Protein 2Q78 (pdb70)

Nearest PDB structures (foldseek):
  2q78-assembly5_D  TM=9.882E-01  e=4.427E-19  Thermotoga maritima MSB8
  2q78-assembly3_F  TM=9.683E-01  e=3.188E-19  Thermotoga maritima MSB8
  3p3i-assembly2_D  TM=8.834E-01  e=1.127E-08  Streptantibioticus cattleyicolor
  3p3f-assembly1_A  TM=8.672E-01  e=1.067E-08  Streptantibioticus cattleyicolor
  2cwz-assembly2_D  TM=8.798E-01  e=1.947E-08  Thermus thermophilus HB8

Radius of gyration: 40.04 Å; Cα contacts (8 Å, |Δi|>4): 2317; chains: 8; bounding box: 66×60×145 Å

Structure (mmCIF, N/CA/C/O backbone):
data_2Q78
#
_entry.id   2Q78
#
_cell.length_a   60.347
_cell.length_b   90.706
_cell.length_c   230.420
_cell.angle_alpha   90.000
_cell.angle_beta   90.000
_cell.angle_gamma   90.000
#
_symmetry.space_group_name_H-M   'P 21 21 21'
#
loop_
_entity.id
_entity.type
_entity.pdbx_description
1 polymer 'Uncharacterized protein'
2 non-polymer 'MALONYL-COENZYME A'
3 non-polymer 'CHLORIDE ION'
4 water water
#
loop_
_atom_site.group_PDB
_atom_site.id
_atom_site.type_symbol
_atom_site.label_atom_id
_atom_site.label_alt_id
_atom_site.label_comp_id
_atom_site.label_asym_id
_atom_site.label_entity_id
_atom_site.label_seq_id
_atom_site.pdbx_PDB_ins_code
_atom_site.Cartn_x
_atom_site.Cartn_y
_atom_site.Cartn_z
_atom_site.occupancy
_atom_site.B_iso_or_equiv
_atom_site.auth_seq_id
_atom_site.auth_comp_id
_atom_site.auth_asym_id
_atom_site.auth_atom_id
_atom_site.pdbx_PDB_model_num
ATOM 1 N N . HIS A 1 8 ? 7.130 -19.784 0.674 1.00 96.88 -4 HIS A N 1
ATOM 2 C CA . HIS A 1 8 ? 7.740 -19.068 1.833 1.00 96.61 -4 HIS A CA 1
ATOM 3 C C . HIS A 1 8 ? 9.102 -18.492 1.461 1.00 96.58 -4 HIS A C 1
ATOM 4 O O . HIS A 1 8 ? 9.608 -17.624 2.174 1.00 95.74 -4 HIS A O 1
ATOM 6 N N . HIS A 1 9 ? 9.700 -18.984 0.364 1.00 95.62 -3 HIS A N 1
ATOM 7 C CA . HIS A 1 9 ? 10.815 -18.277 -0.289 1.00 93.09 -3 HIS A CA 1
ATOM 8 C C . HIS A 1 9 ? 10.239 -17.395 -1.409 1.00 88.91 -3 HIS A C 1
ATOM 9 O O . HIS A 1 9 ? 10.573 -17.445 -2.615 1.00 85.19 -3 HIS A O 1
ATOM 16 N N . HIS A 1 10 ? 9.331 -16.581 -0.893 1.00 83.66 -2 HIS A N 1
ATOM 17 C CA . HIS A 1 10 ? 8.455 -15.700 -1.604 1.00 79.03 -2 HIS A CA 1
ATOM 18 C C . HIS A 1 10 ? 8.455 -14.555 -0.619 1.00 76.05 -2 HIS A C 1
ATOM 19 O O . HIS A 1 10 ? 7.531 -14.344 0.198 1.00 78.80 -2 HIS A O 1
ATOM 26 N N . HIS A 1 11 ? 9.597 -13.896 -0.652 1.00 68.50 -1 HIS A N 1
ATOM 27 C CA . HIS A 1 11 ? 9.865 -12.785 0.169 1.00 64.41 -1 HIS A CA 1
ATOM 28 C C . HIS A 1 11 ? 10.818 -11.927 -0.621 1.00 57.34 -1 HIS A C 1
ATOM 29 O O . HIS A 1 11 ? 11.907 -11.643 -0.149 1.00 57.76 -1 HIS A O 1
ATOM 36 N N . HIS A 1 12 ? 10.430 -11.541 -1.833 1.00 48.42 0 HIS A N 1
ATOM 37 C CA . HIS A 1 12 ? 11.198 -10.576 -2.595 1.00 46.82 0 HIS A CA 1
ATOM 38 C C . HIS A 1 12 ? 10.288 -9.474 -3.104 1.00 44.96 0 HIS A C 1
ATOM 39 O O . HIS A 1 12 ? 9.568 -9.681 -4.052 1.00 43.44 0 HIS A O 1
ATOM 62 N N . ASP A 1 15 ? 11.898 -1.910 -3.768 1.00 50.53 3 ASP A N 1
ATOM 63 C CA . ASP A 1 15 ? 11.859 -0.815 -4.715 1.00 49.69 3 ASP A CA 1
ATOM 64 C C . ASP A 1 15 ? 13.327 -0.551 -5.042 1.00 48.41 3 ASP A C 1
ATOM 65 O O . ASP A 1 15 ? 14.108 -0.088 -4.198 1.00 48.19 3 ASP A O 1
ATOM 70 N N . PHE A 1 16 ? 13.714 -0.851 -6.267 1.00 47.53 4 PHE A N 1
ATOM 71 C CA . PHE A 1 16 ? 15.113 -0.674 -6.678 1.00 47.00 4 PHE A CA 1
ATOM 72 C C . PHE A 1 16 ? 15.425 0.740 -7.169 1.00 45.88 4 PHE A C 1
ATOM 73 O O . PHE A 1 16 ? 16.514 0.981 -7.704 1.00 44.43 4 PHE A O 1
ATOM 81 N N . ASP A 1 17 ? 14.492 1.682 -6.998 1.00 45.99 5 ASP A N 1
ATOM 82 C CA . ASP A 1 17 ? 14.705 3.030 -7.493 1.00 48.49 5 ASP A CA 1
ATOM 83 C C . ASP A 1 17 ? 15.926 3.705 -6.867 1.00 48.46 5 ASP A C 1
ATOM 84 O O . ASP A 1 17 ? 16.418 4.659 -7.420 1.00 49.29 5 ASP A O 1
ATOM 89 N N . PHE A 1 18 ? 16.417 3.207 -5.732 1.00 47.33 6 PHE A N 1
ATOM 90 C CA . PHE A 1 18 ? 17.673 3.703 -5.165 1.00 49.96 6 PHE A CA 1
ATOM 91 C C . PHE A 1 18 ? 18.850 3.648 -6.151 1.00 48.82 6 PHE A C 1
ATOM 92 O O . PHE A 1 18 ? 19.834 4.331 -5.965 1.00 49.28 6 PHE A O 1
ATOM 100 N N . LEU A 1 19 ? 18.710 2.877 -7.233 1.00 48.30 7 LEU A N 1
ATOM 101 C CA . LEU A 1 19 ? 19.741 2.787 -8.267 1.00 47.73 7 LEU A CA 1
ATOM 102 C C . LEU A 1 19 ? 19.743 3.943 -9.286 1.00 48.13 7 LEU A C 1
ATOM 103 O O . LEU A 1 19 ? 20.725 4.158 -10.010 1.00 44.88 7 LEU A O 1
ATOM 108 N N . GLU A 1 20 ? 18.667 4.702 -9.329 1.00 49.79 8 GLU A N 1
ATOM 109 C CA . GLU A 1 20 ? 18.538 5.723 -10.362 1.00 53.00 8 GLU A CA 1
ATOM 110 C C . GLU A 1 20 ? 19.629 6.757 -10.210 1.00 51.05 8 GLU A C 1
ATOM 111 O O . GLU A 1 20 ? 19.901 7.204 -9.107 1.00 51.01 8 GLU A O 1
ATOM 117 N N . GLY A 1 21 ? 20.309 7.082 -11.310 1.00 49.87 9 GLY A N 1
ATOM 118 C CA . GLY A 1 21 ? 21.312 8.137 -11.288 1.00 50.14 9 GLY A CA 1
ATOM 119 C C . GLY A 1 21 ? 22.723 7.652 -11.024 1.00 50.24 9 GLY A C 1
ATOM 120 O O . GLY A 1 21 ? 23.672 8.401 -11.221 1.00 48.66 9 GLY A O 1
ATOM 121 N N . LYS A 1 22 ? 22.880 6.398 -10.612 1.00 48.71 10 LYS A N 1
ATOM 122 C CA . LYS A 1 22 ? 24.219 5.857 -10.405 1.00 49.47 10 LYS A CA 1
ATOM 123 C C . LYS A 1 22 ? 24.954 5.784 -11.744 1.00 49.92 10 LYS A C 1
ATOM 124 O O . LYS A 1 22 ? 24.338 5.534 -12.794 1.00 49.47 10 LYS A O 1
ATOM 130 N N . ARG A 1 23 ? 26.262 6.007 -11.708 1.00 48.83 11 ARG A N 1
ATOM 131 C CA . ARG A 1 23 ? 27.081 5.961 -12.919 1.00 50.65 11 ARG A CA 1
ATOM 132 C C . ARG A 1 23 ? 28.437 5.396 -12.634 1.00 49.84 11 ARG A C 1
ATOM 133 O O . ARG A 1 23 ? 28.870 5.379 -11.492 1.00 48.02 11 ARG A O 1
ATOM 137 N N . LEU A 1 24 ? 29.107 4.938 -13.686 1.00 48.57 12 LEU A N 1
ATOM 138 C CA . LEU A 1 24 ? 30.466 4.423 -13.568 1.00 47.58 12 LEU A CA 1
ATOM 139 C C . LEU A 1 24 ? 31.138 4.529 -14.902 1.00 48.82 12 LEU A C 1
ATOM 140 O O . LEU A 1 24 ? 30.546 4.181 -15.936 1.00 43.99 12 LEU A O 1
ATOM 145 N N . THR A 1 25 ? 32.393 4.975 -14.865 1.00 51.06 13 THR A N 1
ATOM 146 C CA . THR A 1 25 ? 33.247 5.007 -16.036 1.00 52.39 13 THR A CA 1
ATOM 147 C C . THR A 1 25 ? 34.504 4.201 -15.736 1.00 53.64 13 THR A C 1
ATOM 148 O O . THR A 1 25 ? 35.049 4.295 -14.652 1.00 54.06 13 THR A O 1
ATOM 152 N N . GLU A 1 26 ? 34.922 3.374 -16.685 1.00 54.15 14 GLU A N 1
ATOM 153 C CA . GLU A 1 26 ? 36.141 2.613 -16.558 1.00 57.03 14 GLU A CA 1
ATOM 154 C C . GLU A 1 26 ? 36.939 2.653 -17.845 1.00 54.27 14 GLU A C 1
ATOM 155 O O . GLU A 1 26 ? 36.391 2.815 -18.931 1.00 53.88 14 GLU A O 1
ATOM 161 N N . ASP A 1 27 ? 38.247 2.511 -17.718 1.00 53.96 15 ASP A N 1
ATOM 162 C CA . ASP A 1 27 ? 39.096 2.266 -18.883 1.00 56.55 15 ASP A CA 1
ATOM 163 C C . ASP A 1 27 ? 39.165 0.771 -19.103 1.00 54.56 15 ASP A C 1
ATOM 164 O O . ASP A 1 27 ? 39.372 0.018 -18.167 1.00 53.94 15 ASP A O 1
ATOM 169 N N . VAL A 1 28 ? 38.928 0.343 -20.332 1.00 53.51 16 VAL A N 1
ATOM 170 C CA . VAL A 1 28 ? 38.872 -1.078 -20.630 1.00 52.88 16 VAL A CA 1
ATOM 171 C C . VAL A 1 28 ? 39.785 -1.378 -21.818 1.00 50.87 16 VAL A C 1
ATOM 172 O O . VAL A 1 28 ? 39.806 -0.665 -22.791 1.00 51.40 16 VAL A O 1
ATOM 176 N N . ALA A 1 29 ? 40.568 -2.428 -21.690 1.00 52.42 17 ALA A N 1
ATOM 177 C CA . ALA A 1 29 ? 41.459 -2.883 -22.742 1.00 52.70 17 ALA A CA 1
ATOM 178 C C . ALA A 1 29 ? 40.654 -3.690 -23.760 1.00 52.43 17 ALA A C 1
ATOM 179 O O . ALA A 1 29 ? 39.855 -4.553 -23.388 1.00 53.16 17 ALA A O 1
ATOM 181 N N . LEU A 1 30 ? 40.825 -3.389 -25.045 1.00 52.80 18 LEU A N 1
ATOM 182 C CA . LEU A 1 30 ? 40.221 -4.234 -26.088 1.00 52.70 18 LEU A CA 1
ATOM 183 C C . LEU A 1 30 ? 41.288 -5.235 -26.535 1.00 53.22 18 LEU A C 1
ATOM 184 O O . LEU A 1 30 ? 42.255 -4.858 -27.167 1.00 53.40 18 LEU A O 1
ATOM 189 N N . ASP A 1 31 ? 41.120 -6.495 -26.157 1.00 53.81 19 ASP A N 1
ATOM 190 C CA . ASP A 1 31 ? 42.143 -7.545 -26.358 1.00 55.33 19 ASP A CA 1
ATOM 191 C C . ASP A 1 31 ? 41.814 -8.445 -27.549 1.00 54.85 19 ASP A C 1
ATOM 192 O O . ASP A 1 31 ? 40.758 -8.325 -28.166 1.00 52.69 19 ASP A O 1
ATOM 197 N N . GLU A 1 32 ? 42.699 -9.392 -27.825 1.00 55.87 20 GLU A N 1
ATOM 198 C CA . GLU A 1 32 ? 42.627 -10.148 -29.062 1.00 57.44 20 GLU A CA 1
ATOM 199 C C . GLU A 1 32 ? 41.444 -11.102 -29.098 1.00 55.83 20 GLU A C 1
ATOM 200 O O . GLU A 1 32 ? 41.016 -11.505 -30.167 1.00 57.67 20 GLU A O 1
ATOM 206 N N . THR A 1 33 ? 40.904 -11.465 -27.938 1.00 56.14 21 THR A N 1
ATOM 207 C CA . THR A 1 33 ? 39.689 -12.278 -27.910 1.00 55.82 21 THR A CA 1
ATOM 208 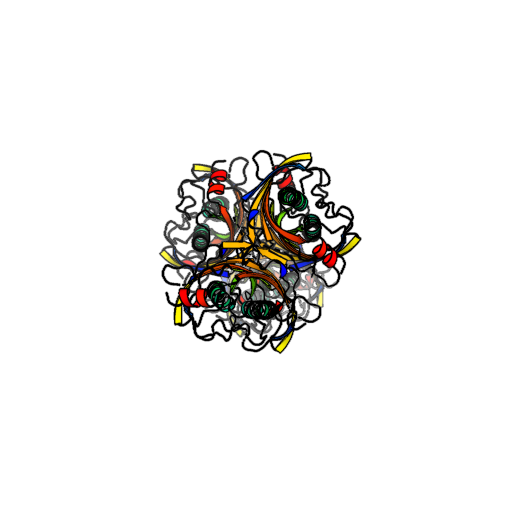C C . THR A 1 33 ? 38.501 -11.473 -28.458 1.00 54.43 21 THR A C 1
ATOM 209 O O . THR A 1 33 ? 37.462 -12.053 -28.723 1.00 54.41 21 THR A O 1
ATOM 221 N N . VAL A 1 35 ? 38.395 -9.604 -31.323 1.00 52.09 23 VAL A N 1
ATOM 222 C CA . VAL A 1 35 ? 38.602 -9.227 -32.711 1.00 52.25 23 VAL A CA 1
ATOM 223 C C . VAL A 1 35 ? 37.449 -9.666 -33.620 1.00 49.53 23 VAL A C 1
ATOM 224 O O . VAL A 1 35 ? 36.871 -10.728 -33.456 1.00 50.38 23 VAL A O 1
ATOM 228 N N . TRP A 1 36 ? 37.132 -8.841 -34.602 1.00 49.24 24 TRP A N 1
ATOM 229 C CA . TRP A 1 36 ? 36.193 -9.222 -35.637 1.00 48.38 24 TRP A CA 1
ATOM 230 C C . TRP A 1 36 ? 36.880 -10.178 -36.591 1.00 49.65 24 TRP A C 1
ATOM 231 O O . TRP A 1 36 ? 37.784 -9.767 -37.312 1.00 52.16 24 TRP A O 1
ATOM 242 N N . ASN A 1 37 ? 36.474 -11.444 -36.600 1.00 50.75 25 ASN A N 1
ATOM 243 C CA . ASN A 1 37 ? 37.149 -12.442 -37.430 1.00 52.07 25 ASN A CA 1
ATOM 244 C C . ASN A 1 37 ? 36.278 -13.142 -38.457 1.00 53.85 25 ASN A C 1
ATOM 245 O O . ASN A 1 37 ? 36.710 -14.136 -39.027 1.00 56.71 25 ASN A O 1
ATOM 250 N N . GLU A 1 38 ? 35.092 -12.591 -38.743 1.00 52.69 26 GLU A N 1
ATOM 251 C CA . GLU A 1 38 ? 34.184 -13.177 -39.728 1.00 53.12 26 GLU A CA 1
ATOM 252 C C . GLU A 1 38 ? 34.765 -13.153 -41.123 1.00 53.79 26 GLU A C 1
ATOM 253 O O . GLU A 1 38 ? 34.498 -14.057 -41.911 1.00 57.17 26 GLU A O 1
ATOM 259 N N . ASP A 1 39 ? 35.520 -12.103 -41.437 1.00 54.06 27 ASP A N 1
ATOM 260 C CA . ASP A 1 39 ? 36.049 -11.879 -42.775 1.00 53.04 27 ASP A CA 1
ATOM 261 C C . ASP A 1 39 ? 37.570 -12.038 -42.752 1.00 55.34 27 ASP A C 1
ATOM 262 O O . ASP A 1 39 ? 38.278 -11.199 -42.204 1.00 54.59 27 ASP A O 1
ATOM 267 N N . ILE A 1 40 ? 38.058 -13.108 -43.390 1.00 57.56 28 ILE A N 1
ATOM 268 C CA . ILE A 1 40 ? 39.489 -13.455 -43.403 1.00 58.36 28 ILE A CA 1
ATOM 269 C C . ILE A 1 40 ? 40.343 -12.348 -43.994 1.00 58.46 28 ILE A C 1
ATOM 270 O O . ILE A 1 40 ? 41.435 -12.078 -43.503 1.00 58.43 28 ILE A O 1
ATOM 275 N N . GLU A 1 41 ? 39.845 -11.699 -45.040 1.00 57.55 29 GLU A N 1
ATOM 276 C CA . GLU A 1 41 ? 40.573 -10.618 -45.669 1.00 58.31 29 GLU A CA 1
ATOM 277 C C . GLU A 1 41 ? 40.666 -9.354 -44.808 1.00 57.26 29 GLU A C 1
ATOM 278 O O . GLU A 1 41 ? 41.495 -8.484 -45.092 1.00 57.11 29 GLU A O 1
ATOM 292 N N . LEU A 1 43 ? 41.259 -9.472 -41.443 1.00 54.90 31 LEU A N 1
ATOM 293 C CA . LEU A 1 43 ? 41.864 -9.849 -40.176 1.00 56.22 31 LEU A CA 1
ATOM 294 C C . LEU A 1 43 ? 42.981 -8.950 -39.698 1.00 54.10 31 LEU A C 1
ATOM 295 O O . LEU A 1 43 ? 43.106 -8.727 -38.511 1.00 55.81 31 LEU A O 1
ATOM 300 N N . ASP A 1 44 ? 43.769 -8.414 -40.615 1.00 53.71 32 ASP A N 1
ATOM 301 C CA . ASP A 1 44 ? 44.945 -7.594 -40.266 1.00 54.44 32 ASP A CA 1
ATOM 302 C C . ASP A 1 44 ? 44.617 -6.201 -39.752 1.00 54.73 32 ASP A C 1
ATOM 303 O O . ASP A 1 44 ? 45.495 -5.521 -39.226 1.00 54.70 32 ASP A O 1
ATOM 308 N N . LEU A 1 45 ? 43.375 -5.765 -39.942 1.00 53.70 33 LEU A N 1
ATOM 309 C CA . LEU A 1 45 ? 42.886 -4.546 -39.337 1.00 54.15 33 LEU A CA 1
ATOM 310 C C . LEU A 1 45 ? 42.622 -4.744 -37.838 1.00 52.81 33 LEU A C 1
ATOM 311 O O . LEU A 1 45 ? 42.588 -3.779 -37.085 1.00 51.39 33 LEU A O 1
ATOM 316 N N . HIS A 1 46 ? 42.465 -6.008 -37.435 1.00 53.22 34 HIS A N 1
ATOM 317 C CA . HIS A 1 46 ? 41.899 -6.430 -36.152 1.00 52.05 34 HIS A CA 1
ATOM 318 C C . HIS A 1 46 ? 40.943 -5.417 -35.496 1.00 49.98 34 HIS A C 1
ATOM 319 O O . HIS A 1 46 ? 41.174 -4.899 -34.411 1.00 49.91 34 HIS A O 1
ATOM 326 N N . LEU A 1 47 ? 39.867 -5.128 -36.202 1.00 49.40 35 LEU A N 1
ATOM 327 C CA . LEU A 1 47 ? 38.801 -4.270 -35.685 1.00 47.67 35 LEU A CA 1
ATOM 328 C C . LEU A 1 47 ? 38.142 -4.993 -34.539 1.00 45.64 35 LEU A C 1
ATOM 329 O O . LEU A 1 47 ? 38.072 -6.217 -34.542 1.00 45.67 35 LEU A O 1
ATOM 334 N N . VAL A 1 48 ? 37.657 -4.262 -33.547 1.00 47.43 36 VAL A N 1
ATOM 335 C CA . VAL A 1 48 ? 36.870 -4.894 -32.456 1.00 46.09 36 VAL A CA 1
ATOM 336 C C . VAL A 1 48 ? 35.467 -5.271 -32.934 1.00 45.93 36 VAL A C 1
ATOM 337 O O . VAL A 1 48 ? 34.832 -4.519 -33.663 1.00 46.08 36 VAL A O 1
ATOM 341 N N . ALA A 1 49 ? 34.981 -6.434 -32.503 1.00 47.24 37 ALA A N 1
ATOM 342 C CA . ALA A 1 49 ? 33.630 -6.886 -32.849 1.00 44.47 37 ALA A CA 1
ATOM 343 C C . ALA A 1 49 ? 32.558 -6.136 -32.071 1.00 46.06 37 ALA A C 1
ATOM 344 O O . ALA A 1 49 ? 32.734 -5.805 -30.898 1.00 45.57 37 ALA A O 1
ATOM 346 N N . THR A 1 50 ? 31.430 -5.879 -32.726 1.00 45.78 38 THR A N 1
ATOM 347 C CA . THR A 1 50 ? 30.294 -5.245 -32.086 1.00 44.43 38 THR A CA 1
ATOM 348 C C . THR A 1 50 ? 29.864 -5.979 -30.818 1.00 45.53 38 THR A C 1
ATOM 349 O O . THR A 1 50 ? 29.723 -5.371 -29.753 1.00 43.52 38 THR A O 1
ATOM 353 N N . SER A 1 51 ? 29.664 -7.289 -30.937 1.00 43.15 39 SER A N 1
ATOM 354 C CA . SER A 1 51 ? 29.286 -8.115 -29.781 1.00 45.78 39 SER A CA 1
ATOM 355 C C . SER A 1 51 ? 30.279 -8.011 -28.629 1.00 45.10 39 SER A C 1
ATOM 356 O O . SER A 1 51 ? 29.877 -7.987 -27.458 1.00 44.95 39 SER A O 1
ATOM 359 N N . ALA A 1 52 ? 31.565 -7.921 -28.952 1.00 45.77 40 ALA A N 1
ATOM 360 C CA . ALA A 1 52 ? 32.590 -7.776 -27.919 1.00 47.06 40 ALA A CA 1
ATOM 361 C C . ALA A 1 52 ? 32.469 -6.443 -27.172 1.00 46.23 40 ALA A C 1
ATOM 362 O O . ALA A 1 52 ? 32.595 -6.408 -25.960 1.00 45.84 40 ALA A O 1
ATOM 364 N N . LEU A 1 53 ? 32.211 -5.361 -27.900 1.00 45.20 41 LEU A N 1
ATOM 365 C CA . LEU A 1 53 ? 31.977 -4.070 -27.287 1.00 46.25 41 LEU A CA 1
ATOM 366 C C . LEU A 1 53 ? 30.718 -4.046 -26.429 1.00 47.13 41 LEU A C 1
ATOM 367 O O . LEU A 1 53 ? 30.669 -3.385 -25.403 1.00 46.72 41 LEU A O 1
ATOM 372 N N . ILE A 1 54 ? 29.686 -4.744 -26.874 1.00 46.84 42 ILE A N 1
ATOM 373 C CA . ILE A 1 54 ? 28.468 -4.876 -26.089 1.00 45.68 42 ILE A CA 1
ATOM 374 C C . ILE A 1 54 ? 28.822 -5.614 -24.797 1.00 46.55 42 ILE A C 1
ATOM 375 O O . ILE A 1 54 ? 28.400 -5.219 -23.704 1.00 46.19 42 ILE A O 1
ATOM 380 N N . GLY A 1 55 ? 29.631 -6.661 -24.909 1.00 46.65 43 GLY A N 1
ATOM 381 C CA . GLY A 1 55 ? 30.066 -7.398 -23.715 1.00 46.65 43 GLY A CA 1
ATOM 382 C C . GLY A 1 55 ? 30.736 -6.480 -22.716 1.00 46.34 43 GLY A C 1
ATOM 383 O O . GLY A 1 55 ? 30.421 -6.480 -21.534 1.00 45.08 43 GLY A O 1
ATOM 384 N N . VAL A 1 56 ? 31.651 -5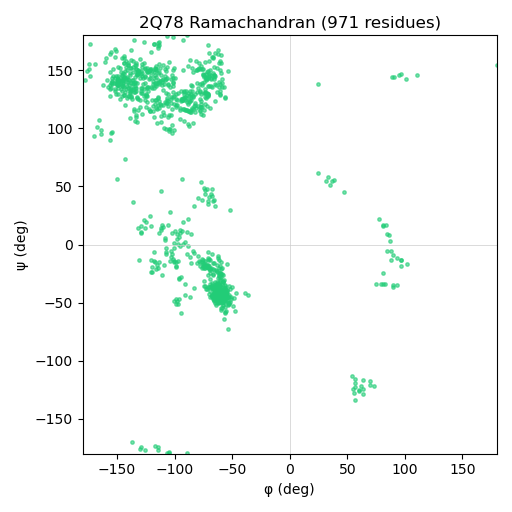.675 -23.222 1.00 47.30 44 VAL A N 1
ATOM 385 C CA . VAL A 1 56 ? 32.390 -4.715 -22.423 1.00 47.82 44 VAL A CA 1
ATOM 386 C C . VAL A 1 56 ? 31.467 -3.734 -21.683 1.00 48.14 44 VAL A C 1
ATOM 387 O O . VAL A 1 56 ? 31.639 -3.482 -20.493 1.00 46.21 44 VAL A O 1
ATOM 391 N N . VAL A 1 57 ? 30.505 -3.163 -22.397 1.00 47.71 45 VAL A N 1
ATOM 392 C CA . VAL A 1 57 ? 29.597 -2.201 -21.775 1.00 48.44 45 VAL A CA 1
ATOM 393 C C . VAL A 1 57 ? 28.724 -2.878 -20.706 1.00 46.49 45 VAL A C 1
ATOM 394 O O . VAL A 1 57 ? 28.566 -2.361 -19.586 1.00 44.37 45 VAL A O 1
ATOM 398 N N . HIS A 1 58 ? 28.159 -4.030 -21.049 1.00 43.88 46 HIS A N 1
ATOM 399 C CA . HIS A 1 58 ? 27.409 -4.797 -20.062 1.00 45.46 46 HIS A CA 1
ATOM 400 C C . HIS A 1 58 ? 28.228 -5.021 -18.795 1.00 46.30 46 HIS A C 1
ATOM 401 O O . HIS A 1 58 ? 27.771 -4.727 -17.708 1.00 47.51 46 HIS A O 1
ATOM 408 N N . ARG A 1 59 ? 29.462 -5.487 -18.924 1.00 47.43 47 ARG A N 1
ATOM 409 C CA . ARG A 1 59 ? 30.255 -5.814 -17.735 1.00 46.95 47 ARG A CA 1
ATOM 410 C C . ARG A 1 59 ? 30.501 -4.643 -16.793 1.00 46.85 47 ARG A C 1
ATOM 411 O O . ARG A 1 59 ? 30.591 -4.836 -15.583 1.00 46.08 47 ARG A O 1
ATOM 419 N N . VAL A 1 60 ? 30.606 -3.431 -17.328 1.00 46.52 48 VAL A N 1
ATOM 420 C CA . VAL A 1 60 ? 30.750 -2.265 -16.488 1.00 46.51 48 VAL A CA 1
ATOM 421 C C . VAL A 1 60 ? 29.448 -2.063 -15.690 1.00 47.42 48 VAL A C 1
ATOM 422 O O . VAL A 1 60 ? 29.482 -1.690 -14.512 1.00 47.52 48 VAL A O 1
ATOM 426 N N . SER A 1 61 ? 28.290 -2.313 -16.311 1.00 46.70 49 SER A N 1
ATOM 427 C CA . SER A 1 61 ? 27.025 -2.175 -15.579 1.00 47.12 49 SER A CA 1
ATOM 428 C C . SER A 1 61 ? 26.988 -3.169 -14.382 1.00 45.85 49 SER A C 1
ATOM 429 O O . SER A 1 61 ? 26.512 -2.837 -13.304 1.00 46.25 49 SER A O 1
ATOM 432 N N . TYR A 1 62 ? 27.541 -4.360 -14.540 1.00 48.00 50 TYR A N 1
ATOM 433 C CA . TYR A 1 62 ? 27.581 -5.285 -13.404 1.00 47.07 50 TYR A CA 1
ATOM 434 C C . TYR A 1 62 ? 28.478 -4.767 -12.311 1.00 46.79 50 TYR A C 1
ATOM 435 O O . TYR A 1 62 ? 28.126 -4.816 -11.151 1.00 45.46 50 TYR A O 1
ATOM 444 N N . GLU A 1 63 ? 29.631 -4.233 -12.676 1.00 48.05 51 GLU A N 1
ATOM 445 C CA . GLU A 1 63 ? 30.550 -3.672 -11.692 1.00 49.10 51 GLU A CA 1
ATOM 446 C C . GLU A 1 63 ? 29.866 -2.560 -10.900 1.00 50.00 51 GLU A C 1
ATOM 447 O O . GLU A 1 63 ? 29.999 -2.473 -9.688 1.00 51.72 51 GLU A O 1
ATOM 453 N N . LEU A 1 64 ? 29.118 -1.720 -11.598 1.00 50.80 52 LEU A N 1
ATOM 454 C CA . LEU A 1 64 ? 28.339 -0.660 -10.971 1.00 48.73 52 LEU A CA 1
ATOM 455 C C . LEU A 1 64 ? 27.291 -1.205 -10.009 1.00 49.73 52 LEU A C 1
ATOM 456 O O . LEU A 1 64 ? 27.212 -0.738 -8.894 1.00 49.73 52 LEU A O 1
ATOM 461 N N . LEU A 1 65 ? 26.486 -2.180 -10.439 1.00 48.22 53 LEU A N 1
ATOM 462 C CA . LEU A 1 65 ? 25.402 -2.681 -9.596 1.00 49.71 53 LEU A CA 1
ATOM 463 C C . LEU A 1 65 ? 25.886 -3.422 -8.370 1.00 50.50 53 LEU A C 1
ATOM 464 O O . LEU A 1 65 ? 25.246 -3.374 -7.330 1.00 50.29 53 LEU A O 1
ATOM 469 N N . SER A 1 66 ? 26.991 -4.145 -8.507 1.00 52.38 54 SER A N 1
ATOM 470 C CA . SER A 1 66 ? 27.402 -5.093 -7.482 1.00 53.25 54 SER A CA 1
ATOM 471 C C . SER A 1 66 ? 27.658 -4.387 -6.157 1.00 54.31 54 SER A C 1
ATOM 472 O O . SER A 1 66 ? 27.475 -4.965 -5.108 1.00 57.19 54 SER A O 1
ATOM 475 N N . ARG A 1 67 ? 28.089 -3.138 -6.207 1.00 55.29 55 ARG A N 1
ATOM 476 C CA . ARG A 1 67 ? 28.264 -2.358 -4.992 1.00 58.24 55 ARG A CA 1
ATOM 477 C C . ARG A 1 67 ? 26.943 -2.113 -4.267 1.00 56.81 55 ARG A C 1
ATOM 478 O O . ARG A 1 67 ? 26.961 -1.809 -3.094 1.00 58.81 55 ARG A O 1
ATOM 486 N N . TYR A 1 68 ? 25.810 -2.202 -4.964 1.00 53.45 56 TYR A N 1
ATOM 487 C CA . TYR A 1 68 ? 24.536 -1.735 -4.423 1.00 52.45 56 TYR A CA 1
ATOM 488 C C . TYR A 1 68 ? 23.446 -2.781 -4.315 1.00 51.96 56 TYR A C 1
ATOM 489 O O . TYR A 1 68 ? 22.418 -2.525 -3.678 1.00 50.45 56 TYR A O 1
ATOM 498 N N . LEU A 1 69 ? 23.628 -3.937 -4.943 1.00 51.01 57 LEU A N 1
ATOM 499 C CA . LEU A 1 69 ? 22.594 -4.967 -4.894 1.00 52.39 57 LEU A CA 1
ATOM 500 C C . LEU A 1 69 ? 22.515 -5.578 -3.509 1.00 53.40 57 LEU A C 1
ATOM 501 O O . LEU A 1 69 ? 23.533 -5.895 -2.930 1.00 53.13 57 LEU A O 1
ATOM 506 N N . PRO A 1 70 ? 21.295 -5.783 -2.985 1.00 56.75 58 PRO A N 1
ATOM 507 C CA . PRO A 1 70 ? 21.214 -6.574 -1.739 1.00 58.29 58 PRO A CA 1
ATOM 508 C C . PRO A 1 70 ? 21.786 -7.983 -1.925 1.00 58.92 58 PRO A C 1
ATOM 509 O O . PRO A 1 70 ? 21.831 -8.506 -3.048 1.00 57.70 58 PRO A O 1
ATOM 513 N N . ASN A 1 71 ? 22.208 -8.584 -0.820 1.00 60.57 59 ASN A N 1
ATOM 514 C CA . ASN A 1 71 ? 23.147 -9.727 -0.845 1.00 62.41 59 ASN A CA 1
ATOM 515 C C . ASN A 1 71 ? 22.699 -10.995 -1.585 1.00 60.48 59 ASN A C 1
ATOM 516 O O . ASN A 1 71 ? 23.532 -11.743 -2.112 1.00 62.20 59 ASN A O 1
ATOM 521 N N . ASP A 1 72 ? 21.405 -11.234 -1.629 1.00 56.47 60 ASP A N 1
ATOM 522 C CA . ASP A 1 72 ? 20.894 -12.451 -2.240 1.00 58.57 60 ASP A CA 1
ATOM 523 C C . ASP A 1 72 ? 20.539 -12.286 -3.727 1.00 53.58 60 ASP A C 1
ATOM 524 O O . ASP A 1 72 ? 20.056 -13.235 -4.354 1.00 49.87 60 ASP A O 1
ATOM 529 N N . TYR A 1 73 ? 20.746 -11.086 -4.264 1.00 49.96 61 TYR A N 1
ATOM 530 C CA . TYR A 1 73 ? 20.290 -10.733 -5.615 1.00 49.51 61 TYR A CA 1
ATOM 531 C C . TYR A 1 73 ? 21.487 -10.560 -6.579 1.00 51.15 61 TYR A C 1
ATOM 532 O O . TYR A 1 73 ? 22.533 -10.002 -6.201 1.00 48.00 61 TYR A O 1
ATOM 541 N N . THR A 1 74 ? 21.315 -11.046 -7.808 1.00 47.15 62 THR A N 1
ATOM 542 C CA . THR A 1 74 ? 22.226 -10.752 -8.909 1.00 45.50 62 THR A CA 1
ATOM 543 C C . THR A 1 74 ? 21.451 -9.918 -9.958 1.00 45.35 62 THR A C 1
ATOM 544 O O . THR A 1 74 ? 20.290 -9.537 -9.749 1.00 44.79 62 THR A O 1
ATOM 548 N N . ALA A 1 75 ? 22.088 -9.664 -11.090 1.00 45.09 63 ALA A N 1
ATOM 549 C CA . ALA A 1 75 ? 21.512 -8.832 -12.157 1.00 46.13 63 ALA A CA 1
ATOM 550 C C . ALA A 1 75 ? 22.001 -9.353 -13.491 1.00 45.55 63 ALA A C 1
ATOM 551 O O . ALA A 1 75 ? 23.211 -9.480 -13.682 1.00 44.70 63 ALA A O 1
ATOM 553 N N . VAL A 1 76 ? 21.053 -9.668 -14.380 1.00 45.59 64 VAL A N 1
ATOM 554 C CA . VAL A 1 76 ? 21.331 -10.264 -15.659 1.00 43.12 64 VAL A CA 1
ATOM 555 C C . VAL A 1 76 ? 20.679 -9.475 -16.775 1.00 44.79 64 VAL A C 1
ATOM 556 O O . VAL A 1 76 ? 19.578 -8.953 -16.616 1.00 47.21 64 VAL A O 1
ATOM 560 N N . VAL A 1 77 ? 21.388 -9.384 -17.905 1.00 44.93 65 VAL A N 1
ATOM 561 C CA . VAL A 1 77 ? 20.931 -8.626 -19.032 1.00 43.26 65 VAL A CA 1
ATOM 562 C C . VAL A 1 77 ? 19.783 -9.379 -19.662 1.00 45.07 65 VAL A C 1
ATOM 563 O O . VAL A 1 77 ? 19.910 -10.555 -19.938 1.00 45.09 65 VAL A O 1
ATOM 567 N N . VAL A 1 78 ? 18.671 -8.691 -19.905 1.00 45.24 66 VAL A N 1
ATOM 568 C CA . VAL A 1 78 ? 17.533 -9.286 -20.603 1.00 45.05 66 VAL A CA 1
ATOM 569 C C . VAL A 1 78 ? 17.228 -8.566 -21.901 1.00 45.30 66 VAL A C 1
ATOM 570 O O . VAL A 1 78 ? 16.480 -9.084 -22.744 1.00 44.12 66 VAL A O 1
ATOM 574 N N . GLU A 1 79 ? 17.790 -7.380 -22.083 1.00 45.38 67 GLU A N 1
ATOM 575 C CA . GLU A 1 79 ? 17.558 -6.621 -23.301 1.00 46.03 67 GLU A CA 1
ATOM 576 C C . GLU A 1 79 ? 18.709 -5.671 -23.586 1.00 45.52 67 GLU A C 1
ATOM 577 O O . GLU A 1 79 ? 19.268 -5.096 -22.668 1.00 43.59 67 GLU A O 1
ATOM 583 N N . THR A 1 80 ? 19.058 -5.491 -24.860 1.00 45.03 68 THR A N 1
ATOM 584 C CA . THR A 1 80 ? 20.154 -4.608 -25.233 1.00 45.55 68 THR A CA 1
ATOM 585 C C . THR A 1 80 ? 19.978 -4.056 -26.637 1.00 47.06 68 THR A C 1
ATOM 586 O O . THR A 1 80 ? 19.425 -4.725 -27.523 1.00 44.96 68 THR A O 1
ATOM 590 N N . LEU A 1 81 ? 20.417 -2.811 -26.805 1.00 46.68 69 LEU A N 1
ATOM 591 C CA . LEU A 1 81 ? 20.385 -2.112 -28.065 1.00 46.58 69 LEU A CA 1
ATOM 592 C C . LEU A 1 81 ? 21.714 -1.413 -28.198 1.00 45.60 69 LEU A C 1
ATOM 593 O O . LEU A 1 81 ? 22.182 -0.772 -27.264 1.00 44.30 69 LEU A O 1
ATOM 598 N N . ALA A 1 82 ? 22.331 -1.527 -29.365 1.00 46.38 70 ALA A N 1
ATOM 599 C CA . ALA A 1 82 ? 23.552 -0.777 -29.601 1.00 46.47 70 ALA A CA 1
ATOM 600 C C . ALA A 1 82 ? 23.707 -0.302 -31.021 1.00 45.46 70 ALA A C 1
ATOM 601 O O . ALA A 1 82 ? 23.222 -0.926 -31.955 1.00 45.81 70 ALA A O 1
ATOM 603 N N . ARG A 1 83 ? 24.350 0.855 -31.154 1.00 46.09 71 ARG A N 1
ATOM 604 C CA . ARG A 1 83 ? 24.787 1.375 -32.408 1.00 44.65 71 ARG A CA 1
ATOM 605 C C . ARG A 1 83 ? 26.318 1.465 -32.391 1.00 46.53 71 ARG A C 1
ATOM 606 O O . ARG A 1 83 ? 26.899 2.090 -31.503 1.00 44.14 71 ARG A O 1
ATOM 614 N N . HIS A 1 84 ? 26.943 0.818 -33.374 1.00 45.88 72 HIS A N 1
ATOM 615 C CA . HIS A 1 84 ? 28.389 0.759 -33.527 1.00 45.89 72 HIS A CA 1
ATOM 616 C C . HIS A 1 84 ? 28.706 1.706 -34.656 1.00 45.28 72 HIS A C 1
ATOM 617 O O . HIS A 1 84 ? 28.567 1.349 -35.831 1.00 46.43 72 HIS A O 1
ATOM 624 N N . VAL A 1 85 ? 29.145 2.912 -34.310 1.00 46.52 73 VAL A N 1
ATOM 625 C CA . VAL A 1 85 ? 29.229 3.997 -35.295 1.00 48.34 73 VAL A CA 1
ATOM 626 C C . VAL A 1 85 ? 30.650 4.243 -35.842 1.00 49.66 73 VAL A C 1
ATOM 627 O O . VAL A 1 85 ? 30.807 4.918 -36.873 1.00 47.97 73 VAL A O 1
ATOM 631 N N . LYS A 1 86 ? 31.673 3.704 -35.176 1.00 49.54 74 LYS A N 1
ATOM 632 C CA . LYS A 1 86 ? 33.047 3.838 -35.684 1.00 51.62 74 LYS A CA 1
ATOM 633 C C . LYS A 1 86 ? 33.849 2.581 -35.388 1.00 50.55 74 LYS A C 1
ATOM 634 O O . LYS A 1 86 ? 33.709 1.971 -34.321 1.00 48.32 74 LYS A O 1
ATOM 638 N N . ALA A 1 87 ? 34.649 2.171 -36.364 1.00 49.62 75 ALA A N 1
ATOM 639 C CA . ALA A 1 87 ? 35.479 0.992 -36.207 1.00 52.07 75 ALA A CA 1
ATOM 640 C C . ALA A 1 87 ? 36.677 1.386 -35.362 1.00 53.49 75 ALA A C 1
ATOM 641 O O . ALA A 1 87 ? 37.208 2.483 -35.513 1.00 55.97 75 ALA A O 1
ATOM 643 N N . VAL A 1 88 ? 37.059 0.523 -34.429 1.00 53.92 76 VAL A N 1
ATOM 644 C CA . VAL A 1 88 ? 38.236 0.751 -33.616 1.00 54.80 76 VAL A CA 1
ATOM 645 C C . VAL A 1 88 ? 39.052 -0.554 -33.564 1.00 54.71 76 VAL A C 1
ATOM 646 O O . VAL A 1 88 ? 38.478 -1.621 -33.422 1.00 50.92 76 VAL A O 1
ATOM 650 N N . PRO A 1 89 ? 40.395 -0.465 -33.652 1.00 55.62 77 PRO A N 1
ATOM 651 C CA . PRO A 1 89 ? 41.204 -1.692 -33.602 1.00 55.72 77 PRO A CA 1
ATOM 652 C C . PRO A 1 89 ? 41.392 -2.215 -32.193 1.00 54.78 77 PRO A C 1
ATOM 653 O O . PRO A 1 89 ? 41.322 -1.453 -31.232 1.00 55.44 77 PRO A O 1
ATOM 657 N N . THR A 1 90 ? 41.655 -3.506 -32.079 1.00 53.49 78 THR A N 1
ATOM 658 C CA . THR A 1 90 ? 42.018 -4.096 -30.813 1.00 52.95 78 THR A CA 1
ATOM 659 C C . THR A 1 90 ? 43.408 -3.638 -30.418 1.00 54.84 78 THR A C 1
ATOM 660 O O . THR A 1 90 ? 44.123 -3.016 -31.201 1.00 53.42 78 THR A O 1
ATOM 664 N N . GLY A 1 91 ? 43.790 -3.964 -29.195 1.00 56.31 79 GLY A N 1
ATOM 665 C CA . GLY A 1 91 ? 45.074 -3.569 -28.670 1.00 58.65 79 GLY A CA 1
ATOM 666 C C . GLY A 1 91 ? 45.004 -2.176 -28.105 1.00 59.67 79 GLY A C 1
ATOM 667 O O . GLY A 1 91 ? 46.018 -1.613 -27.759 1.00 60.08 79 GLY A O 1
ATOM 668 N N . THR A 1 92 ? 43.792 -1.645 -28.005 1.00 59.26 80 THR A N 1
ATOM 669 C CA . THR A 1 92 ? 43.531 -0.258 -27.639 1.00 60.18 80 THR A CA 1
ATOM 670 C C . THR A 1 92 ? 42.781 -0.267 -26.317 1.00 57.21 80 THR A C 1
ATOM 671 O O . THR A 1 92 ? 42.094 -1.223 -25.993 1.00 56.32 80 THR A O 1
ATOM 675 N N . ARG A 1 93 ? 42.921 0.808 -25.565 1.00 57.37 81 ARG A N 1
ATOM 676 C CA . ARG A 1 93 ? 42.148 1.023 -24.355 1.00 58.83 81 ARG A CA 1
ATOM 677 C C . ARG A 1 93 ? 41.044 2.007 -24.698 1.00 57.32 81 ARG A C 1
ATOM 678 O O . ARG A 1 93 ? 41.282 2.959 -25.430 1.00 57.29 81 ARG A O 1
ATOM 686 N N . VAL A 1 94 ? 39.837 1.778 -24.194 1.00 53.76 82 VAL A N 1
ATOM 687 C CA . VAL A 1 94 ? 38.756 2.740 -24.398 1.00 51.20 82 VAL A CA 1
ATOM 688 C C . VAL A 1 94 ? 38.119 3.137 -23.077 1.00 51.10 82 VAL A C 1
ATOM 689 O O . VAL A 1 94 ? 38.200 2.410 -22.093 1.00 51.23 82 VAL A O 1
ATOM 693 N N . ALA A 1 95 ? 37.503 4.308 -23.074 1.00 48.80 83 ALA A N 1
ATOM 694 C CA . ALA A 1 95 ? 36.743 4.775 -21.930 1.00 48.37 83 ALA A CA 1
ATOM 695 C C . ALA A 1 95 ? 35.297 4.303 -22.089 1.00 48.18 83 ALA A C 1
ATOM 696 O O . ALA A 1 95 ? 34.640 4.583 -23.092 1.00 48.30 83 ALA A O 1
ATOM 698 N N . VAL A 1 96 ? 34.805 3.627 -21.067 1.00 46.52 84 VAL A N 1
ATOM 699 C CA . VAL A 1 96 ? 33.487 3.072 -21.091 1.00 46.73 84 VAL A CA 1
ATOM 700 C C . VAL A 1 96 ? 32.661 3.624 -19.927 1.00 48.46 84 VAL A C 1
ATOM 701 O O . VAL A 1 96 ? 32.987 3.397 -18.762 1.00 51.10 84 VAL A O 1
ATOM 705 N N . GLY A 1 97 ? 31.593 4.344 -20.235 1.00 47.31 85 GLY A N 1
ATOM 706 C CA . GLY A 1 97 ? 30.707 4.883 -19.204 1.00 45.07 85 GLY A CA 1
ATOM 707 C C . GLY A 1 97 ? 29.329 4.265 -19.233 1.00 45.54 85 GLY A C 1
ATOM 708 O O . GLY A 1 97 ? 28.776 4.040 -20.304 1.00 46.73 85 GLY A O 1
ATOM 709 N N . VAL A 1 98 ? 28.770 3.961 -18.060 1.00 46.71 86 VAL A N 1
ATOM 710 C CA . VAL A 1 98 ? 27.373 3.531 -17.973 1.00 47.01 86 VAL A CA 1
ATOM 711 C C . VAL A 1 98 ? 26.652 4.348 -16.945 1.00 47.20 86 VAL A C 1
ATOM 712 O O . VAL A 1 98 ? 27.278 4.810 -15.982 1.00 44.87 86 VAL A O 1
ATOM 716 N N . ARG A 1 99 ? 25.360 4.611 -17.175 1.00 48.41 87 ARG A N 1
ATOM 717 C CA . ARG A 1 99 ? 24.546 5.273 -16.150 1.00 50.71 87 ARG A CA 1
ATOM 718 C C . ARG A 1 99 ? 23.141 4.717 -16.079 1.00 47.90 87 ARG A C 1
ATOM 719 O O . ARG A 1 99 ? 22.576 4.313 -17.084 1.00 45.93 87 ARG A O 1
ATOM 727 N N . VAL A 1 100 ? 22.589 4.654 -14.871 1.00 45.16 88 VAL A N 1
ATOM 728 C CA . VAL A 1 100 ? 21.263 4.134 -14.702 1.00 44.06 88 VAL A CA 1
ATOM 729 C C . VAL A 1 100 ? 20.358 5.284 -15.049 1.00 46.28 88 VAL A C 1
ATOM 730 O O . VAL A 1 100 ? 20.407 6.329 -14.391 1.00 48.11 88 VAL A O 1
ATOM 734 N N . VAL A 1 101 ? 19.563 5.101 -16.103 1.00 47.05 89 VAL A N 1
ATOM 735 C CA . VAL A 1 101 ? 18.593 6.105 -16.559 1.00 47.74 89 VAL A CA 1
ATOM 736 C C . VAL A 1 101 ? 17.147 5.803 -16.139 1.00 49.62 89 VAL A C 1
ATOM 737 O O . VAL A 1 101 ? 16.306 6.666 -16.232 1.00 52.70 89 VAL A O 1
ATOM 741 N N . GLY A 1 102 ? 16.860 4.595 -15.653 1.00 49.59 90 GLY A N 1
ATOM 742 C CA . GLY A 1 102 ? 15.524 4.280 -15.130 1.00 47.39 90 GLY A CA 1
ATOM 743 C C . GLY A 1 102 ? 15.392 2.902 -14.498 1.00 45.17 90 GLY A C 1
ATOM 744 O O . GLY A 1 102 ? 16.133 1.989 -14.825 1.00 43.09 90 GLY A O 1
ATOM 745 N N . VAL A 1 103 ? 14.420 2.777 -13.601 1.00 46.14 91 VAL A N 1
ATOM 746 C CA . VAL A 1 103 ? 14.087 1.540 -12.906 1.00 45.16 91 VAL A CA 1
ATOM 747 C C . VAL A 1 103 ? 12.578 1.343 -12.957 1.00 45.52 91 VAL A C 1
ATOM 748 O O . VAL A 1 103 ? 11.814 2.229 -12.600 1.00 47.08 91 VAL A O 1
ATOM 752 N N . VAL A 1 104 ? 12.169 0.182 -13.446 1.00 44.49 92 VAL A N 1
ATOM 753 C CA . VAL A 1 104 ? 10.795 -0.175 -13.575 1.00 46.26 92 VAL A CA 1
ATOM 754 C C . VAL A 1 104 ? 10.681 -1.596 -13.010 1.00 47.14 92 VAL A C 1
ATOM 755 O O . VAL A 1 104 ? 11.192 -2.527 -13.608 1.00 47.85 92 VAL A O 1
ATOM 759 N N . GLY A 1 105 ? 10.034 -1.739 -11.847 1.00 46.20 93 GLY A N 1
ATOM 760 C CA . GLY A 1 105 ? 10.024 -3.001 -11.106 1.00 43.85 93 GLY A CA 1
ATOM 761 C C . GLY A 1 105 ? 11.451 -3.431 -10.851 1.00 44.24 93 GLY A C 1
ATOM 762 O O . GLY A 1 105 ? 12.285 -2.647 -10.353 1.00 44.98 93 GLY A O 1
ATOM 763 N N . ASN A 1 106 ? 11.760 -4.667 -11.221 1.00 44.56 94 ASN A N 1
ATOM 764 C CA . ASN A 1 106 ? 13.118 -5.171 -11.134 1.00 44.90 94 ASN A CA 1
ATOM 765 C C . ASN A 1 106 ? 13.952 -5.006 -12.429 1.00 45.01 94 ASN A C 1
ATOM 766 O O . ASN A 1 106 ? 14.984 -5.662 -12.604 1.00 45.36 94 ASN A O 1
ATOM 771 N N . ARG A 1 107 ? 13.521 -4.112 -13.307 1.00 45.77 95 ARG A N 1
ATOM 772 C CA . ARG A 1 107 ? 14.223 -3.821 -14.546 1.00 46.56 95 ARG A CA 1
ATOM 773 C C . ARG A 1 107 ? 14.976 -2.508 -14.426 1.00 46.92 95 ARG A C 1
ATOM 774 O O . ARG A 1 107 ? 14.381 -1.449 -14.160 1.00 45.66 95 ARG A O 1
ATOM 782 N N . VAL A 1 108 ? 16.296 -2.584 -14.622 1.00 46.83 96 VAL A N 1
ATOM 783 C CA . VAL A 1 108 ? 17.165 -1.432 -14.477 1.00 46.07 96 VAL A CA 1
ATOM 784 C C . VAL A 1 108 ? 17.671 -1.139 -15.877 1.00 46.89 96 VAL A C 1
ATOM 785 O O . VAL A 1 108 ? 18.320 -1.986 -16.492 1.00 45.97 96 VAL A O 1
ATOM 789 N N . LYS A 1 109 ? 17.395 0.066 -16.345 1.00 46.92 97 LYS A N 1
ATOM 790 C CA . LYS A 1 109 ? 17.806 0.514 -17.650 1.00 47.50 97 LYS A CA 1
ATOM 791 C C . LYS A 1 109 ? 19.032 1.426 -17.583 1.00 47.12 97 LYS A C 1
ATOM 792 O O . LYS A 1 109 ? 19.060 2.390 -16.817 1.00 44.75 97 LYS A O 1
ATOM 798 N N . PHE A 1 110 ? 20.001 1.100 -18.438 1.00 45.31 98 PHE A N 1
ATOM 799 C CA . PHE A 1 110 ? 21.265 1.770 -18.557 1.00 46.97 98 PHE A CA 1
ATOM 800 C C . PHE A 1 110 ? 21.446 2.390 -19.945 1.00 47.58 98 PHE A C 1
ATOM 801 O O . PHE A 1 110 ? 20.913 1.895 -20.937 1.00 43.75 98 PHE A O 1
ATOM 809 N N . ARG A 1 111 ? 22.178 3.495 -19.965 1.00 46.69 99 ARG A N 1
ATOM 810 C CA . ARG A 1 111 ? 22.814 3.991 -21.155 1.00 49.26 99 ARG A CA 1
ATOM 811 C C . ARG A 1 111 ? 24.318 3.757 -21.007 1.00 47.53 99 ARG A C 1
ATOM 812 O O . ARG A 1 111 ? 24.844 3.891 -19.912 1.00 44.26 99 ARG A O 1
ATOM 820 N N . GLY A 1 112 ? 24.958 3.380 -22.120 1.00 45.69 100 GLY A N 1
ATOM 821 C CA . GLY A 1 112 ? 26.367 3.087 -22.186 1.00 45.20 100 GLY A CA 1
ATOM 822 C C . GLY A 1 112 ? 27.017 3.777 -23.355 1.00 45.37 100 GLY A C 1
ATOM 823 O O . GLY A 1 112 ? 26.399 3.952 -24.391 1.00 45.77 100 GLY A O 1
ATOM 824 N N . ILE A 1 113 ? 28.274 4.180 -23.193 1.00 46.82 101 ILE A N 1
ATOM 825 C CA . ILE A 1 113 ? 29.024 4.808 -24.278 1.00 47.13 101 ILE A CA 1
ATOM 826 C C . ILE A 1 113 ? 30.443 4.242 -24.268 1.00 46.46 101 ILE A C 1
ATOM 827 O O . ILE A 1 113 ? 31.010 4.009 -23.212 1.00 45.73 101 ILE A O 1
ATOM 832 N N . VAL A 1 114 ? 30.985 3.968 -25.446 1.00 46.71 102 VAL A N 1
ATOM 833 C CA . VAL A 1 114 ? 32.386 3.575 -25.593 1.00 47.42 102 VAL A CA 1
ATOM 834 C C . VAL A 1 114 ? 33.072 4.696 -26.385 1.00 47.39 102 VAL A C 1
ATOM 835 O O . VAL A 1 114 ? 32.690 4.948 -27.529 1.00 45.83 102 VAL A O 1
ATOM 847 N N . SER A 1 116 ? 36.794 6.352 -27.820 1.00 52.56 104 SER A N 1
ATOM 848 C CA . SER A 1 116 ? 38.190 6.089 -28.088 1.00 54.82 104 SER A CA 1
ATOM 849 C C . SER A 1 116 ? 38.843 7.439 -28.289 1.00 57.17 104 SER A C 1
ATOM 850 O O . SER A 1 116 ? 38.627 8.117 -29.306 1.00 55.63 104 SER A O 1
ATOM 853 N N . GLY A 1 117 ? 39.621 7.834 -27.284 1.00 59.78 105 GLY A N 1
ATOM 854 C CA . GLY A 1 117 ? 40.016 9.222 -27.150 1.00 61.33 105 GLY A CA 1
ATOM 855 C C . GLY A 1 117 ? 38.725 10.001 -27.101 1.00 61.26 105 GLY A C 1
ATOM 856 O O . GLY A 1 117 ? 37.913 9.788 -26.192 1.00 63.10 105 GLY A O 1
ATOM 857 N N . ASP A 1 118 ? 38.521 10.841 -28.116 1.00 61.42 106 ASP A N 1
ATOM 858 C CA . ASP A 1 118 ? 37.365 11.730 -28.214 1.00 62.67 106 ASP A CA 1
ATOM 859 C C . ASP A 1 118 ? 36.365 11.285 -29.294 1.00 59.97 106 ASP A C 1
ATOM 860 O O . ASP A 1 118 ? 35.393 12.000 -29.555 1.00 58.91 106 ASP A O 1
ATOM 863 N N . GLU A 1 119 ? 36.614 10.133 -29.930 1.00 57.76 107 GLU A N 1
ATOM 864 C CA . GLU A 1 119 ? 35.681 9.549 -30.914 1.00 57.69 107 GLU A CA 1
ATOM 865 C C . GLU A 1 119 ? 34.699 8.610 -30.205 1.00 55.49 107 GLU A C 1
ATOM 866 O O . GLU A 1 119 ? 35.118 7.754 -29.409 1.00 52.76 107 GLU A O 1
ATOM 872 N N . LYS A 1 120 ? 33.409 8.763 -30.503 1.00 52.81 108 LYS A N 1
ATOM 873 C CA . LYS A 1 120 ? 32.405 7.828 -30.030 1.00 53.71 108 LYS A CA 1
ATOM 874 C C . LYS A 1 120 ? 32.473 6.585 -30.900 1.00 50.73 108 LYS A C 1
ATOM 875 O O . LYS A 1 120 ? 32.409 6.661 -32.124 1.00 50.71 108 LYS A O 1
ATOM 881 N N . ILE A 1 121 ? 32.637 5.442 -30.260 1.00 48.18 109 ILE A N 1
ATOM 882 C CA . ILE A 1 121 ? 32.745 4.162 -30.979 1.00 47.08 109 ILE A CA 1
ATOM 883 C C . ILE A 1 121 ? 31.378 3.451 -30.996 1.00 47.10 109 ILE A C 1
ATOM 884 O O . ILE A 1 121 ? 30.908 2.977 -32.029 1.00 46.16 109 ILE A O 1
ATOM 889 N N . LEU A 1 122 ? 30.761 3.374 -29.820 1.00 47.07 110 LEU A N 1
ATOM 890 C CA . LEU A 1 122 ? 29.500 2.680 -29.651 1.00 47.42 110 LEU A CA 1
ATOM 891 C C . LEU A 1 122 ? 28.647 3.378 -28.606 1.00 46.92 110 LEU A C 1
ATOM 892 O O . LEU A 1 122 ? 29.166 3.892 -27.610 1.00 44.24 110 LEU A O 1
ATOM 897 N N . GLU A 1 123 ? 27.338 3.414 -28.852 1.00 46.44 111 GLU A N 1
ATOM 898 C CA . GLU A 1 123 ? 26.392 3.733 -27.800 1.00 47.83 111 GLU A CA 1
ATOM 899 C C . GLU A 1 123 ? 25.356 2.657 -27.634 1.00 46.13 111 GLU A C 1
ATOM 900 O O . GLU A 1 123 ? 24.991 2.006 -28.585 1.00 47.07 111 GLU A O 1
ATOM 906 N N . ALA A 1 124 ? 24.894 2.483 -26.408 1.00 43.72 112 ALA A N 1
ATOM 907 C CA . ALA A 1 124 ? 24.036 1.384 -26.081 1.00 44.52 112 ALA A CA 1
ATOM 908 C C . ALA A 1 124 ? 23.004 1.813 -25.070 1.00 45.08 112 ALA A C 1
ATOM 909 O O . ALA A 1 124 ? 23.194 2.767 -24.314 1.00 44.13 112 ALA A O 1
ATOM 911 N N . GLU A 1 125 ? 21.913 1.073 -25.068 1.00 46.12 113 GLU A N 1
ATOM 912 C CA . GLU A 1 125 ? 20.889 1.192 -24.055 1.00 47.77 113 GLU A CA 1
ATOM 913 C C . GLU A 1 125 ? 20.506 -0.250 -23.756 1.00 47.43 113 GLU A C 1
ATOM 914 O O . GLU A 1 125 ? 20.302 -1.052 -24.667 1.00 46.20 113 GLU A O 1
ATOM 920 N N . PHE A 1 126 ? 20.452 -0.608 -22.485 1.00 46.03 114 PHE A N 1
ATOM 921 C CA . PHE A 1 126 ? 20.248 -1.996 -22.140 1.00 44.30 114 PHE A CA 1
ATOM 922 C C . PHE A 1 126 ? 19.635 -2.139 -20.761 1.00 45.03 114 PHE A C 1
ATOM 923 O O . PHE A 1 126 ? 19.609 -1.176 -19.988 1.00 42.39 114 PHE A O 1
ATOM 931 N N . VAL A 1 127 ? 19.142 -3.354 -20.484 1.00 43.58 115 VAL A N 1
ATOM 932 C CA . VAL A 1 127 ? 18.311 -3.639 -19.339 1.00 43.02 115 VAL A CA 1
ATOM 933 C C . VAL A 1 127 ? 18.827 -4.862 -18.555 1.00 45.60 115 VAL A C 1
ATOM 934 O O . VAL A 1 127 ? 19.067 -5.930 -19.098 1.00 45.18 115 VAL A O 1
ATOM 938 N N . ARG A 1 128 ? 19.080 -4.662 -17.274 1.00 46.64 116 ARG A N 1
ATOM 939 C CA . ARG A 1 128 ? 19.296 -5.776 -16.370 1.00 45.42 116 ARG A CA 1
ATOM 940 C C . ARG A 1 128 ? 18.023 -6.051 -15.525 1.00 45.72 116 ARG A C 1
ATOM 941 O O . ARG A 1 128 ? 17.337 -5.126 -15.033 1.00 45.16 116 ARG A O 1
ATOM 949 N N . ALA A 1 129 ? 17.710 -7.338 -15.406 1.00 47.08 117 ALA A N 1
ATOM 950 C CA . ALA A 1 129 ? 16.719 -7.834 -14.459 1.00 47.54 117 ALA A CA 1
ATOM 951 C C . ALA A 1 129 ? 17.451 -8.168 -13.161 1.00 44.77 117 ALA A C 1
ATOM 952 O O . ALA A 1 129 ? 18.404 -8.921 -13.179 1.00 46.82 117 ALA A O 1
ATOM 954 N N . ILE A 1 130 ? 16.974 -7.615 -12.047 1.00 45.20 118 ILE A N 1
ATOM 955 C CA . ILE A 1 130 ? 17.499 -7.898 -10.733 1.00 46.65 118 ILE A CA 1
ATOM 956 C C . ILE A 1 130 ? 16.690 -9.040 -10.137 1.00 48.06 118 ILE A C 1
ATOM 957 O O . ILE A 1 130 ? 15.467 -8.939 -9.966 1.00 47.99 118 ILE A O 1
ATOM 962 N N . VAL A 1 131 ? 17.389 -10.153 -9.906 1.00 47.44 119 VAL A N 1
ATOM 963 C CA . VAL A 1 131 ? 16.763 -11.439 -9.557 1.00 48.99 119 VAL A CA 1
ATOM 964 C C . VAL A 1 131 ? 17.516 -12.101 -8.413 1.00 46.55 119 VAL A C 1
ATOM 965 O O . VAL A 1 131 ? 18.717 -12.079 -8.407 1.00 47.37 119 VAL A O 1
ATOM 969 N N . PRO A 1 132 ? 16.805 -12.695 -7.437 1.00 47.12 120 PRO A N 1
ATOM 970 C CA . PRO A 1 132 ? 17.486 -13.489 -6.430 1.00 48.26 120 PRO A CA 1
ATOM 971 C C . PRO A 1 132 ? 18.249 -14.610 -7.110 1.00 48.17 120 PRO A C 1
ATOM 972 O O . PRO A 1 132 ? 17.750 -15.196 -8.077 1.00 47.88 120 PRO A O 1
ATOM 976 N N . ARG A 1 133 ? 19.458 -14.879 -6.636 1.00 49.06 121 ARG A N 1
ATOM 977 C CA . ARG A 1 133 ? 20.284 -15.969 -7.174 1.00 50.23 121 ARG A CA 1
ATOM 978 C C . ARG A 1 133 ? 19.551 -17.309 -7.087 1.00 52.54 121 ARG A C 1
ATOM 979 O O . ARG A 1 133 ? 19.609 -18.083 -8.029 1.00 51.68 121 ARG A O 1
ATOM 987 N N . GLU A 1 134 ? 18.846 -17.551 -5.976 1.00 53.45 122 GLU A N 1
ATOM 988 C CA . GLU A 1 134 ? 18.035 -18.767 -5.805 1.00 57.03 122 GLU A CA 1
ATOM 989 C C . GLU A 1 134 ? 17.046 -18.960 -6.937 1.00 54.53 122 GLU A C 1
ATOM 990 O O . GLU A 1 134 ? 16.915 -20.048 -7.473 1.00 53.70 122 GLU A O 1
ATOM 996 N N . LYS A 1 135 ? 16.360 -17.895 -7.326 1.00 54.97 123 LYS A N 1
ATOM 997 C CA . LYS A 1 135 ? 15.364 -18.004 -8.353 1.00 55.62 123 LYS A CA 1
ATOM 998 C C . LYS A 1 135 ? 15.993 -18.282 -9.720 1.00 55.44 123 LYS A C 1
ATOM 999 O O . LYS A 1 135 ? 15.526 -19.151 -10.458 1.00 53.40 123 LYS A O 1
ATOM 1005 N N . LEU A 1 136 ? 17.049 -17.553 -10.053 1.00 54.83 124 LEU A N 1
ATOM 1006 C CA . LEU A 1 136 ? 17.742 -17.766 -11.322 1.00 56.18 124 LEU A CA 1
ATOM 1007 C C . LEU A 1 136 ? 18.335 -19.182 -11.417 1.00 55.69 124 LEU A C 1
ATOM 1008 O O . LEU A 1 136 ? 18.255 -19.833 -12.443 1.00 53.36 124 LEU A O 1
ATOM 1013 N N . ARG A 1 137 ? 18.935 -19.639 -10.332 1.00 55.47 125 ARG A N 1
ATOM 1014 C CA . ARG A 1 137 ? 19.475 -20.994 -10.270 1.00 56.88 125 ARG A CA 1
ATOM 1015 C C . ARG A 1 137 ? 18.365 -22.052 -10.509 1.00 59.42 125 ARG A C 1
ATOM 1016 O O . ARG A 1 137 ? 18.552 -22.951 -11.306 1.00 57.82 125 ARG A O 1
ATOM 1024 N N . ARG A 1 138 ? 17.212 -21.915 -9.853 1.00 61.98 126 ARG A N 1
ATOM 1025 C CA . ARG A 1 138 ? 16.088 -22.826 -10.066 1.00 65.26 126 ARG A CA 1
ATOM 1026 C C . ARG A 1 138 ? 15.624 -22.803 -11.517 1.00 64.37 126 ARG A C 1
ATOM 1027 O O . ARG A 1 138 ? 15.393 -23.851 -12.099 1.00 60.24 126 ARG A O 1
ATOM 1035 N N . LEU A 1 139 ? 15.474 -21.608 -12.091 1.00 65.12 127 LEU A N 1
ATOM 1036 C CA . LEU A 1 139 ? 15.041 -21.496 -13.488 1.00 67.41 127 LEU A CA 1
ATOM 1037 C C . LEU A 1 139 ? 16.070 -22.134 -14.457 1.00 68.63 127 LEU A C 1
ATOM 1038 O O . LEU A 1 139 ? 15.702 -22.880 -15.354 1.00 64.51 127 LEU A O 1
ATOM 1043 N N . ALA A 1 140 ? 17.350 -21.852 -14.247 1.00 69.61 128 ALA A N 1
ATOM 1044 C CA . ALA A 1 140 ? 18.413 -22.408 -15.084 1.00 72.35 128 ALA A CA 1
ATOM 1045 C C . ALA A 1 140 ? 18.465 -23.925 -15.033 1.00 72.70 128 ALA A C 1
ATOM 1046 O O . ALA A 1 140 ? 18.781 -24.570 -16.025 1.00 71.68 128 ALA A O 1
ATOM 1048 N N . LEU A 1 141 ? 18.151 -24.486 -13.870 1.00 72.79 129 LEU A N 1
ATOM 1049 C CA . LEU A 1 141 ? 18.237 -25.918 -13.662 1.00 71.21 129 LEU A CA 1
ATOM 1050 C C . LEU A 1 141 ? 16.973 -26.710 -13.995 1.00 76.02 129 LEU A C 1
ATOM 1051 O O . LEU A 1 141 ? 17.027 -27.920 -14.004 1.00 76.94 129 LEU A O 1
ATOM 1056 N N . GLU A 1 142 ? 15.855 -26.058 -14.290 1.00 78.63 130 GLU A N 1
ATOM 1057 C CA . GLU A 1 142 ? 14.589 -26.787 -14.405 1.00 81.98 130 GLU A CA 1
ATOM 1058 C C . GLU A 1 142 ? 14.395 -27.472 -15.756 1.00 80.65 130 GLU A C 1
ATOM 1059 O O . GLU A 1 142 ? 14.984 -27.064 -16.747 1.00 79.41 130 GLU A O 1
ATOM 1065 N N . HIS B 1 12 ? 30.492 2.643 -56.918 1.00 85.32 0 HIS B N 1
ATOM 1066 C CA . HIS B 1 12 ? 29.877 1.723 -55.916 1.00 87.61 0 HIS B CA 1
ATOM 1067 C C . HIS B 1 12 ? 28.378 1.968 -55.778 1.00 86.23 0 HIS B C 1
ATOM 1068 O O . HIS B 1 12 ? 27.913 2.533 -54.790 1.00 84.48 0 HIS B O 1
ATOM 1091 N N . ASP B 1 15 ? 22.156 -2.431 -56.122 1.00 58.22 3 ASP B N 1
ATOM 1092 C CA . ASP B 1 15 ? 20.911 -2.746 -55.490 1.00 56.16 3 ASP B CA 1
ATOM 1093 C C . ASP B 1 15 ? 21.078 -4.057 -54.729 1.00 52.61 3 ASP B C 1
ATOM 1094 O O . ASP B 1 15 ? 21.515 -5.042 -55.308 1.00 51.33 3 ASP B O 1
ATOM 1099 N N . PHE B 1 16 ? 20.742 -4.060 -53.443 1.00 49.78 4 PHE B N 1
ATOM 1100 C CA . PHE B 1 16 ? 20.839 -5.269 -52.626 1.00 49.96 4 PHE B CA 1
ATOM 1101 C C . PHE B 1 16 ? 19.449 -5.790 -52.218 1.00 50.01 4 PHE B C 1
ATOM 1102 O O . PHE B 1 16 ? 19.318 -6.673 -51.339 1.00 49.15 4 PHE B O 1
ATOM 1110 N N . ASP B 1 17 ? 18.421 -5.248 -52.870 1.00 48.50 5 ASP B N 1
ATOM 1111 C CA . ASP B 1 17 ? 17.039 -5.556 -52.549 1.00 50.63 5 ASP B CA 1
ATOM 1112 C C . ASP B 1 17 ? 16.798 -7.043 -52.685 1.00 49.99 5 ASP B C 1
ATOM 1113 O O . ASP B 1 17 ? 15.912 -7.590 -52.021 1.00 49.38 5 ASP B O 1
ATOM 1118 N N . PHE B 1 18 ? 17.600 -7.685 -53.539 1.00 48.84 6 PHE B N 1
ATOM 1119 C CA . PHE B 1 18 ? 17.489 -9.111 -53.810 1.00 49.38 6 PHE B CA 1
ATOM 1120 C C . PHE B 1 18 ? 17.758 -9.992 -52.587 1.00 50.03 6 PHE B C 1
ATOM 1121 O O . PHE B 1 18 ? 17.377 -11.164 -52.567 1.00 49.78 6 PHE B O 1
ATOM 1129 N N . LEU B 1 19 ? 18.397 -9.421 -51.568 1.00 49.52 7 LEU B N 1
ATOM 1130 C CA . LEU B 1 19 ? 18.666 -10.157 -50.336 1.00 48.93 7 LEU B CA 1
ATOM 1131 C C . LEU B 1 19 ? 17.415 -10.400 -49.517 1.00 49.11 7 LEU B C 1
ATOM 1132 O O . LEU B 1 19 ? 17.422 -11.253 -48.632 1.00 49.04 7 LEU B O 1
ATOM 1137 N N . GLU B 1 20 ? 16.351 -9.645 -49.797 1.00 49.58 8 GLU B N 1
ATOM 1138 C CA . GLU B 1 20 ? 15.162 -9.668 -48.966 1.00 50.82 8 GLU B CA 1
ATOM 1139 C C . GLU B 1 20 ? 14.597 -11.070 -48.977 1.00 50.54 8 GLU B C 1
ATOM 1140 O O . GLU B 1 20 ? 14.488 -11.675 -50.019 1.00 50.74 8 GLU B O 1
ATOM 1144 N N . GLY B 1 21 ? 14.277 -11.598 -47.799 1.00 51.28 9 GLY B N 1
ATOM 1145 C CA . GLY B 1 21 ? 13.733 -12.952 -47.686 1.00 49.05 9 GLY B CA 1
ATOM 1146 C C . GLY B 1 21 ? 14.755 -14.086 -47.635 1.00 48.99 9 GLY B C 1
ATOM 1147 O O . GLY B 1 21 ? 14.386 -15.233 -47.427 1.00 49.09 9 GLY B O 1
ATOM 1148 N N . LYS B 1 22 ? 16.040 -13.803 -47.813 1.00 48.89 10 LYS B N 1
ATOM 1149 C CA . LYS B 1 22 ? 17.028 -14.864 -47.677 1.00 47.56 10 LYS B CA 1
ATOM 1150 C C . LYS B 1 22 ? 17.170 -15.267 -46.225 1.00 47.93 10 LYS B C 1
ATOM 1151 O O . LYS B 1 22 ? 17.074 -14.421 -45.339 1.00 46.97 10 LYS B O 1
ATOM 1157 N N . ARG B 1 23 ? 17.373 -16.566 -46.002 1.00 49.72 11 ARG B N 1
ATOM 1158 C CA . ARG B 1 23 ? 17.430 -17.191 -44.668 1.00 51.82 11 ARG B CA 1
ATOM 1159 C C . ARG B 1 23 ? 18.609 -18.133 -44.522 1.00 50.24 11 ARG B C 1
ATOM 1160 O O . ARG B 1 23 ? 19.090 -18.729 -45.499 1.00 48.84 11 ARG B O 1
ATOM 1165 N N . LEU B 1 24 ? 19.021 -18.334 -43.276 1.00 49.27 12 LEU B N 1
ATOM 1166 C CA . LEU B 1 24 ? 20.002 -19.362 -42.964 1.00 48.68 12 LEU B CA 1
ATOM 1167 C C . LEU B 1 24 ? 19.808 -19.789 -41.532 1.00 49.06 12 LEU B C 1
ATOM 1168 O O . LEU B 1 24 ? 19.597 -18.955 -40.653 1.00 47.74 12 LEU B O 1
ATOM 1173 N N . THR B 1 25 ? 19.893 -21.087 -41.297 1.00 50.69 13 THR B N 1
ATOM 1174 C CA . THR B 1 25 ? 19.813 -21.627 -39.954 1.00 51.53 13 THR B CA 1
ATOM 1175 C C . THR B 1 25 ? 21.021 -22.483 -39.709 1.00 51.95 13 THR B C 1
ATOM 1176 O O . THR B 1 25 ? 21.509 -23.099 -40.615 1.00 52.05 13 THR B O 1
ATOM 1180 N N . GLU B 1 26 ? 21.539 -22.479 -38.488 1.00 54.05 14 GLU B N 1
ATOM 1181 C CA . GLU B 1 26 ? 22.716 -23.258 -38.166 1.00 55.34 14 GLU B CA 1
ATOM 1182 C C . GLU B 1 26 ? 22.623 -23.837 -36.773 1.00 53.70 14 GLU B C 1
ATOM 1183 O O . GLU B 1 26 ? 22.136 -23.185 -35.858 1.00 51.11 14 GLU B O 1
ATOM 1189 N N . ASP B 1 27 ? 23.122 -25.057 -36.629 1.00 53.06 15 ASP B N 1
ATOM 1190 C CA . ASP B 1 27 ? 23.235 -25.721 -35.349 1.00 55.45 15 ASP B CA 1
ATOM 1191 C C . ASP B 1 27 ? 24.580 -25.322 -34.768 1.00 54.30 15 ASP B C 1
ATOM 1192 O O . ASP B 1 27 ? 25.620 -25.635 -35.352 1.00 56.45 15 ASP B O 1
ATOM 1197 N N . VAL B 1 28 ? 24.569 -24.602 -33.653 1.00 52.47 16 VAL B N 1
ATOM 1198 C CA . VAL B 1 28 ? 25.779 -24.000 -33.112 1.00 51.59 16 VAL B CA 1
ATOM 1199 C C . VAL B 1 28 ? 26.002 -24.493 -31.672 1.00 51.99 16 VAL B C 1
ATOM 1200 O O . VAL B 1 28 ? 25.081 -24.505 -30.892 1.00 54.03 16 VAL B O 1
ATOM 1204 N N . ALA B 1 29 ? 27.215 -24.928 -31.350 1.00 52.60 17 ALA B N 1
ATOM 1205 C CA . ALA B 1 29 ? 27.618 -25.245 -29.974 1.00 54.65 17 ALA B CA 1
ATOM 1206 C C . ALA B 1 29 ? 27.932 -23.982 -29.160 1.00 54.25 17 ALA B C 1
ATOM 1207 O O . ALA B 1 29 ? 28.657 -23.092 -29.606 1.00 55.56 17 ALA B O 1
ATOM 1209 N N . LEU B 1 30 ? 27.392 -23.899 -27.965 1.00 52.79 18 LEU B N 1
ATOM 1210 C CA . LEU B 1 30 ? 27.785 -22.825 -27.047 1.00 54.23 18 LEU B CA 1
ATOM 1211 C C . LEU B 1 30 ? 28.960 -23.333 -26.214 1.00 54.68 18 LEU B C 1
ATOM 1212 O O . LEU B 1 30 ? 28.835 -24.325 -25.479 1.00 53.54 18 LEU B O 1
ATOM 1217 N N . ASP B 1 31 ? 30.118 -22.706 -26.376 1.00 54.64 19 ASP B N 1
ATOM 1218 C CA . ASP B 1 31 ? 31.340 -23.264 -25.814 1.00 54.54 19 ASP B CA 1
ATOM 1219 C C . ASP B 1 31 ? 31.790 -22.458 -24.610 1.00 55.22 19 ASP B C 1
ATOM 1220 O O . ASP B 1 31 ? 31.123 -21.501 -24.195 1.00 53.16 19 ASP B O 1
ATOM 1225 N N . GLU B 1 32 ? 32.904 -22.891 -24.034 1.00 55.36 20 GLU B N 1
ATOM 1226 C CA . GLU B 1 32 ? 33.476 -22.302 -22.829 1.00 58.01 20 GLU B CA 1
ATOM 1227 C C . GLU B 1 32 ? 33.861 -20.822 -22.940 1.00 56.83 20 GLU B C 1
ATOM 1228 O O . GLU B 1 32 ? 33.846 -20.101 -21.955 1.00 58.07 20 GLU B O 1
ATOM 1234 N N . THR B 1 33 ? 34.190 -20.370 -24.135 1.00 56.98 21 THR B N 1
ATOM 1235 C CA . THR B 1 33 ? 34.550 -18.973 -24.346 1.00 57.50 21 THR B CA 1
ATOM 1236 C C . THR B 1 33 ? 33.357 -18.011 -24.285 1.00 56.78 21 THR B C 1
ATOM 1237 O O . THR B 1 33 ? 33.542 -16.810 -24.474 1.00 57.81 21 THR B O 1
ATOM 1249 N N . VAL B 1 35 ? 30.926 -18.086 -21.746 1.00 50.54 23 VAL B N 1
ATOM 1250 C CA A VAL B 1 35 ? 30.328 -18.251 -20.434 0.50 48.81 23 VAL B CA 1
ATOM 1251 C CA B VAL B 1 35 ? 30.320 -18.248 -20.434 0.50 49.39 23 VAL B CA 1
ATOM 1252 C C . VAL B 1 35 ? 30.112 -16.899 -19.735 1.00 48.90 23 VAL B C 1
ATOM 1253 O O . VAL B 1 35 ? 30.902 -15.959 -19.903 1.00 49.47 23 VAL B O 1
ATOM 1260 N N . TRP B 1 36 ? 29.037 -16.806 -18.966 1.00 48.06 24 TRP B N 1
ATOM 1261 C CA . TRP B 1 36 ? 28.758 -15.629 -18.157 1.00 48.44 24 TRP B CA 1
ATOM 1262 C C . TRP B 1 36 ? 29.505 -15.765 -16.861 1.00 47.57 24 TRP B C 1
ATOM 1263 O O . TRP B 1 36 ? 29.235 -16.697 -16.106 1.00 50.52 24 TRP B O 1
ATOM 1274 N N . ASN B 1 37 ? 30.432 -14.857 -16.596 1.00 48.90 25 ASN B N 1
ATOM 1275 C CA . ASN B 1 37 ? 31.275 -14.932 -15.397 1.00 50.10 25 ASN B CA 1
ATOM 1276 C C . ASN B 1 37 ? 31.366 -13.691 -14.543 1.00 49.73 25 ASN B C 1
ATOM 1277 O O . ASN B 1 37 ? 32.227 -13.608 -13.693 1.00 52.29 25 ASN B O 1
ATOM 1282 N N . GLU B 1 38 ? 30.465 -12.734 -14.727 1.00 51.89 26 GLU B N 1
ATOM 1283 C CA . GLU B 1 38 ? 30.439 -11.536 -13.892 1.00 50.27 26 GLU B CA 1
ATOM 1284 C C . GLU B 1 38 ? 30.225 -11.851 -12.421 1.00 50.00 26 GLU B C 1
ATOM 1285 O O . GLU B 1 38 ? 30.739 -11.163 -11.560 1.00 48.50 26 GLU B O 1
ATOM 1291 N N . ASP B 1 39 ? 29.424 -12.873 -12.140 1.00 51.86 27 ASP B N 1
ATOM 1292 C CA . ASP B 1 39 ? 28.957 -13.164 -10.784 1.00 49.95 27 ASP B CA 1
ATOM 1293 C C . ASP B 1 39 ? 29.601 -14.475 -10.302 1.00 51.81 27 ASP B C 1
ATOM 1294 O O . ASP B 1 39 ? 29.209 -15.574 -10.710 1.00 52.09 27 ASP B O 1
ATOM 1299 N N . ILE B 1 40 ? 30.573 -14.350 -9.408 1.00 54.62 28 ILE B N 1
ATOM 1300 C CA A ILE B 1 40 ? 31.354 -15.483 -8.918 0.50 56.44 28 ILE B CA 1
ATOM 1301 C CA B ILE B 1 40 ? 31.359 -15.505 -8.980 0.50 56.79 28 ILE B CA 1
ATOM 1302 C C . ILE B 1 40 ? 30.489 -16.564 -8.284 1.00 56.77 28 ILE B C 1
ATOM 1303 O O . ILE B 1 40 ? 30.824 -17.741 -8.306 1.00 57.54 28 ILE B O 1
ATOM 1312 N N . GLU B 1 41 ? 29.361 -16.164 -7.707 1.00 55.64 29 GLU B N 1
ATOM 1313 C CA . GLU B 1 41 ? 28.436 -17.148 -7.121 1.00 55.66 29 GLU B CA 1
ATOM 1314 C C . GLU B 1 41 ? 27.577 -17.935 -8.134 1.00 54.58 29 GLU B C 1
ATOM 1315 O O . GLU B 1 41 ? 26.849 -18.830 -7.736 1.00 54.50 29 GLU B O 1
ATOM 1334 N N . LEU B 1 43 ? 29.030 -18.976 -11.263 1.00 54.50 31 LEU B N 1
ATOM 1335 C CA . LEU B 1 43 ? 29.928 -19.578 -12.238 1.00 54.72 31 LEU B CA 1
ATOM 1336 C C . LEU B 1 43 ? 29.637 -21.057 -12.427 1.00 51.93 31 LEU B C 1
ATOM 1337 O O . LEU B 1 43 ? 29.804 -21.563 -13.524 1.00 52.01 31 LEU B O 1
ATOM 1342 N N . ASP B 1 44 ? 29.216 -21.760 -11.365 1.00 50.87 32 ASP B N 1
ATOM 1343 C CA . ASP B 1 44 ? 28.963 -23.212 -11.483 1.00 50.82 32 ASP B CA 1
ATOM 1344 C C . ASP B 1 44 ? 27.844 -23.542 -12.534 1.00 51.80 32 ASP B C 1
ATOM 1345 O O . ASP B 1 44 ? 27.814 -24.632 -13.081 1.00 50.83 32 ASP B O 1
ATOM 1350 N N . LEU B 1 45 ? 26.944 -22.587 -12.801 1.00 52.36 33 LEU B N 1
ATOM 1351 C CA . LEU B 1 45 ? 25.841 -22.778 -13.762 1.00 52.95 33 LEU B CA 1
ATOM 1352 C C . LEU B 1 45 ? 26.304 -22.653 -15.202 1.00 50.07 33 LEU B C 1
ATOM 1353 O O . LEU B 1 45 ? 25.624 -23.114 -16.111 1.00 47.91 33 LEU B O 1
ATOM 1358 N N . HIS B 1 46 ? 27.462 -22.037 -15.388 1.00 49.09 34 HIS B N 1
ATOM 1359 C CA . HIS B 1 46 ? 28.028 -21.780 -16.714 1.00 49.66 34 HIS B CA 1
ATOM 1360 C C . HIS B 1 46 ? 26.965 -21.385 -17.763 1.00 49.26 34 HIS B C 1
ATOM 1361 O O . HIS B 1 46 ? 26.834 -22.009 -18.799 1.00 47.78 34 HIS B O 1
ATOM 1368 N N . LEU B 1 47 ? 26.219 -20.334 -17.432 1.00 48.63 35 LEU B N 1
ATOM 1369 C CA . LEU B 1 47 ? 25.250 -19.717 -18.340 1.00 48.84 35 LEU B CA 1
ATOM 1370 C C . LEU B 1 47 ? 25.973 -19.021 -19.498 1.00 47.86 35 LEU B C 1
ATOM 1371 O O . LEU B 1 47 ? 27.078 -18.480 -19.308 1.00 46.52 35 LEU B O 1
ATOM 1376 N N . VAL B 1 48 ? 25.381 -19.086 -20.700 1.00 48.78 36 VAL B N 1
ATOM 1377 C CA . VAL B 1 48 ? 25.868 -18.346 -21.856 1.00 47.08 36 VAL B CA 1
ATOM 1378 C C . VAL B 1 48 ? 25.601 -16.863 -21.657 1.00 48.02 36 VAL B C 1
ATOM 1379 O O . VAL B 1 48 ? 24.514 -16.471 -21.192 1.00 49.59 36 VAL B O 1
ATOM 1383 N N . ALA B 1 49 ? 26.594 -16.049 -21.990 1.00 45.31 37 ALA B N 1
ATOM 1384 C CA . ALA B 1 49 ? 26.481 -14.578 -21.909 1.00 47.69 37 ALA B CA 1
ATOM 1385 C C . ALA B 1 49 ? 25.646 -14.039 -23.058 1.00 46.88 37 ALA B C 1
ATOM 1386 O O . ALA B 1 49 ? 25.610 -14.619 -24.139 1.00 49.12 37 ALA B O 1
ATOM 1388 N N . THR B 1 50 ? 24.988 -12.915 -22.821 1.00 47.28 38 THR B N 1
ATOM 1389 C CA . THR B 1 50 ? 24.149 -12.269 -23.814 1.00 45.40 38 THR B CA 1
ATOM 1390 C C . THR B 1 50 ? 24.974 -11.837 -25.014 1.00 45.93 38 THR B C 1
ATOM 1391 O O . THR B 1 50 ? 24.630 -12.149 -26.148 1.00 45.59 38 THR B O 1
ATOM 1395 N N . SER B 1 51 ? 26.085 -11.156 -24.751 1.00 44.81 39 SER B N 1
AT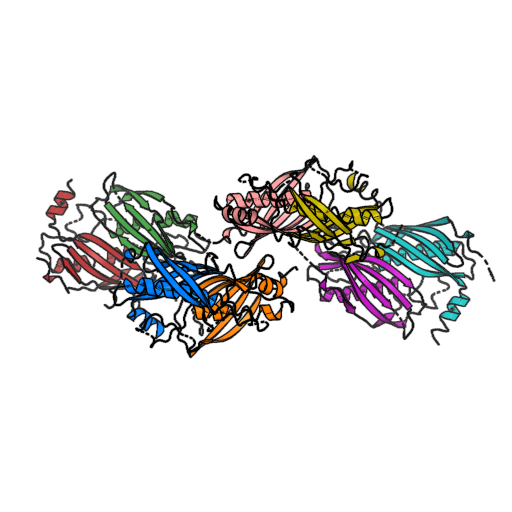OM 1396 C CA . SER B 1 51 ? 26.935 -10.634 -25.808 1.00 46.30 39 SER B CA 1
ATOM 1397 C C . SER B 1 51 ? 27.470 -11.757 -26.661 1.00 45.76 39 SER B C 1
ATOM 1398 O O . SER B 1 51 ? 27.635 -11.581 -27.834 1.00 45.00 39 SER B O 1
ATOM 1401 N N . ALA B 1 52 ? 27.748 -12.905 -26.065 1.00 47.97 40 ALA B N 1
ATOM 1402 C CA . ALA B 1 52 ? 28.225 -14.077 -26.820 1.00 47.60 40 ALA B CA 1
ATOM 1403 C C . ALA B 1 52 ? 27.164 -14.573 -27.787 1.00 46.13 40 ALA B C 1
ATOM 1404 O O . ALA B 1 52 ? 27.463 -14.884 -28.934 1.00 46.42 40 ALA B O 1
ATOM 1406 N N . LEU B 1 53 ? 25.931 -14.671 -27.303 1.00 46.67 41 LEU B N 1
ATOM 1407 C CA . LEU B 1 53 ? 24.823 -15.081 -28.138 1.00 46.71 41 LEU B CA 1
ATOM 1408 C C . LEU B 1 53 ? 24.545 -14.118 -29.305 1.00 46.65 41 LEU B C 1
ATOM 1409 O O . LEU B 1 53 ? 24.179 -14.548 -30.391 1.00 47.55 41 LEU B O 1
ATOM 1414 N N . ILE B 1 54 ? 24.652 -12.825 -29.052 1.00 47.94 42 ILE B N 1
ATOM 1415 C CA . ILE B 1 54 ? 24.555 -11.823 -30.102 1.00 46.77 42 ILE B CA 1
ATOM 1416 C C . ILE B 1 54 ? 25.652 -12.096 -31.148 1.00 47.05 42 ILE B C 1
ATOM 1417 O O . ILE B 1 54 ? 25.398 -12.133 -32.354 1.00 47.22 42 ILE B O 1
ATOM 1422 N N . GLY B 1 55 ? 26.864 -12.325 -30.685 1.00 47.03 43 GLY B N 1
ATOM 1423 C CA . GLY B 1 55 ? 27.977 -12.693 -31.585 1.00 46.82 43 GLY B CA 1
ATOM 1424 C C . GLY B 1 55 ? 27.632 -13.880 -32.475 1.00 46.83 43 GLY B C 1
ATOM 1425 O O . GLY B 1 55 ? 27.933 -13.894 -33.668 1.00 46.77 43 GLY B O 1
ATOM 1426 N N . VAL B 1 56 ? 27.010 -14.893 -31.881 1.00 48.39 44 VAL B N 1
ATOM 1427 C CA . VAL B 1 56 ? 26.616 -16.107 -32.601 1.00 48.35 44 VAL B CA 1
ATOM 1428 C C . VAL B 1 56 ? 25.576 -15.780 -33.682 1.00 48.00 44 VAL B C 1
ATOM 1429 O O . VAL B 1 56 ? 25.681 -16.217 -34.813 1.00 48.46 44 VAL B O 1
ATOM 1433 N N . VAL B 1 57 ? 24.594 -14.958 -33.335 1.00 47.27 45 VAL B N 1
ATOM 1434 C CA . VAL B 1 57 ? 23.601 -14.517 -34.301 1.00 48.11 45 VAL B CA 1
ATOM 1435 C C . VAL B 1 57 ? 24.212 -13.648 -35.400 1.00 48.15 45 VAL B C 1
ATOM 1436 O O . VAL B 1 57 ? 23.967 -13.872 -36.589 1.00 47.48 45 VAL B O 1
ATOM 1440 N N . HIS B 1 58 ? 25.023 -12.669 -35.023 1.00 46.64 46 HIS B N 1
ATOM 1441 C CA . HIS B 1 58 ? 25.720 -11.871 -36.036 1.00 46.98 46 HIS B CA 1
ATOM 1442 C C . HIS B 1 58 ? 26.511 -12.735 -37.010 1.00 47.95 46 HIS B C 1
ATOM 1443 O O . HIS B 1 58 ? 26.421 -12.552 -38.207 1.00 49.03 46 HIS B O 1
ATOM 1450 N N A ARG B 1 59 ? 27.282 -13.678 -36.490 0.50 47.59 47 ARG B N 1
ATOM 1451 N N B ARG B 1 59 ? 27.283 -13.677 -36.485 0.50 47.17 47 ARG B N 1
ATOM 1452 C CA A ARG B 1 59 ? 28.135 -14.504 -37.348 0.50 48.73 47 ARG B CA 1
ATOM 1453 C CA B ARG B 1 59 ? 28.120 -14.540 -37.329 0.50 47.99 47 ARG B CA 1
ATOM 1454 C C A ARG B 1 59 ? 27.360 -15.290 -38.418 0.50 48.54 47 ARG B C 1
ATOM 1455 C C B ARG B 1 59 ? 27.331 -15.230 -38.440 0.50 48.12 47 ARG B C 1
ATOM 1456 O O A ARG B 1 59 ? 27.870 -15.492 -39.519 0.50 48.10 47 ARG B O 1
ATOM 1457 O O B ARG B 1 59 ? 27.802 -15.322 -39.574 0.50 47.69 47 ARG B O 1
ATOM 1472 N N . VAL B 1 60 ? 26.131 -15.703 -38.114 1.00 49.25 48 VAL B N 1
ATOM 1473 C CA . VAL B 1 60 ? 25.334 -16.495 -39.064 1.00 48.79 48 VAL B CA 1
ATOM 1474 C C . VAL B 1 60 ? 24.893 -15.557 -40.173 1.00 47.49 48 VAL B C 1
ATOM 1475 O O . VAL B 1 60 ? 25.000 -15.909 -41.335 1.00 46.27 48 VAL B O 1
ATOM 1479 N N . SER B 1 61 ? 24.493 -14.334 -39.825 1.00 46.69 49 SER B N 1
ATOM 1480 C CA . SER B 1 61 ? 24.164 -13.337 -40.842 1.00 46.39 49 SER B CA 1
ATOM 1481 C C . SER B 1 61 ? 25.342 -13.047 -41.795 1.00 47.58 49 SER B C 1
ATOM 1482 O O . SER B 1 61 ? 25.131 -12.805 -42.993 1.00 46.27 49 SER B O 1
ATOM 1485 N N . TYR B 1 62 ? 26.579 -13.130 -41.303 1.00 46.71 50 TYR B N 1
ATOM 1486 C CA . TYR B 1 62 ? 27.720 -12.883 -42.188 1.00 47.86 50 TYR B CA 1
ATOM 1487 C C . TYR B 1 62 ? 27.924 -14.045 -43.157 1.00 48.55 50 TYR B C 1
ATOM 1488 O O . TYR B 1 62 ? 28.249 -13.846 -44.334 1.00 49.23 50 TYR B O 1
ATOM 1497 N N . GLU B 1 63 ? 27.729 -15.258 -42.674 1.00 48.92 51 GLU B N 1
ATOM 1498 C CA A GLU B 1 63 ? 27.807 -16.434 -43.543 0.50 51.20 51 GLU B CA 1
ATOM 1499 C CA B GLU B 1 63 ? 27.816 -16.418 -43.540 0.50 51.41 51 GLU B CA 1
ATOM 1500 C C . GLU B 1 63 ? 26.759 -16.327 -44.640 1.00 51.08 51 GLU B C 1
ATOM 1501 O O . GLU B 1 63 ? 27.063 -16.546 -45.802 1.00 52.71 51 GLU B O 1
ATOM 1512 N N . LEU B 1 64 ? 25.535 -15.942 -44.276 1.00 52.35 52 LEU B N 1
ATOM 1513 C CA . LEU B 1 64 ? 24.466 -15.743 -45.278 1.00 49.80 52 LEU B CA 1
ATOM 1514 C C . LEU B 1 64 ? 24.866 -14.683 -46.296 1.00 50.04 52 LEU B C 1
ATOM 1515 O O . LEU B 1 64 ? 24.852 -14.947 -47.502 1.00 50.95 52 LEU B O 1
ATOM 1520 N N . LEU B 1 65 ? 25.239 -13.492 -45.836 1.00 49.73 53 LEU B N 1
ATOM 1521 C CA . LEU B 1 65 ? 25.606 -12.412 -46.769 1.00 50.45 53 LEU B CA 1
ATOM 1522 C C . LEU B 1 65 ? 26.807 -12.740 -47.644 1.00 50.55 53 LEU B C 1
ATOM 1523 O O . LEU B 1 65 ? 26.806 -12.459 -48.829 1.00 49.27 53 LEU B O 1
ATOM 1528 N N . SER B 1 66 ? 27.836 -13.334 -47.051 1.00 52.95 54 SER B N 1
ATOM 1529 C CA . SER B 1 66 ? 29.086 -13.580 -47.766 1.00 52.90 54 SER B CA 1
ATOM 1530 C C . SER B 1 66 ? 28.866 -14.424 -49.003 1.00 53.10 54 SER B C 1
ATOM 1531 O O . SER B 1 66 ? 29.578 -14.265 -49.983 1.00 53.79 54 SER B O 1
ATOM 1534 N N . ARG B 1 67 ? 27.876 -15.315 -48.961 1.00 54.36 55 ARG B N 1
ATOM 1535 C CA . ARG B 1 67 ? 27.501 -16.122 -50.125 1.00 55.79 55 ARG B CA 1
ATOM 1536 C C . ARG B 1 67 ? 26.928 -15.322 -51.299 1.00 55.48 55 ARG B C 1
ATOM 1537 O O . ARG B 1 67 ? 26.956 -15.796 -52.414 1.00 54.90 55 ARG B O 1
ATOM 1545 N N . TYR B 1 68 ? 26.416 -14.122 -51.047 1.00 55.02 56 TYR B N 1
ATOM 1546 C CA . TYR B 1 68 ? 25.710 -13.343 -52.069 1.00 55.15 56 TYR B CA 1
ATOM 1547 C C . TYR B 1 68 ? 26.341 -12.016 -52.431 1.00 53.62 56 TYR B C 1
ATOM 1548 O O . TYR B 1 68 ? 25.896 -11.382 -53.358 1.00 53.18 56 TYR B O 1
ATOM 1557 N N . LEU B 1 69 ? 27.380 -11.606 -51.715 1.00 54.14 57 LEU B N 1
ATOM 1558 C CA . LEU B 1 69 ? 28.020 -10.311 -51.957 1.00 54.68 57 LEU B CA 1
ATOM 1559 C C . LEU B 1 69 ? 29.105 -10.435 -52.998 1.00 56.21 57 LEU B C 1
ATOM 1560 O O . LEU B 1 69 ? 29.717 -11.495 -53.106 1.00 56.87 57 LEU B O 1
ATOM 1565 N N . PRO B 1 70 ? 29.407 -9.332 -53.710 1.00 57.52 58 PRO B N 1
ATOM 1566 C CA . PRO B 1 70 ? 30.519 -9.354 -54.645 1.00 58.54 58 PRO B CA 1
ATOM 1567 C C . PRO B 1 70 ? 31.829 -9.504 -53.894 1.00 59.55 58 PRO B C 1
ATOM 1568 O O . PRO B 1 70 ? 31.903 -9.193 -52.708 1.00 59.85 58 PRO B O 1
ATOM 1572 N N . ASN B 1 71 ? 32.863 -9.936 -54.599 1.00 61.45 59 ASN B N 1
ATOM 1573 C CA . ASN B 1 71 ? 34.103 -10.381 -53.959 1.00 63.08 59 ASN B CA 1
ATOM 1574 C C . ASN B 1 71 ? 34.942 -9.275 -53.301 1.00 61.65 59 ASN B C 1
ATOM 1575 O O . ASN B 1 71 ? 35.784 -9.572 -52.444 1.00 62.60 59 ASN B O 1
ATOM 1578 N N . ASP B 1 72 ? 34.702 -8.020 -53.680 1.00 59.28 60 ASP B N 1
ATOM 1579 C CA . ASP B 1 72 ? 35.393 -6.883 -53.059 1.00 59.67 60 ASP B CA 1
ATOM 1580 C C . ASP B 1 72 ? 34.603 -6.199 -51.924 1.00 57.00 60 ASP B C 1
ATOM 1581 O O . ASP B 1 72 ? 35.039 -5.169 -51.415 1.00 56.68 60 ASP B O 1
ATOM 1586 N N . TYR B 1 73 ? 33.461 -6.763 -51.532 1.00 53.63 61 TYR B N 1
ATOM 1587 C CA . TYR B 1 73 ? 32.585 -6.131 -50.532 1.00 53.69 61 TYR B CA 1
ATOM 1588 C C . TYR B 1 73 ? 32.538 -6.929 -49.234 1.00 51.29 61 TYR B C 1
ATOM 1589 O O . TYR B 1 73 ? 32.470 -8.159 -49.262 1.00 51.27 61 TYR B O 1
ATOM 1598 N N . THR B 1 74 ? 32.532 -6.223 -48.103 1.00 49.56 62 THR B N 1
ATOM 1599 C CA . THR B 1 74 ? 32.243 -6.851 -46.827 1.00 46.94 62 THR B CA 1
ATOM 1600 C C . THR B 1 74 ? 30.929 -6.282 -46.281 1.00 46.90 62 THR B C 1
ATOM 1601 O O . THR B 1 74 ? 30.255 -5.512 -46.968 1.00 44.97 62 THR B O 1
ATOM 1605 N N . ALA B 1 75 ? 30.551 -6.707 -45.077 1.00 47.35 63 ALA B N 1
ATOM 1606 C CA . ALA B 1 75 ? 29.364 -6.205 -44.380 1.00 47.60 63 ALA B CA 1
ATOM 1607 C C . ALA B 1 75 ? 29.630 -6.166 -42.881 1.00 47.23 63 ALA B C 1
ATOM 1608 O O . ALA B 1 75 ? 30.022 -7.180 -42.294 1.00 47.74 63 ALA B O 1
ATOM 1610 N N . VAL B 1 76 ? 29.394 -5.013 -42.252 1.00 45.30 64 VAL B N 1
ATOM 1611 C CA . VAL B 1 76 ? 29.636 -4.889 -40.814 1.00 46.48 64 VAL B CA 1
ATOM 1612 C C . VAL B 1 76 ? 28.370 -4.501 -40.080 1.00 46.13 64 VAL B C 1
ATOM 1613 O O . VAL B 1 76 ? 27.514 -3.819 -40.612 1.00 46.23 64 VAL B O 1
ATOM 1617 N N . VAL B 1 77 ? 28.279 -4.928 -38.833 1.00 45.31 65 VAL B N 1
ATOM 1618 C CA . VAL B 1 77 ? 27.151 -4.568 -38.002 1.00 44.30 65 VAL B CA 1
ATOM 1619 C C . VAL B 1 77 ? 27.209 -3.107 -37.549 1.00 44.51 65 VAL B C 1
ATOM 1620 O O . VAL B 1 77 ? 28.236 -2.651 -37.043 1.00 45.94 65 VAL B O 1
ATOM 1624 N N . VAL B 1 78 ? 26.112 -2.380 -37.795 1.00 45.45 66 VAL B N 1
ATOM 1625 C CA . VAL B 1 78 ? 25.978 -0.978 -37.390 1.00 45.44 66 VAL B CA 1
ATOM 1626 C C . VAL B 1 78 ? 24.959 -0.787 -36.272 1.00 47.00 66 VAL B C 1
ATOM 1627 O O . VAL B 1 78 ? 25.068 0.162 -35.492 1.00 47.50 66 VAL B O 1
ATOM 1631 N N . GLU B 1 79 ? 23.989 -1.686 -36.168 1.00 46.19 67 GLU B N 1
ATOM 1632 C CA . GLU B 1 79 ? 23.000 -1.598 -35.108 1.00 46.21 67 GLU B CA 1
ATOM 1633 C C . GLU B 1 79 ? 22.517 -2.967 -34.764 1.00 45.50 67 GLU B C 1
ATOM 1634 O O . GLU B 1 79 ? 22.396 -3.794 -35.656 1.00 45.86 67 GLU B O 1
ATOM 1640 N N . THR B 1 80 ? 22.226 -3.198 -33.480 1.00 46.54 68 THR B N 1
ATOM 1641 C CA . THR B 1 80 ? 21.712 -4.487 -33.006 1.00 44.73 68 THR B CA 1
ATOM 1642 C C . THR B 1 80 ? 20.801 -4.327 -31.784 1.00 45.55 68 THR B C 1
ATOM 1643 O O . THR B 1 80 ? 21.038 -3.482 -30.939 1.00 44.10 68 THR B O 1
ATOM 1647 N N . LEU B 1 81 ? 19.731 -5.126 -31.744 1.00 44.56 69 LEU B N 1
ATOM 1648 C CA . LEU B 1 81 ? 18.747 -5.116 -30.666 1.00 45.96 69 LEU B CA 1
ATOM 1649 C C . LEU B 1 81 ? 18.472 -6.567 -30.295 1.00 45.75 69 LEU B C 1
ATOM 1650 O O . LEU B 1 81 ? 18.315 -7.410 -31.169 1.00 44.97 69 LEU B O 1
ATOM 1655 N N . ALA B 1 82 ? 18.412 -6.886 -29.009 1.00 46.12 70 ALA B N 1
ATOM 1656 C CA . ALA B 1 82 ? 18.176 -8.282 -28.647 1.00 46.45 70 ALA B CA 1
ATOM 1657 C C . ALA B 1 82 ? 17.427 -8.415 -27.339 1.00 45.01 70 ALA B C 1
ATOM 1658 O O . ALA B 1 82 ? 17.622 -7.614 -26.438 1.00 45.10 70 ALA B O 1
ATOM 1660 N N . ARG B 1 83 ? 16.500 -9.366 -27.278 1.00 45.72 71 ARG B N 1
ATOM 1661 C CA . ARG B 1 83 ? 15.881 -9.770 -26.013 1.00 46.11 71 ARG B CA 1
ATOM 1662 C C . ARG B 1 83 ? 16.440 -11.124 -25.638 1.00 45.57 71 ARG B C 1
ATOM 1663 O O . ARG B 1 83 ? 16.375 -12.064 -26.433 1.00 45.20 71 ARG B O 1
ATOM 1671 N N . HIS B 1 84 ? 16.977 -11.220 -24.425 1.00 43.26 72 HIS B N 1
ATOM 1672 C CA . HIS B 1 84 ? 17.494 -12.481 -23.913 1.00 46.89 72 HIS B CA 1
ATOM 1673 C C . HIS B 1 84 ? 16.517 -12.978 -22.840 1.00 46.23 72 HIS B C 1
ATOM 1674 O O . HIS B 1 84 ? 16.538 -12.486 -21.696 1.00 42.57 72 HIS B O 1
ATOM 1681 N N . VAL B 1 85 ? 15.656 -13.920 -23.248 1.00 44.89 73 VAL B N 1
ATOM 1682 C CA . VAL B 1 85 ? 14.440 -14.262 -22.522 1.00 46.34 73 VAL B CA 1
ATOM 1683 C C . VAL B 1 85 ? 14.590 -15.509 -21.644 1.00 48.22 73 VAL B C 1
ATOM 1684 O O . VAL B 1 85 ? 13.833 -15.680 -20.719 1.00 46.06 73 VAL B O 1
ATOM 1688 N N . LYS B 1 86 ? 15.584 -16.356 -21.903 1.00 49.54 74 LYS B N 1
ATOM 1689 C CA . LYS B 1 86 ? 15.779 -17.562 -21.106 1.00 50.72 74 LYS B CA 1
ATOM 1690 C C . LYS B 1 86 ? 17.246 -17.896 -20.977 1.00 50.63 74 LYS B C 1
ATOM 1691 O O . LYS B 1 86 ? 17.987 -17.878 -21.964 1.00 50.32 74 LYS B O 1
ATOM 1697 N N . ALA B 1 87 ? 17.665 -18.199 -19.756 1.00 50.30 75 ALA B N 1
ATOM 1698 C CA . ALA B 1 87 ? 19.041 -18.602 -19.488 1.00 51.83 75 ALA B CA 1
ATOM 1699 C C . ALA B 1 87 ? 19.279 -20.000 -20.025 1.00 51.09 75 ALA B C 1
ATOM 1700 O O . ALA B 1 87 ? 18.403 -20.846 -19.959 1.00 53.93 75 ALA B O 1
ATOM 1702 N N . VAL B 1 88 ? 20.464 -20.224 -20.571 1.00 52.91 76 VAL B N 1
ATOM 1703 C CA . VAL B 1 88 ? 20.851 -21.506 -21.162 1.00 54.48 76 VAL B CA 1
ATOM 1704 C C . VAL B 1 88 ? 22.339 -21.736 -20.849 1.00 52.93 76 VAL B C 1
ATOM 1705 O O . VAL B 1 88 ? 23.146 -20.802 -20.908 1.00 51.49 76 VAL B O 1
ATOM 1709 N N . PRO B 1 89 ? 22.698 -22.951 -20.439 1.00 53.41 77 PRO B N 1
ATOM 1710 C CA . PRO B 1 89 ? 24.091 -23.213 -20.157 1.00 53.21 77 PRO B CA 1
ATOM 1711 C C . PRO B 1 89 ? 24.947 -23.505 -21.377 1.00 53.10 77 PRO B C 1
ATOM 1712 O O . PRO B 1 89 ? 24.472 -24.052 -22.358 1.00 50.97 77 PRO B O 1
ATOM 1716 N N . THR B 1 90 ? 26.224 -23.152 -21.293 1.00 52.28 78 THR B N 1
ATOM 1717 C CA . THR B 1 90 ? 27.193 -23.596 -22.282 1.00 53.42 78 THR B CA 1
ATOM 1718 C C . THR B 1 90 ? 27.285 -25.125 -22.257 1.00 54.37 78 THR B C 1
ATOM 1719 O O . THR B 1 90 ? 26.767 -25.768 -21.340 1.00 51.34 78 THR B O 1
ATOM 1723 N N . GLY B 1 91 ? 27.930 -25.685 -23.284 1.00 55.18 79 GLY B N 1
ATOM 1724 C CA . GLY B 1 91 ? 28.024 -27.127 -23.485 1.00 55.98 79 GLY B CA 1
ATOM 1725 C C . GLY B 1 91 ? 26.775 -27.701 -24.123 1.00 58.55 79 GLY B C 1
ATOM 1726 O O . GLY B 1 91 ? 26.567 -28.910 -24.103 1.00 58.55 79 GLY B O 1
ATOM 1727 N N . THR B 1 92 ? 25.964 -26.808 -24.692 1.00 59.89 80 THR B N 1
ATOM 1728 C CA . THR B 1 92 ? 24.640 -27.079 -25.236 1.00 60.40 80 THR B CA 1
ATOM 1729 C C . THR B 1 92 ? 24.729 -26.643 -26.682 1.00 58.99 80 THR B C 1
ATOM 1730 O O . THR B 1 92 ? 25.475 -25.718 -26.993 1.00 57.06 80 THR B O 1
ATOM 1734 N N . ARG B 1 93 ? 23.969 -27.295 -27.552 1.00 57.70 81 ARG B N 1
ATOM 1735 C CA . ARG B 1 93 ? 23.837 -26.865 -28.946 1.00 58.37 81 ARG B CA 1
ATOM 1736 C C . ARG B 1 93 ? 22.516 -26.135 -29.124 1.00 55.88 81 ARG B C 1
ATOM 1737 O O . ARG B 1 93 ? 21.494 -26.535 -28.561 1.00 55.67 81 ARG B O 1
ATOM 1745 N N . VAL B 1 94 ? 22.541 -25.062 -29.901 1.00 53.46 82 VAL B N 1
ATOM 1746 C CA . VAL B 1 94 ? 21.332 -24.273 -30.163 1.00 51.10 82 VAL B CA 1
ATOM 1747 C C . VAL B 1 94 ? 21.121 -24.138 -31.672 1.00 50.31 82 VAL B C 1
ATOM 1748 O O . VAL B 1 94 ? 22.089 -24.207 -32.435 1.00 49.16 82 VAL B O 1
ATOM 1752 N N . ALA B 1 95 ? 19.854 -24.012 -32.081 1.00 48.10 83 ALA B N 1
ATOM 1753 C CA . ALA B 1 95 ? 19.484 -23.683 -33.456 1.00 47.69 83 ALA B CA 1
ATOM 1754 C C . ALA B 1 95 ? 19.418 -22.174 -33.593 1.00 47.81 83 ALA B C 1
ATOM 1755 O O . ALA B 1 95 ? 18.682 -21.490 -32.851 1.00 46.41 83 ALA B O 1
ATOM 1757 N N . VAL B 1 96 ? 20.212 -21.664 -34.533 1.00 47.83 84 VAL B N 1
ATOM 1758 C CA . VAL B 1 96 ? 20.311 -20.234 -34.786 1.00 48.45 84 VAL B CA 1
ATOM 1759 C C . VAL B 1 96 ? 19.792 -19.945 -36.189 1.00 49.06 84 VAL B C 1
ATOM 1760 O O . VAL B 1 96 ? 20.340 -20.442 -37.151 1.00 51.70 84 VAL B O 1
ATOM 1764 N N . GLY B 1 97 ? 18.717 -19.173 -36.289 1.00 47.07 85 GLY B N 1
ATOM 1765 C CA . GLY B 1 97 ? 18.144 -18.775 -37.555 1.00 45.20 85 GLY B CA 1
ATOM 1766 C C . GLY B 1 97 ? 18.208 -17.274 -37.763 1.00 45.27 85 GLY B C 1
ATOM 1767 O O . GLY B 1 97 ? 17.932 -16.507 -36.856 1.00 45.38 85 GLY B O 1
ATOM 1768 N N . VAL B 1 98 ? 18.589 -16.851 -38.964 1.00 46.10 86 VAL B N 1
ATOM 1769 C CA . VAL B 1 98 ? 18.499 -15.450 -39.359 1.00 46.51 86 VAL B CA 1
ATOM 1770 C C . VAL B 1 98 ? 17.773 -15.342 -40.686 1.00 48.45 86 VAL B C 1
ATOM 1771 O O . VAL B 1 98 ? 17.800 -16.264 -41.481 1.00 46.48 86 VAL B O 1
ATOM 1775 N N . ARG B 1 99 ? 17.133 -14.189 -40.892 1.00 50.44 87 ARG B N 1
ATOM 1776 C CA . ARG B 1 99 ? 16.322 -13.893 -42.067 1.00 52.15 87 ARG B CA 1
ATOM 1777 C C . ARG B 1 99 ? 16.488 -12.423 -42.398 1.00 47.65 87 ARG B C 1
ATOM 1778 O O . ARG B 1 99 ? 16.465 -11.581 -41.497 1.00 45.98 87 ARG B O 1
ATOM 1786 N N . VAL B 1 100 ? 16.647 -12.110 -43.680 1.00 46.76 88 VAL B N 1
ATOM 1787 C CA . VAL B 1 100 ? 16.647 -10.714 -44.132 1.00 46.97 88 VAL B CA 1
ATOM 1788 C C . VAL B 1 100 ? 15.195 -10.253 -44.232 1.00 47.41 88 VAL B C 1
ATOM 1789 O O . VAL B 1 100 ? 14.397 -10.829 -44.984 1.00 50.27 88 VAL B O 1
ATOM 1793 N N . VAL B 1 101 ? 14.849 -9.233 -43.458 1.00 48.59 89 VAL B N 1
ATOM 1794 C CA . VAL B 1 101 ? 13.489 -8.728 -43.412 1.00 47.59 89 VAL B CA 1
ATOM 1795 C C . VAL B 1 101 ? 13.352 -7.385 -44.114 1.00 49.22 89 VAL B C 1
ATOM 1796 O O . VAL B 1 101 ? 12.230 -6.903 -44.295 1.00 49.16 89 VAL B O 1
ATOM 1800 N N . GLY B 1 102 ? 14.471 -6.798 -44.549 1.00 48.18 90 GLY B N 1
ATOM 1801 C CA . GLY B 1 102 ? 14.446 -5.462 -45.116 1.00 47.41 90 GLY B CA 1
ATOM 1802 C C . GLY B 1 102 ? 15.782 -4.953 -45.607 1.00 46.92 90 GLY B C 1
ATOM 1803 O O . GLY B 1 102 ? 16.834 -5.229 -45.001 1.00 46.89 90 GLY B O 1
ATOM 1804 N N . VAL B 1 103 ? 15.738 -4.246 -46.736 1.00 46.35 91 VAL B N 1
ATOM 1805 C CA . VAL B 1 103 ? 16.921 -3.628 -47.348 1.00 45.34 91 VAL B CA 1
ATOM 1806 C C . VAL B 1 103 ? 16.600 -2.197 -47.709 1.00 45.32 91 VAL B C 1
ATOM 1807 O O . VAL B 1 103 ? 15.605 -1.957 -48.343 1.00 46.86 91 VAL B O 1
ATOM 1811 N N . VAL B 1 104 ? 17.425 -1.254 -47.245 1.00 46.46 92 VAL B N 1
ATOM 1812 C CA . VAL B 1 104 ? 17.354 0.147 -47.651 1.00 46.33 92 VAL B CA 1
ATOM 1813 C C . VAL B 1 104 ? 18.766 0.640 -48.002 1.00 46.95 92 VAL B C 1
ATOM 1814 O O . VAL B 1 104 ? 19.597 0.851 -47.113 1.00 45.51 92 VAL B O 1
ATOM 1818 N N . GLY B 1 105 ? 19.041 0.799 -49.296 1.00 45.69 93 GLY B N 1
ATOM 1819 C CA . GLY B 1 105 ? 20.388 1.139 -49.744 1.00 45.83 93 GLY B CA 1
ATOM 1820 C C . GLY B 1 105 ? 21.348 0.015 -49.397 1.00 45.41 93 GLY B C 1
ATOM 1821 O O . GLY B 1 105 ? 21.067 -1.131 -49.712 1.00 44.09 93 GLY B O 1
ATOM 1822 N N . ASN B 1 106 ? 22.474 0.339 -48.745 1.00 45.44 94 ASN B N 1
ATOM 1823 C CA . ASN B 1 106 ? 23.449 -0.686 -48.321 1.00 45.06 94 ASN B CA 1
ATOM 1824 C C . ASN B 1 106 ? 23.183 -1.260 -46.926 1.00 44.93 94 ASN B C 1
ATOM 1825 O O . ASN B 1 106 ? 24.017 -1.998 -46.389 1.00 46.58 94 ASN B O 1
ATOM 1830 N N . ARG B 1 107 ? 22.010 -0.951 -46.365 1.00 44.06 95 ARG B N 1
ATOM 1831 C CA . ARG B 1 107 ? 21.582 -1.396 -45.039 1.00 44.19 95 ARG B CA 1
ATOM 1832 C C . ARG B 1 107 ? 20.654 -2.595 -45.130 1.00 44.76 95 ARG B C 1
ATOM 1833 O O . ARG B 1 107 ? 19.589 -2.512 -45.737 1.00 45.42 95 ARG B O 1
ATOM 1841 N N . VAL B 1 108 ? 21.078 -3.692 -44.509 1.00 44.58 96 VAL B N 1
ATOM 1842 C CA . VAL B 1 108 ? 20.375 -4.956 -44.535 1.00 44.62 96 VAL B CA 1
ATOM 1843 C C . VAL B 1 108 ? 19.972 -5.336 -43.119 1.00 46.43 96 VAL B C 1
ATOM 1844 O O . VAL B 1 108 ? 20.844 -5.532 -42.248 1.00 44.10 96 VAL B O 1
ATOM 1848 N N . LYS B 1 109 ? 18.659 -5.368 -42.894 1.00 45.45 97 LYS B N 1
ATOM 1849 C CA . LYS B 1 109 ? 18.070 -5.682 -41.609 1.00 46.64 97 LYS B CA 1
ATOM 1850 C C . LYS B 1 109 ? 17.737 -7.174 -41.540 1.00 47.68 97 LYS B C 1
ATOM 1851 O O . LYS B 1 109 ? 17.129 -7.723 -42.462 1.00 46.63 97 LYS B O 1
ATOM 1857 N N . PHE B 1 110 ? 18.143 -7.799 -40.434 1.00 46.71 98 PHE B N 1
ATOM 1858 C CA . PHE B 1 110 ? 17.890 -9.187 -40.129 1.00 46.40 98 PHE B CA 1
ATOM 1859 C C . PHE B 1 110 ? 17.037 -9.341 -38.891 1.00 47.04 98 PHE B C 1
ATOM 1860 O O . PHE B 1 110 ? 17.088 -8.514 -37.995 1.00 46.81 98 PHE B O 1
ATOM 1868 N N . ARG B 1 111 ? 16.282 -10.429 -38.840 1.00 48.17 99 ARG B N 1
ATOM 1869 C CA . ARG B 1 111 ? 15.783 -10.952 -37.588 1.00 51.28 99 ARG B CA 1
ATOM 1870 C C . ARG B 1 111 ? 16.523 -12.252 -37.329 1.00 48.48 99 ARG B C 1
ATOM 1871 O O . ARG B 1 111 ? 16.852 -12.977 -38.250 1.00 46.50 99 ARG B O 1
ATOM 1879 N N . GLY B 1 112 ? 16.840 -12.491 -36.063 1.00 48.04 100 GLY B N 1
ATOM 1880 C CA . GLY B 1 112 ? 17.558 -13.670 -35.628 1.00 47.88 100 GLY B CA 1
ATOM 1881 C C . GLY B 1 112 ? 16.879 -14.325 -34.439 1.00 46.83 100 GLY B C 1
ATOM 1882 O O . GLY B 1 112 ? 16.260 -13.678 -33.617 1.00 46.08 100 GLY B O 1
ATOM 1883 N N . ILE B 1 113 ? 17.008 -15.631 -34.343 1.00 49.30 101 ILE B N 1
ATOM 1884 C CA . ILE B 1 113 ? 16.455 -16.343 -33.218 1.00 48.60 101 ILE B CA 1
ATOM 1885 C C . ILE B 1 113 ? 17.406 -17.459 -32.797 1.00 48.16 101 ILE B C 1
ATOM 1886 O O . ILE B 1 113 ? 18.024 -18.096 -33.617 1.00 45.08 101 ILE B O 1
ATOM 1891 N N . VAL B 1 114 ? 17.537 -17.636 -31.491 1.00 47.95 102 VAL B N 1
ATOM 1892 C CA . VAL B 1 114 ? 18.225 -18.748 -30.920 1.00 46.67 102 VAL B CA 1
ATOM 1893 C C . VAL B 1 114 ? 17.211 -19.609 -30.176 1.00 48.26 102 VAL B C 1
ATOM 1894 O O . VAL B 1 114 ? 16.502 -19.125 -29.286 1.00 46.76 102 VAL B O 1
ATOM 1906 N N . SER B 1 116 ? 16.669 -23.418 -28.110 1.00 52.25 104 SER B N 1
ATOM 1907 C CA . SER B 1 116 ? 17.239 -24.603 -27.454 1.00 54.31 104 SER B CA 1
ATOM 1908 C C . SER B 1 116 ? 16.118 -25.596 -27.380 1.00 57.05 104 SER B C 1
ATOM 1909 O O . SER B 1 116 ? 15.287 -25.527 -26.464 1.00 59.28 104 SER B O 1
ATOM 1912 N N . GLY B 1 117 ? 16.061 -26.494 -28.356 1.00 58.15 105 GLY B N 1
ATOM 1913 C CA . GLY B 1 117 ? 14.909 -27.360 -28.515 1.00 58.10 105 GLY B CA 1
ATOM 1914 C C . GLY B 1 117 ? 13.732 -26.538 -28.988 1.00 59.31 105 GLY B C 1
ATOM 1915 O O . GLY B 1 117 ? 13.803 -25.894 -30.038 1.00 58.55 105 GLY B O 1
ATOM 1916 N N . ASP B 1 118 ? 12.655 -26.551 -28.207 1.00 59.25 106 ASP B N 1
ATOM 1917 C CA . ASP B 1 118 ? 11.452 -25.781 -28.521 1.00 60.54 106 ASP B CA 1
ATOM 1918 C C . ASP B 1 118 ? 11.337 -24.499 -27.687 1.00 57.85 106 ASP B C 1
ATOM 1919 O O . ASP B 1 118 ? 10.292 -23.839 -27.696 1.00 56.61 106 ASP B O 1
ATOM 1924 N N . GLU B 1 119 ? 12.401 -24.163 -26.965 1.00 56.64 107 GLU B N 1
ATOM 1925 C CA . GLU B 1 119 ? 12.431 -22.972 -26.118 1.00 55.47 107 GLU B CA 1
ATOM 1926 C C . GLU B 1 119 ? 13.209 -21.870 -26.819 1.00 53.41 107 GLU B C 1
ATOM 1927 O O . GLU B 1 119 ? 14.357 -22.057 -27.259 1.00 51.38 107 GLU B O 1
ATOM 1933 N N . LYS B 1 120 ? 12.582 -20.712 -26.925 1.00 51.48 108 LYS B N 1
ATOM 1934 C CA . LYS B 1 120 ? 13.274 -19.529 -27.357 1.00 51.64 108 LYS B CA 1
ATOM 1935 C C . LYS B 1 120 ? 14.251 -19.046 -26.244 1.00 50.06 108 LYS B C 1
ATOM 1936 O O . LYS B 1 120 ? 13.896 -18.942 -25.070 1.00 50.83 108 LYS B O 1
ATOM 1942 N N . ILE B 1 121 ? 15.496 -18.816 -26.629 1.00 49.09 109 ILE B N 1
ATOM 1943 C CA . ILE B 1 121 ? 16.518 -18.291 -25.747 1.00 47.48 109 ILE B CA 1
ATOM 1944 C C . ILE B 1 121 ? 16.677 -16.794 -26.021 1.00 47.93 109 ILE B C 1
ATOM 1945 O O . ILE B 1 121 ? 16.682 -15.984 -25.096 1.00 46.13 109 ILE B O 1
ATOM 1950 N N . LEU B 1 122 ? 16.808 -16.430 -27.295 1.00 47.72 110 LEU B N 1
ATOM 1951 C CA . LEU B 1 122 ? 17.088 -15.056 -27.649 1.00 46.46 110 LEU B CA 1
ATOM 1952 C C . LEU B 1 122 ? 16.452 -14.709 -28.984 1.00 47.59 110 LEU B C 1
ATOM 1953 O O . LEU B 1 122 ? 16.377 -15.573 -29.897 1.00 46.77 110 LEU B O 1
ATOM 1958 N N . GLU B 1 123 ? 15.904 -13.490 -29.075 1.00 45.61 111 GLU B N 1
ATOM 1959 C CA . GLU B 1 123 ? 15.545 -12.919 -30.364 1.00 46.19 111 GLU B CA 1
ATOM 1960 C C . GLU B 1 123 ? 16.277 -11.615 -30.624 1.00 45.44 111 GLU B C 1
ATOM 1961 O O . GLU B 1 123 ? 16.513 -10.827 -29.714 1.00 45.59 111 GLU B O 1
ATOM 1967 N N . ALA B 1 124 ? 16.606 -11.380 -31.882 1.00 44.01 112 ALA B N 1
ATOM 1968 C CA . ALA B 1 124 ? 17.398 -10.226 -32.254 1.00 45.95 112 ALA B CA 1
ATOM 1969 C C . ALA B 1 124 ? 16.878 -9.554 -33.527 1.00 46.53 112 ALA B C 1
ATOM 1970 O O . ALA B 1 124 ? 16.201 -10.145 -34.364 1.00 45.10 112 ALA B O 1
ATOM 1972 N N . GLU B 1 125 ? 17.248 -8.305 -33.678 1.00 47.86 113 GLU B N 1
ATOM 1973 C CA . GLU B 1 125 ? 16.975 -7.578 -34.890 1.00 50.70 113 GLU B CA 1
ATOM 1974 C C . GLU B 1 125 ? 18.189 -6.717 -35.059 1.00 46.87 113 GLU B C 1
ATOM 1975 O O . GLU B 1 125 ? 18.598 -6.064 -34.110 1.00 47.14 113 GLU B O 1
ATOM 1981 N N . PHE B 1 126 ? 18.805 -6.749 -36.229 1.00 46.19 114 PHE B N 1
ATOM 1982 C CA . PHE B 1 126 ? 20.057 -6.030 -36.389 1.00 45.12 114 PHE B CA 1
ATOM 1983 C C . PHE B 1 126 ? 20.298 -5.702 -37.850 1.00 46.33 114 PHE B C 1
ATOM 1984 O O . PHE B 1 126 ? 19.640 -6.248 -38.731 1.00 46.52 114 PHE B O 1
ATOM 1992 N N . VAL B 1 127 ? 21.224 -4.780 -38.068 1.00 46.19 115 VAL B N 1
ATOM 1993 C CA . VAL B 1 127 ? 21.504 -4.163 -39.358 1.00 43.62 115 VAL B CA 1
ATOM 1994 C C . VAL B 1 127 ? 22.990 -4.301 -39.691 1.00 45.39 115 VAL B C 1
ATOM 1995 O O . VAL B 1 127 ? 23.860 -3.983 -38.871 1.00 46.07 115 VAL B O 1
ATOM 1999 N N . ARG B 1 128 ? 23.269 -4.829 -40.876 1.00 45.95 116 ARG B N 1
ATOM 2000 C CA . ARG B 1 128 ? 24.574 -4.743 -41.484 1.00 45.67 116 ARG B CA 1
ATOM 2001 C C . ARG B 1 128 ? 24.600 -3.694 -42.575 1.00 46.34 116 ARG B C 1
ATOM 2002 O O . ARG B 1 128 ? 23.641 -3.553 -43.351 1.00 47.93 116 ARG B O 1
ATOM 2010 N N . ALA B 1 129 ? 25.724 -2.989 -42.659 1.00 46.80 117 ALA B N 1
ATOM 2011 C CA . ALA B 1 129 ? 25.999 -2.081 -43.749 1.00 46.69 117 ALA B CA 1
ATOM 2012 C C . ALA B 1 129 ? 26.945 -2.791 -44.723 1.00 46.21 117 ALA B C 1
ATOM 2013 O O . ALA B 1 129 ? 27.975 -3.314 -44.313 1.00 44.32 117 ALA B O 1
ATOM 2015 N N . ILE B 1 130 ? 26.577 -2.824 -46.006 1.00 45.33 118 ILE B N 1
ATOM 2016 C CA . ILE B 1 130 ? 27.423 -3.427 -47.039 1.00 45.11 118 ILE B CA 1
ATOM 2017 C C . ILE B 1 130 ? 28.362 -2.360 -47.554 1.00 45.71 118 ILE B C 1
ATOM 2018 O O . ILE B 1 130 ? 27.916 -1.320 -48.052 1.00 45.26 118 ILE B O 1
ATOM 2023 N N . VAL B 1 131 ? 29.659 -2.639 -47.418 1.00 46.77 119 VAL B N 1
ATOM 2024 C CA A VAL B 1 131 ? 30.734 -1.683 -47.713 0.50 48.05 119 VAL B CA 1
ATOM 2025 C CA B VAL B 1 131 ? 30.709 -1.678 -47.749 0.50 47.14 119 VAL B CA 1
ATOM 2026 C C . VAL B 1 131 ? 31.886 -2.351 -48.461 1.00 47.20 119 VAL B C 1
ATOM 2027 O O . VAL B 1 131 ? 32.232 -3.489 -48.164 1.00 47.08 119 VAL B O 1
ATOM 2034 N N . PRO B 1 132 ? 32.507 -1.648 -49.430 1.00 49.71 120 PRO B N 1
ATOM 2035 C CA . PRO B 1 132 ? 33.787 -2.153 -49.967 1.00 49.23 120 PRO B CA 1
ATOM 2036 C C . PRO B 1 132 ? 34.863 -2.312 -48.901 1.00 48.50 120 PRO B C 1
ATOM 2037 O O . PRO B 1 132 ? 35.021 -1.445 -48.047 1.00 48.15 120 PRO B O 1
ATOM 2041 N N . ARG B 1 133 ? 35.580 -3.426 -48.930 1.00 49.57 121 ARG B N 1
ATOM 2042 C CA . ARG B 1 133 ? 36.688 -3.635 -47.995 1.00 51.73 121 ARG B CA 1
ATOM 2043 C C . ARG B 1 133 ? 37.663 -2.471 -48.001 1.00 52.76 121 ARG B C 1
ATOM 2044 O O . ARG B 1 133 ? 38.172 -2.090 -46.951 1.00 53.09 121 ARG B O 1
ATOM 2052 N N . GLU B 1 134 ? 37.913 -1.913 -49.185 1.00 55.23 122 GLU B N 1
ATOM 2053 C CA . GLU B 1 134 ? 38.855 -0.796 -49.341 1.00 58.80 122 GLU B CA 1
ATOM 2054 C C . GLU B 1 134 ? 38.405 0.444 -48.577 1.00 57.14 122 GLU B C 1
ATOM 2055 O O . GLU B 1 134 ? 39.236 1.143 -47.990 1.00 55.94 122 GLU B O 1
ATOM 2061 N N . LYS B 1 135 ? 37.097 0.702 -48.583 1.00 56.84 123 LYS B N 1
ATOM 2062 C CA . LYS B 1 135 ? 36.512 1.813 -47.833 1.00 58.40 123 L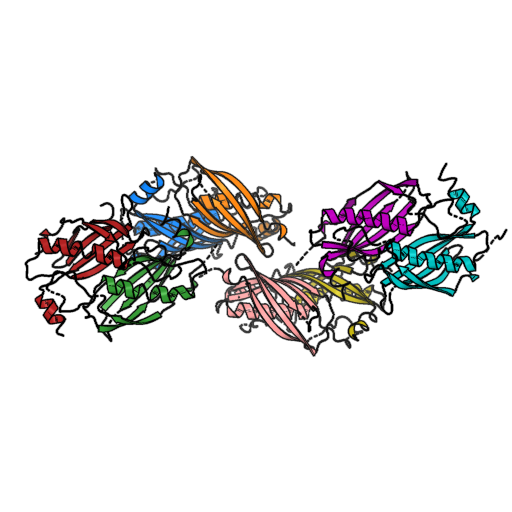YS B CA 1
ATOM 2063 C C . LYS B 1 135 ? 36.840 1.680 -46.363 1.00 56.63 123 LYS B C 1
ATOM 2064 O O . LYS B 1 135 ? 37.336 2.602 -45.753 1.00 56.28 123 LYS B O 1
ATOM 2070 N N . LEU B 1 136 ? 36.546 0.514 -45.811 1.00 57.51 124 LEU B N 1
ATOM 2071 C CA . LEU B 1 136 ? 36.815 0.217 -44.411 1.00 57.70 124 LEU B CA 1
ATOM 2072 C C . LEU B 1 136 ? 38.295 0.350 -44.145 1.00 58.67 124 LEU B C 1
ATOM 2073 O O . LEU B 1 136 ? 38.729 0.974 -43.178 1.00 59.31 124 LEU B O 1
ATOM 2078 N N . ARG B 1 137 ? 39.066 -0.276 -45.016 1.00 59.98 125 ARG B N 1
ATOM 2079 C CA . ARG B 1 137 ? 40.509 -0.284 -44.905 1.00 61.55 125 ARG B CA 1
ATOM 2080 C C . ARG B 1 137 ? 41.040 1.159 -44.960 1.00 63.54 125 ARG B C 1
ATOM 2081 O O . ARG B 1 137 ? 41.946 1.513 -44.214 1.00 63.89 125 ARG B O 1
ATOM 2089 N N . ARG B 1 138 ? 40.441 1.993 -45.813 1.00 65.84 126 ARG B N 1
ATOM 2090 C CA . ARG B 1 138 ? 40.755 3.433 -45.854 1.00 68.79 126 ARG B CA 1
ATOM 2091 C C . ARG B 1 138 ? 40.371 4.152 -44.557 1.00 68.71 126 ARG B C 1
ATOM 2092 O O . ARG B 1 138 ? 41.192 4.862 -43.980 1.00 68.78 126 ARG B O 1
ATOM 2100 N N . LEU B 1 139 ? 39.128 3.977 -44.114 1.00 69.60 127 LEU B N 1
ATOM 2101 C CA . LEU B 1 139 ? 38.656 4.619 -42.884 1.00 71.09 127 LEU B CA 1
ATOM 2102 C C . LEU B 1 139 ? 39.519 4.268 -41.694 1.00 72.93 127 LEU B C 1
ATOM 2103 O O . LEU B 1 139 ? 39.999 5.152 -40.996 1.00 72.88 127 LEU B O 1
ATOM 2108 N N . ALA B 1 140 ? 39.698 2.972 -41.462 1.00 75.82 128 ALA B N 1
ATOM 2109 C CA . ALA B 1 140 ? 40.318 2.491 -40.228 1.00 77.15 128 ALA B CA 1
ATOM 2110 C C . ALA B 1 140 ? 41.832 2.699 -40.233 1.00 78.21 128 ALA B C 1
ATOM 2111 O O . ALA B 1 140 ? 42.479 2.587 -39.190 1.00 79.78 128 ALA B O 1
ATOM 2113 N N . LEU B 1 141 ? 42.395 3.013 -41.393 1.00 79.58 129 LEU B N 1
ATOM 2114 C CA . LEU B 1 141 ? 43.819 3.329 -41.489 1.00 82.44 129 LEU B CA 1
ATOM 2115 C C . LEU B 1 141 ? 44.013 4.822 -41.836 1.00 82.08 129 LEU B C 1
ATOM 2116 O O . LEU B 1 141 ? 44.814 5.181 -42.710 1.00 81.35 129 LEU B O 1
ATOM 2121 N N . GLU B 1 142 ? 43.270 5.679 -41.129 1.00 82.65 130 GLU B N 1
ATOM 2122 C CA . GLU B 1 142 ? 43.277 7.130 -41.361 1.00 83.01 130 GLU B CA 1
ATOM 2123 C C . GLU B 1 142 ? 43.714 7.891 -40.110 1.00 83.06 130 GLU B C 1
ATOM 2124 O O . GLU B 1 142 ? 43.056 7.819 -39.065 1.00 83.05 130 GLU B O 1
ATOM 2126 N N . HIS C 1 12 ? 7.090 -8.672 -33.968 1.00 76.68 0 HIS C N 1
ATOM 2127 C CA . HIS C 1 12 ? 7.752 -7.348 -34.105 1.00 76.46 0 HIS C CA 1
ATOM 2128 C C . HIS C 1 12 ? 8.190 -6.856 -32.730 1.00 76.16 0 HIS C C 1
ATOM 2129 O O . HIS C 1 12 ? 7.415 -6.916 -31.773 1.00 77.94 0 HIS C O 1
ATOM 2147 N N . ASP C 1 15 ? 9.233 -0.113 -29.713 1.00 57.48 3 ASP C N 1
ATOM 2148 C CA . ASP C 1 15 ? 9.747 0.866 -28.774 1.00 55.58 3 ASP C CA 1
ATOM 2149 C C . ASP C 1 15 ? 8.533 1.610 -28.239 1.00 52.46 3 ASP C C 1
ATOM 2150 O O . ASP C 1 15 ? 7.772 2.156 -29.016 1.00 51.49 3 ASP C O 1
ATOM 2155 N N . PHE C 1 16 ? 8.352 1.630 -26.920 1.00 50.35 4 PHE C N 1
ATOM 2156 C CA . PHE C 1 16 ? 7.196 2.301 -26.312 1.00 48.40 4 PHE C CA 1
ATOM 2157 C C . PHE C 1 16 ? 7.636 3.540 -25.517 1.00 49.51 4 PHE C C 1
ATOM 2158 O O . PHE C 1 16 ? 6.864 4.101 -24.717 1.00 48.09 4 PHE C O 1
ATOM 2166 N N . ASP C 1 17 ? 8.878 3.968 -25.736 1.00 48.22 5 ASP C N 1
ATOM 2167 C CA . ASP C 1 17 ? 9.456 5.069 -24.964 1.00 50.22 5 ASP C CA 1
ATOM 2168 C C . ASP C 1 17 ? 8.680 6.360 -25.138 1.00 50.38 5 ASP C C 1
ATOM 2169 O O . ASP C 1 17 ? 8.706 7.244 -24.252 1.00 50.11 5 ASP C O 1
ATOM 2174 N N . PHE C 1 18 ? 7.973 6.465 -26.263 1.00 49.69 6 PHE C N 1
ATOM 2175 C CA . PHE C 1 18 ? 7.135 7.636 -26.552 1.00 50.03 6 PHE C CA 1
ATOM 2176 C C . PHE C 1 18 ? 6.013 7.884 -25.519 1.00 49.47 6 PHE C C 1
ATOM 2177 O O . PHE C 1 18 ? 5.406 8.953 -25.508 1.00 51.91 6 PHE C O 1
ATOM 2185 N N . LEU C 1 19 ? 5.713 6.903 -24.686 1.00 47.64 7 LEU C N 1
ATOM 2186 C CA . LEU C 1 19 ? 4.685 7.055 -23.653 1.00 48.09 7 LEU C CA 1
ATOM 2187 C C . LEU C 1 19 ? 5.131 7.898 -22.476 1.00 48.17 7 LEU C C 1
ATOM 2188 O O . LEU C 1 19 ? 4.291 8.382 -21.711 1.00 46.12 7 LEU C O 1
ATOM 2193 N N . GLU C 1 20 ? 6.445 8.060 -22.316 1.00 48.33 8 GLU C N 1
ATOM 2194 C CA . GLU C 1 20 ? 6.978 8.750 -21.153 1.00 51.76 8 GLU C CA 1
ATOM 2195 C C . GLU C 1 20 ? 6.453 10.181 -21.121 1.00 50.81 8 GLU C C 1
ATOM 2196 O O . GLU C 1 20 ? 6.526 10.886 -22.120 1.00 50.44 8 GLU C O 1
ATOM 2202 N N . GLY C 1 21 ? 5.894 10.579 -19.983 1.00 49.90 9 GLY C N 1
ATOM 2203 C CA . GLY C 1 21 ? 5.453 11.954 -19.752 1.00 49.03 9 GLY C CA 1
ATOM 2204 C C . GLY C 1 21 ? 3.952 12.135 -19.890 1.00 49.74 9 GLY C C 1
ATOM 2205 O O . GLY C 1 21 ? 3.398 13.128 -19.431 1.00 49.58 9 GLY C O 1
ATOM 2206 N N . LYS C 1 22 ? 3.299 11.163 -20.519 1.00 49.66 10 LYS C N 1
ATOM 2207 C CA . LYS C 1 22 ? 1.875 11.200 -20.716 1.00 49.82 10 LYS C CA 1
ATOM 2208 C C . LYS C 1 22 ? 1.145 11.122 -19.378 1.00 49.96 10 LYS C C 1
ATOM 2209 O O . LYS C 1 22 ? 1.587 10.420 -18.467 1.00 48.60 10 LYS C O 1
ATOM 2215 N N . ARG C 1 23 ? 0.044 11.866 -19.290 1.00 49.89 11 ARG C N 1
ATOM 2216 C CA . ARG C 1 23 ? -0.728 12.098 -18.061 1.00 51.56 11 ARG C CA 1
ATOM 2217 C C . ARG C 1 23 ? -2.205 11.921 -18.363 1.00 50.69 11 ARG C C 1
ATOM 2218 O O . ARG C 1 23 ? -2.647 12.185 -19.480 1.00 50.21 11 ARG C O 1
ATOM 2223 N N . LEU C 1 24 ? -2.978 11.574 -17.345 1.00 49.46 12 LEU C N 1
ATOM 2224 C CA . LEU C 1 24 ? -4.432 11.598 -17.448 1.00 49.07 12 LEU C CA 1
ATOM 2225 C C . LEU C 1 24 ? -5.013 11.697 -16.044 1.00 49.48 12 LEU C C 1
ATOM 2226 O O . LEU C 1 24 ? -4.573 10.999 -15.130 1.00 49.42 12 LEU C O 1
ATOM 2231 N N . THR C 1 25 ? -6.009 12.562 -15.884 1.00 49.85 13 THR C N 1
ATOM 2232 C CA . THR C 1 25 ? -6.703 12.715 -14.624 1.00 50.95 13 THR C CA 1
ATOM 2233 C C . THR C 1 25 ? -8.188 12.580 -14.845 1.00 52.95 13 THR C C 1
ATOM 2234 O O . THR C 1 25 ? -8.734 13.116 -15.807 1.00 51.67 13 THR C O 1
ATOM 2238 N N . GLU C 1 26 ? -8.846 11.867 -13.940 1.00 55.50 14 GLU C N 1
ATOM 2239 C CA . GLU C 1 26 ? -10.284 11.630 -14.042 1.00 58.88 14 GLU C CA 1
ATOM 2240 C C . GLU C 1 26 ? -10.948 11.858 -12.707 1.00 55.47 14 GLU C C 1
ATOM 2241 O O . GLU C 1 26 ? -10.432 11.465 -11.668 1.00 55.21 14 GLU C O 1
ATOM 2247 N N . ASP C 1 27 ? -12.111 12.479 -12.739 1.00 54.99 15 ASP C N 1
ATOM 2248 C CA . ASP C 1 27 ? -12.933 12.559 -11.552 1.00 56.38 15 ASP C CA 1
ATOM 2249 C C . ASP C 1 27 ? -13.716 11.247 -11.425 1.00 55.59 15 ASP C C 1
ATOM 2250 O O . ASP C 1 27 ? -14.312 10.776 -12.392 1.00 55.76 15 ASP C O 1
ATOM 2255 N N . VAL C 1 28 ? -13.657 10.646 -10.239 1.00 54.03 16 VAL C N 1
ATOM 2256 C CA . VAL C 1 28 ? -14.265 9.344 -9.992 1.00 53.24 16 VAL C CA 1
ATOM 2257 C C . VAL C 1 28 ? -15.140 9.417 -8.750 1.00 53.69 16 VAL C C 1
ATOM 2258 O O . VAL C 1 28 ? -14.704 9.904 -7.710 1.00 54.29 16 VAL C O 1
ATOM 2262 N N . ALA C 1 29 ? -16.372 8.937 -8.859 1.00 53.87 17 ALA C N 1
ATOM 2263 C CA . ALA C 1 29 ? -17.270 8.861 -7.696 1.00 55.45 17 ALA C CA 1
ATOM 2264 C C . ALA C 1 29 ? -16.972 7.548 -6.998 1.00 55.60 17 ALA C C 1
ATOM 2265 O O . ALA C 1 29 ? -16.914 6.493 -7.654 1.00 57.53 17 ALA C O 1
ATOM 2267 N N . LEU C 1 30 ? -16.696 7.617 -5.695 1.00 55.31 18 LEU C N 1
ATOM 2268 C CA . LEU C 1 30 ? -16.329 6.415 -4.931 1.00 55.10 18 LEU C CA 1
ATOM 2269 C C . LEU C 1 30 ? -17.631 5.792 -4.459 1.00 56.31 18 LEU C C 1
ATOM 2270 O O . LEU C 1 30 ? -18.235 6.271 -3.506 1.00 55.74 18 LEU C O 1
ATOM 2275 N N . ASP C 1 31 ? -18.070 4.735 -5.142 1.00 57.36 19 ASP C N 1
ATOM 2276 C CA . ASP C 1 31 ? -19.416 4.187 -4.926 1.00 57.47 19 ASP C CA 1
ATOM 2277 C C . ASP C 1 31 ? -19.408 3.133 -3.823 1.00 57.46 19 ASP C C 1
ATOM 2278 O O . ASP C 1 31 ? -18.356 2.836 -3.228 1.00 57.23 19 ASP C O 1
ATOM 2283 N N . GLU C 1 32 ? -20.581 2.560 -3.565 1.00 56.64 20 GLU C N 1
ATOM 2284 C CA . GLU C 1 32 ? -20.761 1.612 -2.470 1.00 58.62 20 GLU C CA 1
ATOM 2285 C C . GLU C 1 32 ? -20.159 0.228 -2.749 1.00 57.76 20 GLU C C 1
ATOM 2286 O O . GLU C 1 32 ? -19.934 -0.551 -1.818 1.00 58.82 20 GLU C O 1
ATOM 2292 N N . THR C 1 33 ? -19.887 -0.083 -4.014 1.00 56.45 21 THR C N 1
ATOM 2293 C CA . THR C 1 33 ? -19.215 -1.332 -4.350 1.00 56.80 21 THR C CA 1
ATOM 2294 C C . THR C 1 33 ? -17.762 -1.333 -3.844 1.00 55.86 21 THR C C 1
ATOM 2295 O O . THR C 1 33 ? -17.147 -2.378 -3.783 1.00 53.93 21 THR C O 1
ATOM 2307 N N . VAL C 1 35 ? -16.691 -0.159 -0.752 1.00 51.49 23 VAL C N 1
ATOM 2308 C CA . VAL C 1 35 ? -16.648 0.024 0.697 1.00 50.04 23 VAL C CA 1
ATOM 2309 C C . VAL C 1 35 ? -15.761 -1.022 1.398 1.00 49.03 23 VAL C C 1
ATOM 2310 O O . VAL C 1 35 ? -15.665 -2.176 0.978 1.00 47.08 23 VAL C O 1
ATOM 2314 N N . TRP C 1 36 ? -15.083 -0.580 2.450 1.00 49.20 24 TRP C N 1
ATOM 2315 C CA . TRP C 1 36 ? -14.306 -1.462 3.313 1.00 47.78 24 TRP C CA 1
ATOM 2316 C C . TRP C 1 36 ? -15.271 -2.220 4.222 1.00 49.48 24 TRP C C 1
ATOM 2317 O O . TRP C 1 36 ? -16.001 -1.605 5.032 1.00 47.97 24 TRP C O 1
ATOM 2328 N N . ASN C 1 37 ? -15.274 -3.548 4.080 1.00 48.25 25 ASN C N 1
ATOM 2329 C CA . ASN C 1 37 ? -16.267 -4.392 4.724 1.00 51.15 25 ASN C CA 1
ATOM 2330 C C . ASN C 1 37 ? -15.707 -5.574 5.507 1.00 51.91 25 ASN C C 1
ATOM 2331 O O . ASN C 1 37 ? -16.481 -6.417 5.961 1.00 53.27 25 ASN C O 1
ATOM 2336 N N . GLU C 1 38 ? -14.388 -5.620 5.696 1.00 50.78 26 GLU C N 1
ATOM 2337 C CA . GLU C 1 38 ? -13.752 -6.635 6.557 1.00 49.60 26 GLU C CA 1
ATOM 2338 C C . GLU C 1 38 ? -14.338 -6.651 7.982 1.00 51.67 26 GLU C C 1
ATOM 2339 O O . GLU C 1 38 ? -14.584 -7.715 8.570 1.00 51.20 26 GLU C O 1
ATOM 2345 N N . ASP C 1 39 ? -14.566 -5.455 8.513 1.00 52.67 27 ASP C N 1
ATOM 2346 C CA . ASP C 1 39 ? -15.038 -5.272 9.864 1.00 53.93 27 ASP C CA 1
ATOM 2347 C C . ASP C 1 39 ? -16.533 -4.953 9.849 1.00 54.94 27 ASP C C 1
ATOM 2348 O O . ASP C 1 39 ? -16.946 -3.910 9.320 1.00 53.49 27 ASP C O 1
ATOM 2353 N N . ILE C 1 40 ? -17.342 -5.836 10.443 1.00 56.46 28 ILE C N 1
ATOM 2354 C CA . ILE C 1 40 ? -18.816 -5.644 10.482 1.00 58.23 28 ILE C CA 1
ATOM 2355 C C . ILE C 1 40 ? -19.213 -4.414 11.315 1.00 57.79 28 ILE C C 1
ATOM 2356 O O . ILE C 1 40 ? -20.141 -3.692 10.951 1.00 58.25 28 ILE C O 1
ATOM 2361 N N . GLU C 1 41 ? -18.491 -4.179 12.411 1.00 57.77 29 GLU C N 1
ATOM 2362 C CA . GLU C 1 41 ? -18.700 -3.004 13.273 1.00 58.10 29 GLU C CA 1
ATOM 2363 C C . GLU C 1 41 ? -18.251 -1.665 12.669 1.00 57.36 29 GLU C C 1
ATOM 2364 O O . GLU C 1 41 ? -18.557 -0.616 13.231 1.00 57.66 29 GLU C O 1
ATOM 2378 N N . LEU C 1 43 ? -18.663 -0.916 9.281 1.00 57.05 31 LEU C N 1
ATOM 2379 C CA . LEU C 1 43 ? -19.412 -0.709 8.045 1.00 55.91 31 LEU C CA 1
ATOM 2380 C C . LEU C 1 43 ? -20.098 0.643 7.965 1.00 55.28 31 LEU C C 1
ATOM 2381 O O . LEU C 1 43 ? -20.228 1.193 6.874 1.00 56.31 31 LEU C O 1
ATOM 2386 N N . ASP C 1 44 ? -20.552 1.166 9.104 1.00 54.63 32 ASP C N 1
ATOM 2387 C CA . ASP C 1 44 ? -21.305 2.415 9.122 1.00 54.90 32 ASP C CA 1
ATOM 2388 C C . ASP C 1 44 ? -20.440 3.651 8.811 1.00 55.53 32 ASP C C 1
ATOM 2389 O O . ASP C 1 44 ? -20.973 4.694 8.428 1.00 57.76 32 ASP C O 1
ATOM 2394 N N . LEU C 1 45 ? -19.113 3.527 8.926 1.00 56.13 33 LEU C N 1
ATOM 2395 C CA . LEU C 1 45 ? -18.209 4.595 8.508 1.00 54.88 33 LEU C CA 1
ATOM 2396 C C . LEU C 1 45 ? -18.161 4.707 6.983 1.00 54.43 33 LEU C C 1
ATOM 2397 O O . LEU C 1 45 ? -17.771 5.750 6.457 1.00 54.46 33 LEU C O 1
ATOM 2402 N N . HIS C 1 46 ? -18.571 3.642 6.284 1.00 53.27 34 HIS C N 1
ATOM 2403 C CA . HIS C 1 46 ? -18.507 3.560 4.814 1.00 53.25 34 HIS C CA 1
ATOM 2404 C C . HIS C 1 46 ? -17.142 4.004 4.245 1.00 52.05 34 HIS C C 1
ATOM 2405 O O . HIS C 1 46 ? -17.058 4.748 3.259 1.00 52.99 34 HIS C O 1
ATOM 2408 N N . LEU C 1 47 ? -16.069 3.528 4.862 1.00 49.02 35 LEU C N 1
ATOM 2409 C CA . LEU C 1 47 ? -14.748 3.890 4.415 1.00 49.38 35 LEU C CA 1
ATOM 2410 C C . LEU C 1 47 ? -14.458 3.232 3.070 1.00 48.84 35 LEU C C 1
ATOM 2411 O O . LEU C 1 47 ? -14.917 2.117 2.806 1.00 50.54 35 LEU C O 1
ATOM 2416 N N . VAL C 1 48 ? -13.725 3.922 2.199 1.00 48.54 36 VAL C N 1
ATOM 2417 C CA . VAL C 1 48 ? -13.366 3.324 0.910 1.00 49.97 36 VAL C CA 1
ATOM 2418 C C . VAL C 1 48 ? -12.189 2.373 1.097 1.00 48.05 36 VAL C C 1
ATOM 2419 O O . VAL C 1 48 ? -11.203 2.710 1.757 1.00 47.88 36 VAL C O 1
ATOM 2423 N N . ALA C 1 49 ? -12.306 1.191 0.494 1.00 48.02 37 ALA C N 1
ATOM 2424 C CA . ALA C 1 49 ? -11.314 0.117 0.647 1.00 45.97 37 ALA C CA 1
ATOM 2425 C C . ALA C 1 49 ? -10.054 0.386 -0.163 1.00 46.41 37 ALA C C 1
ATOM 2426 O O . ALA C 1 49 ? -10.099 0.998 -1.258 1.00 43.63 37 ALA C O 1
ATOM 2428 N N . THR C 1 50 ? -8.920 -0.057 0.393 1.00 45.19 38 THR C N 1
ATOM 2429 C CA . THR C 1 50 ? -7.618 0.198 -0.208 1.00 45.22 38 THR C CA 1
ATOM 2430 C C . THR C 1 50 ? -7.550 -0.452 -1.582 1.00 45.74 38 THR C C 1
ATOM 2431 O O . THR C 1 50 ? -7.138 0.180 -2.602 1.00 44.22 38 THR C O 1
ATOM 2435 N N . SER C 1 51 ? -7.965 -1.713 -1.617 1.00 44.70 39 SER C N 1
ATOM 2436 C CA . SER C 1 51 ? -7.915 -2.477 -2.856 1.00 45.51 39 SER C CA 1
ATOM 2437 C C . SER C 1 51 ? -8.807 -1.841 -3.916 1.00 46.94 39 SER C C 1
ATOM 2438 O O . SER C 1 51 ? -8.455 -1.863 -5.088 1.00 47.72 39 SER C O 1
ATOM 2441 N N . ALA C 1 52 ? -9.937 -1.253 -3.507 1.00 47.38 40 ALA C N 1
ATOM 2442 C CA . ALA C 1 52 ? -10.810 -0.563 -4.439 1.00 45.76 40 ALA C CA 1
ATOM 2443 C C . ALA C 1 52 ? -10.133 0.662 -5.057 1.00 47.52 40 ALA C C 1
ATOM 2444 O O . ALA C 1 52 ? -10.231 0.902 -6.259 1.00 48.75 40 ALA C O 1
ATOM 2446 N N . LEU C 1 53 ? -9.475 1.462 -4.241 1.00 46.60 41 LEU C N 1
ATOM 2447 C CA . LEU C 1 53 ? -8.767 2.619 -4.755 1.00 47.65 41 LEU C CA 1
ATOM 2448 C C . LEU C 1 53 ? -7.662 2.201 -5.731 1.00 47.45 41 LEU C C 1
ATOM 2449 O O . LEU C 1 53 ? -7.465 2.834 -6.769 1.00 47.61 41 LEU C O 1
ATOM 2454 N N . ILE C 1 54 ? -6.944 1.133 -5.408 1.00 47.67 42 ILE C N 1
ATOM 2455 C CA . ILE C 1 54 ? -5.902 0.653 -6.308 1.00 46.03 42 ILE C CA 1
ATOM 2456 C C . ILE C 1 54 ? -6.520 0.338 -7.667 1.00 48.19 42 ILE C C 1
ATOM 2457 O O . ILE C 1 54 ? -5.990 0.750 -8.707 1.00 47.73 42 ILE C O 1
ATOM 2462 N N . GLY C 1 55 ? -7.680 -0.319 -7.643 1.00 46.41 43 GLY C N 1
ATOM 2463 C CA . GLY C 1 55 ? -8.410 -0.644 -8.844 1.00 45.94 43 GLY C CA 1
ATOM 2464 C C . GLY C 1 55 ? -8.715 0.572 -9.673 1.00 45.30 43 GLY C C 1
ATOM 2465 O O . GLY C 1 55 ? -8.519 0.583 -10.875 1.00 46.10 43 GLY C O 1
ATOM 2466 N N . VAL C 1 56 ? -9.198 1.604 -9.013 1.00 48.02 44 VAL C N 1
ATOM 2467 C CA . VAL C 1 56 ? -9.584 2.843 -9.670 1.00 45.98 44 VAL C CA 1
ATOM 2468 C C . VAL C 1 56 ? -8.365 3.515 -10.332 1.00 47.38 44 VAL C C 1
ATOM 2469 O O . VAL C 1 56 ? -8.415 3.940 -11.484 1.00 48.25 44 VAL C O 1
ATOM 2473 N N . VAL C 1 57 ? -7.275 3.590 -9.587 1.00 45.97 45 VAL C N 1
ATOM 2474 C CA . VAL C 1 57 ? -6.014 4.093 -10.092 1.00 48.77 45 VAL C CA 1
ATOM 2475 C C . VAL C 1 57 ? -5.514 3.275 -11.295 1.00 48.29 45 VAL C C 1
ATOM 2476 O O . VAL C 1 57 ? -5.090 3.840 -12.318 1.00 48.33 45 VAL C O 1
ATOM 2480 N N . HIS C 1 58 ? -5.574 1.953 -11.189 1.00 46.66 46 HIS C N 1
ATOM 2481 C CA . HIS C 1 58 ? -5.178 1.135 -12.311 1.00 46.42 46 HIS C CA 1
ATOM 2482 C C . HIS C 1 58 ? -6.026 1.404 -13.528 1.00 47.33 46 HIS C C 1
ATOM 2483 O O . HIS C 1 58 ? -5.480 1.500 -14.633 1.00 47.17 46 HIS C O 1
ATOM 2490 N N . ARG C 1 59 ? -7.338 1.516 -13.356 1.00 45.73 47 ARG C N 1
ATOM 2491 C CA A ARG C 1 59 ? -8.211 1.637 -14.521 0.80 49.76 47 ARG C CA 1
ATOM 2492 C CA B ARG C 1 59 ? -8.258 1.672 -14.496 0.20 46.68 47 ARG C CA 1
ATOM 2493 C C . ARG C 1 59 ? -7.979 2.934 -15.297 1.00 47.47 47 ARG C C 1
ATOM 2494 O O . ARG C 1 59 ? -8.154 2.948 -16.509 1.00 48.62 47 ARG C O 1
ATOM 2509 N N . VAL C 1 60 ? -7.553 3.994 -14.613 1.00 48.02 48 VAL C N 1
ATOM 2510 C CA . VAL C 1 60 ? -7.208 5.263 -15.271 1.00 49.14 48 VAL C CA 1
ATOM 2511 C C . VAL C 1 60 ? -5.939 5.142 -16.122 1.00 47.78 48 VAL C C 1
ATOM 2512 O O . VAL C 1 60 ? -5.853 5.757 -17.168 1.00 48.30 48 VAL C O 1
ATOM 2516 N N . SER C 1 61 ? -4.978 4.329 -15.689 1.00 48.64 49 SER C N 1
ATOM 2517 C CA . SER C 1 61 ? -3.770 4.049 -16.489 1.00 47.61 49 SER C CA 1
ATOM 2518 C C . SER C 1 61 ? -4.094 3.278 -17.776 1.00 47.18 49 SER C C 1
ATOM 2519 O O . SER C 1 61 ? -3.473 3.524 -18.829 1.00 46.46 49 SER C O 1
ATOM 2522 N N . TYR C 1 62 ? -5.062 2.364 -17.702 1.00 46.00 50 TYR C N 1
ATOM 2523 C CA . TYR C 1 62 ? -5.488 1.654 -18.889 1.00 47.23 50 TYR C CA 1
ATOM 2524 C C . TYR C 1 62 ? -6.175 2.607 -19.873 1.00 48.31 50 TYR C C 1
ATOM 2525 O O . TYR C 1 62 ? -5.869 2.603 -21.076 1.00 47.13 50 TYR C O 1
ATOM 2534 N N . GLU C 1 63 ? -7.091 3.430 -19.378 1.00 47.44 51 GLU C N 1
ATOM 2535 C CA . GLU C 1 63 ? -7.714 4.413 -20.242 1.00 50.03 51 GLU C CA 1
ATOM 2536 C C . GLU C 1 63 ? -6.679 5.329 -20.913 1.00 50.10 51 GLU C C 1
ATOM 2537 O O . GLU C 1 63 ? -6.840 5.676 -22.055 1.00 51.25 51 GLU C O 1
ATOM 2543 N N . LEU C 1 64 ? -5.608 5.701 -20.219 1.00 51.38 52 LEU C N 1
ATOM 2544 C CA . LEU C 1 64 ? -4.509 6.464 -20.857 1.00 50.41 52 LEU C CA 1
ATOM 2545 C C . LEU C 1 64 ? -3.803 5.668 -21.957 1.00 50.39 52 LEU C C 1
ATOM 2546 O O . LEU C 1 64 ? -3.466 6.206 -23.009 1.00 51.04 52 LEU C O 1
ATOM 2551 N N . LEU C 1 65 ? -3.490 4.408 -21.682 1.00 50.52 53 LEU C N 1
ATOM 2552 C CA . LEU C 1 65 ? -2.669 3.613 -22.612 1.00 49.50 53 LEU C CA 1
ATOM 2553 C C . LEU C 1 65 ? -3.385 3.135 -23.863 1.00 50.62 53 LEU C C 1
ATOM 2554 O O . LEU C 1 65 ? -2.775 3.019 -24.913 1.00 50.65 53 LEU C O 1
ATOM 2559 N N . SER C 1 66 ? -4.660 2.803 -23.719 1.00 50.96 54 SER C N 1
ATOM 2560 C CA . SER C 1 66 ? -5.386 2.027 -24.708 1.00 53.14 54 SER C CA 1
ATOM 2561 C C . SER C 1 66 ? -5.325 2.676 -26.068 1.00 53.31 54 SER C C 1
ATOM 2562 O O . SER C 1 66 ? -5.202 1.996 -27.074 1.00 56.17 54 SER C O 1
ATOM 2565 N N . ARG C 1 67 ? -5.455 3.993 -26.061 1.00 54.13 55 ARG C N 1
ATOM 2566 C CA . ARG C 1 67 ? -5.279 4.863 -27.227 1.00 59.43 55 ARG C CA 1
ATOM 2567 C C . ARG C 1 67 ? -4.008 4.518 -28.018 1.00 56.35 55 ARG C C 1
ATOM 2568 O O . ARG C 1 67 ? -4.049 4.475 -29.248 1.00 56.19 55 ARG C O 1
ATOM 2576 N N . TYR C 1 68 ? -2.906 4.242 -27.315 1.00 53.75 56 TYR C N 1
ATOM 2577 C CA . TYR C 1 68 ? -1.597 4.056 -27.952 1.00 53.37 56 TYR C CA 1
ATOM 2578 C C . TYR C 1 68 ? -1.168 2.603 -28.140 1.00 52.38 56 TYR C C 1
ATOM 2579 O O . TYR C 1 68 ? -0.112 2.342 -28.706 1.00 51.20 56 TYR C O 1
ATOM 2588 N N . LEU C 1 69 ? -1.957 1.648 -27.668 1.00 53.33 57 LEU C N 1
ATOM 2589 C CA . LEU C 1 69 ? -1.573 0.236 -27.817 1.00 54.00 57 LEU C CA 1
ATOM 2590 C C . LEU C 1 69 ? -1.619 -0.238 -29.280 1.00 54.54 57 LEU C C 1
ATOM 2591 O O . LEU C 1 69 ? -2.522 0.111 -30.014 1.00 53.98 57 LEU C O 1
ATOM 2596 N N . PRO C 1 70 ? -0.663 -1.093 -29.679 1.00 56.84 58 PRO C N 1
ATOM 2597 C CA . PRO C 1 70 ? -0.781 -1.773 -30.964 1.00 57.95 58 PRO C CA 1
ATOM 2598 C C . PRO C 1 70 ? -2.036 -2.625 -30.985 1.00 57.68 58 PRO C C 1
ATOM 2599 O O . PRO C 1 70 ? -2.520 -3.012 -29.932 1.00 56.10 58 PRO C O 1
ATOM 2603 N N . ASN C 1 71 ? -2.519 -2.934 -32.182 1.00 60.32 59 ASN C N 1
ATOM 2604 C CA . ASN C 1 71 ? -3.875 -3.440 -32.393 1.00 61.92 59 ASN C CA 1
ATOM 2605 C C . ASN C 1 71 ? -4.237 -4.739 -31.672 1.00 60.30 59 ASN C C 1
ATOM 2606 O O . ASN C 1 71 ? -5.363 -4.872 -31.164 1.00 61.85 59 ASN C O 1
ATOM 2611 N N . ASP C 1 72 ? -3.330 -5.705 -31.672 1.00 57.10 60 ASP C N 1
ATOM 2612 C CA . ASP C 1 72 ? -3.612 -6.987 -31.027 1.00 57.60 60 ASP C CA 1
ATOM 2613 C C . ASP C 1 72 ? -2.887 -7.090 -29.688 1.00 54.86 60 ASP C C 1
ATOM 2614 O O . ASP C 1 72 ? -2.562 -8.198 -29.246 1.00 53.97 60 ASP C O 1
ATOM 2619 N N . TYR C 1 73 ? -2.630 -5.940 -29.054 1.00 53.02 61 TYR C N 1
ATOM 2620 C CA . TYR C 1 73 ? -1.910 -5.879 -27.773 1.00 51.49 61 TYR C CA 1
ATOM 2621 C C . TYR C 1 73 ? -2.766 -5.342 -26.630 1.00 49.52 61 TYR C C 1
ATOM 2622 O O . TYR C 1 73 ? -3.655 -4.523 -26.820 1.00 48.75 61 TYR C O 1
ATOM 2631 N N . THR C 1 74 ? -2.474 -5.806 -25.424 1.00 48.16 62 THR C N 1
ATOM 2632 C CA . THR C 1 74 ? -3.138 -5.297 -24.236 1.00 46.11 62 THR C CA 1
ATOM 2633 C C . THR C 1 74 ? -2.068 -4.831 -23.248 1.00 46.06 62 THR C C 1
ATOM 2634 O O . THR C 1 74 ? -0.870 -4.823 -23.579 1.00 44.88 62 THR C O 1
ATOM 2638 N N . ALA C 1 75 ? -2.503 -4.400 -22.067 1.00 45.43 63 ALA C N 1
ATOM 2639 C CA . ALA C 1 75 ? -1.587 -3.944 -21.024 1.00 46.11 63 ALA C CA 1
ATOM 2640 C C . ALA C 1 75 ? -2.117 -4.382 -19.672 1.00 45.12 63 ALA C C 1
ATOM 2641 O O . ALA C 1 75 ? -3.232 -4.025 -19.299 1.00 46.11 63 ALA C O 1
ATOM 2643 N N . VAL C 1 76 ? -1.329 -5.187 -18.958 1.00 45.53 64 VAL C N 1
ATOM 2644 C CA . VAL C 1 76 ? -1.750 -5.771 -17.677 1.00 44.64 64 VAL C CA 1
ATOM 2645 C C . VAL C 1 76 ? -0.801 -5.363 -16.555 1.00 46.49 64 VAL C C 1
ATOM 2646 O O . VAL C 1 76 ? 0.411 -5.251 -16.759 1.00 45.92 64 VAL C O 1
ATOM 2650 N N . VAL C 1 77 ? -1.366 -5.133 -15.373 1.00 45.56 65 VAL C N 1
ATOM 2651 C CA . VAL C 1 77 ? -0.590 -4.726 -14.224 1.00 44.72 65 VAL C CA 1
ATOM 2652 C C . VAL C 1 77 ? 0.194 -5.930 -13.752 1.00 45.04 65 VAL C C 1
ATOM 2653 O O . VAL C 1 77 ? -0.364 -6.994 -13.611 1.00 45.70 65 VAL C O 1
ATOM 2657 N N . VAL C 1 78 ? 1.499 -5.749 -13.536 1.00 46.11 66 VAL C N 1
ATOM 2658 C CA . VAL C 1 78 ? 2.353 -6.815 -13.049 1.00 45.87 66 VAL C CA 1
ATOM 2659 C C . VAL C 1 78 ? 2.950 -6.530 -11.667 1.00 46.39 66 VAL C C 1
ATOM 2660 O O . VAL C 1 78 ? 3.375 -7.466 -10.969 1.00 44.63 66 VAL C O 1
ATOM 2664 N N . GLU C 1 79 ? 2.993 -5.250 -11.289 1.00 47.92 67 GLU C N 1
ATOM 2665 C CA . GLU C 1 79 ? 3.467 -4.828 -9.979 1.00 45.89 67 GLU C CA 1
ATOM 2666 C C . GLU C 1 79 ? 2.760 -3.530 -9.609 1.00 47.92 67 GLU C C 1
ATOM 2667 O O . GLU C 1 79 ? 2.532 -2.649 -10.461 1.00 46.98 67 GLU C O 1
ATOM 2673 N N . THR C 1 80 ? 2.440 -3.396 -8.336 1.00 45.40 68 THR C N 1
ATOM 2674 C CA . THR C 1 80 ? 1.793 -2.201 -7.849 1.00 45.29 68 THR C CA 1
ATOM 2675 C C . THR C 1 80 ? 2.186 -1.976 -6.387 1.00 47.21 68 THR C C 1
ATOM 2676 O O . THR C 1 80 ? 2.147 -2.901 -5.564 1.00 46.04 68 THR C O 1
ATOM 2680 N N . LEU C 1 81 ? 2.625 -0.754 -6.096 1.00 46.74 69 LEU C N 1
ATOM 2681 C CA . LEU C 1 81 ? 3.027 -0.351 -4.779 1.00 46.50 69 LEU C CA 1
ATOM 2682 C C . LEU C 1 81 ? 2.208 0.852 -4.392 1.00 46.08 69 LEU C C 1
ATOM 2683 O O . LEU C 1 81 ? 2.205 1.839 -5.127 1.00 46.42 69 LEU C O 1
ATOM 2688 N N . ALA C 1 82 ? 1.562 0.811 -3.226 1.00 45.24 70 ALA C N 1
ATOM 2689 C CA . ALA C 1 82 ? 0.676 1.915 -2.836 1.00 44.43 70 ALA C CA 1
ATOM 2690 C C . ALA C 1 82 ? 0.748 2.265 -1.350 1.00 45.08 70 ALA C C 1
ATOM 2691 O O . ALA C 1 82 ? 1.063 1.409 -0.518 1.00 43.38 70 ALA C O 1
ATOM 2693 N N . ARG C 1 83 ? 0.507 3.545 -1.056 1.00 46.80 71 ARG C N 1
ATOM 2694 C CA A ARG C 1 83 ? 0.392 4.079 0.317 0.50 48.43 71 ARG C CA 1
ATOM 2695 C CA B ARG C 1 83 ? 0.388 4.040 0.313 0.50 48.45 71 ARG C CA 1
ATOM 2696 C C . ARG C 1 83 ? -0.996 4.682 0.475 1.00 47.39 71 ARG C C 1
ATOM 2697 O O . ARG C 1 83 ? -1.385 5.547 -0.292 1.00 45.74 71 ARG C O 1
ATOM 2712 N N . HIS C 1 84 ? -1.742 4.231 1.469 1.00 46.24 72 HIS C N 1
ATOM 2713 C CA . HIS C 1 84 ? -3.071 4.746 1.743 1.00 46.10 72 HIS C CA 1
ATOM 2714 C C . HIS C 1 84 ? -2.932 5.534 3.037 1.00 46.92 72 HIS C C 1
ATOM 2715 O O . HIS C 1 84 ? -2.878 4.966 4.136 1.00 44.93 72 HIS C O 1
ATOM 2722 N N . VAL C 1 85 ? -2.846 6.852 2.882 1.00 49.39 73 VAL C N 1
ATOM 2723 C CA . VAL C 1 85 ? -2.469 7.752 3.972 1.00 48.49 73 VAL C CA 1
ATOM 2724 C C . VAL C 1 85 ? -3.647 8.364 4.730 1.00 48.77 73 VAL C C 1
ATOM 2725 O O . VAL C 1 85 ? -3.502 8.657 5.910 1.00 49.30 73 VAL C O 1
ATOM 2729 N N . LYS C 1 86 ? -4.798 8.530 4.081 1.00 48.71 74 LYS C N 1
ATOM 2730 C CA . LYS C 1 86 ? -5.959 9.106 4.740 1.00 51.81 74 LYS C CA 1
ATOM 2731 C C . LYS C 1 86 ? -7.219 8.330 4.364 1.00 51.41 74 LYS C C 1
ATOM 2732 O O . LYS C 1 86 ? -7.381 7.899 3.214 1.00 50.78 74 LYS C O 1
ATOM 2736 N N . ALA C 1 87 ? -8.103 8.165 5.347 1.00 50.74 75 ALA C N 1
ATOM 2737 C CA . ALA C 1 87 ? -9.394 7.545 5.139 1.00 51.72 75 ALA C CA 1
ATOM 2738 C C . ALA C 1 87 ? -10.307 8.501 4.369 1.00 52.98 75 ALA C C 1
ATOM 2739 O O . ALA C 1 87 ? -10.254 9.711 4.565 1.00 53.42 75 ALA C O 1
ATOM 2741 N N . VAL C 1 88 ? -11.124 7.940 3.489 1.00 53.48 76 VAL C N 1
ATOM 2742 C CA . VAL C 1 88 ? -12.109 8.692 2.728 1.00 54.09 76 VAL C CA 1
ATOM 2743 C C . VAL C 1 88 ? -13.405 7.857 2.695 1.00 53.88 76 VAL C C 1
ATOM 2744 O O . VAL C 1 88 ? -13.347 6.662 2.427 1.00 50.26 76 VAL C O 1
ATOM 2748 N N . PRO C 1 89 ? -14.578 8.476 2.992 1.00 54.80 77 PRO C N 1
ATOM 2749 C CA . PRO C 1 89 ? -15.823 7.698 2.948 1.00 55.03 77 PRO C CA 1
ATOM 2750 C C . PRO C 1 89 ? -16.335 7.579 1.523 1.00 54.67 77 PRO C C 1
ATOM 2751 O O . PRO C 1 89 ? -15.956 8.386 0.685 1.00 56.88 77 PRO C O 1
ATOM 2755 N N . THR C 1 90 ? -17.158 6.571 1.241 1.00 54.04 78 THR C N 1
ATOM 2756 C CA . THR C 1 90 ? -17.774 6.441 -0.074 1.00 54.34 78 THR C CA 1
ATOM 2757 C C . THR C 1 90 ? -18.764 7.610 -0.306 1.00 55.04 78 THR C C 1
ATOM 2758 O O . THR C 1 90 ? -19.176 8.284 0.636 1.00 52.38 78 THR C O 1
ATOM 2762 N N . GLY C 1 91 ? -19.118 7.850 -1.565 1.00 56.34 79 GLY C N 1
ATOM 2763 C CA . GLY C 1 91 ? -19.955 9.003 -1.939 1.00 58.91 79 GLY C CA 1
ATOM 2764 C C . GLY C 1 91 ? -19.178 10.304 -2.046 1.00 59.61 79 GLY C C 1
ATOM 2765 O O . GLY C 1 91 ? -19.763 11.380 -2.021 1.00 62.39 79 GLY C O 1
ATOM 2766 N N . THR C 1 92 ? -17.861 10.191 -2.139 1.00 60.05 80 THR C N 1
ATOM 2767 C CA . THR C 1 92 ? -16.956 11.304 -2.397 1.00 61.27 80 THR C CA 1
ATOM 2768 C C . THR C 1 92 ? -16.497 11.164 -3.844 1.00 60.65 80 THR C C 1
ATOM 2769 O O . THR C 1 92 ? -16.203 10.048 -4.290 1.00 59.55 80 THR C O 1
ATOM 2773 N N . ARG C 1 93 ? -16.452 12.279 -4.573 1.00 60.18 81 ARG C N 1
ATOM 2774 C CA . ARG C 1 93 ? -15.732 12.356 -5.849 1.00 60.87 81 ARG C CA 1
ATOM 2775 C C . ARG C 1 93 ? -14.281 12.662 -5.524 1.00 57.78 81 ARG C C 1
ATOM 2776 O O . ARG C 1 93 ? -14.004 13.549 -4.708 1.00 57.18 81 ARG C O 1
ATOM 2784 N N . VAL C 1 94 ? -13.369 11.907 -6.145 1.00 55.23 82 VAL C N 1
ATOM 2785 C CA . VAL C 1 94 ? -11.931 12.123 -6.018 1.00 52.19 82 VAL C CA 1
ATOM 2786 C C . VAL C 1 94 ? -11.316 12.381 -7.390 1.00 51.47 82 VAL C C 1
ATOM 2787 O O . VAL C 1 94 ? -11.802 11.888 -8.422 1.00 51.04 82 VAL C O 1
ATOM 2791 N N . ALA C 1 95 ? -10.244 13.167 -7.399 1.00 50.35 83 ALA C N 1
ATOM 2792 C CA . ALA C 1 95 ? -9.449 13.374 -8.602 1.00 48.23 83 ALA C CA 1
ATOM 2793 C C . ALA C 1 95 ? -8.365 12.307 -8.591 1.00 48.44 83 ALA C C 1
ATOM 2794 O O . ALA C 1 95 ? -7.539 12.250 -7.677 1.00 48.15 83 ALA C O 1
ATOM 2796 N N . VAL C 1 96 ? -8.417 11.417 -9.577 1.00 48.87 84 VAL C N 1
ATOM 2797 C CA . VAL C 1 96 ? -7.424 10.373 -9.743 1.00 48.57 84 VAL C CA 1
ATOM 2798 C C . VAL C 1 96 ? -6.490 10.724 -10.909 1.00 48.59 84 VAL C C 1
ATOM 2799 O O . VAL C 1 96 ? -6.911 10.723 -12.055 1.00 50.93 84 VAL C O 1
ATOM 2803 N N . GLY C 1 97 ? -5.234 11.029 -10.613 1.00 48.42 85 GLY C N 1
ATOM 2804 C CA . GLY C 1 97 ? -4.253 11.387 -11.643 1.00 47.71 85 GLY C CA 1
ATOM 2805 C C . GLY C 1 97 ? -3.217 10.291 -11.816 1.00 49.03 85 GLY C C 1
ATOM 2806 O O . GLY C 1 97 ? -2.739 9.736 -10.829 1.00 49.21 85 GLY C O 1
ATOM 2807 N N . VAL C 1 98 ? -2.862 9.982 -13.068 1.00 49.26 86 VAL C N 1
ATOM 2808 C CA . VAL C 1 98 ? -1.752 9.082 -13.365 1.00 48.12 86 VAL C CA 1
ATOM 2809 C C . VAL C 1 98 ? -0.826 9.677 -14.421 1.00 48.64 86 VAL C C 1
ATOM 2810 O O . VAL C 1 98 ? -1.265 10.347 -15.345 1.00 46.21 86 VAL C O 1
ATOM 2814 N N . ARG C 1 99 ? 0.460 9.372 -14.294 1.00 50.54 87 ARG C N 1
ATOM 2815 C CA A ARG C 1 99 ? 1.440 9.778 -15.294 0.80 51.56 87 ARG C CA 1
ATOM 2816 C CA B ARG C 1 99 ? 1.507 9.843 -15.204 0.20 49.52 87 ARG C CA 1
ATOM 2817 C C . ARG C 1 99 ? 2.463 8.688 -15.528 1.00 48.79 87 ARG C C 1
ATOM 2818 O O . ARG C 1 99 ? 2.807 7.917 -14.622 1.00 46.98 87 ARG C O 1
ATOM 2833 N N . VAL C 1 100 ? 2.922 8.606 -16.775 1.00 46.76 88 VAL C N 1
ATOM 2834 C CA . VAL C 1 100 ? 3.933 7.637 -17.167 1.00 46.21 88 VAL C CA 1
ATOM 2835 C C . VAL C 1 100 ? 5.246 8.269 -16.768 1.00 46.76 88 VAL C C 1
ATOM 2836 O O . VAL C 1 100 ? 5.620 9.304 -17.307 1.00 47.76 88 VAL C O 1
ATOM 2840 N N . VAL C 1 101 ? 5.924 7.662 -15.799 1.00 47.98 89 VAL C N 1
ATOM 2841 C CA . VAL C 1 101 ? 7.199 8.175 -15.328 1.00 48.23 89 VAL C CA 1
ATOM 2842 C C . VAL C 1 101 ? 8.416 7.438 -15.898 1.00 48.53 89 VAL C C 1
ATOM 2843 O O . VAL C 1 101 ? 9.526 7.928 -15.802 1.00 49.56 89 VAL C O 1
ATOM 2847 N N . GLY C 1 102 ? 8.216 6.274 -16.500 1.00 48.76 90 GLY C N 1
ATOM 2848 C CA . GLY C 1 102 ? 9.315 5.553 -17.129 1.00 47.58 90 GLY C CA 1
ATOM 2849 C C . GLY C 1 102 ? 8.837 4.409 -17.971 1.00 46.52 90 GLY C C 1
ATOM 2850 O O . GLY C 1 102 ? 7.759 3.868 -17.736 1.00 45.40 90 GLY C O 1
ATOM 2851 N N . VAL C 1 103 ? 9.659 4.036 -18.952 1.00 46.56 91 VAL C N 1
ATOM 2852 C CA . VAL C 1 103 ? 9.393 2.881 -19.810 1.00 45.78 91 VAL C CA 1
ATOM 2853 C C . VAL C 1 103 ? 10.699 2.100 -19.998 1.00 44.95 91 VAL C C 1
ATOM 2854 O O . VAL C 1 103 ? 11.745 2.688 -20.231 1.00 47.04 91 VAL C O 1
ATOM 2858 N N . VAL C 1 104 ? 10.633 0.783 -19.836 1.00 43.04 92 VAL C N 1
ATOM 2859 C CA . VAL C 1 104 ? 11.758 -0.106 -20.083 1.00 45.80 92 VAL C CA 1
ATOM 2860 C C . VAL C 1 104 ? 11.202 -1.269 -20.888 1.00 45.47 92 VAL C C 1
ATOM 2861 O O . VAL C 1 104 ? 10.479 -2.104 -20.365 1.00 46.97 92 VAL C O 1
ATOM 2865 N N . GLY C 1 105 ? 11.530 -1.298 -22.173 1.00 47.51 93 GLY C N 1
ATOM 2866 C CA . GLY C 1 105 ? 11.005 -2.312 -23.063 1.00 47.04 93 GLY C CA 1
ATOM 2867 C C . GLY C 1 105 ? 9.510 -2.181 -23.070 1.00 45.84 93 GLY C C 1
ATOM 2868 O O . GLY C 1 105 ? 8.968 -1.093 -23.324 1.00 45.80 93 GLY C O 1
ATOM 2869 N N . ASN C 1 106 ? 8.842 -3.290 -22.775 1.00 47.42 94 ASN C N 1
ATOM 2870 C CA . ASN C 1 106 ? 7.379 -3.358 -22.799 1.00 44.90 94 ASN C CA 1
ATOM 2871 C C . ASN C 1 106 ? 6.748 -3.083 -21.423 1.00 45.50 94 ASN C C 1
ATOM 2872 O O . ASN C 1 106 ? 5.555 -3.322 -21.227 1.00 42.04 94 ASN C O 1
ATOM 2877 N N . ARG C 1 107 ? 7.565 -2.597 -20.481 1.00 45.10 95 ARG C N 1
ATOM 2878 C CA . ARG C 1 107 ? 7.105 -2.317 -19.125 1.00 45.46 95 ARG C CA 1
ATOM 2879 C C . ARG C 1 107 ? 6.975 -0.816 -18.905 1.00 46.30 95 ARG C C 1
ATOM 2880 O O . ARG C 1 107 ? 7.956 -0.058 -19.068 1.00 44.68 95 ARG C O 1
ATOM 2888 N N . VAL C 1 108 ? 5.776 -0.403 -18.496 1.00 45.06 96 VAL C N 1
ATOM 2889 C CA . VAL C 1 108 ? 5.441 0.994 -18.333 1.00 44.46 96 VAL C CA 1
ATOM 2890 C C . VAL C 1 108 ? 5.186 1.309 -16.845 1.00 45.20 96 VAL C C 1
ATOM 2891 O O . VAL C 1 108 ? 4.285 0.761 -16.230 1.00 45.28 96 VAL C O 1
ATOM 2895 N N . LYS C 1 109 ? 5.974 2.221 -16.290 1.00 44.98 97 LYS C N 1
ATOM 2896 C CA . LYS C 1 109 ? 5.849 2.638 -14.893 1.00 46.17 97 LYS C CA 1
ATOM 2897 C C . LYS C 1 109 ? 4.946 3.869 -14.810 1.00 47.06 97 LYS C C 1
ATOM 2898 O O . LYS C 1 109 ? 5.181 4.861 -15.498 1.00 44.84 97 LYS C O 1
ATOM 2904 N N . PHE C 1 110 ? 3.886 3.756 -14.000 1.00 47.32 98 PHE C N 1
ATOM 2905 C CA . PHE C 1 110 ? 3.063 4.875 -13.636 1.00 47.36 98 PHE C CA 1
ATOM 2906 C C . PHE C 1 110 ? 3.281 5.324 -12.208 1.00 48.09 98 PHE C C 1
ATOM 2907 O O . PHE C 1 110 ? 3.622 4.533 -11.330 1.00 48.74 98 PHE C O 1
ATOM 2915 N N . ARG C 1 111 ? 3.027 6.609 -11.994 1.00 48.15 99 ARG C N 1
ATOM 2916 C CA . ARG C 1 111 ? 2.700 7.131 -10.685 1.00 50.51 99 ARG C CA 1
ATOM 2917 C C . ARG C 1 111 ? 1.246 7.549 -10.696 1.00 49.25 99 ARG C C 1
ATOM 2918 O O . ARG C 1 111 ? 0.744 8.086 -11.692 1.00 49.09 99 ARG C O 1
ATOM 2926 N N . GLY C 1 112 ? 0.581 7.285 -9.580 1.00 49.01 100 GLY C N 1
ATOM 2927 C CA . GLY C 1 112 ? -0.822 7.585 -9.412 1.00 48.37 100 GLY C CA 1
ATOM 2928 C C . GLY C 1 112 ? -1.094 8.290 -8.094 1.00 48.72 100 GLY C C 1
ATOM 2929 O O . GLY C 1 112 ? -0.413 8.052 -7.097 1.00 45.92 100 GLY C O 1
ATOM 2930 N N . ILE C 1 113 ? -2.110 9.149 -8.085 1.00 47.74 101 ILE C N 1
ATOM 2931 C CA . ILE C 1 113 ? -2.480 9.823 -6.870 1.00 48.13 101 ILE C CA 1
ATOM 2932 C C . ILE C 1 113 ? -3.975 9.976 -6.833 1.00 47.79 101 ILE C C 1
ATOM 2933 O O . ILE C 1 113 ? -4.615 10.155 -7.869 1.00 46.31 101 ILE C O 1
ATOM 2938 N N . VAL C 1 114 ? -4.533 9.861 -5.633 1.00 47.93 102 VAL C N 1
ATOM 2939 C CA . VAL C 1 114 ? -5.947 10.080 -5.435 1.00 47.63 102 VAL C CA 1
ATOM 2940 C C . VAL C 1 114 ? -6.108 11.253 -4.499 1.00 49.32 102 VAL C C 1
ATOM 2941 O O . VAL C 1 114 ? -5.599 11.231 -3.392 1.00 49.76 102 VAL C O 1
ATOM 2953 N N . SER C 1 116 ? -8.799 14.012 -2.629 1.00 51.60 104 SER C N 1
ATOM 2954 C CA . SER C 1 116 ? -10.142 14.466 -2.273 1.00 54.78 104 SER C CA 1
ATOM 2955 C C . SER C 1 116 ? -10.065 15.969 -2.044 1.00 55.99 104 SER C C 1
ATOM 2956 O O . SER C 1 116 ? -9.673 16.424 -0.968 1.00 55.33 104 SER C O 1
ATOM 2959 N N . GLY C 1 117 ? -10.400 16.748 -3.067 1.00 57.31 105 GLY C N 1
ATOM 2960 C CA . GLY C 1 117 ? -10.042 18.156 -3.062 1.00 58.61 105 GLY C CA 1
ATOM 2961 C C . GLY C 1 117 ? -8.547 18.332 -2.834 1.00 58.85 105 GLY C C 1
ATOM 2962 O O . GLY C 1 117 ? -7.754 17.935 -3.676 1.00 59.90 105 GLY C O 1
ATOM 2963 N N . ASP C 1 118 ? -8.180 18.903 -1.681 1.00 59.34 106 ASP C N 1
ATOM 2964 C CA . ASP C 1 118 ? -6.787 19.245 -1.335 1.00 58.70 106 ASP C CA 1
ATOM 2965 C C . ASP C 1 118 ? -6.085 18.188 -0.459 1.00 58.55 106 ASP C C 1
ATOM 2966 O O . ASP C 1 118 ? -4.909 18.346 -0.083 1.00 56.34 106 ASP C O 1
ATOM 2968 N N . GLU C 1 119 ? -6.806 17.116 -0.131 1.00 58.08 107 GLU C N 1
ATOM 2969 C CA . GLU C 1 119 ? -6.249 16.057 0.707 1.00 57.85 107 GLU C CA 1
ATOM 2970 C C . GLU C 1 119 ? -5.758 14.897 -0.144 1.00 54.75 107 GLU C C 1
ATOM 2971 O O . GLU C 1 119 ? -6.523 14.331 -0.934 1.00 52.48 107 GLU C O 1
ATOM 2977 N N . LYS C 1 120 ? -4.491 14.527 0.030 1.00 52.38 108 LYS C N 1
ATOM 2978 C CA . LYS C 1 120 ? -3.990 13.305 -0.559 1.00 50.71 108 LYS C CA 1
ATOM 2979 C C . LYS C 1 120 ? -4.585 12.112 0.175 1.00 48.86 108 LYS C C 1
ATOM 2980 O O . LYS C 1 120 ? -4.478 12.006 1.392 1.00 49.86 108 LYS C O 1
ATOM 2986 N N . ILE C 1 121 ? -5.169 11.202 -0.582 1.00 47.35 109 ILE C N 1
ATOM 2987 C CA . ILE C 1 121 ? -5.754 9.971 -0.041 1.00 47.77 109 ILE C CA 1
ATOM 2988 C C . ILE C 1 121 ? -4.798 8.784 -0.188 1.00 47.61 109 ILE C C 1
ATOM 2989 O O . ILE C 1 121 ? -4.519 8.029 0.775 1.00 44.92 109 ILE C O 1
ATOM 2994 N N . LEU C 1 122 ? -4.315 8.620 -1.410 1.00 47.25 110 LEU C N 1
ATOM 2995 C CA . LEU C 1 122 ? -3.521 7.440 -1.765 1.00 47.25 110 LEU C CA 1
ATOM 2996 C C . LEU C 1 122 ? -2.547 7.827 -2.846 1.00 46.87 110 LEU C C 1
ATOM 2997 O O . LEU C 1 122 ? -2.867 8.644 -3.713 1.00 45.50 110 LEU C O 1
ATOM 3002 N N . GLU C 1 123 ? -1.329 7.312 -2.729 1.00 46.31 111 GLU C N 1
ATOM 3003 C CA . GLU C 1 123 ? -0.350 7.374 -3.824 1.00 47.29 111 GLU C CA 1
ATOM 3004 C C . GLU C 1 123 ? 0.181 5.999 -4.180 1.00 47.63 111 GLU C C 1
ATOM 3005 O O . GLU C 1 123 ? 0.226 5.098 -3.339 1.00 44.93 111 GLU C O 1
ATOM 3011 N N . ALA C 1 124 ? 0.580 5.857 -5.436 1.00 47.77 112 ALA C N 1
ATOM 3012 C CA . ALA C 1 124 ? 0.912 4.549 -6.000 1.00 46.66 112 ALA C CA 1
ATOM 3013 C C . ALA C 1 124 ? 2.012 4.694 -7.037 1.00 45.46 112 ALA C C 1
ATOM 3014 O O . ALA C 1 124 ? 2.092 5.694 -7.723 1.00 46.97 112 ALA C O 1
ATOM 3016 N N . GLU C 1 125 ? 2.778 3.633 -7.182 1.00 47.16 113 GLU C N 1
ATOM 3017 C CA . GLU C 1 125 ? 3.814 3.481 -8.213 1.00 48.72 113 GLU C CA 1
ATOM 3018 C C . GLU C 1 125 ? 3.613 2.062 -8.745 1.00 47.00 113 GLU C C 1
ATOM 3019 O O . GLU C 1 125 ? 3.679 1.087 -7.971 1.00 46.72 113 GLU C O 1
ATOM 3025 N N . PHE C 1 126 ? 3.261 1.941 -10.023 1.00 45.89 114 PHE C N 1
ATOM 3026 C CA . PHE C 1 126 ? 2.871 0.629 -10.576 1.00 45.51 114 PHE C CA 1
ATOM 3027 C C . PHE C 1 126 ? 3.284 0.451 -12.033 1.00 45.91 114 PHE C C 1
ATOM 3028 O O . PHE C 1 126 ? 3.558 1.425 -12.727 1.00 47.36 114 PHE C O 1
ATOM 3036 N N . VAL C 1 127 ? 3.331 -0.810 -12.452 1.00 45.94 115 VAL C N 1
ATOM 3037 C CA . VAL C 1 127 ? 3.903 -1.247 -13.724 1.00 46.53 115 VAL C CA 1
ATOM 3038 C C . VAL C 1 127 ? 2.853 -2.061 -14.503 1.00 48.70 115 VAL C C 1
ATOM 3039 O O . VAL C 1 127 ? 2.223 -2.987 -13.952 1.00 47.26 115 VAL C O 1
ATOM 3043 N N . ARG C 1 128 ? 2.652 -1.664 -15.765 1.00 45.07 116 ARG C N 1
ATOM 3044 C CA . ARG C 1 128 ? 1.934 -2.461 -16.736 1.00 47.10 116 ARG C CA 1
ATOM 3045 C C . ARG C 1 128 ? 2.899 -3.066 -17.745 1.00 47.94 116 ARG C C 1
ATOM 3046 O O . ARG C 1 128 ? 3.881 -2.439 -18.129 1.00 48.55 116 ARG C O 1
ATOM 3054 N N . ALA C 1 129 ? 2.591 -4.290 -18.160 1.00 47.26 117 ALA C N 1
ATOM 3055 C CA . ALA C 1 129 ? 3.303 -5.007 -19.222 1.00 47.31 117 ALA C CA 1
ATOM 3056 C C . ALA C 1 129 ? 2.418 -5.004 -20.480 1.00 46.20 117 ALA C C 1
ATOM 3057 O O . ALA C 1 129 ? 1.256 -5.393 -20.410 1.00 45.32 117 ALA C O 1
ATOM 3059 N N . ILE C 1 130 ? 2.964 -4.494 -21.596 1.00 45.85 118 ILE C N 1
ATOM 3060 C CA . ILE C 1 130 ? 2.293 -4.426 -22.895 1.00 45.82 118 ILE C CA 1
ATOM 3061 C C . ILE C 1 130 ? 2.573 -5.749 -23.605 1.00 46.94 118 ILE C C 1
ATOM 3062 O O . ILE C 1 130 ? 3.730 -6.075 -23.896 1.00 46.12 118 ILE C O 1
ATOM 3067 N N . VAL C 1 131 ? 1.515 -6.530 -23.843 1.00 47.77 119 VAL C N 1
ATOM 3068 C CA A VAL C 1 131 ? 1.665 -7.910 -24.289 0.50 48.91 119 VAL C CA 1
ATOM 3069 C CA B VAL C 1 131 ? 1.668 -7.906 -24.316 0.50 46.80 119 VAL C CA 1
ATOM 3070 C C . VAL C 1 131 ? 0.630 -8.266 -25.354 1.00 48.28 119 VAL C C 1
ATOM 3071 O O . VAL C 1 131 ? -0.493 -7.750 -25.328 1.00 48.39 119 VAL C O 1
ATOM 3078 N N . PRO C 1 132 ? 0.994 -9.161 -26.293 1.00 48.18 120 PRO C N 1
ATOM 3079 C CA . PRO C 1 132 ? -0.062 -9.559 -27.236 1.00 47.54 120 PRO C CA 1
ATOM 3080 C C . PRO C 1 132 ? -1.176 -10.313 -26.520 1.00 48.34 120 PRO C C 1
ATOM 3081 O O . PRO C 1 132 ? -0.906 -11.164 -25.637 1.00 46.40 120 PRO C O 1
ATOM 3085 N N . ARG C 1 133 ? -2.414 -9.995 -26.890 1.00 48.71 121 ARG C N 1
ATOM 3086 C CA . ARG C 1 133 ? -3.569 -10.660 -26.335 1.00 49.81 121 ARG C CA 1
ATOM 3087 C C . ARG C 1 133 ? -3.449 -12.150 -26.534 1.00 51.10 121 ARG C C 1
ATOM 3088 O O . ARG C 1 133 ? -3.758 -12.925 -25.631 1.00 49.60 121 ARG C O 1
ATOM 3096 N N . GLU C 1 134 ? -3.010 -12.532 -27.729 1.00 52.64 122 GLU C N 1
ATOM 3097 C CA . GLU C 1 134 ? -2.765 -13.928 -28.071 1.00 55.66 122 GLU C CA 1
ATOM 3098 C C . GLU C 1 134 ? -1.841 -14.651 -27.075 1.00 55.81 122 GLU C C 1
ATOM 3099 O O . GLU C 1 134 ? -2.107 -15.784 -26.664 1.00 55.39 122 GLU C O 1
ATOM 3105 N N . LYS C 1 135 ? -0.752 -13.995 -26.701 1.00 56.28 123 LYS C N 1
ATOM 3106 C CA . LYS C 1 135 ? 0.187 -14.576 -25.752 1.00 57.91 123 LYS C CA 1
ATOM 3107 C C . LYS C 1 135 ? -0.534 -14.820 -24.433 1.00 57.80 123 LYS C C 1
ATOM 3108 O O . LYS C 1 135 ? -0.414 -15.895 -23.830 1.00 57.22 123 LYS C O 1
ATOM 3114 N N . LEU C 1 136 ? -1.320 -13.835 -24.012 1.00 57.46 124 LEU C N 1
ATOM 3115 C CA . LEU C 1 136 ? -2.026 -13.924 -22.740 1.00 57.99 124 LEU C CA 1
ATOM 3116 C C . LEU C 1 136 ? -3.045 -15.059 -22.765 1.00 59.19 124 LEU C C 1
ATOM 3117 O O . LEU C 1 136 ? -3.230 -15.730 -21.755 1.00 59.96 124 LEU C O 1
ATOM 3122 N N . ARG C 1 137 ? -3.680 -15.292 -23.914 1.00 60.58 125 ARG C N 1
ATOM 3123 C CA A ARG C 1 137 ? -4.614 -16.414 -24.065 0.70 62.18 125 ARG C CA 1
ATOM 3124 C CA B ARG C 1 137 ? -4.622 -16.409 -24.048 0.30 61.65 125 ARG C CA 1
ATOM 3125 C C . ARG C 1 137 ? -3.907 -17.752 -23.910 1.00 63.93 125 ARG C C 1
ATOM 3126 O O . ARG C 1 137 ? -4.338 -18.606 -23.119 1.00 65.14 125 ARG C O 1
ATOM 3141 N N . ARG C 1 138 ? -2.825 -17.934 -24.666 1.00 66.02 126 ARG C N 1
ATOM 3142 C CA . ARG C 1 138 ? -2.032 -19.163 -24.593 1.00 68.83 126 ARG C CA 1
ATOM 3143 C C . ARG C 1 138 ? -1.608 -19.471 -23.159 1.00 68.86 126 ARG C C 1
ATOM 3144 O O . ARG C 1 138 ? -1.833 -20.575 -22.664 1.00 69.92 126 ARG C O 1
ATOM 3152 N N . LEU C 1 139 ? -1.010 -18.497 -22.485 1.00 69.50 127 LEU C N 1
ATOM 3153 C CA . LEU C 1 139 ? -0.602 -18.689 -21.092 1.00 70.64 127 LEU C CA 1
ATOM 3154 C C . LEU C 1 139 ? -1.769 -19.112 -20.175 1.00 72.97 127 LEU C C 1
ATOM 3155 O O . LEU C 1 139 ? -1.728 -20.180 -19.572 1.00 73.18 127 LEU C O 1
ATOM 3160 N N . ALA C 1 140 ? -2.816 -18.295 -20.085 1.00 75.55 128 ALA C N 1
ATOM 3161 C CA . ALA C 1 140 ? -3.918 -18.571 -19.142 1.00 76.75 128 ALA C CA 1
ATOM 3162 C C . ALA C 1 140 ? -4.792 -19.784 -19.506 1.00 78.71 128 ALA C C 1
ATOM 3163 O O . ALA C 1 140 ? -5.581 -20.242 -18.663 1.00 79.52 128 ALA C O 1
ATOM 3165 N N . LEU C 1 141 ? -4.670 -20.302 -20.733 1.00 79.60 129 LEU C N 1
ATOM 3166 C CA . LEU C 1 141 ? -5.383 -21.526 -21.112 1.00 81.59 129 LEU C CA 1
ATOM 3167 C C . LEU C 1 141 ? -4.502 -22.768 -20.928 1.00 81.92 129 LEU C C 1
ATOM 3168 O O . LEU C 1 141 ? -4.850 -23.673 -20.157 1.00 81.58 129 LEU C O 1
ATOM 3173 N N . GLU C 1 142 ? -3.360 -22.799 -21.619 1.00 82.79 130 GLU C N 1
ATOM 3174 C CA . GLU C 1 142 ? -2.402 -23.910 -21.500 1.00 82.79 130 GLU C CA 1
ATOM 3175 C C . GLU C 1 142 ? -1.610 -23.789 -20.196 1.00 82.41 130 GLU C C 1
ATOM 3176 O O . GLU C 1 142 ? -2.148 -23.370 -19.166 1.00 82.23 130 GLU C O 1
ATOM 3194 N N . ASP D 1 15 ? 1.671 -3.346 23.132 1.00 60.75 3 ASP D N 1
ATOM 3195 C CA . ASP D 1 15 ? 2.761 -4.024 22.451 1.00 57.45 3 ASP D CA 1
ATOM 3196 C C . ASP D 1 15 ? 2.231 -5.200 21.631 1.00 54.59 3 ASP D C 1
ATOM 3197 O O . ASP D 1 15 ? 1.678 -6.154 22.195 1.00 54.17 3 ASP D O 1
ATOM 3202 N N . PHE D 1 16 ? 2.448 -5.141 20.312 1.00 51.84 4 PHE D N 1
ATOM 3203 C CA . PHE D 1 16 ? 1.915 -6.145 19.380 1.00 50.17 4 PHE D CA 1
ATOM 3204 C C . PHE D 1 16 ? 2.989 -7.018 18.795 1.00 49.33 4 PHE D C 1
ATOM 3205 O O . PHE D 1 16 ? 2.751 -7.728 17.832 1.00 50.49 4 PHE D O 1
ATOM 3213 N N . ASP D 1 17 ? 4.165 -6.990 19.397 1.00 50.02 5 ASP D N 1
ATOM 3214 C CA . ASP D 1 17 ? 5.288 -7.733 18.886 1.00 51.13 5 ASP D CA 1
ATOM 3215 C C . ASP D 1 17 ? 5.014 -9.229 18.872 1.00 50.94 5 ASP D C 1
ATOM 3216 O O . ASP D 1 17 ? 5.611 -9.948 18.080 1.00 52.38 5 ASP D O 1
ATOM 3221 N N . PHE D 1 18 ? 4.103 -9.699 19.727 1.00 51.03 6 PHE D N 1
ATOM 3222 C CA . PHE D 1 18 ? 3.757 -11.128 19.774 1.00 51.06 6 PHE D CA 1
ATOM 3223 C C . PHE D 1 18 ? 3.178 -11.618 18.430 1.00 51.31 6 PHE D C 1
ATOM 3224 O O . PHE D 1 18 ? 3.200 -12.816 18.137 1.00 52.57 6 PHE D O 1
ATOM 3232 N N . LEU D 1 19 ? 2.689 -10.687 17.599 1.00 51.18 7 LEU D N 1
ATOM 3233 C CA . LEU D 1 19 ? 2.103 -11.055 16.318 1.00 48.42 7 LEU D CA 1
ATOM 3234 C C . LEU D 1 19 ? 3.155 -11.635 15.385 1.00 48.06 7 LEU D C 1
ATOM 3235 O O . LEU D 1 19 ? 2.844 -12.424 14.497 1.00 46.95 7 LEU D O 1
ATOM 3240 N N . GLU D 1 20 ? 4.398 -11.264 15.606 1.00 48.39 8 GLU D N 1
ATOM 3241 C CA . GLU D 1 20 ? 5.471 -11.662 14.699 1.00 51.93 8 GLU D CA 1
ATOM 3242 C C . GLU D 1 20 ? 5.479 -13.174 14.586 1.00 51.11 8 GLU D C 1
ATOM 3243 O O . GLU D 1 20 ? 5.506 -13.872 15.596 1.00 51.10 8 GLU D O 1
ATOM 3249 N N . GLY D 1 21 ? 5.412 -13.683 13.364 1.00 50.16 9 GLY D N 1
ATOM 3250 C CA . GLY D 1 21 ? 5.456 -15.128 13.157 1.00 49.58 9 GLY D CA 1
ATOM 3251 C C . GLY D 1 21 ? 4.084 -15.773 13.010 1.00 50.67 9 GLY D C 1
ATOM 3252 O O . GLY D 1 21 ? 3.997 -16.933 12.592 1.00 52.21 9 GLY D O 1
ATOM 3253 N N . LYS D 1 22 ? 3.006 -15.058 13.352 1.00 48.44 10 LYS D N 1
ATOM 3254 C CA A LYS D 1 22 ? 1.678 -15.613 13.183 0.70 46.42 10 LYS D CA 1
ATOM 3255 C CA B LYS D 1 22 ? 1.662 -15.591 13.177 0.30 47.20 10 LYS D CA 1
ATOM 3256 C C . LYS D 1 22 ? 1.364 -15.707 11.688 1.00 49.11 10 LYS D C 1
ATOM 3257 O O . LYS D 1 22 ? 1.773 -14.847 10.884 1.00 47.04 10 LYS D O 1
ATOM 3268 N N . ARG D 1 23 ? 0.664 -16.765 11.308 1.00 47.10 11 ARG D N 1
ATOM 3269 C CA . ARG D 1 23 ? 0.293 -16.941 9.935 1.00 49.67 11 ARG D CA 1
ATOM 3270 C C . ARG D 1 23 ? -1.089 -17.570 9.822 1.00 48.90 11 ARG D C 1
ATOM 3271 O O . ARG D 1 23 ? -1.631 -18.108 10.806 1.00 45.43 11 ARG D O 1
ATOM 3279 N N . LEU D 1 24 ? -1.666 -17.437 8.636 1.00 44.63 12 LEU D N 1
ATOM 3280 C CA . LEU D 1 24 ? -2.993 -17.965 8.358 1.00 45.52 12 LEU D CA 1
ATOM 3281 C C . LEU D 1 24 ? -3.091 -18.216 6.866 1.00 47.13 12 LEU D C 1
ATOM 3282 O O . LEU D 1 24 ? -2.581 -17.443 6.054 1.00 47.50 12 LEU D O 1
ATOM 3287 N N . THR D 1 25 ? -3.727 -19.319 6.524 1.00 47.71 13 THR D N 1
ATOM 3288 C CA A THR D 1 25 ? -3.960 -19.656 5.125 0.50 48.75 13 THR D CA 1
ATOM 3289 C CA B THR D 1 25 ? -3.954 -19.727 5.147 0.50 48.96 13 THR D CA 1
ATOM 3290 C C . THR D 1 25 ? -5.448 -19.967 4.924 1.00 50.79 13 THR D C 1
ATOM 3291 O O . THR D 1 25 ? -6.136 -20.464 5.832 1.00 49.96 13 THR D O 1
ATOM 3298 N N . GLU D 1 26 ? -5.947 -19.612 3.742 1.00 52.36 14 GLU D N 1
ATOM 3299 C CA . GLU D 1 26 ? -7.329 -19.854 3.372 1.00 54.08 14 GLU D CA 1
ATOM 3300 C C . GLU D 1 26 ? -7.446 -20.234 1.918 1.00 53.36 14 GLU D C 1
ATOM 3301 O O . GLU D 1 26 ? -6.715 -19.716 1.068 1.00 51.17 14 GLU D O 1
ATOM 3307 N N . ASP D 1 27 ? -8.374 -21.149 1.654 1.00 52.75 15 ASP D N 1
ATOM 3308 C CA . ASP D 1 27 ? -8.711 -21.556 0.313 1.00 56.81 15 ASP D CA 1
ATOM 3309 C C . ASP D 1 27 ? -9.837 -20.689 -0.149 1.00 54.57 15 ASP D C 1
ATOM 3310 O O . ASP D 1 27 ? -10.885 -20.710 0.457 1.00 54.51 15 ASP D O 1
ATOM 3315 N N . VAL D 1 28 ? -9.597 -19.891 -1.187 1.00 54.17 16 VAL D N 1
ATOM 3316 C CA . VAL D 1 28 ? -10.551 -18.855 -1.613 1.00 53.90 16 VAL D CA 1
ATOM 3317 C C . VAL D 1 28 ? -11.006 -19.085 -3.056 1.00 53.72 16 VAL D C 1
ATOM 3318 O O . VAL D 1 28 ? -10.191 -19.382 -3.927 1.00 54.49 16 VAL D O 1
ATOM 3322 N N . ALA D 1 29 ? -12.308 -18.956 -3.294 1.00 55.09 17 ALA D N 1
ATOM 3323 C CA . ALA D 1 29 ? -12.894 -19.080 -4.621 1.00 54.50 17 ALA D CA 1
ATOM 3324 C C . ALA D 1 29 ? -12.793 -17.708 -5.269 1.00 55.28 17 ALA D C 1
ATOM 3325 O O . ALA D 1 29 ? -13.154 -16.705 -4.650 1.00 57.70 17 ALA D O 1
ATOM 3327 N N . LEU D 1 30 ? -12.272 -17.643 -6.490 1.00 54.80 18 LEU D N 1
ATOM 3328 C CA . LEU D 1 30 ? -12.220 -16.387 -7.215 1.00 55.04 18 LEU D CA 1
ATOM 3329 C C . LEU D 1 30 ? -13.512 -16.255 -8.013 1.00 55.10 18 LEU D C 1
ATOM 3330 O O . LEU D 1 30 ? -13.771 -17.054 -8.922 1.00 55.96 18 LEU D O 1
ATOM 3335 N N . ASP D 1 31 ? -14.318 -15.254 -7.677 1.00 55.32 19 ASP D N 1
ATOM 3336 C CA . ASP D 1 31 ? -15.669 -15.131 -8.252 1.00 56.30 19 ASP D CA 1
ATOM 3337 C C . ASP D 1 31 ? -15.752 -14.029 -9.323 1.00 56.23 19 ASP D C 1
ATOM 3338 O O . ASP D 1 31 ? -14.761 -13.367 -9.641 1.00 53.74 19 ASP D O 1
ATOM 3343 N N . GLU D 1 32 ? -16.943 -13.826 -9.875 1.00 56.37 20 GLU D N 1
ATOM 3344 C CA . GLU D 1 32 ? -17.070 -12.948 -11.014 1.00 58.04 20 GLU D CA 1
ATOM 3345 C C . GLU D 1 32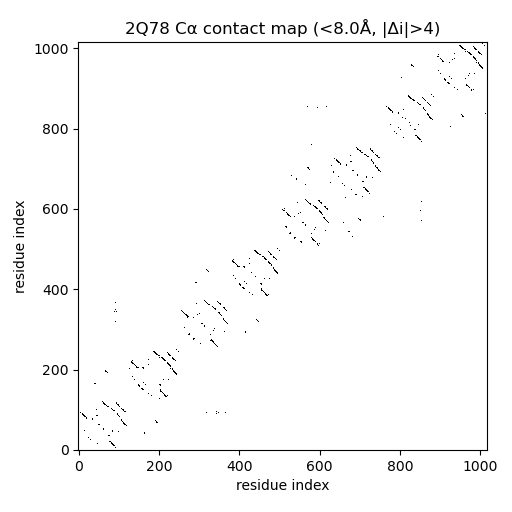 ? -17.079 -11.459 -10.631 1.00 56.26 20 GLU D C 1
ATOM 3346 O O . GLU D 1 32 ? -16.922 -10.599 -11.497 1.00 56.34 20 GLU D O 1
ATOM 3352 N N . THR D 1 33 ? -17.171 -11.164 -9.338 1.00 55.20 21 THR D N 1
ATOM 3353 C CA . THR D 1 33 ? -16.979 -9.795 -8.848 1.00 56.83 21 THR D CA 1
ATOM 3354 C C . THR D 1 33 ? -15.495 -9.358 -8.878 1.00 55.67 21 THR D C 1
ATOM 3355 O O . THR D 1 33 ? -15.184 -8.195 -8.652 1.00 55.25 21 THR D O 1
ATOM 3367 N N . VAL D 1 35 ? -13.358 -9.998 -11.535 1.00 53.23 23 VAL D N 1
ATOM 3368 C CA A VAL D 1 35 ? -12.931 -10.126 -12.921 0.50 52.65 23 VAL D CA 1
ATOM 3369 C CA B VAL D 1 35 ? -12.924 -10.132 -12.919 0.50 52.11 23 VAL D CA 1
ATOM 3370 C C . VAL D 1 35 ? -12.257 -8.856 -13.432 1.00 50.73 23 VAL D C 1
ATOM 3371 O O . VAL D 1 35 ? -12.695 -7.746 -13.127 1.00 50.53 23 VAL D O 1
ATOM 3378 N N . TRP D 1 36 ? -11.189 -9.032 -14.207 1.00 49.17 24 TRP D N 1
ATOM 3379 C CA . TRP D 1 36 ? -10.551 -7.949 -14.927 1.00 47.95 24 TRP D CA 1
ATOM 3380 C C . TRP D 1 36 ? -11.401 -7.636 -16.160 1.00 50.41 24 TRP D C 1
ATOM 3381 O O . TRP D 1 36 ? -11.556 -8.503 -17.054 1.00 51.60 24 TRP D O 1
ATOM 3392 N N . ASN D 1 37 ? -11.915 -6.408 -16.221 1.00 48.82 25 ASN D N 1
ATOM 3393 C CA . ASN D 1 37 ? -12.771 -5.971 -17.323 1.00 51.07 25 ASN D CA 1
ATOM 3394 C C . ASN D 1 37 ? -12.313 -4.691 -18.021 1.00 50.21 25 ASN D C 1
ATOM 3395 O O . ASN D 1 37 ? -13.127 -4.004 -18.622 1.00 50.84 25 ASN D O 1
ATOM 3400 N N . GLU D 1 38 ? -11.046 -4.316 -17.910 1.00 49.02 26 GLU D N 1
ATOM 3401 C CA . GLU D 1 38 ? -10.610 -3.081 -18.562 1.00 49.13 26 GLU D CA 1
ATOM 3402 C C . GLU D 1 38 ? -10.576 -3.231 -20.096 1.00 49.54 26 GLU D C 1
ATOM 3403 O O . GLU D 1 38 ? -10.833 -2.274 -20.812 1.00 48.82 26 GLU D O 1
ATOM 3409 N N . ASP D 1 39 ? -10.188 -4.410 -20.577 1.00 48.47 27 ASP D N 1
ATOM 3410 C CA . ASP D 1 39 ? -10.018 -4.657 -22.003 1.00 50.48 27 ASP D CA 1
ATOM 3411 C C . ASP D 1 39 ? -11.172 -5.503 -22.521 1.00 51.27 27 ASP D C 1
ATOM 3412 O O . ASP D 1 39 ? -11.269 -6.705 -22.201 1.00 48.30 27 ASP D O 1
ATOM 3417 N N . ILE D 1 40 ? -12.029 -4.874 -23.324 1.00 52.31 28 ILE D N 1
ATOM 3418 C CA . ILE D 1 40 ? -13.253 -5.535 -23.826 1.00 54.32 28 ILE D CA 1
ATOM 3419 C C . ILE D 1 40 ? -12.917 -6.828 -24.550 1.00 53.86 28 ILE D C 1
ATOM 3420 O O . ILE D 1 40 ? -13.626 -7.820 -24.402 1.00 51.71 28 ILE D O 1
ATOM 3425 N N . GLU D 1 41 ? -11.817 -6.813 -25.305 1.00 53.28 29 GLU D N 1
ATOM 3426 C CA . GLU D 1 41 ? -11.396 -7.971 -26.083 1.00 54.21 29 GLU D CA 1
ATOM 3427 C C . GLU D 1 41 ? -11.012 -9.188 -25.231 1.00 54.32 29 GLU D C 1
ATOM 3428 O O . GLU D 1 41 ? -10.937 -10.278 -25.763 1.00 54.98 29 GLU D O 1
ATOM 3442 N N . LEU D 1 43 ? -12.543 -10.026 -22.115 1.00 53.52 31 LEU D N 1
ATOM 3443 C CA . LEU D 1 43 ? -13.594 -10.336 -21.151 1.00 54.24 31 LEU D CA 1
ATOM 3444 C C . LEU D 1 43 ? -13.899 -11.816 -21.085 1.00 53.55 31 LEU D C 1
ATOM 3445 O O . LEU D 1 43 ? -14.189 -12.344 -20.009 1.00 53.19 31 LEU D O 1
ATOM 3450 N N . ASP D 1 44 ? -13.802 -12.490 -22.224 1.00 52.90 32 ASP D N 1
ATOM 3451 C CA . ASP D 1 44 ? -14.090 -13.919 -22.290 1.00 54.51 32 ASP D CA 1
ATOM 3452 C C . ASP D 1 44 ? -13.060 -14.804 -21.541 1.00 53.96 32 ASP D C 1
ATOM 3453 O O . ASP D 1 44 ? -13.370 -15.935 -21.210 1.00 54.54 32 ASP D O 1
ATOM 3458 N N . LEU D 1 45 ? -11.856 -14.299 -21.278 1.00 54.57 33 LEU D N 1
ATOM 3459 C CA . LEU D 1 45 ? -10.877 -15.028 -20.462 1.00 53.80 33 LEU D CA 1
ATOM 3460 C C . LEU D 1 45 ? -11.186 -14.986 -18.980 1.00 53.43 33 LEU D C 1
ATOM 3461 O O . LEU D 1 45 ? -10.712 -15.835 -18.225 1.00 53.90 33 LEU D O 1
ATOM 3466 N N . HIS D 1 46 ? -11.989 -14.007 -18.585 1.00 53.16 34 HIS D N 1
ATOM 3467 C CA . HIS D 1 46 ? -12.294 -13.694 -17.200 1.00 54.27 34 HIS D CA 1
ATOM 3468 C C . HIS D 1 46 ? -11.124 -13.878 -16.215 1.00 51.94 34 HIS D C 1
ATOM 3469 O O . HIS D 1 46 ? -11.215 -14.574 -15.200 1.00 48.70 34 HIS D O 1
ATOM 3476 N N . LEU D 1 47 ? -10.020 -13.213 -16.544 1.00 50.15 35 LEU D N 1
ATOM 3477 C CA . LEU D 1 47 ? -8.850 -13.196 -15.689 1.00 49.05 35 LEU D CA 1
ATOM 3478 C C . LEU D 1 47 ? -9.170 -12.465 -14.399 1.00 48.20 35 LEU D C 1
ATOM 3479 O O . LEU D 1 47 ? -9.928 -11.521 -14.399 1.00 49.83 35 LEU D O 1
ATOM 3484 N N . VAL D 1 48 ? -8.585 -12.886 -13.293 1.00 48.65 36 VAL D N 1
ATOM 3485 C CA . VAL D 1 48 ? -8.793 -12.173 -12.042 1.00 47.18 36 VAL D CA 1
ATOM 3486 C C . VAL D 1 48 ? -7.970 -10.881 -12.043 1.00 47.66 36 VAL D C 1
ATOM 3487 O O . VAL D 1 48 ? -6.827 -10.856 -12.534 1.00 45.61 36 VAL D O 1
ATOM 3491 N N . ALA D 1 49 ? -8.582 -9.802 -11.531 1.00 46.70 37 ALA D N 1
ATOM 3492 C CA . ALA D 1 49 ? -7.943 -8.484 -11.432 1.00 46.35 37 ALA D CA 1
ATOM 3493 C C . ALA D 1 49 ? -6.917 -8.417 -10.303 1.00 46.11 37 ALA D C 1
ATOM 3494 O O . ALA D 1 49 ? -7.098 -9.032 -9.276 1.00 48.63 37 ALA D O 1
ATOM 3496 N N . THR D 1 50 ? -5.847 -7.646 -10.487 1.00 46.56 38 THR D N 1
ATOM 3497 C CA . THR D 1 50 ? -4.811 -7.493 -9.459 1.00 45.93 38 THR D CA 1
ATOM 3498 C C . THR D 1 50 ? -5.398 -6.943 -8.139 1.00 46.81 38 THR D C 1
ATOM 3499 O O . THR D 1 50 ? -5.174 -7.500 -7.047 1.00 44.97 38 THR D O 1
ATOM 3503 N N . SER D 1 51 ? -6.167 -5.866 -8.247 1.00 45.18 39 SER D N 1
ATOM 3504 C CA . SER D 1 51 ? -6.746 -5.227 -7.069 1.00 44.97 39 SER D CA 1
ATOM 3505 C C . SER D 1 51 ? -7.673 -6.162 -6.320 1.00 47.29 39 SER D C 1
ATOM 3506 O O . SER D 1 51 ? -7.740 -6.090 -5.099 1.00 47.47 39 SER D O 1
ATOM 3509 N N . ALA D 1 52 ? -8.397 -7.015 -7.049 1.00 47.40 40 ALA D N 1
ATOM 3510 C CA . ALA D 1 52 ? -9.260 -7.998 -6.436 1.00 48.97 40 ALA D CA 1
ATOM 3511 C C . ALA D 1 52 ? -8.414 -8.978 -5.617 1.00 49.11 40 ALA D C 1
ATOM 3512 O O . ALA D 1 52 ? -8.761 -9.297 -4.486 1.00 48.63 40 ALA D O 1
ATOM 3514 N N . LEU D 1 53 ? -7.304 -9.448 -6.181 1.00 47.98 41 LEU D N 1
ATOM 3515 C CA . LEU D 1 53 ? -6.408 -10.341 -5.444 1.00 48.14 41 LEU D CA 1
ATOM 3516 C C . LEU D 1 53 ? -5.803 -9.666 -4.214 1.00 48.90 41 LEU D C 1
ATOM 3517 O O . LEU D 1 53 ? -5.577 -10.327 -3.179 1.00 46.89 41 LEU D O 1
ATOM 3522 N N . ILE D 1 54 ? -5.517 -8.370 -4.322 1.00 46.84 42 ILE D N 1
ATOM 3523 C CA . ILE D 1 54 ? -4.959 -7.637 -3.193 1.00 45.27 42 ILE D CA 1
ATOM 3524 C C . ILE D 1 54 ? -6.000 -7.638 -2.082 1.00 47.24 42 ILE D C 1
ATOM 3525 O O . ILE D 1 54 ? -5.672 -7.876 -0.928 1.00 45.92 42 ILE D O 1
ATOM 3530 N N . GLY D 1 55 ? -7.261 -7.388 -2.429 1.00 45.21 43 GLY D N 1
ATOM 3531 C CA . GLY D 1 55 ? -8.313 -7.396 -1.444 1.00 47.94 43 GLY D CA 1
ATOM 3532 C C . GLY D 1 55 ? -8.499 -8.745 -0.760 1.00 47.97 43 GLY D C 1
ATOM 3533 O O . GLY D 1 55 ? -8.746 -8.819 0.427 1.00 49.14 43 GLY D O 1
ATOM 3534 N N . VAL D 1 56 ? -8.397 -9.826 -1.524 1.00 50.49 44 VAL D N 1
ATOM 3535 C CA . VAL D 1 56 ? -8.476 -11.166 -0.962 1.00 47.80 44 VAL D CA 1
ATOM 3536 C C . VAL D 1 56 ? -7.323 -11.376 0.047 1.00 48.37 44 VAL D C 1
ATOM 3537 O O . VAL D 1 56 ? -7.518 -11.818 1.180 1.00 45.13 44 VAL D O 1
ATOM 3541 N N . VAL D 1 57 ? -6.106 -11.055 -0.358 1.00 46.09 45 VAL D N 1
ATOM 3542 C CA . VAL D 1 57 ? -4.980 -11.208 0.561 1.00 47.32 45 VAL D CA 1
ATOM 3543 C C . VAL D 1 57 ? -5.176 -10.344 1.823 1.00 47.53 45 VAL D C 1
ATOM 3544 O O . VAL D 1 57 ? -4.957 -10.800 2.940 1.00 46.64 45 VAL D O 1
ATOM 3548 N N . HIS D 1 58 ? -5.614 -9.105 1.658 1.00 47.12 46 HIS D N 1
ATOM 3549 C CA . HIS D 1 58 ? -5.861 -8.252 2.807 1.00 46.37 46 HIS D CA 1
ATOM 3550 C C . HIS D 1 58 ? -6.878 -8.859 3.747 1.00 47.14 46 HIS D C 1
ATOM 3551 O O . HIS D 1 58 ? -6.689 -8.830 4.955 1.00 47.81 46 HIS D O 1
ATOM 3558 N N . ARG D 1 59 ? -7.966 -9.394 3.201 1.00 46.01 47 ARG D N 1
ATOM 3559 C CA A ARG D 1 59 ? -9.012 -10.016 4.016 0.50 46.25 47 ARG D CA 1
ATOM 3560 C CA B ARG D 1 59 ? -8.998 -10.012 4.011 0.50 46.31 47 ARG D CA 1
ATOM 3561 C C . ARG D 1 59 ? -8.440 -11.119 4.900 1.00 46.71 47 ARG D C 1
ATOM 3562 O O . ARG D 1 59 ? -8.774 -11.216 6.091 1.00 44.79 47 ARG D O 1
ATOM 3577 N N . VAL D 1 60 ? -7.588 -11.966 4.338 1.00 47.21 48 VAL D N 1
ATOM 3578 C CA . VAL D 1 60 ? -7.043 -13.058 5.150 1.00 47.23 48 VAL D CA 1
ATOM 3579 C C . VAL D 1 60 ? -6.226 -12.473 6.304 1.00 45.58 48 VAL D C 1
ATOM 3580 O O . VAL D 1 60 ? -6.253 -12.979 7.408 1.00 45.88 48 VAL D O 1
ATOM 3584 N N . SER D 1 61 ? -5.525 -11.379 6.071 1.00 45.75 49 SER D N 1
ATOM 3585 C CA . SER D 1 61 ? -4.755 -10.792 7.155 1.00 46.71 49 SER D CA 1
ATOM 3586 C C . SER D 1 61 ? -5.648 -10.168 8.235 1.00 46.66 49 SER D C 1
ATOM 3587 O O . SER D 1 61 ? -5.243 -10.122 9.400 1.00 46.45 49 SER D O 1
ATOM 3590 N N . TYR D 1 62 ? -6.839 -9.683 7.857 1.00 47.56 50 TYR D N 1
ATOM 3591 C CA . TYR D 1 62 ? -7.774 -9.135 8.828 1.00 47.18 50 TYR D CA 1
ATOM 3592 C C . TYR D 1 62 ? -8.252 -10.267 9.764 1.00 48.56 50 TYR D C 1
ATOM 3593 O O . TYR D 1 62 ? -8.355 -10.121 10.983 1.00 46.99 50 TYR D O 1
ATOM 3602 N N . GLU D 1 63 ? -8.527 -11.412 9.170 1.00 49.16 51 GLU D N 1
ATOM 3603 C CA . GLU D 1 63 ? -9.023 -12.549 9.904 1.00 50.03 51 GLU D CA 1
ATOM 3604 C C . GLU D 1 63 ? -7.940 -13.066 10.827 1.00 48.23 51 GLU D C 1
ATOM 3605 O O . GLU D 1 63 ? -8.216 -13.382 11.964 1.00 45.70 51 GLU D O 1
ATOM 3611 N N . LEU D 1 64 ? -6.689 -13.016 10.385 1.00 47.45 52 LEU D N 1
ATOM 3612 C CA . LEU D 1 64 ? -5.565 -13.338 11.279 1.00 48.61 52 LEU D CA 1
ATOM 3613 C C . LEU D 1 64 ? -5.588 -12.404 12.476 1.00 48.14 52 LEU D C 1
ATOM 3614 O O . LEU D 1 64 ? -5.629 -12.849 13.605 1.00 48.33 52 LEU D O 1
ATOM 3619 N N . LEU D 1 65 ? -5.603 -11.101 12.226 1.00 48.05 53 LEU D N 1
ATOM 3620 C CA . LEU D 1 65 ? -5.544 -10.142 13.321 1.00 48.99 53 LEU D CA 1
ATOM 3621 C C . LEU D 1 65 ? -6.713 -10.266 14.293 1.00 48.98 53 LEU D C 1
ATOM 3622 O O . LEU D 1 65 ? -6.554 -10.073 15.499 1.00 46.65 53 LEU D O 1
ATOM 3627 N N . SER D 1 66 ? -7.886 -10.592 13.787 1.00 48.64 54 SER D N 1
ATOM 3628 C CA . SER D 1 66 ? -9.059 -10.658 14.658 1.00 51.41 54 SER D CA 1
ATOM 3629 C C . SER D 1 66 ? -9.037 -11.864 15.631 1.00 52.60 54 SER D C 1
ATOM 3630 O O . SER D 1 66 ? -9.838 -11.933 16.586 1.00 50.10 54 SER D O 1
ATOM 3633 N N . ARG D 1 67 ? -8.138 -12.820 15.381 1.00 53.07 55 ARG D N 1
ATOM 3634 C CA . ARG D 1 67 ? -7.871 -13.888 16.354 1.00 53.43 55 ARG D CA 1
ATOM 3635 C C . ARG D 1 67 ? -7.152 -13.381 17.612 1.00 52.18 55 ARG D C 1
ATOM 3636 O O . ARG D 1 67 ? -7.248 -14.001 18.653 1.00 51.94 55 ARG D O 1
ATOM 3644 N N . TYR D 1 68 ? -6.423 -12.271 17.505 1.00 51.86 56 TYR D N 1
ATOM 3645 C CA . TYR D 1 68 ? -5.520 -11.800 18.581 1.00 52.08 56 TYR D CA 1
ATOM 3646 C C . TYR D 1 68 ? -5.813 -10.399 19.150 1.00 52.39 56 TYR D C 1
ATOM 3647 O O . TYR D 1 68 ? -5.414 -10.095 20.269 1.00 51.87 56 TYR D O 1
ATOM 3656 N N . LEU D 1 69 ? -6.479 -9.542 18.384 1.00 52.58 57 LEU D N 1
ATOM 3657 C CA . LEU D 1 69 ? -6.691 -8.169 18.814 1.00 54.03 57 LEU D CA 1
ATOM 3658 C C . LEU D 1 69 ? -7.733 -8.089 19.947 1.00 55.47 57 LEU D C 1
ATOM 3659 O O . LEU D 1 69 ? -8.676 -8.875 19.989 1.00 54.45 57 LEU D O 1
ATOM 3664 N N . PRO D 1 70 ? -7.564 -7.128 20.863 1.00 57.06 58 PRO D N 1
ATOM 3665 C CA . PRO D 1 70 ? -8.666 -6.830 21.783 1.00 57.88 58 PRO D CA 1
ATOM 3666 C C . PRO D 1 70 ? -9.899 -6.384 21.015 1.00 59.29 58 PRO D C 1
ATOM 3667 O O . PRO D 1 70 ? -9.790 -5.794 19.924 1.00 56.29 58 PRO D O 1
ATOM 3671 N N . ASN D 1 71 ? -11.072 -6.664 21.570 1.00 60.71 59 ASN D N 1
ATOM 3672 C CA . ASN D 1 71 ? -12.315 -6.444 20.810 1.00 62.56 59 ASN D CA 1
ATOM 3673 C C . ASN D 1 71 ? -12.638 -4.963 20.538 1.00 60.35 59 ASN D C 1
ATOM 3674 O O . ASN D 1 71 ? -13.561 -4.685 19.779 1.00 60.13 59 ASN D O 1
ATOM 3679 N N . ASP D 1 72 ? -11.887 -4.031 21.130 1.00 57.77 60 ASP D N 1
ATOM 3680 C CA . ASP D 1 72 ? -12.077 -2.608 20.835 1.00 59.46 60 ASP D CA 1
ATOM 3681 C C . ASP D 1 72 ? -11.118 -2.073 19.748 1.00 57.03 60 ASP D C 1
ATOM 3682 O O . ASP D 1 72 ? -11.208 -0.909 19.342 1.00 56.96 60 ASP D O 1
ATOM 3687 N N . TYR D 1 73 ? -10.240 -2.936 19.248 1.00 54.08 61 TYR D N 1
ATOM 3688 C CA . TYR D 1 73 ? -9.317 -2.573 18.168 1.00 52.62 61 TYR D CA 1
ATOM 3689 C C . TYR D 1 73 ? -9.785 -3.072 16.808 1.00 50.63 61 TYR D C 1
ATOM 3690 O O . TYR D 1 73 ? -10.537 -4.048 16.698 1.00 49.93 61 TYR D O 1
ATOM 3699 N N . THR D 1 74 ? -9.381 -2.343 15.777 1.00 48.88 62 THR D N 1
ATOM 3700 C CA . THR D 1 74 ? -9.472 -2.813 14.405 1.00 47.16 62 THR D CA 1
ATOM 3701 C C . THR D 1 74 ? -8.084 -2.607 13.772 1.00 47.35 62 THR D C 1
ATOM 3702 O O . THR D 1 74 ? -7.123 -2.246 14.482 1.00 42.90 62 THR D O 1
ATOM 3706 N N . ALA D 1 75 ? -7.977 -2.868 12.462 1.00 46.07 63 ALA D N 1
ATOM 3707 C CA . ALA D 1 75 ? -6.713 -2.709 11.749 1.00 46.20 63 ALA D CA 1
ATOM 3708 C C . ALA D 1 75 ? -6.998 -2.333 10.319 1.00 45.59 63 ALA D C 1
ATOM 3709 O O . ALA D 1 75 ? -7.880 -2.898 9.699 1.00 45.39 63 ALA D O 1
ATOM 3711 N N . VAL D 1 76 ? -6.274 -1.336 9.810 1.00 46.15 64 VAL D N 1
ATOM 3712 C CA . VAL D 1 76 ? -6.494 -0.838 8.458 1.00 43.93 64 VAL D CA 1
ATOM 3713 C C . VAL D 1 76 ? -5.188 -0.875 7.676 1.00 44.43 64 VAL D C 1
ATOM 3714 O O . VAL D 1 76 ? -4.126 -0.660 8.255 1.00 44.22 64 VAL D O 1
ATOM 3718 N N . VAL D 1 77 ? -5.273 -1.164 6.380 1.00 43.00 65 VAL D N 1
ATOM 3719 C CA . VAL D 1 77 ? -4.090 -1.169 5.511 1.00 44.15 65 VAL D CA 1
ATOM 3720 C C . VAL D 1 77 ? -3.632 0.267 5.213 1.00 44.96 65 VAL D C 1
ATOM 3721 O O . VAL D 1 77 ? -4.444 1.123 4.858 1.00 44.29 65 VAL D O 1
ATOM 3725 N N . VAL D 1 78 ? -2.336 0.513 5.397 1.00 44.99 66 VAL D N 1
ATOM 3726 C CA . VAL D 1 78 ? -1.720 1.804 5.159 1.00 44.32 66 VAL D CA 1
ATOM 3727 C C . VAL D 1 78 ? -0.720 1.790 3.999 1.00 46.09 66 VAL D C 1
ATOM 3728 O O . VAL D 1 78 ? -0.373 2.837 3.457 1.00 44.76 66 VAL D O 1
ATOM 3732 N N . GLU D 1 79 ? -0.320 0.591 3.582 1.00 48.08 67 GLU D N 1
ATOM 3733 C CA . GLU D 1 79 ? 0.661 0.407 2.539 1.00 47.82 67 GLU D CA 1
ATOM 3734 C C . GLU D 1 79 ? 0.544 -1.027 2.014 1.00 45.39 67 GLU D C 1
ATOM 3735 O O . GLU D 1 79 ? 0.386 -1.967 2.779 1.00 45.00 67 GLU D O 1
ATOM 3741 N N . THR D 1 80 ? 0.615 -1.200 0.700 1.00 44.66 68 THR D N 1
ATOM 3742 C CA . THR D 1 80 ? 0.477 -2.517 0.098 1.00 43.35 68 THR D CA 1
ATOM 3743 C C . THR D 1 80 ? 1.286 -2.603 -1.217 1.00 45.60 68 THR D C 1
ATOM 3744 O O . THR D 1 80 ? 1.318 -1.673 -2.011 1.00 44.03 68 THR D O 1
ATOM 3748 N N . LEU D 1 81 ? 1.964 -3.733 -1.401 1.00 45.89 69 LEU D N 1
ATOM 3749 C CA . LEU D 1 81 ? 2.851 -3.967 -2.515 1.00 46.08 69 LEU D CA 1
ATOM 3750 C C . LEU D 1 81 ? 2.481 -5.353 -3.014 1.00 45.28 69 LEU D C 1
ATOM 3751 O O . LEU D 1 81 ? 2.299 -6.281 -2.206 1.00 41.50 69 LEU D O 1
ATOM 3756 N N . ALA D 1 82 ? 2.355 -5.490 -4.332 1.00 44.76 70 ALA D N 1
ATOM 3757 C CA . ALA D 1 82 ? 2.060 -6.778 -4.937 1.00 44.47 70 ALA D CA 1
ATOM 3758 C C . ALA D 1 82 ? 2.774 -6.982 -6.267 1.00 44.90 70 ALA D C 1
ATOM 3759 O O . ALA D 1 82 ? 3.026 -6.021 -6.992 1.00 45.31 70 ALA D O 1
ATOM 3761 N N . ARG D 1 83 ? 3.099 -8.237 -6.586 1.00 45.71 71 ARG D N 1
ATOM 3762 C CA . ARG D 1 83 ? 3.575 -8.589 -7.921 1.00 43.01 71 ARG D CA 1
ATOM 3763 C C . ARG D 1 83 ? 2.659 -9.656 -8.416 1.00 46.18 71 ARG D C 1
ATOM 3764 O O . ARG D 1 83 ? 2.432 -10.689 -7.739 1.00 46.41 71 ARG D O 1
ATOM 3772 N N . HIS D 1 84 ? 2.049 -9.367 -9.559 1.00 44.27 72 HIS D N 1
ATOM 3773 C CA . HIS D 1 84 ? 1.066 -10.279 -10.168 1.00 45.96 72 HIS D CA 1
ATOM 3774 C C . HIS D 1 84 ? 1.767 -10.996 -11.293 1.00 44.55 72 HIS D C 1
ATOM 3775 O O . HIS D 1 84 ? 1.899 -10.465 -12.392 1.00 46.79 72 HIS D O 1
ATOM 3782 N N . VAL D 1 85 ? 2.256 -12.183 -11.008 1.00 45.42 73 VAL D N 1
ATOM 3783 C CA . VAL D 1 85 ? 3.283 -12.805 -11.846 1.00 47.36 73 VAL D CA 1
ATOM 3784 C C . VAL D 1 85 ? 2.734 -13.819 -12.836 1.00 50.01 73 VAL D C 1
ATOM 3785 O O . VAL D 1 85 ? 3.445 -14.147 -13.780 1.00 48.36 73 VAL D O 1
ATOM 3789 N N . LYS D 1 86 ? 1.483 -14.267 -12.637 1.00 48.93 74 LYS D N 1
ATOM 3790 C CA . LYS D 1 86 ? 0.795 -15.137 -13.575 1.00 51.23 74 LYS D CA 1
ATOM 3791 C C . LYS D 1 86 ? -0.696 -14.831 -13.619 1.00 51.16 74 LYS D C 1
ATOM 3792 O O . LYS D 1 86 ? -1.342 -14.644 -12.588 1.00 49.93 74 LYS D O 1
ATOM 3796 N N . ALA D 1 87 ? -1.237 -14.784 -14.834 1.00 50.54 75 ALA D N 1
ATOM 3797 C CA . ALA D 1 87 ? -2.659 -14.621 -15.041 1.00 52.10 75 ALA D CA 1
ATOM 3798 C C . ALA D 1 87 ? -3.374 -15.924 -14.668 1.00 53.70 75 ALA D C 1
ATOM 3799 O O . ALA D 1 87 ? -2.861 -17.010 -14.947 1.00 56.53 75 ALA D O 1
ATOM 3801 N N . VAL D 1 88 ? -4.546 -15.798 -14.050 1.00 53.91 76 VAL D N 1
ATOM 3802 C CA . VAL D 1 88 ? -5.408 -16.940 -13.727 1.00 53.38 76 VAL D CA 1
ATOM 3803 C C . VAL D 1 88 ? -6.878 -16.532 -13.832 1.00 52.58 76 VAL D C 1
ATOM 3804 O O . VAL D 1 88 ? -7.239 -15.436 -13.407 1.00 51.88 76 VAL D O 1
ATOM 3808 N N . PRO D 1 89 ? -7.727 -17.401 -14.422 1.00 55.10 77 PRO D N 1
ATOM 3809 C CA . PRO D 1 89 ? -9.164 -17.117 -14.514 1.00 55.28 77 PRO D CA 1
ATOM 3810 C C . PRO D 1 89 ? -9.934 -17.152 -13.203 1.00 53.94 77 PRO D C 1
ATOM 3811 O O . PRO D 1 89 ? -9.596 -17.894 -12.286 1.00 52.18 77 PRO D O 1
ATOM 3815 N N . THR D 1 90 ? -10.992 -16.353 -13.137 1.00 53.01 78 THR D N 1
ATOM 3816 C CA . THR D 1 90 ? -11.990 -16.533 -12.104 1.00 54.94 78 THR D CA 1
ATOM 3817 C C . THR D 1 90 ? -12.637 -17.913 -12.276 1.00 53.71 78 THR D C 1
ATOM 3818 O O . THR D 1 90 ? -12.470 -18.561 -13.292 1.00 52.48 78 THR D O 1
ATOM 3822 N N . GLY D 1 91 ? -13.325 -18.378 -11.250 1.00 55.60 79 GLY D N 1
ATOM 3823 C CA . GLY D 1 91 ? -13.881 -19.726 -11.251 1.00 58.54 79 GLY D CA 1
ATOM 3824 C C . GLY D 1 91 ? -12.889 -20.763 -10.758 1.00 60.77 79 GLY D C 1
ATOM 3825 O O . GLY D 1 91 ? -13.153 -21.965 -10.824 1.00 62.44 79 GLY D O 1
ATOM 3826 N N . THR D 1 92 ? -11.758 -20.279 -10.252 1.00 60.85 80 THR D N 1
ATOM 3827 C CA . THR D 1 92 ? -10.636 -21.082 -9.778 1.00 62.50 80 THR D CA 1
ATOM 3828 C C . THR D 1 92 ? -10.614 -20.922 -8.281 1.00 61.39 80 THR D C 1
ATOM 3829 O O . THR D 1 92 ? -11.068 -19.885 -7.753 1.00 60.79 80 THR D O 1
ATOM 3833 N N . ARG D 1 93 ? -10.054 -21.918 -7.601 1.00 58.93 81 ARG D N 1
ATOM 3834 C CA . ARG D 1 93 ? -9.767 -21.789 -6.186 1.00 59.97 81 ARG D CA 1
ATOM 3835 C C . ARG D 1 93 ? -8.268 -21.615 -5.990 1.00 55.78 81 ARG D C 1
ATOM 3836 O O . ARG D 1 93 ? -7.464 -22.272 -6.636 1.00 55.81 81 ARG D O 1
ATOM 3844 N N . VAL D 1 94 ? -7.915 -20.713 -5.093 1.00 53.10 82 VAL D N 1
ATOM 3845 C CA . VAL D 1 94 ? -6.522 -20.403 -4.795 1.00 51.21 82 VAL D CA 1
ATOM 3846 C C . VAL D 1 94 ? -6.301 -20.605 -3.312 1.00 49.90 82 VAL D C 1
ATOM 3847 O O . VAL D 1 94 ? -7.235 -20.439 -2.528 1.00 50.31 82 VAL D O 1
ATOM 3851 N N . ALA D 1 95 ? -5.073 -20.999 -2.958 1.00 48.65 83 ALA D N 1
ATOM 3852 C CA . ALA D 1 95 ? -4.587 -21.047 -1.589 1.00 46.62 83 ALA D CA 1
ATOM 3853 C C . ALA D 1 95 ? -3.928 -19.679 -1.339 1.00 46.42 83 ALA D C 1
ATOM 3854 O O . ALA D 1 95 ? -3.123 -19.244 -2.116 1.00 46.90 83 ALA D O 1
ATOM 3856 N N . VAL D 1 96 ? -4.339 -18.999 -0.283 1.00 47.29 84 VAL D N 1
ATOM 3857 C CA . VAL D 1 96 ? -3.917 -17.647 0.058 1.00 46.77 84 VAL D CA 1
ATOM 3858 C C . VAL D 1 96 ? -3.289 -17.755 1.438 1.00 49.31 84 VAL D C 1
ATOM 3859 O O . VAL D 1 96 ? -3.966 -18.117 2.399 1.00 52.17 84 VAL D O 1
ATOM 3863 N N . GLY D 1 97 ? -1.991 -17.487 1.532 1.00 48.36 85 GLY D N 1
ATOM 3864 C CA . GLY D 1 97 ? -1.291 -17.497 2.822 1.00 47.44 85 GLY D CA 1
ATOM 3865 C C . GLY D 1 97 ? -0.761 -16.137 3.190 1.00 47.05 85 GLY D C 1
ATOM 3866 O O . GLY D 1 97 ? -0.288 -15.401 2.326 1.00 46.41 85 GLY D O 1
ATOM 3867 N N . VAL D 1 98 ? -0.889 -15.783 4.470 1.00 47.74 86 VAL D N 1
ATOM 3868 C CA . VAL D 1 98 ? -0.304 -14.558 4.990 1.00 47.06 86 VAL D CA 1
ATOM 3869 C C . VAL D 1 98 ? 0.510 -14.874 6.261 1.00 48.44 86 VAL D C 1
ATOM 3870 O O . VAL D 1 98 ? 0.221 -15.833 6.997 1.00 45.41 86 VAL D O 1
ATOM 3874 N N . ARG D 1 99 ? 1.555 -14.087 6.493 1.00 46.71 87 ARG D N 1
ATOM 3875 C CA A ARG D 1 99 ? 2.340 -14.230 7.691 0.50 48.78 87 ARG D CA 1
ATOM 3876 C CA B ARG D 1 99 ? 2.342 -14.230 7.688 0.50 48.82 87 ARG D CA 1
ATOM 3877 C C . ARG D 1 99 ? 2.833 -12.875 8.141 1.00 47.32 87 ARG D C 1
ATOM 3878 O O . ARG D 1 99 ? 3.138 -12.035 7.312 1.00 45.83 87 ARG D O 1
ATOM 3893 N N . VAL D 1 100 ? 2.885 -12.668 9.461 1.00 44.67 88 VAL D N 1
ATOM 3894 C CA . VAL D 1 100 ? 3.400 -11.436 10.023 1.00 46.37 88 VAL D CA 1
ATOM 3895 C C . VAL D 1 100 ? 4.906 -11.554 10.061 1.00 46.57 88 VAL D C 1
ATOM 3896 O O . VAL D 1 100 ? 5.435 -12.482 10.685 1.00 48.88 88 VAL D O 1
ATOM 3900 N N . VAL D 1 101 ? 5.611 -10.658 9.379 1.00 47.55 89 VAL D N 1
ATOM 3901 C CA . VAL D 1 101 ? 7.082 -10.748 9.335 1.00 48.33 89 VAL D CA 1
ATOM 3902 C C . VAL D 1 101 ? 7.781 -9.679 10.170 1.00 50.23 89 VAL D C 1
ATOM 3903 O O . VAL D 1 101 ? 9.004 -9.734 10.330 1.00 50.62 89 VAL D O 1
ATOM 3907 N N . GLY D 1 102 ? 7.020 -8.716 10.694 1.00 48.67 90 GLY D N 1
ATOM 3908 C CA . GLY D 1 102 ? 7.607 -7.636 11.480 1.00 48.01 90 GLY D CA 1
ATOM 3909 C C . GLY D 1 102 ? 6.555 -6.729 12.091 1.00 46.16 90 GLY D C 1
ATOM 3910 O O . GLY D 1 102 ? 5.483 -6.584 11.537 1.00 45.23 90 GLY D O 1
ATOM 3911 N N . VAL D 1 103 ? 6.893 -6.133 13.235 1.00 47.02 91 VAL D N 1
ATOM 3912 C CA . VAL D 1 103 ? 6.044 -5.191 13.943 1.00 46.26 91 VAL D CA 1
ATOM 3913 C C . VAL D 1 103 ? 6.888 -4.032 14.444 1.00 46.38 91 VAL D C 1
ATOM 3914 O O . VAL D 1 103 ? 7.977 -4.231 14.983 1.00 47.40 91 VAL D O 1
ATOM 3918 N N . VAL D 1 104 ? 6.389 -2.818 14.239 1.00 44.81 92 VAL D N 1
ATOM 3919 C CA . VAL D 1 104 ? 6.955 -1.655 14.877 1.00 45.79 92 VAL D CA 1
ATOM 3920 C C . VAL D 1 104 ? 5.784 -0.848 15.439 1.00 45.56 92 VAL D C 1
ATOM 3921 O O . VAL D 1 104 ? 4.996 -0.270 14.681 1.00 45.55 92 VAL D O 1
ATOM 3925 N N . GLY D 1 105 ? 5.677 -0.794 16.757 1.00 46.95 93 GLY D N 1
ATOM 3926 C CA . GLY D 1 105 ? 4.578 -0.046 17.399 1.00 46.45 93 GLY D CA 1
ATOM 3927 C C . GLY D 1 105 ? 3.260 -0.675 16.975 1.00 46.68 93 GLY D C 1
ATOM 3928 O O . GLY D 1 105 ? 3.067 -1.877 17.178 1.00 46.54 93 GLY D O 1
ATOM 3929 N N . ASN D 1 106 ? 2.373 0.105 16.350 1.00 45.67 94 ASN D N 1
ATOM 3930 C CA . ASN D 1 106 ? 1.047 -0.412 15.957 1.00 45.66 94 ASN D CA 1
ATOM 3931 C C . ASN D 1 106 ? 1.013 -0.783 14.474 1.00 45.74 94 ASN D C 1
ATOM 3932 O O . ASN D 1 106 ? -0.058 -1.026 13.924 1.00 47.31 94 ASN D O 1
ATOM 3937 N N . ARG D 1 107 ? 2.186 -0.818 13.837 1.00 45.81 95 ARG D N 1
ATOM 3938 C CA . ARG D 1 107 ? 2.335 -1.193 12.427 1.00 45.98 95 ARG D CA 1
ATOM 3939 C C . ARG D 1 107 ? 2.813 -2.632 12.291 1.00 44.17 95 ARG D C 1
ATOM 3940 O O . ARG D 1 107 ? 3.867 -3.013 12.789 1.00 45.96 95 ARG D O 1
ATOM 3948 N N . VAL D 1 108 ? 2.002 -3.424 11.618 1.00 44.28 96 VAL D N 1
ATOM 3949 C CA . VAL D 1 108 ? 2.234 -4.843 11.431 1.00 44.22 96 VAL D CA 1
ATOM 3950 C C . VAL D 1 108 ? 2.439 -5.132 9.955 1.00 45.92 96 VAL D C 1
ATOM 3951 O O . VAL D 1 108 ? 1.534 -4.926 9.134 1.00 46.67 96 VAL D O 1
ATOM 3955 N N . LYS D 1 109 ? 3.639 -5.615 9.640 1.00 46.38 97 LYS D N 1
ATOM 3956 C CA . LYS D 1 109 ? 4.051 -5.927 8.287 1.00 45.72 97 LYS D CA 1
ATOM 3957 C C . LYS D 1 109 ? 3.788 -7.400 8.010 1.00 47.23 97 LYS D C 1
ATOM 3958 O O . LYS D 1 109 ? 4.251 -8.277 8.748 1.00 45.76 97 LYS D O 1
ATOM 3964 N N . PHE D 1 110 ? 3.048 -7.651 6.936 1.00 47.91 98 PHE D N 1
ATOM 3965 C CA . PHE D 1 110 ? 2.731 -8.983 6.442 1.00 44.72 98 PHE D CA 1
ATOM 3966 C C . PHE D 1 110 ? 3.380 -9.268 5.116 1.00 45.42 98 PHE D C 1
ATOM 3967 O O . PHE D 1 110 ? 3.581 -8.346 4.326 1.00 46.17 98 PHE D O 1
ATOM 3975 N N . ARG D 1 111 ? 3.663 -10.546 4.845 1.00 46.26 99 ARG D N 1
ATOM 3976 C CA . ARG D 1 111 ? 3.869 -11.013 3.484 1.00 44.73 99 ARG D CA 1
ATOM 3977 C C . ARG D 1 111 ? 2.790 -12.028 3.179 1.00 47.46 99 ARG D C 1
ATOM 3978 O O . ARG D 1 111 ? 2.352 -12.782 4.058 1.00 46.80 99 ARG D O 1
ATOM 3986 N N . GLY D 1 112 ? 2.365 -12.042 1.924 1.00 47.01 100 GLY D N 1
ATOM 3987 C CA . GLY D 1 112 ? 1.383 -12.986 1.440 1.00 46.14 100 GLY D CA 1
ATOM 3988 C C . GLY D 1 112 ? 1.675 -13.585 0.071 1.00 46.74 100 GLY D C 1
ATOM 3989 O O . GLY D 1 112 ? 2.488 -13.092 -0.696 1.00 46.22 100 GLY D O 1
ATOM 3990 N N . ILE D 1 113 ? 0.928 -14.632 -0.247 1.00 49.45 101 ILE D N 1
ATOM 3991 C CA . ILE D 1 113 ? 1.139 -15.404 -1.441 1.00 47.85 101 ILE D CA 1
ATOM 3992 C C . ILE D 1 113 ? -0.220 -15.944 -1.863 1.00 47.49 101 ILE D C 1
ATOM 3993 O O . ILE D 1 113 ? -1.014 -16.325 -1.007 1.00 46.37 101 ILE D O 1
ATOM 3998 N N . VAL D 1 114 ? -0.512 -15.889 -3.167 1.00 46.28 102 VAL D N 1
ATOM 3999 C CA . VAL D 1 114 ? -1.674 -16.550 -3.763 1.00 46.99 102 VAL D CA 1
ATOM 4000 C C . VAL D 1 114 ? -1.118 -17.643 -4.700 1.00 49.42 102 VAL D C 1
ATOM 4001 O O . VAL D 1 114 ? -0.378 -17.344 -5.664 1.00 46.42 102 VAL D O 1
ATOM 4013 N N . SER D 1 116 ? -2.009 -21.111 -7.125 1.00 52.53 104 SER D N 1
ATOM 4014 C CA . SER D 1 116 ? -2.955 -21.916 -7.881 1.00 52.94 104 SER D CA 1
ATOM 4015 C C . SER D 1 116 ? -2.266 -23.235 -8.147 1.00 55.84 104 SER D C 1
ATOM 4016 O O . SER D 1 116 ? -1.395 -23.352 -9.018 1.00 54.07 104 SER D O 1
ATOM 4019 N N . GLY D 1 117 ? -2.637 -24.234 -7.352 1.00 59.03 105 GLY D N 1
ATOM 4020 C CA . GLY D 1 117 ? -1.848 -25.445 -7.253 1.00 59.08 105 GLY D CA 1
ATOM 4021 C C . GLY D 1 117 ? -0.421 -25.128 -6.847 1.00 59.28 105 GLY D C 1
ATOM 4022 O O . GLY D 1 117 ? -0.173 -24.537 -5.783 1.00 60.01 105 GLY D O 1
ATOM 4023 N N . ASP D 1 118 ? 0.506 -25.498 -7.724 1.00 59.54 106 ASP D N 1
ATOM 4024 C CA A ASP D 1 118 ? 1.937 -25.359 -7.468 0.50 59.92 106 ASP D CA 1
ATOM 4025 C CA B ASP D 1 118 ? 1.937 -25.351 -7.474 0.50 59.71 106 ASP D CA 1
ATOM 4026 C C . ASP D 1 118 ? 2.510 -24.075 -8.089 1.00 58.79 106 ASP D C 1
ATOM 4027 O O . ASP D 1 118 ? 3.712 -23.820 -8.002 1.00 60.05 106 ASP D O 1
ATOM 4036 N N . GLU D 1 119 ? 1.652 -23.256 -8.685 1.00 57.58 107 GLU D N 1
ATOM 4037 C CA . GLU D 1 119 ? 2.079 -22.023 -9.372 1.00 58.21 107 GLU D CA 1
ATOM 4038 C C . GLU D 1 119 ? 1.719 -20.789 -8.555 1.00 54.17 107 GLU D C 1
ATOM 4039 O O . GLU D 1 119 ? 0.567 -20.646 -8.116 1.00 49.26 107 GLU D O 1
ATOM 4045 N N . LYS D 1 120 ? 2.703 -19.914 -8.352 1.00 52.80 108 LYS D N 1
ATOM 4046 C CA . LYS D 1 120 ? 2.481 -18.643 -7.658 1.00 51.12 108 LYS D CA 1
ATOM 4047 C C . LYS D 1 120 ? 1.701 -17.760 -8.621 1.00 49.50 108 LYS D C 1
ATOM 4048 O O . LYS D 1 120 ? 2.095 -17.602 -9.764 1.00 48.94 108 LYS D O 1
ATOM 4054 N N . ILE D 1 121 ? 0.568 -17.234 -8.172 1.00 48.50 109 ILE D N 1
ATOM 4055 C CA . ILE D 1 121 ? -0.166 -16.228 -8.933 1.00 49.04 109 ILE D CA 1
ATOM 4056 C C . ILE D 1 121 ? 0.284 -14.804 -8.557 1.00 48.85 109 ILE D C 1
ATOM 4057 O O . ILE D 1 121 ? 0.491 -13.950 -9.429 1.00 45.98 109 ILE D O 1
ATOM 4062 N N . LEU D 1 122 ? 0.451 -14.560 -7.260 1.00 48.51 110 LEU D N 1
ATOM 4063 C CA . LEU D 1 122 ? 0.729 -13.218 -6.756 1.00 46.01 110 LEU D CA 1
ATOM 4064 C C . LEU D 1 122 ? 1.466 -13.290 -5.428 1.00 47.58 110 LEU D C 1
ATOM 4065 O O . LEU D 1 122 ? 1.189 -14.158 -4.602 1.00 47.76 110 LEU D O 1
ATOM 4070 N N . GLU D 1 123 ? 2.441 -12.403 -5.256 1.00 46.02 111 GLU D N 1
ATOM 4071 C CA . GLU D 1 123 ? 3.123 -12.225 -4.011 1.00 45.05 111 GLU D CA 1
ATOM 4072 C C . GLU D 1 123 ? 2.773 -10.823 -3.513 1.00 43.59 111 GLU D C 1
ATOM 4073 O O . GLU D 1 123 ? 2.625 -9.881 -4.303 1.00 43.23 111 GLU D O 1
ATOM 4079 N N . ALA D 1 124 ? 2.704 -10.674 -2.203 1.00 44.08 112 ALA D N 1
ATOM 4080 C CA . ALA D 1 124 ? 2.258 -9.428 -1.574 1.00 43.95 112 ALA D CA 1
ATOM 4081 C C . ALA D 1 124 ? 3.105 -9.134 -0.346 1.00 45.96 112 ALA D C 1
ATOM 4082 O O . ALA D 1 124 ? 3.678 -10.049 0.274 1.00 44.04 112 ALA D O 1
ATOM 4084 N N . GLU D 1 125 ? 3.174 -7.843 -0.024 1.00 45.85 113 GLU D N 1
ATOM 4085 C CA . GLU D 1 125 ? 3.777 -7.331 1.195 1.00 46.13 113 GLU D CA 1
ATOM 4086 C C . GLU D 1 125 ? 2.943 -6.120 1.577 1.00 47.97 113 GLU D C 1
ATOM 4087 O O . GLU D 1 125 ? 2.672 -5.253 0.727 1.00 49.55 113 GLU D O 1
ATOM 4093 N N . PHE D 1 126 ? 2.548 -6.025 2.836 1.00 46.57 114 PHE D N 1
ATOM 4094 C CA . PHE D 1 126 ? 1.726 -4.887 3.247 1.00 45.93 114 PHE D CA 1
ATOM 4095 C C . PHE D 1 126 ? 1.730 -4.622 4.706 1.00 44.17 114 PHE D C 1
ATOM 4096 O O . PHE D 1 126 ? 2.099 -5.477 5.491 1.00 45.10 114 PHE D O 1
ATOM 4104 N N . VAL D 1 127 ? 1.345 -3.402 5.064 1.00 46.08 115 VAL D N 1
ATOM 4105 C CA . VAL D 1 127 ? 1.324 -2.983 6.460 1.00 43.96 115 VAL D CA 1
ATOM 4106 C C . VAL D 1 127 ? -0.111 -2.626 6.866 1.00 45.44 115 VAL D C 1
ATOM 4107 O O . VAL D 1 127 ? -0.828 -1.940 6.143 1.00 44.82 115 VAL D O 1
ATOM 4111 N N . ARG D 1 128 ? -0.507 -3.116 8.034 1.00 46.31 116 ARG D N 1
ATOM 4112 C CA . ARG D 1 128 ? -1.745 -2.731 8.704 1.00 46.03 116 ARG D CA 1
ATOM 4113 C C . ARG D 1 128 ? -1.441 -1.916 9.959 1.00 43.95 116 ARG D C 1
ATOM 4114 O O . ARG D 1 128 ? -0.553 -2.291 10.741 1.00 46.04 116 ARG D O 1
ATOM 4122 N N . ALA D 1 129 ? -2.136 -0.798 10.141 1.00 45.21 117 ALA D N 1
ATOM 4123 C CA . ALA D 1 129 ? -2.052 -0.026 11.393 1.00 45.11 117 ALA D CA 1
ATOM 4124 C C . ALA D 1 129 ? -3.170 -0.478 12.308 1.00 44.25 117 ALA D C 1
ATOM 4125 O O . ALA D 1 129 ? -4.313 -0.432 11.914 1.00 44.36 117 ALA D O 1
ATOM 4127 N N . ILE D 1 130 ? -2.826 -0.909 13.518 1.00 45.11 118 ILE D N 1
ATOM 4128 C CA . ILE D 1 130 ? -3.792 -1.339 14.523 1.00 45.04 118 ILE D CA 1
ATOM 4129 C C . ILE D 1 130 ? -4.258 -0.116 15.264 1.00 47.04 118 ILE D C 1
ATOM 4130 O O . ILE D 1 130 ? -3.438 0.638 15.803 1.00 45.39 118 ILE D O 1
ATOM 4135 N N . VAL D 1 131 ? -5.574 0.109 15.289 1.00 47.78 119 VAL D N 1
ATOM 4136 C CA A VAL D 1 131 ? -6.128 1.340 15.835 0.50 47.77 119 VAL D CA 1
ATOM 4137 C CA B VAL D 1 131 ? -6.087 1.312 15.912 0.50 46.92 119 VAL D CA 1
ATOM 4138 C C . VAL D 1 131 ? -7.413 1.074 16.639 1.00 48.94 119 VAL D C 1
ATOM 4139 O O . VAL D 1 131 ? -8.201 0.203 16.269 1.00 47.40 119 VAL D O 1
ATOM 4146 N N . PRO D 1 132 ? -7.639 1.829 17.739 1.00 50.23 120 PRO D N 1
ATOM 4147 C CA . PRO D 1 132 ? -8.951 1.754 18.383 1.00 48.90 120 PRO D CA 1
ATOM 4148 C C . PRO D 1 132 ? -10.048 2.117 17.378 1.00 48.70 120 PRO D C 1
ATOM 4149 O O . PRO D 1 132 ? -9.888 3.057 16.596 1.00 46.35 120 PRO D O 1
ATOM 4153 N N . ARG D 1 133 ? -11.121 1.337 17.364 1.00 49.49 121 ARG D N 1
ATOM 4154 C CA . ARG D 1 133 ? -12.266 1.618 16.496 1.00 51.40 121 ARG D CA 1
ATOM 4155 C C . ARG D 1 133 ? -12.831 3.018 16.716 1.00 52.23 121 ARG D C 1
ATOM 4156 O O . ARG D 1 133 ? -13.254 3.666 15.753 1.00 51.09 121 ARG D O 1
ATOM 4164 N N . GLU D 1 134 ? -12.811 3.470 17.974 1.00 52.50 122 GLU D N 1
ATOM 4165 C CA . GLU D 1 134 ? -13.206 4.830 18.334 1.00 56.23 122 GLU D CA 1
ATOM 4166 C C . GLU D 1 134 ? -12.345 5.916 17.718 1.00 55.79 122 GLU D C 1
ATOM 4167 O O . GLU D 1 134 ? -12.845 6.989 17.425 1.00 55.00 122 GLU D O 1
ATOM 4173 N N . LYS D 1 135 ? -11.059 5.656 17.530 1.00 56.68 123 LYS D N 1
ATOM 4174 C CA . LYS D 1 135 ? -10.203 6.609 16.822 1.00 57.99 123 LYS D CA 1
ATOM 4175 C C . LYS D 1 135 ? -10.750 6.835 15.421 1.00 57.04 123 LYS D C 1
ATOM 4176 O O . LYS D 1 135 ? -10.857 7.967 14.951 1.00 56.44 123 LYS D O 1
ATOM 4180 N N . LEU D 1 136 ? -11.113 5.739 14.778 1.00 57.67 124 LEU D N 1
ATOM 4181 C CA . LEU D 1 136 ? -11.472 5.744 13.372 1.00 57.45 124 LEU D CA 1
ATOM 4182 C C . LEU D 1 136 ? -12.790 6.454 13.203 1.00 59.99 124 LEU D C 1
ATOM 4183 O O . LEU D 1 136 ? -12.951 7.247 12.279 1.00 60.93 124 LEU D O 1
ATOM 4188 N N . ARG D 1 137 ? -13.726 6.168 14.111 1.00 61.86 125 ARG D N 1
ATOM 4189 C CA . ARG D 1 137 ? -14.999 6.880 14.173 1.00 63.79 125 ARG D CA 1
ATOM 4190 C C . ARG D 1 137 ? -14.781 8.369 14.366 1.00 64.81 125 ARG D C 1
ATOM 4191 O O . ARG D 1 137 ? -15.333 9.173 13.616 1.00 65.55 125 ARG D O 1
ATOM 4199 N N . ARG D 1 138 ? -13.982 8.734 15.373 1.00 67.00 126 ARG D N 1
ATOM 4200 C CA . ARG D 1 138 ? -13.650 10.149 15.636 1.00 69.10 126 ARG D CA 1
ATOM 4201 C C . ARG D 1 138 ? -13.106 10.853 14.394 1.00 69.04 126 ARG D C 1
ATOM 4202 O O . ARG D 1 138 ? -13.587 11.918 14.045 1.00 70.02 126 ARG D O 1
ATOM 4210 N N . LEU D 1 139 ? -12.113 10.258 13.734 1.00 69.91 127 LEU D N 1
ATOM 4211 C CA . LEU D 1 139 ? -11.647 10.759 12.439 1.00 71.50 127 LEU D CA 1
ATOM 4212 C C . LEU D 1 139 ? -12.817 10.888 11.458 1.00 73.33 127 LEU D C 1
ATOM 4213 O O . LEU D 1 139 ? -13.257 12.002 11.179 1.00 72.68 127 LEU D O 1
ATOM 4218 N N . ALA D 1 140 ? -13.333 9.760 10.963 1.00 75.22 128 ALA D N 1
ATOM 4219 C CA . ALA D 1 140 ? -14.460 9.758 10.012 1.00 76.52 128 ALA D CA 1
ATOM 4220 C C . ALA D 1 140 ? -15.482 10.858 10.310 1.00 77.96 128 ALA D C 1
ATOM 4221 O O . ALA D 1 140 ? -15.956 11.541 9.394 1.00 79.26 128 ALA D O 1
ATOM 4223 N N . LEU D 1 141 ? -15.820 11.042 11.584 1.00 78.76 129 LEU D N 1
ATOM 4224 C CA . LEU D 1 141 ? -16.694 12.153 11.992 1.00 80.20 129 LEU D CA 1
ATOM 4225 C C . LEU D 1 141 ? -15.920 13.487 12.012 1.00 81.03 129 LEU D C 1
ATOM 4226 O O . LEU D 1 141 ? -15.912 14.191 13.024 1.00 81.16 129 LEU D O 1
ATOM 4228 N N . GLU D 1 142 ? -15.268 13.813 10.891 1.00 81.99 130 GLU D N 1
ATOM 4229 C CA . GLU D 1 142 ? -14.492 15.050 10.744 1.00 82.58 130 GLU D CA 1
ATOM 4230 C C . GLU D 1 142 ? -14.255 15.345 9.260 1.00 82.59 130 GLU D C 1
ATOM 4231 O O . GLU D 1 142 ? -15.135 15.873 8.569 1.00 81.97 130 GLU D O 1
ATOM 4233 N N . HIS E 1 12 ? 6.816 -1.131 -59.193 1.00 73.27 0 HIS E N 1
ATOM 4234 C CA . HIS E 1 12 ? 8.247 -1.214 -58.776 1.00 74.11 0 HIS E CA 1
ATOM 4235 C C . HIS E 1 12 ? 9.188 -1.073 -59.980 1.00 74.72 0 HIS E C 1
ATOM 4236 O O . HIS E 1 12 ? 8.909 -1.616 -61.049 1.00 74.62 0 HIS E O 1
ATOM 4254 N N . ASP E 1 15 ? 16.337 -3.247 -62.257 1.00 58.19 3 ASP E N 1
ATOM 4255 C CA . ASP E 1 15 ? 17.591 -3.242 -63.007 1.00 55.19 3 ASP E CA 1
ATOM 4256 C C . ASP E 1 15 ? 17.758 -4.580 -63.745 1.00 52.77 3 ASP E C 1
ATOM 4257 O O . ASP E 1 15 ? 17.721 -5.651 -63.129 1.00 52.01 3 ASP E O 1
ATOM 4262 N N . PHE E 1 16 ? 17.941 -4.508 -65.062 1.00 50.71 4 PHE E N 1
ATOM 4263 C CA . PHE E 1 16 ? 18.070 -5.703 -65.907 1.00 49.35 4 PHE E CA 1
ATOM 4264 C C . PHE E 1 16 ? 19.464 -5.892 -66.487 1.00 49.49 4 PHE E C 1
ATOM 4265 O O . PHE E 1 16 ? 19.637 -6.665 -67.430 1.00 49.61 4 PHE E O 1
ATOM 4273 N N . ASP E 1 17 ? 20.459 -5.212 -65.918 1.00 49.95 5 ASP E N 1
ATOM 4274 C CA . ASP E 1 17 ? 21.817 -5.249 -66.466 1.00 50.91 5 ASP E CA 1
ATOM 4275 C C . ASP E 1 17 ? 22.408 -6.661 -66.460 1.00 49.66 5 ASP E C 1
ATOM 4276 O O . ASP E 1 17 ? 23.248 -6.982 -67.297 1.00 49.71 5 ASP E O 1
ATOM 4281 N N . PHE E 1 18 ? 21.948 -7.491 -65.525 1.00 49.70 6 PHE E N 1
ATOM 4282 C CA . PHE E 1 18 ? 22.355 -8.898 -65.424 1.00 50.13 6 PHE E CA 1
ATOM 4283 C C . PHE E 1 18 ? 22.022 -9.708 -66.676 1.00 50.71 6 PHE E C 1
ATOM 4284 O O . PHE E 1 18 ? 22.608 -10.761 -66.912 1.00 52.20 6 PHE E O 1
ATOM 4292 N N . LEU E 1 19 ? 21.082 -9.223 -67.478 1.00 50.18 7 LEU E N 1
ATOM 4293 C CA . LEU E 1 19 ? 20.793 -9.849 -68.749 1.00 49.10 7 LEU E CA 1
ATOM 4294 C C . LEU E 1 19 ? 21.992 -9.809 -69.701 1.00 49.34 7 LEU E C 1
ATOM 4295 O O . LEU E 1 19 ? 21.956 -10.455 -70.732 1.00 47.83 7 LEU E O 1
ATOM 4300 N N . GLU E 1 20 ? 23.044 -9.060 -69.365 1.00 50.60 8 GLU E N 1
ATOM 4301 C CA . GLU E 1 20 ? 24.143 -8.822 -70.311 1.00 53.19 8 GLU E CA 1
ATOM 4302 C C . GLU E 1 20 ? 25.022 -10.047 -70.492 1.00 51.06 8 GLU E C 1
ATOM 4303 O O . GLU E 1 20 ? 25.433 -10.644 -69.524 1.00 51.05 8 GLU E O 1
ATOM 4309 N N . GLY E 1 21 ? 25.293 -10.412 -71.742 1.00 50.86 9 GLY E N 1
ATOM 4310 C CA . GLY E 1 21 ? 26.147 -11.552 -72.059 1.00 49.87 9 GLY E CA 1
ATOM 4311 C C . GLY E 1 21 ? 25.424 -12.889 -72.140 1.00 50.11 9 GLY E C 1
ATOM 4312 O O . GLY E 1 21 ? 25.988 -13.873 -72.636 1.00 49.42 9 GLY E O 1
ATOM 4313 N N . LYS E 1 22 ? 24.180 -12.935 -71.661 1.00 49.54 10 LYS E N 1
ATOM 4314 C CA . LYS E 1 22 ? 23.381 -14.158 -71.700 1.00 50.33 10 LYS E CA 1
ATOM 4315 C C . LYS E 1 22 ? 23.180 -14.576 -73.153 1.00 50.31 10 LYS E C 1
ATOM 4316 O O . LYS E 1 22 ? 22.870 -13.732 -73.999 1.00 50.31 10 LYS E O 1
ATOM 4322 N N . ARG E 1 23 ? 23.350 -15.864 -73.443 1.00 50.31 11 ARG E N 1
ATOM 4323 C CA . ARG E 1 23 ? 23.191 -16.382 -74.804 1.00 53.07 11 ARG E CA 1
ATOM 4324 C C . ARG E 1 23 ? 22.297 -17.607 -74.809 1.00 50.43 11 ARG E C 1
ATOM 4325 O O . ARG E 1 23 ? 22.284 -18.368 -73.849 1.00 49.14 11 ARG E O 1
ATOM 4333 N N . LEU E 1 24 ? 21.566 -17.797 -75.901 1.00 49.42 12 LEU E N 1
ATOM 4334 C CA . LEU E 1 24 ? 20.812 -19.033 -76.133 1.00 48.66 12 LEU E CA 1
ATOM 4335 C C . LEU E 1 24 ? 20.879 -19.403 -77.615 1.00 49.96 12 LEU E C 1
ATOM 4336 O O . LEU E 1 24 ? 20.713 -18.531 -78.505 1.00 48.32 12 LEU E O 1
ATOM 4341 N N . THR E 1 25 ? 21.150 -20.688 -77.859 1.00 50.78 13 THR E N 1
ATOM 4342 C CA . THR E 1 25 ? 21.123 -21.284 -79.190 1.00 51.93 13 THR E CA 1
ATOM 4343 C C . THR E 1 25 ? 20.041 -22.366 -79.233 1.00 52.47 13 THR E C 1
ATOM 4344 O O . THR E 1 25 ? 19.900 -23.140 -78.285 1.00 52.49 13 THR E O 1
ATOM 4348 N N . GLU E 1 26 ? 19.281 -22.387 -80.331 1.00 53.67 14 GLU E N 1
ATOM 4349 C CA A GLU E 1 26 ? 18.212 -23.363 -80.545 0.50 53.71 14 GLU E CA 1
ATOM 4350 C CA B GLU E 1 26 ? 18.206 -23.359 -80.548 0.50 53.68 14 GLU E CA 1
ATOM 4351 C C . GLU E 1 26 ? 18.180 -23.794 -82.012 1.00 54.25 14 GLU E C 1
ATOM 4352 O O . GLU E 1 26 ? 18.216 -22.944 -82.918 1.00 53.91 14 GLU E O 1
ATOM 4357 N N . ASP E 1 27 ? 18.115 -25.110 -82.245 1.00 54.07 15 ASP E N 1
ATOM 4358 C CA . ASP E 1 27 ? 18.010 -25.662 -83.606 1.00 55.84 15 ASP E CA 1
ATOM 4359 C C . ASP E 1 27 ? 16.545 -25.720 -84.060 1.00 55.39 15 ASP E C 1
ATOM 4360 O O . ASP E 1 27 ? 15.743 -26.488 -83.511 1.00 55.35 15 ASP E O 1
ATOM 4365 N N . VAL E 1 28 ? 16.218 -24.923 -85.081 1.00 54.84 16 VAL E N 1
ATOM 4366 C CA . VAL E 1 28 ? 14.834 -24.714 -85.521 1.00 53.76 16 VAL E CA 1
ATOM 4367 C C . VAL E 1 28 ? 14.552 -25.346 -86.897 1.00 53.83 16 VAL E C 1
ATOM 4368 O O . VAL E 1 28 ? 15.365 -25.248 -87.820 1.00 53.33 16 VAL E O 1
ATOM 4372 N N . ALA E 1 29 ? 13.393 -25.990 -87.020 1.00 54.24 17 ALA E N 1
ATOM 4373 C CA . ALA E 1 29 ? 12.923 -26.504 -88.308 1.00 54.71 17 ALA E CA 1
ATOM 4374 C C . ALA E 1 29 ? 12.364 -25.361 -89.150 1.00 55.47 17 ALA E C 1
ATOM 4375 O O . ALA E 1 29 ? 11.538 -24.583 -88.670 1.00 57.26 17 ALA E O 1
ATOM 4377 N N . LEU E 1 30 ? 12.808 -25.237 -90.397 1.00 55.48 18 LEU E N 1
ATOM 4378 C CA . LEU E 1 30 ? 12.209 -24.258 -91.300 1.00 55.78 18 LEU E CA 1
ATOM 4379 C C . LEU E 1 30 ? 11.086 -24.933 -92.083 1.00 55.80 18 LEU E C 1
ATOM 4380 O O . LEU E 1 30 ? 11.340 -25.729 -92.988 1.00 54.94 18 LEU E O 1
ATOM 4385 N N . ASP E 1 31 ? 9.842 -24.611 -91.718 1.00 56.38 19 ASP E N 1
ATOM 4386 C CA . ASP E 1 31 ? 8.672 -25.363 -92.197 1.00 56.14 19 ASP E CA 1
ATOM 4387 C C . ASP E 1 31 ? 7.850 -24.614 -93.241 1.00 55.52 19 ASP E C 1
ATOM 4388 O O . ASP E 1 31 ? 8.171 -23.491 -93.598 1.00 54.61 19 ASP E O 1
ATOM 4393 N N . GLU E 1 32 ? 6.787 -25.255 -93.721 1.00 56.03 20 GLU E N 1
ATOM 4394 C CA . GLU E 1 32 ? 5.964 -24.735 -94.813 1.00 57.00 20 GLU E CA 1
ATOM 4395 C C . GLU E 1 32 ? 5.299 -23.397 -94.468 1.00 56.71 20 GLU E C 1
ATOM 4396 O O . GLU E 1 32 ? 5.008 -22.593 -95.355 1.00 57.36 20 GLU E O 1
ATOM 4398 N N . THR E 1 33 ? 5.088 -23.150 -93.177 1.00 56.53 21 THR E N 1
ATOM 4399 C CA . THR E 1 33 ? 4.533 -21.873 -92.719 1.00 56.10 21 THR E CA 1
ATOM 4400 C C . THR E 1 33 ? 5.483 -20.700 -92.970 1.00 55.66 21 THR E C 1
ATOM 4401 O O . THR E 1 33 ? 5.044 -19.554 -93.001 1.00 56.26 21 THR E O 1
ATOM 4413 N N . VAL E 1 35 ? 7.552 -20.171 -95.661 1.00 52.05 23 VAL E N 1
ATOM 4414 C CA . VAL E 1 35 ? 7.989 -20.117 -97.061 1.00 49.98 23 VAL E CA 1
ATOM 4415 C C . VAL E 1 35 ? 7.812 -18.741 -97.682 1.00 50.01 23 VAL E C 1
ATOM 4416 O O . VAL E 1 35 ? 6.868 -18.010 -97.364 1.00 50.24 23 VAL E O 1
ATOM 4420 N N . TRP E 1 36 ? 8.733 -18.396 -98.579 1.00 49.13 24 TRP E N 1
ATOM 4421 C CA . TRP E 1 36 ? 8.645 -17.172 -99.351 1.00 49.24 24 TRP E CA 1
ATOM 4422 C C . TRP E 1 36 ? 7.617 -17.389 -100.469 1.00 50.07 24 TRP E C 1
ATOM 4423 O O . TRP E 1 36 ? 7.859 -18.171 -101.396 1.00 51.62 24 TRP E O 1
ATOM 4434 N N . ASN E 1 37 ? 6.480 -16.697 -100.390 1.00 49.45 25 ASN E N 1
ATOM 4435 C CA . ASN E 1 37 ? 5.413 -16.909 -101.354 1.00 51.26 25 ASN E CA 1
ATOM 4436 C C . ASN E 1 37 ? 4.930 -15.651 -102.085 1.00 51.37 25 ASN E C 1
ATOM 4437 O O . ASN E 1 37 ? 3.846 -15.654 -102.657 1.00 53.04 25 ASN E O 1
ATOM 4442 N N . GLU E 1 38 ? 5.736 -14.591 -102.093 1.00 51.61 26 GLU E N 1
ATOM 4443 C CA . GLU E 1 38 ? 5.358 -13.352 -102.796 1.00 51.10 26 GLU E CA 1
ATOM 4444 C C . GLU E 1 38 ? 5.219 -13.568 -104.292 1.00 51.73 26 GLU E C 1
ATOM 4445 O O . GLU E 1 38 ? 4.391 -12.929 -104.921 1.00 52.10 26 GLU E O 1
ATOM 4451 N N . ASP E 1 39 ? 6.022 -14.481 -104.840 1.00 53.41 27 ASP E N 1
ATOM 4452 C CA . ASP E 1 39 ? 6.165 -14.687 -106.290 1.00 54.13 27 ASP E CA 1
ATOM 4453 C C . ASP E 1 39 ? 5.719 -16.103 -106.682 1.00 55.23 27 ASP E C 1
ATOM 4454 O O . ASP E 1 39 ? 6.417 -17.075 -106.375 1.00 54.58 27 ASP E O 1
ATOM 4459 N N . ILE E 1 40 ? 4.578 -16.196 -107.383 1.00 56.95 28 ILE E N 1
ATOM 4460 C CA . ILE E 1 40 ? 3.964 -17.476 -107.795 1.00 58.16 28 ILE E CA 1
ATOM 4461 C C . ILE E 1 40 ? 4.998 -18.399 -108.426 1.00 57.71 28 ILE E C 1
ATOM 4462 O O . ILE E 1 40 ? 5.204 -19.519 -107.959 1.00 59.02 28 ILE E O 1
ATOM 4467 N N . GLU E 1 41 ? 5.648 -17.908 -109.480 1.00 57.27 29 GLU E N 1
ATOM 4468 C CA . GLU E 1 41 ? 6.702 -18.631 -110.203 1.00 57.35 29 GLU E CA 1
ATOM 4469 C C . GLU E 1 41 ? 7.855 -19.200 -109.361 1.00 56.32 29 GLU E C 1
ATOM 4470 O O . GLU E 1 41 ? 8.582 -20.052 -109.842 1.00 56.06 29 GLU E O 1
ATOM 4484 N N . LEU E 1 43 ? 7.454 -20.242 -105.980 1.00 54.66 31 LEU E N 1
ATOM 4485 C CA . LEU E 1 43 ? 6.940 -21.050 -104.868 1.00 55.09 31 LEU E CA 1
ATOM 4486 C C . LEU E 1 43 ? 7.670 -22.366 -104.714 1.00 53.95 31 LEU E C 1
ATOM 4487 O O . LEU E 1 43 ? 7.830 -22.855 -103.592 1.00 54.09 31 LEU E O 1
ATOM 4492 N N . ASP E 1 44 ? 8.096 -22.942 -105.834 1.00 52.81 32 ASP E N 1
ATOM 4493 C CA . ASP E 1 44 ? 8.659 -24.298 -105.827 1.00 53.46 32 ASP E CA 1
ATOM 4494 C C . ASP E 1 44 ? 10.104 -24.368 -105.342 1.00 52.92 32 ASP E C 1
ATOM 4495 O O . ASP E 1 44 ? 10.600 -25.443 -105.041 1.00 53.22 32 ASP E O 1
ATOM 4500 N N . LEU E 1 45 ? 10.784 -23.235 -105.253 1.00 53.50 33 LEU E N 1
ATOM 4501 C CA . LEU E 1 45 ? 12.063 -23.198 -104.563 1.00 52.77 33 LEU E CA 1
ATOM 4502 C C . LEU E 1 45 ? 11.846 -23.325 -103.061 1.00 51.90 33 LEU E C 1
ATOM 4503 O O . LEU E 1 45 ? 12.776 -23.664 -102.329 1.00 50.67 33 LEU E O 1
ATOM 4508 N N . HIS E 1 46 ? 10.613 -23.046 -102.623 1.00 51.48 34 HIS E N 1
ATOM 4509 C CA . HIS E 1 46 ? 10.239 -22.926 -101.206 1.00 51.70 34 HIS E CA 1
ATOM 4510 C C . HIS E 1 46 ? 11.333 -22.315 -100.305 1.00 51.17 34 HIS E C 1
ATOM 4511 O O . HIS E 1 46 ? 11.669 -22.855 -99.246 1.00 50.50 34 HIS E O 1
ATOM 4518 N N . LEU E 1 47 ? 11.852 -21.163 -100.734 1.00 49.58 35 LEU E N 1
ATOM 4519 C CA . LEU E 1 47 ? 12.820 -20.401 -99.931 1.00 48.60 35 LEU E CA 1
ATOM 4520 C C . LEU E 1 47 ? 12.169 -19.881 -98.651 1.00 48.38 35 LEU E C 1
ATOM 4521 O O . LEU E 1 47 ? 10.986 -19.535 -98.640 1.00 47.68 35 LEU E O 1
ATOM 4526 N N . VAL E 1 48 ? 12.945 -19.856 -97.571 1.00 47.72 36 VAL E N 1
ATOM 4527 C CA . VAL E 1 48 ? 12.480 -19.315 -96.297 1.00 46.76 36 VAL E CA 1
ATOM 4528 C C . VAL E 1 48 ? 12.421 -17.781 -96.397 1.00 46.90 36 VAL E C 1
ATOM 4529 O O . VAL E 1 48 ? 13.364 -17.149 -96.915 1.00 45.12 36 VAL E O 1
ATOM 4533 N N . ALA E 1 49 ? 11.313 -17.205 -95.919 1.00 45.76 37 ALA E N 1
ATOM 4534 C CA . ALA E 1 49 ? 11.090 -15.762 -96.000 1.00 46.03 37 ALA E CA 1
ATOM 4535 C C . ALA E 1 49 ? 11.916 -15.004 -94.967 1.00 46.72 37 ALA E C 1
ATOM 4536 O O . ALA E 1 49 ? 12.227 -15.539 -93.908 1.00 47.81 37 ALA E O 1
ATOM 4538 N N . THR E 1 50 ? 12.273 -13.760 -95.284 1.00 46.24 38 THR E N 1
ATOM 4539 C CA . THR E 1 50 ? 13.084 -12.934 -94.387 1.00 46.19 38 THR E CA 1
ATOM 4540 C C . THR E 1 50 ? 12.340 -12.700 -93.064 1.00 45.89 38 THR E C 1
ATOM 4541 O O . THR E 1 50 ? 12.891 -12.937 -91.996 1.00 45.54 38 THR E O 1
ATOM 4545 N N . SER E 1 51 ? 11.086 -12.262 -93.159 1.00 45.68 39 SER E N 1
ATOM 4546 C CA . SER E 1 51 ? 10.233 -12.023 -91.995 1.00 46.00 39 SER E CA 1
ATOM 4547 C C . SER E 1 51 ? 10.108 -13.267 -91.137 1.00 46.15 39 SER E C 1
ATOM 4548 O O . SER E 1 51 ? 10.142 -13.176 -89.912 1.00 47.11 39 SER E O 1
ATOM 4551 N N . ALA E 1 52 ? 9.968 -14.432 -91.772 1.00 46.38 40 ALA E N 1
ATOM 4552 C CA . ALA E 1 52 ? 9.817 -15.668 -91.019 1.00 46.71 40 ALA E CA 1
ATOM 4553 C C . ALA E 1 52 ? 11.070 -15.935 -90.185 1.00 46.48 40 ALA E C 1
ATOM 4554 O O . ALA E 1 52 ? 10.964 -16.285 -89.014 1.00 48.32 40 ALA E O 1
ATOM 4556 N N . LEU E 1 53 ? 12.250 -15.727 -90.764 1.00 45.63 41 LEU E N 1
ATOM 4557 C CA . LEU E 1 53 ? 13.498 -15.915 -90.020 1.00 45.82 41 LEU E CA 1
ATOM 4558 C C . LEU E 1 53 ? 13.629 -14.905 -88.887 1.00 46.89 41 LEU E C 1
ATOM 4559 O O . LEU E 1 53 ? 14.066 -15.252 -87.780 1.00 46.32 41 LEU E O 1
ATOM 4564 N N . ILE E 1 54 ? 13.262 -13.658 -89.172 1.00 45.76 42 ILE E N 1
ATOM 4565 C CA . ILE E 1 54 ? 13.236 -12.615 -88.153 1.00 45.74 42 ILE E CA 1
ATOM 4566 C C . ILE E 1 54 ? 12.382 -13.085 -86.981 1.00 46.94 42 ILE E C 1
ATOM 4567 O O . ILE E 1 54 ? 12.796 -12.987 -85.820 1.00 47.76 42 ILE E O 1
ATOM 4572 N N . GLY E 1 55 ? 11.201 -13.607 -87.290 1.00 46.94 43 GLY E N 1
ATOM 4573 C CA . GLY E 1 55 ? 10.313 -14.108 -86.260 1.00 46.99 43 GLY E CA 1
ATOM 4574 C C . GLY E 1 55 ? 10.974 -15.224 -85.494 1.00 47.73 43 GLY E C 1
ATOM 4575 O O . GLY E 1 55 ? 10.801 -15.342 -84.284 1.00 49.05 43 GLY E O 1
ATOM 4576 N N . VAL E 1 56 ? 11.724 -16.061 -86.203 1.00 48.40 44 VAL E N 1
ATOM 4577 C CA . VAL E 1 56 ? 12.406 -17.177 -85.572 1.00 48.26 44 VAL E CA 1
ATOM 4578 C C . VAL E 1 56 ? 13.450 -16.666 -84.595 1.00 47.89 44 VAL E C 1
ATOM 4579 O O . VAL E 1 56 ? 13.479 -17.086 -83.445 1.00 48.30 44 VAL E O 1
ATOM 4583 N N . VAL E 1 57 ? 14.296 -15.749 -85.043 1.00 48.36 45 VAL E N 1
ATOM 4584 C CA . VAL E 1 57 ? 15.308 -15.169 -84.151 1.00 48.52 45 VAL E CA 1
ATOM 4585 C C . VAL E 1 57 ? 14.674 -14.469 -82.929 1.00 47.96 45 VAL E C 1
ATOM 4586 O O . VAL E 1 57 ? 15.124 -14.674 -81.793 1.00 47.06 45 VAL E O 1
ATOM 4590 N N . HIS E 1 58 ? 13.614 -13.694 -83.156 1.00 47.05 46 HIS E N 1
ATOM 4591 C CA . HIS E 1 58 ? 12.864 -13.083 -82.053 1.00 47.32 46 HIS E CA 1
ATOM 4592 C C . HIS E 1 58 ? 12.358 -14.074 -81.024 1.00 49.13 46 HIS E C 1
ATOM 4593 O O . HIS E 1 58 ? 12.499 -13.827 -79.828 1.00 48.14 46 HIS E O 1
ATOM 4600 N N . ARG E 1 59 ? 11.763 -15.183 -81.479 1.00 52.38 47 ARG E N 1
ATOM 4601 C CA . ARG E 1 59 ? 11.263 -16.208 -80.561 1.00 54.15 47 ARG E CA 1
ATOM 4602 C C . ARG E 1 59 ? 12.375 -16.614 -79.613 1.00 53.32 47 ARG E C 1
ATOM 4603 O O . ARG E 1 59 ? 12.188 -16.585 -78.391 1.00 55.17 47 ARG E O 1
ATOM 4611 N N . VAL E 1 60 ? 13.538 -16.953 -80.167 1.00 50.22 48 VAL E N 1
ATOM 4612 C CA . VAL E 1 60 ? 14.647 -17.434 -79.342 1.00 49.31 48 VAL E CA 1
ATOM 4613 C C . VAL E 1 60 ? 15.018 -16.424 -78.252 1.00 48.14 48 VAL E C 1
ATOM 4614 O O . VAL E 1 60 ? 15.269 -16.816 -77.110 1.00 49.58 48 VAL E O 1
ATOM 4618 N N . SER E 1 61 ? 15.013 -15.138 -78.579 1.00 47.49 49 SER E N 1
ATOM 4619 C CA . SER E 1 61 ? 15.283 -14.104 -77.573 1.00 47.37 49 SER E CA 1
ATOM 4620 C C . SER E 1 61 ? 14.222 -14.078 -76.467 1.00 47.78 49 SER E C 1
ATOM 4621 O O . SER E 1 61 ? 14.540 -13.809 -75.312 1.00 47.24 49 SER E O 1
ATOM 4624 N N . TYR E 1 62 ? 12.965 -14.366 -76.809 1.00 48.80 50 TYR E N 1
ATOM 4625 C CA . TYR E 1 62 ? 11.917 -14.396 -75.805 1.00 48.46 50 TYR E CA 1
ATOM 4626 C C . TYR E 1 62 ? 12.083 -15.612 -74.915 1.00 48.95 50 TYR E C 1
ATOM 4627 O O . TYR E 1 62 ? 11.852 -15.525 -73.716 1.00 49.56 50 TYR E O 1
ATOM 4636 N N . GLU E 1 63 ? 12.469 -16.746 -75.488 1.00 48.93 51 GLU E N 1
ATOM 4637 C CA . GLU E 1 63 ? 12.752 -17.921 -74.669 1.00 51.03 51 GLU E CA 1
ATOM 4638 C C . GLU E 1 63 ? 13.851 -17.592 -73.653 1.00 50.73 51 GLU E C 1
ATOM 4639 O O . GLU E 1 63 ? 13.730 -17.927 -72.469 1.00 50.04 51 GLU E O 1
ATOM 4645 N N . LEU E 1 64 ? 14.902 -16.912 -74.117 1.00 50.49 52 LEU E N 1
ATOM 4646 C CA . LEU E 1 64 ? 16.003 -16.518 -73.244 1.00 50.31 52 LEU E CA 1
ATOM 4647 C C . LEU E 1 64 ? 15.501 -15.609 -72.116 1.00 50.19 52 LEU E C 1
ATOM 4648 O O . LEU E 1 64 ? 15.844 -15.803 -70.954 1.00 49.86 52 LEU E O 1
ATOM 4653 N N . LEU E 1 65 ? 14.681 -14.622 -72.462 1.00 50.42 53 LEU E N 1
ATOM 4654 C CA . LEU E 1 65 ? 14.200 -13.655 -71.468 1.00 50.48 53 LEU E CA 1
ATOM 4655 C C . LEU E 1 65 ? 13.227 -14.276 -70.466 1.00 50.37 53 LEU E C 1
ATOM 4656 O O . LEU E 1 65 ? 13.291 -13.973 -69.279 1.00 49.72 53 LEU E O 1
ATOM 4661 N N . SER E 1 66 ? 12.340 -15.148 -70.948 1.00 51.31 54 SER E N 1
ATOM 4662 C CA . SER E 1 66 ? 11.348 -15.799 -70.095 1.00 53.24 54 SER E CA 1
ATOM 4663 C C . SER E 1 66 ? 12.009 -16.407 -68.861 1.00 53.89 54 SER E C 1
ATOM 4664 O O . SER E 1 66 ? 11.447 -16.385 -67.769 1.00 53.98 54 SER E O 1
ATOM 4667 N N . ARG E 1 67 ? 13.217 -16.929 -69.053 1.00 54.85 55 ARG E N 1
ATOM 4668 C CA . ARG E 1 67 ? 13.975 -17.570 -67.990 1.00 56.90 55 ARG E CA 1
ATOM 4669 C C . ARG E 1 67 ? 14.331 -16.640 -66.836 1.00 55.69 55 ARG E C 1
ATOM 4670 O O . ARG E 1 67 ? 14.430 -17.099 -65.699 1.00 56.16 55 ARG E O 1
ATOM 4678 N N . TYR E 1 68 ? 14.482 -15.344 -67.115 1.00 54.50 56 TYR E N 1
ATOM 4679 C CA . TYR E 1 68 ? 14.978 -14.381 -66.120 1.00 54.16 56 TYR E CA 1
ATOM 4680 C C . TYR E 1 68 ? 14.024 -13.268 -65.703 1.00 53.62 56 TYR E C 1
ATOM 4681 O O . TYR E 1 68 ? 14.289 -12.597 -64.709 1.00 53.67 56 TYR E O 1
ATOM 4690 N N . LEU E 1 69 ? 12.949 -13.038 -66.453 1.00 53.44 57 LEU E N 1
ATOM 4691 C CA . LEU E 1 69 ? 11.997 -11.986 -66.087 1.00 54.05 57 LEU E CA 1
ATOM 4692 C C . LEU E 1 69 ? 11.143 -12.395 -64.876 1.00 55.35 57 LEU E C 1
ATOM 4693 O O . LEU E 1 69 ? 10.982 -13.586 -64.591 1.00 54.19 57 LEU E O 1
ATOM 4698 N N . PRO E 1 70 ? 10.598 -11.403 -64.151 1.00 56.71 58 PRO E N 1
ATOM 4699 C CA . PRO E 1 70 ? 9.573 -11.732 -63.166 1.00 57.93 58 PRO E CA 1
ATOM 4700 C C . PRO E 1 70 ? 8.328 -12.291 -63.845 1.00 58.69 58 PRO E C 1
ATOM 4701 O O . PRO E 1 70 ? 8.165 -12.155 -65.057 1.00 57.68 58 PRO E O 1
ATOM 4705 N N . ASN E 1 71 ? 7.452 -12.906 -63.066 1.00 59.85 59 ASN E N 1
ATOM 4706 C CA . ASN E 1 71 ? 6.268 -13.549 -63.628 1.00 61.08 59 ASN E CA 1
ATOM 4707 C C . ASN E 1 71 ? 5.233 -12.547 -64.119 1.00 60.53 59 ASN E C 1
ATOM 4708 O O . ASN E 1 71 ? 4.368 -12.886 -64.920 1.00 61.41 59 ASN E O 1
ATOM 4713 N N . ASP E 1 72 ? 5.327 -11.315 -63.636 1.00 58.90 60 ASP E N 1
ATOM 4714 C CA . ASP E 1 72 ? 4.425 -10.256 -64.066 1.00 58.34 60 ASP E CA 1
ATOM 4715 C C . ASP E 1 72 ? 4.923 -9.557 -65.333 1.00 55.96 60 ASP E C 1
ATOM 4716 O O . ASP E 1 72 ? 4.178 -8.799 -65.943 1.00 56.09 60 ASP E O 1
ATOM 4721 N N . TYR E 1 73 ? 6.163 -9.826 -65.740 1.00 53.40 61 TYR E N 1
ATOM 4722 C CA . TYR E 1 73 ? 6.769 -9.134 -66.883 1.00 52.11 61 TYR E CA 1
ATOM 4723 C C . TYR E 1 73 ? 6.772 -9.931 -68.179 1.00 50.16 61 TYR E C 1
ATOM 4724 O O . TYR E 1 73 ? 6.824 -11.156 -68.171 1.00 49.37 61 TYR E O 1
ATOM 4733 N N . THR E 1 74 ? 6.717 -9.204 -69.291 1.00 48.81 62 THR E N 1
ATOM 4734 C CA . THR E 1 74 ? 6.928 -9.761 -70.619 1.00 46.78 62 THR E CA 1
ATOM 4735 C C . THR E 1 74 ? 7.842 -8.826 -71.413 1.00 46.93 62 THR E C 1
ATOM 4736 O O . THR E 1 74 ? 8.216 -7.767 -70.917 1.00 46.06 62 THR E O 1
ATOM 4740 N N . ALA E 1 75 ? 8.207 -9.221 -72.634 1.00 46.97 63 ALA E N 1
ATOM 4741 C CA . ALA E 1 75 ? 9.152 -8.455 -73.456 1.00 45.66 63 ALA E CA 1
ATOM 4742 C C . ALA E 1 75 ? 8.674 -8.379 -74.900 1.00 46.24 63 ALA E C 1
ATOM 4743 O O . ALA E 1 75 ? 8.438 -9.404 -75.536 1.00 46.89 63 ALA E O 1
ATOM 4745 N N . VAL E 1 76 ? 8.560 -7.163 -75.424 1.00 45.78 64 VAL E N 1
ATOM 4746 C CA . VAL E 1 76 ? 8.152 -6.958 -76.797 1.00 45.07 64 VAL E CA 1
ATOM 4747 C C . VAL E 1 76 ? 9.314 -6.367 -77.579 1.00 45.67 64 VAL E C 1
ATOM 4748 O O . VAL E 1 76 ? 10.188 -5.751 -76.993 1.00 47.08 64 VAL E O 1
ATOM 4752 N N . VAL E 1 77 ? 9.318 -6.569 -78.899 1.00 46.66 65 VAL E N 1
ATOM 4753 C CA . VAL E 1 77 ? 10.331 -6.012 -79.797 1.00 44.55 65 VAL E CA 1
ATOM 4754 C C . VAL E 1 77 ? 9.903 -4.628 -80.248 1.00 46.37 65 VAL E C 1
ATOM 4755 O O . VAL E 1 77 ? 8.780 -4.419 -80.729 1.00 47.54 65 VAL E O 1
ATOM 4759 N N . VAL E 1 78 ? 10.797 -3.664 -80.076 1.00 46.45 66 VAL E N 1
ATOM 4760 C CA . VAL E 1 78 ? 10.522 -2.312 -80.505 1.00 47.04 66 VAL E CA 1
ATOM 4761 C C . VAL E 1 78 ? 11.369 -1.927 -81.729 1.00 47.01 66 VAL E C 1
ATOM 4762 O O . VAL E 1 78 ? 11.008 -1.005 -82.461 1.00 46.73 66 VAL E O 1
ATOM 4766 N N . GLU E 1 79 ? 12.436 -2.679 -81.993 1.00 46.92 67 GLU E N 1
ATOM 4767 C CA . GLU E 1 79 ? 13.400 -2.341 -83.040 1.00 48.60 67 GLU E CA 1
ATOM 4768 C C . GLU E 1 79 ? 14.138 -3.597 -83.501 1.00 47.06 67 GLU E C 1
ATOM 4769 O O . GLU E 1 79 ? 14.572 -4.418 -82.677 1.00 47.60 67 GLU E O 1
ATOM 4775 N N . THR E 1 80 ? 14.260 -3.764 -84.811 1.00 45.43 68 THR E N 1
ATOM 4776 C CA . THR E 1 80 ? 14.951 -4.927 -85.350 1.00 46.11 68 THR E CA 1
ATOM 4777 C C . THR E 1 80 ? 15.625 -4.594 -86.674 1.00 45.17 68 THR E C 1
ATOM 4778 O O . THR E 1 80 ? 15.084 -3.839 -87.476 1.00 43.92 68 THR E O 1
ATOM 4782 N N . LEU E 1 81 ? 16.803 -5.167 -86.874 1.00 45.57 69 LEU E N 1
ATOM 4783 C CA . LEU E 1 81 ? 17.602 -4.970 -88.071 1.00 46.67 69 LEU E CA 1
ATOM 4784 C C . LEU E 1 81 ? 18.089 -6.339 -88.502 1.00 45.94 69 LEU E C 1
ATOM 4785 O O . LEU E 1 81 ? 18.575 -7.105 -87.684 1.00 46.07 69 LEU E O 1
ATOM 4790 N N . ALA E 1 82 ? 17.932 -6.656 -89.781 1.00 46.53 70 ALA E N 1
ATOM 4791 C CA . ALA E 1 82 ? 18.403 -7.929 -90.319 1.00 45.95 70 ALA E CA 1
ATOM 4792 C C . ALA E 1 82 ? 19.055 -7.757 -91.687 1.00 45.72 70 ALA E C 1
ATOM 4793 O O . ALA E 1 82 ? 18.721 -6.865 -92.465 1.00 44.13 70 ALA E O 1
ATOM 4795 N N . ARG E 1 83 ? 20.043 -8.602 -91.921 1.00 46.47 71 ARG E N 1
ATOM 4796 C CA . ARG E 1 83 ? 20.660 -8.778 -93.203 1.00 47.17 71 ARG E CA 1
ATOM 4797 C C . ARG E 1 83 ? 20.427 -10.240 -93.592 1.00 46.61 71 ARG E C 1
ATOM 4798 O O . ARG E 1 83 ? 20.849 -11.132 -92.877 1.00 47.18 71 ARG E O 1
ATOM 4806 N N . HIS E 1 84 ? 19.732 -10.473 -94.702 1.00 45.43 72 HIS E N 1
ATOM 4807 C CA . HIS E 1 84 ? 19.516 -11.809 -95.223 1.00 44.43 72 HIS E CA 1
ATOM 4808 C C . HIS E 1 84 ? 20.493 -12.066 -96.368 1.00 46.82 72 HIS E C 1
ATOM 4809 O O . HIS E 1 84 ? 20.252 -11.646 -97.515 1.00 44.57 72 HIS E O 1
ATOM 4816 N N . VAL E 1 85 ? 21.591 -12.767 -96.050 1.00 47.50 73 VAL E N 1
ATOM 4817 C CA . VAL E 1 85 ? 22.767 -12.815 -96.945 1.00 48.50 73 VAL E CA 1
ATOM 4818 C C . VAL E 1 85 ? 22.846 -14.067 -97.805 1.00 48.55 73 VAL E C 1
ATOM 4819 O O . VAL E 1 85 ? 23.555 -14.048 -98.793 1.00 47.58 73 VAL E O 1
ATOM 4823 N N . LYS E 1 86 ? 22.117 -15.127 -97.435 1.00 50.37 74 LYS E N 1
ATOM 4824 C CA . LYS E 1 86 ? 22.077 -16.375 -98.224 1.00 51.62 74 LYS E CA 1
ATOM 4825 C C . LYS E 1 86 ? 20.677 -16.976 -98.250 1.00 51.05 74 LYS E C 1
ATOM 4826 O O . LYS E 1 86 ? 20.007 -17.043 -97.221 1.00 51.04 74 LYS E O 1
ATOM 4830 N N . ALA E 1 87 ? 20.235 -17.425 -99.417 1.00 50.55 75 ALA E N 1
ATOM 4831 C CA . ALA E 1 87 ? 18.930 -18.078 -99.512 1.00 52.23 75 ALA E CA 1
ATOM 4832 C C . ALA E 1 87 ? 19.036 -19.530 -99.063 1.00 53.71 75 ALA E C 1
ATOM 4833 O O . ALA E 1 87 ? 20.027 -20.211 -99.341 1.00 54.75 75 ALA E O 1
ATOM 4835 N N . VAL E 1 88 ? 18.028 -19.976 -98.321 1.00 54.26 76 VAL E N 1
ATOM 4836 C CA . VAL E 1 88 ? 17.867 -21.376 -98.003 1.00 53.93 76 VAL E CA 1
ATOM 4837 C C . VAL E 1 88 ? 16.402 -21.782 -98.168 1.00 54.81 76 VAL E C 1
ATOM 4838 O O . VAL E 1 88 ? 15.496 -21.015 -97.796 1.00 52.18 76 VAL E O 1
ATOM 4842 N N . PRO E 1 89 ? 16.164 -22.986 -98.739 1.00 56.32 77 PRO E N 1
ATOM 4843 C CA . PRO E 1 89 ? 14.839 -23.602 -98.743 1.00 55.25 77 PRO E CA 1
ATOM 4844 C C . PRO E 1 89 ? 14.366 -24.108 -97.390 1.00 54.57 77 PRO E C 1
ATOM 4845 O O . PRO E 1 89 ? 15.158 -24.547 -96.554 1.00 54.05 77 PRO E O 1
ATOM 4849 N N . THR E 1 90 ? 13.051 -24.061 -97.217 1.00 54.10 78 THR E N 1
ATOM 4850 C CA . THR E 1 90 ? 12.403 -24.605 -96.064 1.00 54.76 78 THR E CA 1
ATOM 4851 C C . THR E 1 90 ? 12.509 -26.118 -96.154 1.00 55.53 78 THR E C 1
ATOM 4852 O O . THR E 1 90 ? 12.808 -26.675 -97.217 1.00 53.85 78 THR E O 1
ATOM 4856 N N . GLY E 1 91 ? 12.244 -26.788 -95.042 1.00 56.88 79 GLY E N 1
ATOM 4857 C CA . GLY E 1 91 ? 12.426 -28.227 -94.977 1.00 59.21 79 GLY E CA 1
ATOM 4858 C C . GLY E 1 91 ? 13.872 -28.562 -94.667 1.00 60.41 79 GLY E C 1
ATOM 4859 O O . GLY E 1 91 ? 14.314 -29.688 -94.884 1.00 62.15 79 GLY E O 1
ATOM 4860 N N . THR E 1 92 ? 14.614 -27.575 -94.176 1.00 61.06 80 THR E N 1
ATOM 4861 C CA . THR E 1 92 ? 15.881 -27.843 -93.526 1.00 61.47 80 THR E CA 1
ATOM 4862 C C . THR E 1 92 ? 15.872 -27.195 -92.146 1.00 60.11 80 THR E C 1
ATOM 4863 O O . THR E 1 92 ? 14.934 -26.483 -91.787 1.00 59.04 80 THR E O 1
ATOM 4867 N N . ARG E 1 93 ? 16.924 -27.465 -91.385 1.00 59.64 81 ARG E N 1
ATOM 4868 C CA . ARG E 1 93 ? 17.045 -27.017 -90.011 1.00 59.46 81 ARG E CA 1
ATOM 4869 C C . ARG E 1 93 ? 18.230 -26.063 -89.910 1.00 56.91 81 ARG E C 1
ATOM 4870 O O . ARG E 1 93 ? 19.202 -26.178 -90.664 1.00 56.11 81 ARG E O 1
ATOM 4878 N N . VAL E 1 94 ? 18.147 -25.131 -88.966 1.00 54.20 82 VAL E N 1
ATOM 4879 C CA . VAL E 1 94 ? 19.154 -24.094 -88.797 1.00 52.09 82 VAL E CA 1
ATOM 4880 C C . VAL E 1 94 ? 19.509 -23.906 -87.320 1.00 51.04 82 VAL E C 1
ATOM 4881 O O . VAL E 1 94 ? 18.664 -24.100 -86.439 1.00 50.68 82 VAL E O 1
ATOM 4885 N N . ALA E 1 95 ? 20.761 -23.532 -87.059 1.00 49.10 83 ALA E N 1
ATOM 4886 C CA . ALA E 1 95 ? 21.183 -23.113 -85.729 1.00 47.81 83 ALA E CA 1
ATOM 4887 C C . ALA E 1 95 ? 20.882 -21.599 -85.538 1.00 48.14 83 ALA E C 1
ATOM 4888 O O . ALA E 1 95 ? 21.443 -20.747 -86.243 1.00 48.62 83 ALA E O 1
ATOM 4890 N N . VAL E 1 96 ? 19.986 -21.280 -84.603 1.00 46.48 84 VAL E N 1
ATOM 4891 C CA . VAL E 1 96 ? 19.628 -19.898 -84.325 1.00 47.53 84 VAL E CA 1
ATOM 4892 C C . VAL E 1 96 ? 20.174 -19.489 -82.964 1.00 48.52 84 VAL E C 1
ATOM 4893 O O . VAL E 1 96 ? 19.742 -20.021 -81.948 1.00 52.03 84 VAL E O 1
ATOM 4897 N N . GLY E 1 97 ? 21.120 -18.553 -82.953 1.00 48.18 85 GLY E N 1
ATOM 4898 C CA . GLY E 1 97 ? 21.765 -18.075 -81.730 1.00 47.17 85 GLY E CA 1
ATOM 4899 C C . GLY E 1 97 ? 21.465 -16.617 -81.438 1.00 48.57 85 GLY E C 1
ATOM 4900 O O . GLY E 1 97 ? 21.439 -15.769 -82.347 1.00 49.18 85 GLY E O 1
ATOM 4901 N N . VAL E 1 98 ? 21.218 -16.311 -80.172 1.00 48.37 86 VAL E N 1
ATOM 4902 C CA . VAL E 1 98 ? 21.009 -14.929 -79.757 1.00 47.57 86 VAL E CA 1
ATOM 4903 C C . VAL E 1 98 ? 21.836 -14.679 -78.525 1.00 48.24 86 VAL E C 1
ATOM 4904 O O . VAL E 1 98 ? 22.096 -15.605 -77.761 1.00 47.07 86 VAL E O 1
ATOM 4908 N N . ARG E 1 99 ? 22.266 -13.435 -78.341 1.00 49.32 87 ARG E N 1
ATOM 4909 C CA . ARG E 1 99 ? 22.893 -13.043 -77.086 1.00 51.43 87 ARG E CA 1
ATOM 4910 C C . ARG E 1 99 ? 22.623 -11.593 -76.777 1.00 48.95 87 ARG E C 1
ATOM 4911 O O . ARG E 1 99 ? 22.415 -10.791 -77.689 1.00 47.80 87 ARG E O 1
ATOM 4919 N N . VAL E 1 100 ? 22.631 -11.273 -75.483 1.00 46.64 88 VAL E N 1
ATOM 4920 C CA . VAL E 1 100 ? 22.400 -9.925 -75.025 1.00 46.34 88 VAL E CA 1
ATOM 4921 C C . VAL E 1 100 ? 23.709 -9.155 -75.075 1.00 47.17 88 VAL E C 1
ATOM 4922 O O . VAL E 1 100 ? 24.654 -9.485 -74.377 1.00 49.03 88 VAL E O 1
ATOM 4926 N N . VAL E 1 101 ? 23.752 -8.123 -75.904 1.00 47.61 89 VAL E N 1
ATOM 4927 C CA . VAL E 1 101 ? 24.950 -7.301 -76.046 1.00 48.84 89 VAL E CA 1
ATOM 4928 C C . VAL E 1 101 ? 24.855 -5.946 -75.328 1.00 49.04 89 VAL E C 1
ATOM 4929 O O . VAL E 1 101 ? 25.837 -5.224 -75.277 1.00 51.45 89 VAL E O 1
ATOM 4933 N N . GLY E 1 102 ? 23.704 -5.602 -74.765 1.00 46.49 90 GLY E N 1
ATOM 4934 C CA . GLY E 1 102 ? 23.602 -4.344 -74.040 1.00 46.19 90 GLY E CA 1
ATOM 4935 C C . GLY E 1 102 ? 22.246 -4.166 -73.383 1.00 46.98 90 GLY E C 1
ATOM 4936 O O . GLY E 1 102 ? 21.232 -4.668 -73.897 1.00 46.33 90 GLY E O 1
ATOM 4937 N N . VAL E 1 103 ? 22.240 -3.462 -72.244 1.00 45.86 91 VAL E N 1
ATOM 4938 C CA . VAL E 1 103 ? 21.012 -3.113 -71.528 1.00 45.46 91 VAL E CA 1
ATOM 4939 C C . VAL E 1 103 ? 21.024 -1.660 -71.073 1.00 44.38 91 VAL E C 1
ATOM 4940 O O . VAL E 1 103 ? 21.989 -1.210 -70.491 1.00 45.19 91 VAL E O 1
ATOM 4944 N N . VAL E 1 104 ? 19.945 -0.936 -71.341 1.00 44.34 92 VAL E N 1
ATOM 4945 C CA . VAL E 1 104 ? 19.809 0.445 -70.896 1.00 44.69 92 VAL E CA 1
ATOM 4946 C C . VAL E 1 104 ? 18.373 0.590 -70.429 1.00 45.51 92 VAL E C 1
ATOM 4947 O O . VAL E 1 104 ? 17.460 0.577 -71.245 1.00 46.73 92 VAL E O 1
ATOM 4951 N N . GLY E 1 105 ? 18.174 0.705 -69.120 1.00 46.10 93 GLY E N 1
ATOM 4952 C CA . GLY E 1 105 ? 16.834 0.726 -68.552 1.00 45.59 93 GLY E CA 1
ATOM 4953 C C . GLY E 1 105 ? 16.146 -0.608 -68.825 1.00 45.62 93 GLY E C 1
ATOM 4954 O O . GLY E 1 105 ? 16.668 -1.673 -68.482 1.00 43.99 93 GLY E O 1
ATOM 4955 N N . ASN E 1 106 ? 14.974 -0.540 -69.452 1.00 45.49 94 ASN E N 1
ATOM 4956 C CA . ASN E 1 106 ? 14.242 -1.731 -69.850 1.00 45.29 94 ASN E CA 1
ATOM 4957 C C . ASN E 1 106 ? 14.459 -2.104 -71.328 1.00 45.41 94 ASN E C 1
ATOM 4958 O O . ASN E 1 106 ? 13.785 -2.975 -71.851 1.00 45.47 94 ASN E O 1
ATOM 4963 N N . ARG E 1 107 ? 15.403 -1.443 -71.994 1.00 45.34 95 ARG E N 1
ATOM 4964 C CA . ARG E 1 107 ? 15.743 -1.772 -73.371 1.00 45.86 95 ARG E CA 1
ATOM 4965 C C . ARG E 1 107 ? 16.886 -2.766 -73.389 1.00 45.20 95 ARG E C 1
ATOM 4966 O O . ARG E 1 107 ? 17.927 -2.532 -72.780 1.00 46.80 95 ARG E O 1
ATOM 4974 N N . VAL E 1 108 ? 16.664 -3.892 -74.060 1.00 46.19 96 VAL E N 1
ATOM 4975 C CA . VAL E 1 108 ? 17.618 -4.993 -74.118 1.00 45.47 96 VAL E CA 1
ATOM 4976 C C . VAL E 1 108 ? 18.013 -5.288 -75.569 1.00 46.79 96 VAL E C 1
ATOM 4977 O O . VAL E 1 108 ? 17.180 -5.698 -76.384 1.00 46.69 96 VAL E O 1
ATOM 4981 N N . LYS E 1 109 ? 19.291 -5.067 -75.872 1.00 46.54 97 LYS E N 1
ATOM 4982 C CA . LYS E 1 109 ? 19.817 -5.215 -77.217 1.00 47.59 97 LYS E CA 1
ATOM 4983 C C . LYS E 1 109 ? 20.346 -6.621 -77.410 1.00 47.19 97 LYS E C 1
ATOM 4984 O O . LYS E 1 109 ? 21.114 -7.103 -76.592 1.00 47.92 97 LYS E O 1
ATOM 4990 N N . PHE E 1 110 ? 19.915 -7.271 -78.487 1.00 47.41 98 PHE E N 1
ATOM 4991 C CA . PHE E 1 110 ? 20.390 -8.600 -78.869 1.00 48.28 98 PHE E CA 1
ATOM 4992 C C . PHE E 1 110 ? 21.107 -8.551 -80.204 1.00 48.55 98 PHE E C 1
ATOM 4993 O O . PHE E 1 110 ? 20.698 -7.786 -81.087 1.00 48.09 98 PHE E O 1
ATOM 5001 N N . ARG E 1 111 ? 22.151 -9.376 -80.331 1.00 48.21 99 ARG E N 1
ATOM 5002 C CA . ARG E 1 111 ? 22.639 -9.864 -81.630 1.00 50.15 99 ARG E CA 1
ATOM 5003 C C . ARG E 1 111 ? 22.126 -11.283 -81.910 1.00 48.07 99 ARG E C 1
ATOM 5004 O O . ARG E 1 111 ? 22.010 -12.106 -81.010 1.00 46.81 99 ARG E O 1
ATOM 5012 N N . GLY E 1 112 ? 21.821 -11.554 -83.171 1.00 47.07 100 GLY E N 1
ATOM 5013 C CA . GLY E 1 112 ? 21.276 -12.844 -83.575 1.00 46.93 100 GLY E CA 1
ATOM 5014 C C . GLY E 1 112 ? 21.861 -13.354 -84.877 1.00 46.59 100 GLY E C 1
ATOM 5015 O O . GLY E 1 112 ? 22.265 -12.577 -85.737 1.00 44.13 100 GLY E O 1
ATOM 5016 N N . ILE E 1 113 ? 21.888 -14.671 -85.030 1.00 47.55 101 ILE E N 1
ATOM 5017 C CA . ILE E 1 113 ? 22.539 -15.288 -86.189 1.00 47.40 101 ILE E CA 1
ATOM 5018 C C . ILE E 1 113 ? 21.834 -16.593 -86.505 1.00 47.41 101 ILE E C 1
ATOM 5019 O O . ILE E 1 113 ? 21.468 -17.339 -85.594 1.00 46.27 101 ILE E O 1
ATOM 5024 N N . VAL E 1 114 ? 21.610 -16.835 -87.793 1.00 46.84 102 VAL E N 1
ATOM 5025 C CA . VAL E 1 114 ? 20.957 -18.045 -88.252 1.00 45.94 102 VAL E CA 1
ATOM 5026 C C . VAL E 1 114 ? 21.925 -18.741 -89.164 1.00 47.39 102 VAL E C 1
ATOM 5027 O O . VAL E 1 114 ? 22.212 -18.231 -90.237 1.00 45.93 102 VAL E O 1
ATOM 5039 N N . SER E 1 116 ? 23.203 -22.185 -91.348 1.00 54.06 104 SER E N 1
ATOM 5040 C CA . SER E 1 116 ? 22.804 -23.413 -92.026 1.00 55.08 104 SER E CA 1
ATOM 5041 C C . SER E 1 116 ? 24.073 -24.181 -92.331 1.00 56.68 104 SER E C 1
ATOM 5042 O O . SER E 1 116 ? 24.712 -23.962 -93.357 1.00 56.57 104 SER E O 1
ATOM 5045 N N . GLY E 1 117 ? 24.436 -25.082 -91.423 1.00 58.02 105 GLY E N 1
ATOM 5046 C CA . GLY E 1 117 ? 25.727 -25.753 -91.488 1.00 58.87 105 GLY E CA 1
ATOM 5047 C C . GLY E 1 117 ? 26.818 -24.780 -91.086 1.00 59.02 105 GLY E C 1
ATOM 5048 O O . GLY E 1 117 ? 26.789 -24.236 -89.988 1.00 59.61 105 GLY E O 1
ATOM 5049 N N . ASP E 1 118 ? 27.776 -24.564 -91.979 1.00 59.26 106 ASP E N 1
ATOM 5050 C CA . ASP E 1 118 ? 28.817 -23.565 -91.774 1.00 59.43 106 ASP E CA 1
ATOM 5051 C C . ASP E 1 118 ? 28.471 -22.269 -92.510 1.00 58.75 106 ASP E C 1
ATOM 5052 O O . ASP E 1 118 ? 29.280 -21.342 -92.517 1.00 58.67 106 ASP E O 1
ATOM 5057 N N . GLU E 1 119 ? 27.277 -22.210 -93.111 1.00 57.32 107 GLU E N 1
ATOM 5058 C CA . GLU E 1 119 ? 26.785 -21.019 -93.821 1.00 56.95 107 GLU E CA 1
ATOM 5059 C C . GLU E 1 119 ? 26.027 -20.066 -92.916 1.00 54.88 107 GLU E C 1
ATOM 5060 O O . GLU E 1 119 ? 25.096 -20.476 -92.233 1.00 53.44 107 GLU E O 1
ATOM 5066 N N . LYS E 1 120 ? 26.402 -18.789 -92.943 1.00 53.87 108 LYS E N 1
ATOM 5067 C CA . LYS E 1 120 ? 25.602 -17.718 -92.337 1.00 53.29 108 LYS E CA 1
ATOM 5068 C C . LYS E 1 120 ? 24.442 -17.386 -93.278 1.00 51.04 108 LYS E C 1
ATOM 5069 O O . LYS E 1 120 ? 24.683 -16.929 -94.388 1.00 51.51 108 LYS E O 1
ATOM 5075 N N . ILE E 1 121 ? 23.201 -17.640 -92.849 1.00 48.28 109 ILE E N 1
ATOM 5076 C CA . ILE E 1 121 ? 22.011 -17.308 -93.644 1.00 47.81 109 ILE E CA 1
ATOM 5077 C C . ILE E 1 121 ? 21.564 -15.857 -93.372 1.00 47.17 109 ILE E C 1
ATOM 5078 O O . ILE E 1 121 ? 21.255 -15.095 -94.294 1.00 48.95 109 ILE E O 1
ATOM 5083 N N . LEU E 1 122 ? 21.537 -15.469 -92.109 1.00 47.31 110 LEU E N 1
ATOM 5084 C CA . LEU E 1 122 ? 20.977 -14.163 -91.722 1.00 47.47 110 LEU E CA 1
ATOM 5085 C C . LEU E 1 122 ? 21.589 -13.727 -90.418 1.00 46.85 110 LEU E C 1
ATOM 5086 O O . LEU E 1 122 ? 21.781 -14.547 -89.535 1.00 47.25 110 LEU E O 1
ATOM 5091 N N . GLU E 1 123 ? 21.923 -12.451 -90.305 1.00 47.01 111 GLU E N 1
ATOM 5092 C CA . GLU E 1 123 ? 22.348 -11.890 -89.023 1.00 49.46 111 GLU E CA 1
ATOM 5093 C C . GLU E 1 123 ? 21.439 -10.729 -88.625 1.00 47.61 111 GLU E C 1
ATOM 5094 O O . GLU E 1 123 ? 21.002 -9.960 -89.474 1.00 46.36 111 GLU E O 1
ATOM 5100 N N . ALA E 1 124 ? 21.145 -10.628 -87.330 1.00 46.24 112 ALA E N 1
ATOM 5101 C CA . ALA E 1 124 ? 20.186 -9.656 -86.839 1.00 45.71 112 ALA E CA 1
ATOM 5102 C C . ALA E 1 124 ? 20.698 -8.913 -85.629 1.00 46.44 112 ALA E C 1
ATOM 5103 O O . ALA E 1 124 ? 21.546 -9.395 -84.884 1.00 44.40 112 ALA E O 1
ATOM 5105 N N . GLU E 1 125 ? 20.159 -7.711 -85.461 1.00 48.88 113 GLU E N 1
ATOM 5106 C CA . GLU E 1 125 ? 20.396 -6.881 -84.296 1.00 51.07 113 GLU E CA 1
ATOM 5107 C C . GLU E 1 125 ? 19.029 -6.286 -83.958 1.00 48.34 113 GLU E C 1
ATOM 5108 O O . GLU E 1 125 ? 18.332 -5.788 -84.843 1.00 46.80 113 GLU E O 1
ATOM 5114 N N . PHE E 1 126 ? 18.620 -6.379 -82.706 1.00 47.02 114 PHE E N 1
ATOM 5115 C CA . PHE E 1 126 ? 17.248 -6.014 -82.341 1.00 47.78 114 PHE E CA 1
ATOM 5116 C C . PHE E 1 126 ? 17.064 -5.732 -80.850 1.00 46.62 114 PHE E C 1
ATOM 5117 O O . PHE E 1 126 ? 17.832 -6.181 -80.028 1.00 45.46 114 PHE E O 1
ATOM 5125 N N . VAL E 1 127 ? 16.027 -4.970 -80.523 1.00 48.67 115 VAL E N 1
ATOM 5126 C CA . VAL E 1 127 ? 15.834 -4.466 -79.164 1.00 46.43 115 VAL E CA 1
ATOM 5127 C C . VAL E 1 127 ? 14.482 -4.875 -78.639 1.00 46.98 115 VAL E C 1
ATOM 5128 O O . VAL E 1 127 ? 13.477 -4.767 -79.338 1.00 47.24 115 VAL E O 1
ATOM 5132 N N . ARG E 1 128 ? 14.467 -5.346 -77.398 1.00 47.90 116 ARG E N 1
ATOM 5133 C CA . ARG E 1 128 ? 13.236 -5.642 -76.700 1.00 47.10 116 ARG E CA 1
ATOM 5134 C C . ARG E 1 128 ? 13.064 -4.708 -75.535 1.00 47.81 116 ARG E C 1
ATOM 5135 O O . ARG E 1 128 ? 14.030 -4.410 -74.831 1.00 49.55 116 ARG E O 1
ATOM 5143 N N . ALA E 1 129 ? 11.832 -4.252 -75.319 1.00 47.58 117 ALA E N 1
ATOM 5144 C CA . ALA E 1 129 ? 11.491 -3.525 -74.108 1.00 46.44 117 ALA E CA 1
ATOM 5145 C C . ALA E 1 129 ? 10.818 -4.497 -73.144 1.00 46.38 117 ALA E C 1
ATOM 5146 O O . ALA E 1 129 ? 9.888 -5.209 -73.518 1.00 46.69 117 ALA E O 1
ATOM 5148 N N . ILE E 1 130 ? 11.298 -4.527 -71.910 1.00 46.22 118 ILE E N 1
ATOM 5149 C CA . ILE E 1 130 ? 10.689 -5.334 -70.852 1.00 46.69 118 ILE E CA 1
ATOM 5150 C C . ILE E 1 130 ? 9.589 -4.503 -70.167 1.00 47.04 118 ILE E C 1
ATOM 5151 O O . ILE E 1 130 ? 9.848 -3.394 -69.677 1.00 45.04 118 ILE E O 1
ATOM 5156 N N . VAL E 1 131 ? 8.364 -5.039 -70.167 1.00 47.10 119 VAL E N 1
ATOM 5157 C CA . VAL E 1 131 ? 7.192 -4.339 -69.645 1.00 47.51 119 VAL E CA 1
ATOM 5158 C C . VAL E 1 131 ? 6.286 -5.272 -68.834 1.00 47.89 119 VAL E C 1
ATOM 5159 O O . VAL E 1 131 ? 6.164 -6.456 -69.152 1.00 47.94 119 VAL E O 1
ATOM 5163 N N . PRO E 1 132 ? 5.646 -4.747 -67.777 1.00 49.04 120 PRO E N 1
ATOM 5164 C CA . PRO E 1 132 ? 4.638 -5.573 -67.094 1.00 49.20 120 PRO E CA 1
ATOM 5165 C C . PRO E 1 132 ? 3.455 -5.885 -68.006 1.00 49.03 120 PRO E C 1
ATOM 5166 O O . PRO E 1 132 ? 2.989 -5.013 -68.737 1.00 48.45 120 PRO E O 1
ATOM 5170 N N . ARG E 1 133 ? 2.992 -7.128 -67.967 1.00 49.87 121 ARG E N 1
ATOM 5171 C CA . ARG E 1 133 ? 1.905 -7.575 -68.833 1.00 51.10 121 ARG E CA 1
ATOM 5172 C C . ARG E 1 133 ? 0.647 -6.704 -68.735 1.00 51.92 121 ARG E C 1
ATOM 5173 O O . ARG E 1 133 ? 0.010 -6.441 -69.749 1.00 51.18 121 ARG E O 1
ATOM 5181 N N . GLU E 1 134 ? 0.305 -6.258 -67.524 1.00 53.68 122 GLU E N 1
ATOM 5182 C CA . GLU E 1 134 ? -0.885 -5.406 -67.304 1.00 55.21 122 GLU E CA 1
ATOM 5183 C C . GLU E 1 134 ? -0.782 -4.035 -67.985 1.00 55.82 122 GLU E C 1
ATOM 5184 O O . GLU E 1 134 ? -1.782 -3.516 -68.488 1.00 55.50 122 GLU E O 1
ATOM 5190 N N . LYS E 1 135 ? 0.421 -3.454 -67.995 1.00 56.77 123 LYS E N 1
ATOM 5191 C CA . LYS E 1 135 ? 0.680 -2.221 -68.741 1.00 57.52 123 LYS E CA 1
ATOM 5192 C C . LYS E 1 135 ? 0.379 -2.439 -70.215 1.00 56.84 123 LYS E C 1
ATOM 5193 O O . LYS E 1 135 ? -0.287 -1.626 -70.852 1.00 55.68 123 LYS E O 1
ATOM 5199 N N . LEU E 1 136 ? 0.881 -3.548 -70.741 1.00 57.24 124 LEU E N 1
ATOM 5200 C CA . LEU E 1 136 ? 0.668 -3.916 -72.133 1.00 57.79 124 LEU E CA 1
ATOM 5201 C C . LEU E 1 136 ? -0.821 -4.132 -72.433 1.00 59.65 124 LEU E C 1
ATOM 5202 O O . LEU E 1 136 ? -1.286 -3.840 -73.535 1.00 60.44 124 LEU E O 1
ATOM 5207 N N . ARG E 1 137 ? -1.556 -4.640 -71.448 1.00 60.87 125 ARG E N 1
ATOM 5208 C CA A ARG E 1 137 ? -2.995 -4.837 -71.579 0.70 62.71 125 ARG E CA 1
ATOM 5209 C CA B ARG E 1 137 ? -2.999 -4.834 -71.585 0.30 62.04 125 ARG E CA 1
ATOM 5210 C C . ARG E 1 137 ? -3.713 -3.485 -71.620 1.00 63.65 125 ARG E C 1
ATOM 5211 O O . ARG E 1 137 ? -4.469 -3.204 -72.555 1.00 63.81 125 ARG E O 1
ATOM 5226 N N . ARG E 1 138 ? -3.460 -2.650 -70.604 1.00 65.83 126 ARG E N 1
ATOM 5227 C CA . ARG E 1 138 ? -4.040 -1.292 -70.520 1.00 68.20 126 ARG E CA 1
ATOM 5228 C C . ARG E 1 138 ? -3.719 -0.415 -71.743 1.00 68.95 126 ARG E C 1
ATOM 5229 O O . ARG E 1 138 ? -4.572 0.361 -72.184 1.00 69.20 126 ARG E O 1
ATOM 5237 N N . LEU E 1 139 ? -2.493 -0.523 -72.270 1.00 69.80 127 LEU E N 1
ATOM 5238 C CA . LEU E 1 139 ? -2.108 0.189 -73.498 1.00 71.16 127 LEU E CA 1
ATOM 5239 C C . LEU E 1 139 ? -3.045 -0.191 -74.640 1.00 72.83 127 LEU E C 1
ATOM 5240 O O . LEU E 1 139 ? -3.794 0.653 -75.142 1.00 72.35 127 LEU E O 1
ATOM 5245 N N . ALA E 1 140 ? -3.014 -1.467 -75.027 1.00 75.18 128 ALA E N 1
ATOM 5246 C CA . ALA E 1 140 ? -3.860 -1.980 -76.111 1.00 76.51 128 ALA E CA 1
ATOM 5247 C C . ALA E 1 140 ? -5.282 -2.342 -75.632 1.00 77.55 128 ALA E C 1
ATOM 5248 O O . ALA E 1 140 ? -5.888 -3.285 -76.137 1.00 78.16 128 ALA E O 1
ATOM 5250 N N . LEU E 1 141 ? -5.793 -1.599 -74.652 1.00 78.45 129 LEU E N 1
ATOM 5251 C CA . LEU E 1 141 ? -7.206 -1.627 -74.290 1.00 79.74 129 LEU E CA 1
ATOM 5252 C C . LEU E 1 141 ? -7.702 -0.194 -74.060 1.00 80.98 129 LEU E C 1
ATOM 5253 O O . LEU E 1 141 ? -8.520 0.056 -73.166 1.00 80.51 129 LEU E O 1
ATOM 5255 N N . GLU E 1 142 ? -7.195 0.740 -74.872 1.00 82.06 130 GLU E N 1
ATOM 5256 C CA . GLU E 1 142 ? -7.588 2.156 -74.804 1.00 82.34 130 GLU E CA 1
ATOM 5257 C C . GLU E 1 142 ? -8.688 2.482 -75.818 1.00 82.39 130 GLU E C 1
ATOM 5258 O O . GLU E 1 142 ? -8.819 1.823 -76.855 1.00 82.16 130 GLU E O 1
ATOM 5260 N N . HIS F 1 10 ? 15.918 -13.482 -121.633 1.00 72.22 -2 HIS F N 1
ATOM 5261 C CA . HIS F 1 10 ? 15.277 -12.480 -122.542 1.00 71.71 -2 HIS F CA 1
ATOM 5262 C C . HIS F 1 10 ? 15.855 -11.063 -122.328 1.00 71.08 -2 HIS F C 1
ATOM 5263 O O . HIS F 1 10 ? 16.492 -10.525 -123.236 1.00 72.95 -2 HIS F O 1
ATOM 5265 N N . HIS F 1 11 ? 15.670 -10.475 -121.142 1.00 68.61 -1 HIS F N 1
ATOM 5266 C CA . HIS F 1 11 ? 16.068 -9.062 -120.897 1.00 67.10 -1 HIS F CA 1
ATOM 5267 C C . HIS F 1 11 ? 17.351 -8.904 -120.101 1.00 65.45 -1 HIS F C 1
ATOM 5268 O O . HIS F 1 11 ? 17.372 -9.199 -118.907 1.00 66.17 -1 HIS F O 1
ATOM 5275 N N . HIS F 1 12 ? 18.409 -8.412 -120.740 1.00 61.89 0 HIS F N 1
ATOM 5276 C CA . HIS F 1 12 ? 19.663 -8.182 -120.030 1.00 61.72 0 HIS F CA 1
ATOM 5277 C C . HIS F 1 12 ? 19.743 -6.727 -119.480 1.00 57.48 0 HIS F C 1
ATOM 5278 O O . HIS F 1 12 ? 20.227 -5.804 -120.144 1.00 54.74 0 HIS F O 1
ATOM 5301 N N . ASP F 1 15 ? 20.358 -1.343 -115.805 1.00 50.91 3 ASP F N 1
ATOM 5302 C CA . ASP F 1 15 ? 19.929 -0.169 -115.065 1.00 49.53 3 ASP F CA 1
ATOM 5303 C C . ASP F 1 15 ? 18.491 -0.386 -114.641 1.00 48.60 3 ASP F C 1
ATOM 5304 O O . ASP F 1 15 ? 17.695 -0.889 -115.427 1.00 47.86 3 ASP F O 1
ATOM 5309 N N . PHE F 1 16 ? 18.170 -0.009 -113.398 1.00 47.68 4 PHE F N 1
ATOM 5310 C CA . PHE F 1 16 ? 16.805 -0.102 -112.892 1.00 47.27 4 PHE F CA 1
ATOM 5311 C C . PHE F 1 16 ? 16.215 1.234 -112.418 1.00 48.32 4 PHE F C 1
ATOM 5312 O O . PHE F 1 16 ? 15.234 1.238 -111.666 1.00 48.08 4 PHE F O 1
ATOM 5320 N N . ASP F 1 17 ? 16.740 2.353 -112.952 1.00 48.65 5 ASP F N 1
ATOM 5321 C CA . ASP F 1 17 ? 16.324 3.720 -112.569 1.00 48.23 5 ASP F CA 1
ATOM 5322 C C . ASP F 1 17 ? 14.829 3.948 -112.808 1.00 48.18 5 ASP F C 1
ATOM 5323 O O . ASP F 1 17 ? 14.218 4.787 -112.160 1.00 47.34 5 ASP F O 1
ATOM 5328 N N . PHE F 1 18 ? 14.237 3.198 -113.729 1.00 48.02 6 PHE F N 1
ATOM 5329 C CA . PHE F 1 18 ? 12.809 3.326 -113.970 1.00 48.69 6 PHE F CA 1
ATOM 5330 C C . PHE F 1 18 ? 11.956 2.970 -112.729 1.00 49.16 6 PHE F C 1
ATOM 5331 O O . PHE F 1 18 ? 10.773 3.294 -112.683 1.00 49.30 6 PHE F O 1
ATOM 5339 N N . LEU F 1 19 ? 12.567 2.353 -111.718 1.00 47.58 7 LEU F N 1
ATOM 5340 C CA . LEU F 1 19 ? 11.864 2.026 -110.482 1.00 48.69 7 LEU F CA 1
ATOM 5341 C C . LEU F 1 19 ? 11.864 3.192 -109.502 1.00 48.25 7 LEU F C 1
ATOM 5342 O O . LEU F 1 19 ? 11.078 3.202 -108.553 1.00 47.46 7 LEU F O 1
ATOM 5347 N N . GLU F 1 20 ? 12.731 4.171 -109.732 1.00 49.39 8 GLU F N 1
ATOM 5348 C CA . GLU F 1 20 ? 12.890 5.262 -108.782 1.00 52.05 8 GLU F CA 1
ATOM 5349 C C . GLU F 1 20 ? 11.639 6.112 -108.748 1.00 51.89 8 GLU F C 1
ATOM 5350 O O . GLU F 1 20 ? 11.061 6.423 -109.795 1.00 51.79 8 GLU F O 1
ATOM 5356 N N . GLY F 1 21 ? 11.219 6.443 -107.529 1.00 51.30 9 GLY F N 1
ATOM 5357 C CA . GLY F 1 21 ? 10.058 7.301 -107.315 1.00 51.63 9 GLY F CA 1
ATOM 5358 C C . GLY F 1 21 ? 8.727 6.574 -107.217 1.00 50.58 9 GLY F C 1
ATOM 5359 O O . GLY F 1 21 ? 7.732 7.185 -106.891 1.00 51.85 9 GLY F O 1
ATOM 5360 N N . LYS F 1 22 ? 8.692 5.280 -107.511 1.00 50.12 10 LYS F N 1
ATOM 5361 C CA . LYS F 1 22 ? 7.438 4.539 -107.420 1.00 48.75 10 LYS F CA 1
ATOM 5362 C C . LYS F 1 22 ? 6.999 4.375 -105.969 1.00 50.03 10 LYS F C 1
ATOM 5363 O O . LYS F 1 22 ? 7.825 4.200 -105.059 1.00 48.69 10 LYS F O 1
ATOM 5369 N N . ARG F 1 23 ? 5.688 4.392 -105.768 1.00 50.60 11 ARG F N 1
ATOM 5370 C CA . ARG F 1 23 ? 5.114 4.123 -104.464 1.00 52.66 11 ARG F CA 1
ATOM 5371 C C . ARG F 1 23 ? 3.814 3.352 -104.610 1.00 50.34 11 ARG F C 1
ATOM 5372 O O . ARG F 1 23 ? 3.198 3.369 -105.664 1.00 50.55 11 ARG F O 1
ATOM 5377 N N . LEU F 1 24 ? 3.443 2.633 -103.558 1.00 48.49 12 LEU F N 1
ATOM 5378 C CA . LEU F 1 24 ? 2.175 1.900 -103.513 1.00 48.31 12 LEU F CA 1
ATOM 5379 C C . LEU F 1 24 ? 1.686 1.850 -102.078 1.00 49.32 12 LEU F C 1
ATOM 5380 O O . LEU F 1 24 ? 2.484 1.657 -101.147 1.00 49.03 12 LEU F O 1
ATOM 5385 N N . THR F 1 25 ? 0.382 2.041 -101.915 1.00 51.04 13 THR F N 1
ATOM 5386 C CA . THR F 1 25 ? -0.291 1.905 -100.624 1.00 52.73 13 THR F CA 1
ATOM 5387 C C . THR F 1 25 ? -1.455 0.953 -100.758 1.00 52.81 13 THR F C 1
ATOM 5388 O O . THR F 1 25 ? -2.237 1.057 -101.697 1.00 53.00 13 THR F O 1
ATOM 5392 N N . GLU F 1 26 ? -1.558 0.029 -99.813 1.00 54.11 14 GLU F N 1
ATOM 5393 C CA . GLU F 1 26 ? -2.645 -0.933 -99.780 1.00 56.85 14 GLU F CA 1
ATOM 5394 C C . GLU F 1 26 ? -3.187 -1.029 -98.370 1.00 54.27 14 GLU F C 1
ATOM 5395 O O . GLU F 1 26 ? -2.435 -0.983 -97.408 1.00 52.92 14 GLU F O 1
ATOM 5401 N N . ASP F 1 27 ? -4.492 -1.208 -98.245 1.00 55.11 15 ASP F N 1
ATOM 5402 C CA . ASP F 1 27 ? -5.064 -1.540 -96.958 1.00 55.88 15 ASP F CA 1
ATOM 5403 C C . ASP F 1 27 ? -4.986 -3.055 -96.822 1.00 54.93 15 ASP F C 1
ATOM 5404 O O . ASP F 1 27 ? -5.306 -3.773 -97.760 1.00 56.98 15 ASP F O 1
ATOM 5409 N N . VAL F 1 28 ? -4.498 -3.536 -95.683 1.00 53.59 16 VAL F N 1
ATOM 5410 C CA . VAL F 1 28 ? -4.291 -4.965 -95.460 1.00 52.41 16 VAL F CA 1
ATOM 5411 C C . VAL F 1 28 ? -5.032 -5.410 -94.214 1.00 53.62 16 VAL F C 1
ATOM 5412 O O . VAL F 1 28 ? -5.003 -4.727 -93.200 1.00 53.46 16 VAL F O 1
ATOM 5416 N N . ALA F 1 29 ? -5.717 -6.551 -94.298 1.00 55.15 17 ALA F N 1
ATOM 5417 C CA . ALA F 1 29 ? -6.355 -7.153 -93.126 1.00 55.26 17 ALA F CA 1
ATOM 5418 C C . ALA F 1 29 ? -5.301 -7.949 -92.357 1.00 55.29 17 ALA F C 1
ATOM 5419 O O . ALA F 1 29 ? -4.673 -8.851 -92.907 1.00 55.96 17 ALA F O 1
ATOM 5421 N N . LEU F 1 30 ? -5.094 -7.595 -91.094 1.00 54.88 18 LEU F N 1
ATOM 5422 C CA . LEU F 1 30 ? -4.146 -8.308 -90.258 1.00 54.59 18 LEU F CA 1
ATOM 5423 C C . LEU F 1 30 ? -4.864 -9.523 -89.680 1.00 56.03 18 LEU F C 1
ATOM 5424 O O . LEU F 1 30 ? -5.698 -9.395 -88.769 1.00 56.07 18 LEU F O 1
ATOM 5429 N N . ASP F 1 31 ? -4.574 -10.701 -90.220 1.00 55.91 19 ASP F N 1
ATOM 5430 C CA . ASP F 1 31 ? -5.323 -11.894 -89.819 1.00 56.56 19 ASP F CA 1
ATOM 5431 C C . ASP F 1 31 ? -4.683 -12.600 -88.619 1.00 56.67 19 ASP F C 1
ATOM 5432 O O . ASP F 1 31 ? -3.658 -12.158 -88.091 1.00 56.46 19 ASP F O 1
ATOM 5437 N N . GLU F 1 32 ? -5.307 -13.693 -88.195 1.00 57.12 20 GLU F N 1
ATOM 5438 C CA . GLU F 1 32 ? -4.887 -14.427 -87.012 1.00 57.83 20 GLU F CA 1
ATOM 5439 C C . GLU F 1 32 ? -3.633 -15.267 -87.281 1.00 56.88 20 GLU F C 1
ATOM 5440 O O . GLU F 1 32 ? -3.001 -15.746 -86.343 1.00 57.53 20 GLU F O 1
ATOM 5446 N N . THR F 1 33 ? -3.252 -15.426 -88.549 1.00 56.07 21 THR F N 1
ATOM 5447 C CA . THR F 1 33 ? -1.992 -16.104 -88.884 1.00 56.16 21 THR F CA 1
ATOM 5448 C C . THR F 1 33 ? -0.793 -15.203 -88.599 1.00 56.04 21 THR F C 1
ATOM 5449 O O . THR F 1 33 ? 0.353 -15.627 -88.779 1.00 56.88 21 THR F O 1
ATOM 5461 N N . VAL F 1 35 ? -0.445 -13.552 -85.596 1.00 52.56 23 VAL F N 1
ATOM 5462 C CA . VAL F 1 35 ? -0.583 -13.227 -84.190 1.00 51.10 23 VAL F CA 1
ATOM 5463 C C . VAL F 1 35 ? 0.742 -13.434 -83.427 1.00 50.38 23 VAL F C 1
ATOM 5464 O O . VAL F 1 35 ? 1.537 -14.317 -83.743 1.00 50.75 23 VAL F O 1
ATOM 5468 N N . TRP F 1 36 ? 0.971 -12.588 -82.430 1.00 49.45 24 TRP F N 1
ATOM 5469 C CA . TRP F 1 36 ? 2.077 -12.752 -81.502 1.00 48.90 24 TRP F CA 1
ATOM 5470 C C . TRP F 1 36 ? 1.785 -13.898 -80.514 1.00 50.08 24 TRP F C 1
ATOM 5471 O O . TRP F 1 36 ? 0.855 -13.813 -79.706 1.00 49.65 24 TRP F O 1
ATOM 5482 N N . ASN F 1 37 ? 2.589 -14.960 -80.580 1.00 51.05 25 ASN F N 1
ATOM 5483 C CA . ASN F 1 37 ? 2.334 -16.175 -79.806 1.00 52.34 25 ASN F CA 1
ATOM 5484 C C . ASN F 1 37 ? 3.504 -16.636 -78.937 1.00 52.49 25 ASN F C 1
ATOM 5485 O O . ASN F 1 37 ? 3.493 -17.758 -78.423 1.00 55.29 25 ASN F O 1
ATOM 5490 N N . GLU F 1 38 ? 4.492 -15.776 -78.746 1.00 51.73 26 GLU F N 1
ATOM 5491 C CA . GLU F 1 38 ? 5.637 -16.114 -77.907 1.00 51.53 26 GLU F CA 1
ATOM 5492 C C . GLU F 1 38 ? 5.217 -16.282 -76.455 1.00 51.60 26 GLU F C 1
ATOM 5493 O O . GLU F 1 38 ? 5.712 -17.171 -75.757 1.00 51.85 26 GLU F O 1
ATOM 5499 N N . ASP F 1 39 ? 4.299 -15.425 -76.013 1.00 51.88 27 ASP F N 1
ATOM 5500 C CA . ASP F 1 39 ? 3.837 -15.418 -74.629 1.00 53.42 27 ASP F CA 1
ATOM 5501 C C . ASP F 1 39 ? 2.418 -15.970 -74.571 1.00 53.77 27 ASP F C 1
ATOM 5502 O O . ASP F 1 39 ? 1.545 -15.525 -75.312 1.00 53.61 27 ASP F O 1
ATOM 5507 N N . ILE F 1 40 ? 2.184 -16.923 -73.677 1.00 55.20 28 ILE F N 1
ATOM 5508 C CA . ILE F 1 40 ? 0.885 -17.604 -73.607 1.00 56.29 28 ILE F CA 1
ATOM 5509 C C . ILE F 1 40 ? -0.136 -16.803 -72.781 1.00 56.36 28 ILE F C 1
ATOM 5510 O O . ILE F 1 40 ? -1.316 -16.747 -73.133 1.00 56.90 28 ILE F O 1
ATOM 5515 N N . GLU F 1 41 ? 0.314 -16.159 -71.708 1.00 55.79 29 GLU F N 1
ATOM 5516 C CA . GLU F 1 41 ? -0.576 -15.313 -70.914 1.00 55.91 29 GLU F CA 1
ATOM 5517 C C . GLU F 1 41 ? -1.060 -14.080 -71.690 1.00 56.05 29 GLU F C 1
ATOM 5518 O O . GLU F 1 41 ? -1.968 -13.384 -71.235 1.00 54.93 29 GLU F O 1
ATOM 5528 N N . LEU F 1 43 ? -1.877 -14.259 -75.167 1.00 56.05 31 LEU F N 1
ATOM 5529 C CA . LEU F 1 43 ? -2.501 -14.695 -76.425 1.00 56.31 31 LEU F CA 1
ATOM 5530 C C . LEU F 1 43 ? -3.901 -14.116 -76.649 1.00 55.53 31 LEU F C 1
ATOM 5531 O O . LEU F 1 43 ? -4.349 -14.012 -77.797 1.00 56.46 31 LEU F O 1
ATOM 5536 N N . ASP F 1 44 ? -4.583 -13.744 -75.567 1.00 54.39 32 ASP F N 1
ATOM 5537 C CA . ASP F 1 44 ? -5.954 -13.241 -75.663 1.00 54.46 32 ASP F CA 1
ATOM 5538 C C . ASP F 1 44 ? -6.038 -11.788 -76.120 1.00 54.30 32 ASP F C 1
ATOM 5539 O O . ASP F 1 44 ? -7.111 -11.330 -76.501 1.00 54.44 32 ASP F O 1
ATOM 5544 N N . LEU F 1 45 ? -4.915 -11.063 -76.076 1.00 54.95 33 LEU F N 1
ATOM 5545 C CA . LEU F 1 45 ? -4.853 -9.710 -76.645 1.00 54.26 33 LEU F CA 1
ATOM 5546 C C . LEU F 1 45 ? -4.797 -9.743 -78.166 1.00 53.21 33 LEU F C 1
ATOM 5547 O O . LEU F 1 45 ? -5.058 -8.731 -78.817 1.00 52.75 33 LEU F O 1
ATOM 5552 N N . HIS F 1 46 ? -4.458 -10.910 -78.713 1.00 53.08 34 HIS F N 1
ATOM 5553 C CA . HIS F 1 46 ? -4.208 -11.099 -80.147 1.00 54.17 34 HIS F CA 1
ATOM 5554 C C . HIS F 1 46 ? -3.575 -9.872 -80.826 1.00 52.13 34 HIS F C 1
ATOM 5555 O O . HIS F 1 46 ? -4.112 -9.309 -81.785 1.00 51.25 34 HIS F O 1
ATOM 5562 N N . LEU F 1 47 ? -2.419 -9.474 -80.301 1.00 51.00 35 LEU F N 1
ATOM 5563 C CA . LEU F 1 47 ? -1.609 -8.414 -80.902 1.00 49.73 35 LEU F CA 1
ATOM 5564 C C . LEU F 1 47 ? -0.883 -8.990 -82.097 1.00 49.12 35 LEU F C 1
ATOM 5565 O O . LEU F 1 47 ? -0.625 -10.199 -82.124 1.00 48.80 35 LEU F O 1
ATOM 5570 N N . VAL F 1 48 ? -0.547 -8.130 -83.066 1.00 47.61 36 VAL F N 1
ATOM 5571 C CA . VAL F 1 48 ? 0.129 -8.573 -84.284 1.00 47.05 36 VAL F CA 1
ATOM 5572 C C . VAL F 1 48 ? 1.632 -8.613 -84.034 1.00 46.91 36 VAL F C 1
ATOM 5573 O O . VAL F 1 48 ? 2.186 -7.718 -83.400 1.00 46.77 36 VAL F O 1
ATOM 5577 N N . ALA F 1 49 ? 2.272 -9.672 -84.514 1.00 45.86 37 ALA F N 1
ATOM 5578 C CA . ALA F 1 49 ? 3.688 -9.874 -84.300 1.00 45.58 37 ALA F CA 1
ATOM 5579 C C . ALA F 1 49 ? 4.462 -8.868 -85.154 1.00 46.04 37 ALA F C 1
ATOM 5580 O O . ALA F 1 49 ? 4.007 -8.468 -86.231 1.00 46.56 37 ALA F O 1
ATOM 5582 N N . THR F 1 50 ? 5.625 -8.452 -84.657 1.00 46.88 38 THR F N 1
ATOM 5583 C CA . THR F 1 50 ? 6.540 -7.557 -85.383 1.00 44.99 38 THR F CA 1
ATOM 5584 C C . THR F 1 50 ? 6.927 -8.159 -86.720 1.00 45.83 38 THR F C 1
ATOM 5585 O O . THR F 1 50 ? 6.852 -7.501 -87.751 1.00 46.51 38 THR F O 1
ATOM 5589 N N . SER F 1 51 ? 7.322 -9.424 -86.702 1.00 45.66 39 SER F N 1
ATOM 5590 C CA . SER F 1 51 ? 7.768 -10.102 -87.921 1.00 46.89 39 SER F CA 1
ATOM 5591 C C . SER F 1 51 ? 6.662 -10.191 -88.981 1.00 46.82 39 SER F C 1
ATOM 5592 O O . SER F 1 51 ? 6.925 -10.060 -90.182 1.00 46.57 39 SER F O 1
ATOM 5595 N N . ALA F 1 52 ? 5.432 -10.403 -88.531 1.00 46.81 40 ALA F N 1
ATOM 5596 C CA . ALA F 1 52 ? 4.286 -10.427 -89.435 1.00 47.99 40 ALA F CA 1
ATOM 5597 C C . ALA F 1 52 ? 4.067 -9.050 -90.098 1.00 47.65 40 ALA F C 1
ATOM 5598 O O . ALA F 1 52 ? 3.760 -8.970 -91.294 1.00 48.27 40 ALA F O 1
ATOM 5600 N N . LEU F 1 53 ? 4.242 -7.972 -89.336 1.00 47.49 41 LEU F N 1
ATOM 5601 C CA . LEU F 1 53 ? 4.123 -6.629 -89.900 1.00 47.62 41 LEU F CA 1
ATOM 5602 C C . LEU F 1 53 ? 5.225 -6.362 -90.928 1.00 48.07 41 LEU F C 1
ATOM 5603 O O . LEU F 1 53 ? 4.974 -5.697 -91.925 1.00 49.00 41 LEU F O 1
ATOM 5608 N N . ILE F 1 54 ? 6.433 -6.869 -90.677 1.00 45.66 42 ILE F N 1
ATOM 5609 C CA . ILE F 1 54 ? 7.532 -6.709 -91.593 1.00 46.67 42 ILE F CA 1
ATOM 5610 C C . ILE F 1 54 ? 7.210 -7.411 -92.910 1.00 47.42 42 ILE F C 1
ATOM 5611 O O . ILE F 1 54 ? 7.401 -6.842 -93.989 1.00 46.28 42 ILE F O 1
ATOM 5616 N N . GLY F 1 55 ? 6.662 -8.620 -92.808 1.00 47.43 43 GLY F N 1
ATOM 5617 C CA . GLY F 1 55 ? 6.250 -9.371 -93.985 1.00 47.75 43 GLY F CA 1
ATOM 5618 C C . GLY F 1 55 ? 5.132 -8.670 -94.736 1.00 47.65 43 GLY F C 1
ATOM 5619 O O . GLY F 1 55 ? 5.120 -8.648 -95.955 1.00 46.77 43 GLY F O 1
ATOM 5620 N N . VAL F 1 56 ? 4.184 -8.090 -94.007 1.00 49.23 44 VAL F N 1
ATOM 5621 C CA . VAL F 1 56 ? 3.129 -7.294 -94.644 1.00 48.67 44 VAL F CA 1
ATOM 5622 C C . VAL F 1 56 ? 3.735 -6.165 -95.489 1.00 47.18 44 VAL F C 1
ATOM 5623 O O . VAL F 1 56 ? 3.421 -6.018 -96.655 1.00 47.52 44 VAL F O 1
ATOM 5627 N N . VAL F 1 57 ? 4.651 -5.411 -94.909 1.00 48.46 45 VAL F N 1
ATOM 5628 C CA . VAL F 1 57 ? 5.322 -4.312 -95.609 1.00 46.93 45 VAL F CA 1
ATOM 5629 C C . VAL F 1 57 ? 6.150 -4.776 -96.817 1.00 47.28 45 VAL F C 1
ATOM 5630 O O . VAL F 1 57 ? 6.147 -4.133 -97.875 1.00 46.45 45 VAL F O 1
ATOM 5634 N N . HIS F 1 58 ? 6.879 -5.869 -96.662 1.00 47.10 46 HIS F N 1
ATOM 5635 C CA . HIS F 1 58 ? 7.668 -6.391 -97.761 1.00 47.10 46 HIS F CA 1
ATOM 5636 C C . HIS F 1 58 ? 6.769 -6.778 -98.902 1.00 47.44 46 HIS F C 1
ATOM 5637 O O . HIS F 1 58 ? 7.081 -6.524 -100.071 1.00 46.99 46 HIS F O 1
ATOM 5644 N N . ARG F 1 59 ? 5.658 -7.417 -98.569 1.00 48.78 47 ARG F N 1
ATOM 5645 C CA . ARG F 1 59 ? 4.769 -7.935 -99.591 1.00 49.22 47 ARG F CA 1
ATOM 5646 C C . ARG F 1 59 ? 4.288 -6.806 -100.473 1.00 48.40 47 ARG F C 1
ATOM 5647 O O . ARG F 1 59 ? 4.242 -6.945 -101.706 1.00 49.32 47 ARG F O 1
ATOM 5655 N N . VAL F 1 60 ? 3.992 -5.665 -99.869 1.00 47.21 48 VAL F N 1
ATOM 5656 C CA . VAL F 1 60 ? 3.510 -4.549 -100.663 1.00 47.80 48 VAL F CA 1
ATOM 5657 C C . VAL F 1 60 ? 4.596 -4.097 -101.637 1.00 46.98 48 VAL F C 1
ATOM 5658 O O . VAL F 1 60 ? 4.309 -3.722 -102.771 1.00 47.31 48 VAL F O 1
ATOM 5662 N N . SER F 1 61 ? 5.843 -4.204 -101.210 1.00 46.73 49 SER F N 1
ATOM 5663 C CA . SER F 1 61 ? 6.957 -3.805 -102.028 1.00 47.71 49 SER F CA 1
ATOM 5664 C C . SER F 1 61 ? 7.132 -4.736 -103.213 1.00 46.84 49 SER F C 1
ATOM 5665 O O . SER F 1 61 ? 7.519 -4.281 -104.288 1.00 47.15 49 SER F O 1
ATOM 5668 N N . TYR F 1 62 ? 6.877 -6.031 -103.026 1.00 47.07 50 TYR F N 1
ATOM 5669 C CA . TYR F 1 62 ? 6.909 -6.957 -104.169 1.00 48.43 50 TYR F CA 1
ATOM 5670 C C . TYR F 1 62 ? 5.764 -6.685 -105.146 1.00 48.07 50 TYR F C 1
ATOM 5671 O O . TYR F 1 62 ? 5.941 -6.807 -106.349 1.00 48.31 50 TYR F O 1
ATOM 5680 N N . GLU F 1 63 ? 4.593 -6.324 -104.640 1.00 48.47 51 GLU F N 1
ATOM 5681 C CA . GLU F 1 63 ? 3.456 -6.060 -105.515 1.00 49.97 51 GLU F CA 1
ATOM 5682 C C . GLU F 1 63 ? 3.757 -4.868 -106.425 1.00 49.31 51 GLU F C 1
ATOM 5683 O O . GLU F 1 63 ? 3.445 -4.889 -107.609 1.00 49.89 51 GLU F O 1
ATOM 5689 N N . LEU F 1 64 ? 4.379 -3.840 -105.857 1.00 50.00 52 LEU F N 1
ATOM 5690 C CA . LEU F 1 64 ? 4.890 -2.687 -106.609 1.00 49.08 52 LEU F CA 1
ATOM 5691 C C . LEU F 1 64 ? 5.924 -3.130 -107.654 1.00 49.81 52 LEU F C 1
ATOM 5692 O O . LEU F 1 64 ? 5.786 -2.861 -108.850 1.00 49.24 52 LEU F O 1
ATOM 5697 N N . LEU F 1 65 ? 6.971 -3.806 -107.194 1.00 50.16 53 LEU F N 1
ATOM 5698 C CA . LEU F 1 65 ? 8.058 -4.183 -108.080 1.00 51.23 53 LEU F CA 1
ATOM 5699 C C . LEU F 1 65 ? 7.580 -5.030 -109.239 1.00 51.81 53 LEU F C 1
ATOM 5700 O O . LEU F 1 65 ? 8.143 -4.952 -110.326 1.00 52.55 53 LEU F O 1
ATOM 5705 N N . SER F 1 66 ? 6.551 -5.844 -109.003 1.00 51.73 54 SER F N 1
ATOM 5706 C CA . SER F 1 66 ? 6.117 -6.828 -109.986 1.00 51.65 54 SER F CA 1
ATOM 5707 C C . SER F 1 66 ? 5.375 -6.188 -111.151 1.00 51.69 54 SER F C 1
ATOM 5708 O O . SER F 1 66 ? 5.268 -6.788 -112.224 1.00 51.47 54 SER F O 1
ATOM 5711 N N . ARG F 1 67 ? 4.889 -4.968 -110.955 1.00 52.56 55 ARG F N 1
ATOM 5712 C CA . ARG F 1 67 ? 4.273 -4.203 -112.033 1.00 54.94 55 ARG F CA 1
ATOM 5713 C C . ARG F 1 67 ? 5.299 -3.737 -113.052 1.00 55.08 55 ARG F C 1
ATOM 5714 O O . ARG F 1 67 ? 4.967 -3.544 -114.218 1.00 57.95 55 ARG F O 1
ATOM 5722 N N . TYR F 1 68 ? 6.547 -3.583 -112.622 1.00 53.92 56 TYR F N 1
ATOM 5723 C CA . TYR F 1 68 ? 7.553 -2.909 -113.432 1.00 53.07 56 TYR F CA 1
ATOM 5724 C C . TYR F 1 68 ? 8.763 -3.749 -113.795 1.00 50.57 56 TYR F C 1
ATOM 5725 O O . TYR F 1 68 ? 9.412 -3.437 -114.746 1.00 50.00 56 TYR F O 1
ATOM 5734 N N . LEU F 1 69 ? 9.087 -4.786 -113.042 1.00 51.28 57 LEU F N 1
ATOM 5735 C CA . LEU F 1 69 ? 10.227 -5.633 -113.381 1.00 53.02 57 LEU F CA 1
ATOM 5736 C C . LEU F 1 69 ? 9.968 -6.434 -114.651 1.00 53.56 57 LEU F C 1
ATOM 5737 O O . LEU F 1 69 ? 8.892 -6.985 -114.798 1.00 51.18 57 LEU F O 1
ATOM 5742 N N . PRO F 1 70 ? 10.965 -6.508 -115.559 1.00 54.25 58 PRO F N 1
ATOM 5743 C CA . PRO F 1 70 ? 10.907 -7.448 -116.678 1.00 57.35 58 PRO F CA 1
ATOM 5744 C C . PRO F 1 70 ? 10.653 -8.861 -116.184 1.00 58.70 58 PRO F C 1
ATOM 5745 O O . PRO F 1 70 ? 11.079 -9.215 -115.086 1.00 57.62 58 PRO F O 1
ATOM 5749 N N . ASN F 1 71 ? 9.981 -9.654 -117.009 1.00 61.23 59 ASN F N 1
ATOM 5750 C CA . ASN F 1 71 ? 9.430 -10.954 -116.588 1.00 63.11 59 ASN F CA 1
ATOM 5751 C C . ASN F 1 71 ? 10.436 -12.022 -116.235 1.00 61.46 59 ASN F C 1
ATOM 5752 O O . ASN F 1 71 ? 10.057 -13.027 -115.644 1.00 62.06 59 ASN F O 1
ATOM 5757 N N . ASP F 1 72 ? 11.692 -11.845 -116.627 1.00 58.31 60 ASP F N 1
ATOM 5758 C CA . ASP F 1 72 ? 12.727 -12.777 -116.204 1.00 59.14 60 ASP F CA 1
ATOM 5759 C C . ASP F 1 72 ? 13.409 -12.412 -114.856 1.00 56.41 60 ASP F C 1
ATOM 5760 O O . ASP F 1 72 ? 14.250 -13.160 -114.363 1.00 54.86 60 ASP F O 1
ATOM 5765 N N . TYR F 1 73 ? 13.010 -11.296 -114.241 1.00 53.68 61 TYR F N 1
ATOM 5766 C CA . TYR F 1 73 ? 13.591 -10.871 -112.967 1.00 51.32 61 TYR F CA 1
ATOM 5767 C C . TYR F 1 73 ? 12.640 -11.030 -111.800 1.00 52.17 61 TYR F C 1
ATOM 5768 O O . TYR F 1 73 ? 11.396 -10.965 -111.944 1.00 52.44 61 TYR F O 1
ATOM 5777 N N . THR F 1 74 ? 13.251 -11.252 -110.635 1.00 50.17 62 THR F N 1
ATOM 5778 C CA . THR F 1 74 ? 12.552 -11.165 -109.365 1.00 47.71 62 THR F CA 1
ATOM 5779 C C . THR F 1 74 ? 13.380 -10.279 -108.436 1.00 47.16 62 THR F C 1
ATOM 5780 O O . THR F 1 74 ? 14.383 -9.709 -108.856 1.00 46.89 62 THR F O 1
ATOM 5784 N N . ALA F 1 75 ? 12.933 -10.147 -107.191 1.00 47.66 63 ALA F N 1
ATOM 5785 C CA . ALA F 1 75 ? 13.608 -9.334 -106.183 1.00 47.32 63 ALA F CA 1
ATOM 5786 C C . ALA F 1 75 ? 13.326 -9.906 -104.804 1.00 45.86 63 ALA F C 1
ATOM 5787 O O . ALA F 1 75 ? 12.193 -10.222 -104.482 1.00 48.97 63 ALA F O 1
ATOM 5789 N N . VAL F 1 76 ? 14.373 -10.028 -104.006 1.00 45.48 64 VAL F N 1
ATOM 5790 C CA . VAL F 1 76 ? 14.334 -10.683 -102.723 1.00 45.32 64 VAL F CA 1
ATOM 5791 C C . VAL F 1 76 ? 14.935 -9.732 -101.699 1.00 45.07 64 VAL F C 1
ATOM 5792 O O . VAL F 1 76 ? 15.859 -9.015 -101.992 1.00 44.42 64 VAL F O 1
ATOM 5796 N N . VAL F 1 77 ? 14.412 -9.755 -100.486 1.00 45.57 65 VAL F N 1
ATOM 5797 C CA . VAL F 1 77 ? 14.923 -8.884 -99.442 1.00 45.61 65 VAL F CA 1
ATOM 5798 C C . VAL F 1 77 ? 16.308 -9.340 -98.990 1.00 45.36 65 VAL F C 1
ATOM 5799 O O . VAL F 1 77 ? 16.514 -10.511 -98.710 1.00 47.51 65 VAL F O 1
ATOM 5803 N N . VAL F 1 78 ? 17.260 -8.417 -98.945 1.00 46.27 66 VAL F N 1
ATOM 5804 C CA . VAL F 1 78 ? 18.582 -8.692 -98.390 1.00 45.91 66 VAL F CA 1
ATOM 5805 C C . VAL F 1 78 ? 18.897 -7.895 -97.133 1.00 46.89 66 VAL F C 1
ATOM 5806 O O . VAL F 1 78 ? 19.809 -8.253 -96.377 1.00 46.62 66 VAL F O 1
ATOM 5810 N N . GLU F 1 79 ? 18.146 -6.826 -96.885 1.00 47.49 67 GLU F N 1
ATOM 5811 C CA . GLU F 1 79 ? 18.329 -6.053 -95.655 1.00 48.16 67 GLU F CA 1
ATOM 5812 C C . GLU F 1 79 ? 17.029 -5.391 -95.219 1.00 46.83 67 GLU F C 1
ATOM 5813 O O . GLU F 1 79 ? 16.282 -4.867 -96.055 1.00 45.75 67 GLU F O 1
ATOM 5819 N N . THR F 1 80 ? 16.762 -5.415 -93.914 1.00 44.55 68 THR F N 1
ATOM 5820 C CA . THR F 1 80 ? 15.549 -4.819 -93.378 1.00 45.48 68 THR F CA 1
ATOM 5821 C C . THR F 1 80 ? 15.724 -4.270 -91.934 1.00 46.09 68 THR F C 1
ATOM 5822 O O . THR F 1 80 ? 16.431 -4.829 -91.094 1.00 43.25 68 THR F O 1
ATOM 5826 N N . LEU F 1 81 ? 15.084 -3.140 -91.695 1.00 44.70 69 LEU F N 1
ATOM 5827 C CA . LEU F 1 81 ? 15.209 -2.396 -90.474 1.00 46.84 69 LEU F CA 1
ATOM 5828 C C . LEU F 1 81 ? 13.799 -1.933 -90.159 1.00 46.02 69 LEU F C 1
ATOM 5829 O O . LEU F 1 81 ? 13.096 -1.456 -91.033 1.00 45.14 69 LEU F O 1
ATOM 5834 N N . ALA F 1 82 ? 13.378 -2.079 -88.914 1.00 46.37 70 ALA F N 1
ATOM 5835 C CA . ALA F 1 82 ? 12.026 -1.712 -88.559 1.00 45.87 70 ALA F CA 1
ATOM 5836 C C . ALA F 1 82 ? 11.980 -1.245 -87.125 1.00 45.39 70 ALA F C 1
ATOM 5837 O O . ALA F 1 82 ? 12.751 -1.737 -86.293 1.00 45.10 70 ALA F O 1
ATOM 5839 N N . ARG F 1 83 ? 11.139 -0.240 -86.870 1.00 46.25 71 ARG F N 1
ATOM 5840 C CA . ARG F 1 83 ? 10.732 0.157 -85.527 1.00 46.44 71 ARG F CA 1
ATOM 5841 C C . ARG F 1 83 ? 9.249 -0.117 -85.366 1.00 46.30 71 ARG F C 1
ATOM 5842 O O . ARG F 1 83 ? 8.446 0.313 -86.188 1.00 44.67 71 ARG F O 1
ATOM 5850 N N . HIS F 1 84 ? 8.902 -0.851 -84.306 1.00 47.11 72 HIS F N 1
ATOM 5851 C CA . HIS F 1 84 ? 7.522 -1.195 -83.970 1.00 46.01 72 HIS F CA 1
ATOM 5852 C C . HIS F 1 84 ? 7.063 -0.337 -82.791 1.00 46.89 72 HIS F C 1
ATOM 5853 O O . HIS F 1 84 ? 7.358 -0.634 -81.632 1.00 46.49 72 HIS F O 1
ATOM 5860 N N . VAL F 1 85 ? 6.321 0.722 -83.090 1.00 48.30 73 VAL F N 1
ATOM 5861 C CA . VAL F 1 85 ? 6.126 1.808 -82.126 1.00 49.38 73 VAL F CA 1
ATOM 5862 C C . VAL F 1 85 ? 4.843 1.717 -81.321 1.00 49.43 73 VAL F C 1
ATOM 5863 O O . VAL F 1 85 ? 4.808 2.187 -80.192 1.00 50.17 73 VAL F O 1
ATOM 5867 N N . LYS F 1 86 ? 3.805 1.116 -81.897 1.00 49.86 74 LYS F N 1
ATOM 5868 C CA . LYS F 1 86 ? 2.532 0.889 -81.206 1.00 51.72 74 LYS F CA 1
ATOM 5869 C C . LYS F 1 86 ? 2.058 -0.548 -81.416 1.00 51.00 74 LYS F C 1
ATOM 5870 O O . LYS F 1 86 ? 2.273 -1.136 -82.481 1.00 51.12 74 LYS F O 1
ATOM 5874 N N . ALA F 1 87 ? 1.414 -1.099 -80.392 1.00 51.75 75 ALA F N 1
ATOM 5875 C CA . ALA F 1 87 ? 0.731 -2.403 -80.472 1.00 52.58 75 ALA F CA 1
ATOM 5876 C C . ALA F 1 87 ? -0.582 -2.296 -81.265 1.00 53.38 75 ALA F C 1
ATOM 5877 O O . ALA F 1 87 ? -1.259 -1.274 -81.216 1.00 53.80 75 ALA F O 1
ATOM 5879 N N . VAL F 1 88 ? -0.920 -3.357 -81.996 1.00 54.32 76 VAL F N 1
ATOM 5880 C CA . VAL F 1 88 ? -2.086 -3.384 -82.882 1.00 53.69 76 VAL F CA 1
ATOM 5881 C C . VAL F 1 88 ? -2.702 -4.785 -82.854 1.00 54.21 76 VAL F C 1
ATOM 5882 O O . VAL F 1 88 ? -1.996 -5.782 -83.022 1.00 53.40 76 VAL F O 1
ATOM 5886 N N . PRO F 1 89 ? -4.019 -4.878 -82.618 1.00 54.95 77 PRO F N 1
ATOM 5887 C CA . PRO F 1 89 ? -4.612 -6.205 -82.561 1.00 54.58 77 PRO F CA 1
ATOM 5888 C C . PRO F 1 89 ? -4.874 -6.779 -83.943 1.00 54.30 77 PRO F C 1
ATOM 5889 O O . PRO F 1 89 ? -5.104 -6.030 -84.893 1.00 53.78 77 PRO F O 1
ATOM 5893 N N . THR F 1 90 ? -4.836 -8.105 -84.044 1.00 54.69 78 THR F N 1
ATOM 5894 C CA . THR F 1 90 ? -5.265 -8.798 -85.254 1.00 55.65 78 THR F CA 1
ATOM 5895 C C . THR F 1 90 ? -6.744 -8.527 -85.462 1.00 54.89 78 THR F C 1
ATOM 5896 O O . THR F 1 90 ? -7.470 -8.281 -84.503 1.00 55.08 78 THR F O 1
ATOM 5900 N N . GLY F 1 91 ? -7.189 -8.562 -86.710 1.00 56.18 79 GLY F N 1
ATOM 5901 C CA . GLY F 1 91 ? -8.557 -8.166 -87.048 1.00 58.59 79 GLY F CA 1
ATOM 5902 C C . GLY F 1 91 ? -8.645 -6.727 -87.529 1.00 59.93 79 GLY F C 1
ATOM 5903 O O . GLY F 1 91 ? -9.662 -6.304 -88.073 1.00 61.42 79 GLY F O 1
ATOM 5904 N N . THR F 1 92 ? -7.575 -5.971 -87.329 1.00 60.71 80 THR F N 1
ATOM 5905 C CA . THR F 1 92 ? -7.506 -4.602 -87.800 1.00 61.28 80 THR F CA 1
ATOM 5906 C C . THR F 1 92 ? -7.130 -4.567 -89.289 1.00 60.47 80 THR F C 1
ATOM 5907 O O . THR F 1 92 ? -6.445 -5.460 -89.808 1.00 59.83 80 THR F O 1
ATOM 5911 N N . ARG F 1 93 ? -7.620 -3.530 -89.962 1.00 59.88 81 ARG F N 1
ATOM 5912 C CA . ARG F 1 93 ? -7.285 -3.220 -91.344 1.00 59.36 81 ARG F CA 1
ATOM 5913 C C . ARG F 1 93 ? -6.350 -2.005 -91.312 1.00 56.65 81 ARG F C 1
ATOM 5914 O O . ARG F 1 93 ? -6.718 -0.940 -90.806 1.00 55.51 81 ARG F O 1
ATOM 5922 N N . VAL F 1 94 ? -5.131 -2.185 -91.816 1.00 54.50 82 VAL F N 1
ATOM 5923 C CA . VAL F 1 94 ? -4.087 -1.150 -91.750 1.00 52.47 82 VAL F CA 1
ATOM 5924 C C . VAL F 1 94 ? -3.772 -0.608 -93.134 1.00 51.02 82 VAL F C 1
ATOM 5925 O O . VAL F 1 94 ? -3.803 -1.344 -94.120 1.00 50.86 82 VAL F O 1
ATOM 5929 N N . ALA F 1 95 ? -3.457 0.681 -93.203 1.00 48.91 83 ALA F N 1
ATOM 5930 C CA . ALA F 1 95 ? -2.949 1.255 -94.433 1.00 47.90 83 ALA F CA 1
ATOM 5931 C C . ALA F 1 95 ? -1.445 0.990 -94.453 1.00 47.86 83 ALA F C 1
ATOM 5932 O O . ALA F 1 95 ? -0.746 1.286 -93.481 1.00 47.29 83 ALA F O 1
ATOM 5934 N N . VAL F 1 96 ? -0.957 0.416 -95.551 1.00 48.27 84 VAL F N 1
ATOM 5935 C CA . VAL F 1 96 ? 0.444 0.055 -95.673 1.00 48.72 84 VAL F CA 1
ATOM 5936 C C . VAL F 1 96 ? 1.050 0.693 -96.915 1.00 50.07 84 VAL F C 1
ATOM 5937 O O . VAL F 1 96 ? 0.625 0.398 -98.020 1.00 52.30 84 VAL F O 1
ATOM 5941 N N . GLY F 1 97 ? 2.059 1.545 -96.713 1.00 49.37 85 GLY F N 1
ATOM 5942 C CA . GLY F 1 97 ? 2.628 2.344 -97.778 1.00 48.16 85 GLY F CA 1
ATOM 5943 C C . GLY F 1 97 ? 4.084 1.985 -97.946 1.00 48.43 85 GLY F C 1
ATOM 5944 O O . GLY F 1 97 ? 4.792 1.776 -96.957 1.00 47.70 85 GLY F O 1
ATOM 5945 N N . VAL F 1 98 ? 4.526 1.873 -99.195 1.00 47.66 86 VAL F N 1
ATOM 5946 C CA . VAL F 1 98 ? 5.937 1.719 -99.482 1.00 47.76 86 VAL F CA 1
ATOM 5947 C C . VAL F 1 98 ? 6.316 2.672 -100.603 1.00 49.05 86 VAL F C 1
ATOM 5948 O O . VAL F 1 98 ? 5.477 3.017 -101.428 1.00 47.02 86 VAL F O 1
ATOM 5952 N N . ARG F 1 99 ? 7.572 3.117 -100.603 1.00 49.48 87 ARG F N 1
ATOM 5953 C CA . ARG F 1 99 ? 8.106 3.891 -101.712 1.00 51.24 87 ARG F CA 1
ATOM 5954 C C . ARG F 1 99 ? 9.587 3.605 -101.974 1.00 48.50 87 ARG F C 1
ATOM 5955 O O . ARG F 1 99 ? 10.364 3.344 -101.055 1.00 46.53 87 ARG F O 1
ATOM 5963 N N . VAL F 1 100 ? 9.948 3.651 -103.249 1.00 47.39 88 VAL F N 1
ATOM 5964 C CA . VAL F 1 100 ? 11.320 3.458 -103.648 1.00 47.30 88 VAL F CA 1
ATOM 5965 C C . VAL F 1 100 ? 12.070 4.741 -103.358 1.00 48.42 88 VAL F C 1
ATOM 5966 O O . VAL F 1 100 ? 11.703 5.808 -103.847 1.00 49.26 88 VAL F O 1
ATOM 5970 N N . VAL F 1 101 ? 13.103 4.641 -102.531 1.00 48.12 89 VAL F N 1
ATOM 5971 C CA . VAL F 1 101 ? 13.872 5.809 -102.168 1.00 49.77 89 VAL F CA 1
ATOM 5972 C C . VAL F 1 101 ? 15.102 5.932 -103.049 1.00 49.66 89 VAL F C 1
ATOM 5973 O O . VAL F 1 101 ? 15.546 7.013 -103.301 1.00 53.94 89 VAL F O 1
ATOM 5977 N N . GLY F 1 102 ? 15.650 4.829 -103.536 1.00 49.55 90 GLY F N 1
ATOM 5978 C CA . GLY F 1 102 ? 16.647 4.912 -104.587 1.00 48.46 90 GLY F CA 1
ATOM 5979 C C . GLY F 1 102 ? 17.031 3.552 -105.100 1.00 48.40 90 GLY F C 1
ATOM 5980 O O . GLY F 1 102 ? 16.649 2.521 -104.520 1.00 46.56 90 GLY F O 1
ATOM 5981 N N . VAL F 1 103 ? 17.832 3.570 -106.166 1.00 47.60 91 VAL F N 1
ATOM 5982 C CA . VAL F 1 103 ? 18.314 2.366 -106.841 1.00 46.28 91 VAL F CA 1
ATOM 5983 C C . VAL F 1 103 ? 19.814 2.576 -107.000 1.00 44.22 91 VAL F C 1
ATOM 5984 O O . VAL F 1 103 ? 20.241 3.630 -107.500 1.00 46.73 91 VAL F O 1
ATOM 5988 N N . VAL F 1 104 ? 20.602 1.620 -106.516 1.00 43.14 92 VAL F N 1
ATOM 5989 C CA . VAL F 1 104 ? 22.063 1.601 -106.725 1.00 44.41 92 VAL F CA 1
ATOM 5990 C C . VAL F 1 104 ? 22.408 0.227 -107.274 1.00 45.33 92 VAL F C 1
ATOM 5991 O O . VAL F 1 104 ? 22.275 -0.780 -106.569 1.00 45.41 92 VAL F O 1
ATOM 5995 N N . GLY F 1 105 ? 22.834 0.155 -108.531 1.00 45.77 93 GLY F N 1
ATOM 5996 C CA . GLY F 1 105 ? 23.064 -1.172 -109.151 1.00 45.58 93 GLY F CA 1
ATOM 5997 C C . GLY F 1 105 ? 21.790 -2.022 -109.089 1.00 44.63 93 GLY F C 1
ATOM 5998 O O . GLY F 1 105 ? 20.706 -1.532 -109.363 1.00 44.52 93 GLY F O 1
ATOM 5999 N N . ASN F 1 106 ? 21.903 -3.277 -108.695 1.00 44.01 94 ASN F N 1
ATOM 6000 C CA . ASN F 1 106 ? 20.727 -4.116 -108.520 1.00 45.70 94 ASN F CA 1
ATOM 6001 C C . ASN F 1 106 ? 20.068 -4.080 -107.136 1.00 46.52 94 ASN F C 1
ATOM 6002 O O . ASN F 1 106 ? 19.329 -5.007 -106.788 1.00 46.88 94 ASN F O 1
ATOM 6007 N N . ARG F 1 107 ? 20.307 -2.999 -106.380 1.00 46.10 95 ARG F N 1
ATOM 6008 C CA . ARG F 1 107 ? 19.701 -2.773 -105.050 1.00 47.05 95 ARG F CA 1
ATOM 6009 C C . ARG F 1 107 ? 18.666 -1.690 -105.118 1.00 46.09 95 ARG F C 1
ATOM 6010 O O . ARG F 1 107 ? 18.977 -0.597 -105.530 1.00 47.80 95 ARG F O 1
ATOM 6018 N N . VAL F 1 108 ? 17.432 -2.013 -104.739 1.00 46.11 96 VAL F N 1
ATOM 6019 C CA . VAL F 1 108 ? 16.370 -1.025 -104.570 1.00 46.75 96 VAL F CA 1
ATOM 6020 C C . VAL F 1 108 ? 16.138 -0.836 -103.091 1.00 46.11 96 VAL F C 1
ATOM 6021 O O . VAL F 1 108 ? 15.805 -1.788 -102.400 1.00 45.53 96 VAL F O 1
ATOM 6025 N N . LYS F 1 109 ? 16.296 0.405 -102.628 1.00 47.50 97 LYS F N 1
ATOM 6026 C CA . LYS F 1 109 ? 16.025 0.826 -101.258 1.00 49.31 97 LYS F CA 1
ATOM 6027 C C . LYS F 1 109 ? 14.558 1.331 -101.138 1.00 49.90 97 LYS F C 1
ATOM 6028 O O . LYS F 1 109 ? 14.078 2.112 -101.985 1.00 4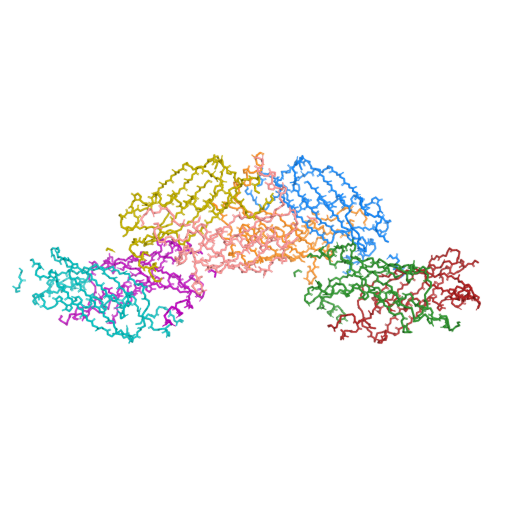7.07 97 LYS F O 1
ATOM 6034 N N . PHE F 1 110 ? 13.853 0.844 -100.112 1.00 48.30 98 PHE F N 1
ATOM 6035 C CA . PHE F 1 110 ? 12.471 1.220 -99.832 1.00 47.60 98 PHE F CA 1
ATOM 6036 C C . PHE F 1 110 ? 12.316 1.847 -98.465 1.00 47.05 98 PHE F C 1
ATOM 6037 O O . PHE F 1 110 ? 13.076 1.552 -97.565 1.00 45.54 98 PHE F O 1
ATOM 6045 N N . ARG F 1 111 ? 11.334 2.734 -98.318 1.00 47.68 99 ARG F N 1
ATOM 6046 C CA . ARG F 1 111 ? 10.799 3.047 -97.014 1.00 49.22 99 ARG F CA 1
ATOM 6047 C C . ARG F 1 111 ? 9.361 2.555 -96.957 1.00 48.41 99 ARG F C 1
ATOM 6048 O O . ARG F 1 111 ? 8.679 2.477 -97.965 1.00 48.56 99 ARG F O 1
ATOM 6056 N N . GLY F 1 112 ? 8.924 2.160 -95.769 1.00 48.30 100 GLY F N 1
ATOM 6057 C CA . GLY F 1 112 ? 7.617 1.582 -95.589 1.00 46.62 100 GLY F CA 1
ATOM 6058 C C . GLY F 1 112 ? 7.046 2.030 -94.271 1.00 47.36 100 GLY F C 1
ATOM 6059 O O . GLY F 1 112 ? 7.787 2.226 -93.323 1.00 48.08 100 GLY F O 1
ATOM 6060 N N . ILE F 1 113 ? 5.724 2.191 -94.228 1.00 47.94 101 ILE F N 1
ATOM 6061 C CA . ILE F 1 113 ? 5.006 2.684 -93.072 1.00 47.74 101 ILE F CA 1
ATOM 6062 C C . ILE F 1 113 ? 3.702 1.857 -92.918 1.00 48.50 101 ILE F C 1
ATOM 6063 O O . ILE F 1 113 ? 3.029 1.536 -93.913 1.00 46.91 101 ILE F O 1
ATOM 6068 N N . VAL F 1 114 ? 3.381 1.481 -91.676 1.00 48.47 102 VAL F N 1
ATOM 6069 C CA . VAL F 1 114 ? 2.081 0.900 -91.342 1.00 47.27 102 VAL F CA 1
ATOM 6070 C C . VAL F 1 114 ? 1.314 1.855 -90.426 1.00 48.25 102 VAL F C 1
ATOM 6071 O O . VAL F 1 114 ? 1.822 2.277 -89.375 1.00 47.47 102 VAL F O 1
ATOM 6083 N N . SER F 1 116 ? -2.528 2.422 -88.520 1.00 53.24 104 SER F N 1
ATOM 6084 C CA . SER F 1 116 ? -3.873 2.039 -88.112 1.00 55.33 104 SER F CA 1
ATOM 6085 C C . SER F 1 116 ? -4.670 3.334 -87.944 1.00 56.52 104 SER F C 1
ATOM 6086 O O . SER F 1 116 ? -4.602 3.989 -86.904 1.00 55.70 104 SER F O 1
ATOM 6089 N N . GLY F 1 117 ? -5.413 3.701 -88.983 1.00 57.88 105 GLY F N 1
ATOM 6090 C CA . GLY F 1 117 ? -6.015 5.014 -89.058 1.00 58.39 105 GLY F CA 1
ATOM 6091 C C . GLY F 1 117 ? -4.934 6.065 -88.938 1.00 58.83 105 GLY F C 1
ATOM 6092 O O . GLY F 1 117 ? -3.972 6.062 -89.706 1.00 58.96 105 GLY F O 1
ATOM 6093 N N . ASP F 1 118 ? -5.084 6.941 -87.948 1.00 58.62 106 ASP F N 1
ATOM 6094 C CA . ASP F 1 118 ? -4.158 8.039 -87.719 1.00 57.64 106 ASP F CA 1
ATOM 6095 C C . ASP F 1 118 ? -2.930 7.626 -86.890 1.00 57.35 106 ASP F C 1
ATOM 6096 O O . ASP F 1 118 ? -2.032 8.438 -86.685 1.00 56.69 106 ASP F O 1
ATOM 6098 N N . GLU F 1 119 ? -2.900 6.386 -86.398 1.00 57.10 107 GLU F N 1
ATOM 6099 C CA . GLU F 1 119 ? -1.785 5.901 -85.561 1.00 57.35 107 GLU F CA 1
ATOM 6100 C C . GLU F 1 119 ? -0.696 5.192 -86.363 1.00 54.59 107 GLU F C 1
ATOM 6101 O O . GLU F 1 119 ? -0.976 4.226 -87.061 1.00 53.84 107 GLU F O 1
ATOM 6107 N N . LYS F 1 120 ? 0.541 5.662 -86.225 1.00 52.79 108 LYS F N 1
ATOM 6108 C CA . LYS F 1 120 ? 1.703 4.970 -86.758 1.00 52.16 108 LYS F CA 1
ATOM 6109 C C . LYS F 1 120 ? 2.026 3.739 -85.915 1.00 50.75 108 LYS F C 1
ATOM 6110 O O . LYS F 1 120 ? 2.277 3.849 -84.722 1.00 50.69 108 LYS F O 1
ATOM 6116 N N . ILE F 1 121 ? 2.018 2.567 -86.552 1.00 50.08 109 ILE F N 1
ATOM 6117 C CA . ILE F 1 121 ? 2.311 1.298 -85.877 1.00 48.73 109 ILE F CA 1
ATOM 6118 C C . ILE F 1 121 ? 3.792 0.895 -86.071 1.00 47.52 109 ILE F C 1
ATOM 6119 O O . ILE F 1 121 ? 4.471 0.491 -85.124 1.00 46.36 109 ILE F O 1
ATOM 6124 N N . LEU F 1 122 ? 4.257 0.987 -87.312 1.00 47.25 110 LEU F N 1
ATOM 6125 C CA . LEU F 1 122 ? 5.603 0.545 -87.697 1.00 46.97 110 LEU F CA 1
ATOM 6126 C C . LEU F 1 122 ? 6.120 1.393 -88.844 1.00 46.64 110 LEU F C 1
ATOM 6127 O O . LEU F 1 122 ? 5.354 1.859 -89.687 1.00 46.72 110 LEU F O 1
ATOM 6132 N N . GLU F 1 123 ? 7.422 1.631 -88.834 1.00 47.73 111 GLU F N 1
ATOM 6133 C CA . GLU F 1 123 ? 8.129 2.185 -89.969 1.00 49.22 111 GLU F CA 1
ATOM 6134 C C . GLU F 1 123 ? 9.321 1.288 -90.269 1.00 47.50 111 GLU F C 1
ATOM 6135 O O . GLU F 1 123 ? 9.891 0.681 -89.370 1.00 46.00 111 GLU F O 1
ATOM 6141 N N . ALA F 1 124 ? 9.676 1.206 -91.544 1.00 45.66 112 ALA F N 1
ATOM 6142 C CA . ALA F 1 124 ? 10.699 0.290 -91.993 1.00 46.53 112 ALA F CA 1
ATOM 6143 C C . ALA F 1 124 ? 11.546 0.952 -93.052 1.00 46.89 112 ALA F C 1
ATOM 6144 O O . ALA F 1 124 ? 11.113 1.876 -93.724 1.00 46.54 112 ALA F O 1
ATOM 6146 N N . GLU F 1 125 ? 12.759 0.449 -93.192 1.00 49.49 113 GLU F N 1
ATOM 6147 C CA . GLU F 1 125 ? 13.648 0.806 -94.289 1.00 51.05 113 GLU F CA 1
ATOM 6148 C C . GLU F 1 125 ? 14.272 -0.504 -94.729 1.00 48.65 113 GLU F C 1
ATOM 6149 O O . GLU F 1 125 ? 14.805 -1.245 -93.900 1.00 48.97 113 GLU F O 1
ATOM 6155 N N . PHE F 1 126 ? 14.188 -0.819 -96.010 1.00 46.81 114 PHE F N 1
ATOM 6156 C CA . PHE F 1 126 ? 14.670 -2.106 -96.466 1.00 46.54 114 PHE F CA 1
ATOM 6157 C C . PHE F 1 126 ? 15.159 -2.096 -97.903 1.00 45.89 114 PHE F C 1
ATOM 6158 O O . PHE F 1 126 ? 14.917 -1.167 -98.673 1.00 46.53 114 PHE F O 1
ATOM 6166 N N . VAL F 1 127 ? 15.855 -3.159 -98.250 1.00 46.90 115 VAL F N 1
ATOM 6167 C CA . VAL F 1 127 ? 16.542 -3.255 -99.511 1.00 45.12 115 VAL F CA 1
ATOM 6168 C C . VAL F 1 127 ? 16.227 -4.617 -100.106 1.00 46.17 115 VAL F C 1
ATOM 6169 O O . VAL F 1 127 ? 16.292 -5.628 -99.418 1.00 44.34 115 VAL F O 1
ATOM 6173 N N . ARG F 1 128 ? 15.852 -4.619 -101.384 1.00 46.83 116 ARG F N 1
ATOM 6174 C CA . ARG F 1 128 ? 15.779 -5.834 -102.180 1.00 46.94 116 ARG F CA 1
ATOM 6175 C C . ARG F 1 128 ? 16.905 -5.884 -103.225 1.00 47.10 116 ARG F C 1
ATOM 6176 O O . ARG F 1 128 ? 17.283 -4.858 -103.792 1.00 48.75 116 ARG F O 1
ATOM 6184 N N . ALA F 1 129 ? 17.403 -7.090 -103.482 1.00 48.27 117 ALA F N 1
ATOM 6185 C CA . ALA F 1 129 ? 18.311 -7.380 -104.615 1.00 46.94 117 ALA F CA 1
ATOM 6186 C C . ALA F 1 129 ? 17.477 -7.871 -105.791 1.00 46.42 117 ALA F C 1
ATOM 6187 O O . ALA F 1 129 ? 16.680 -8.830 -105.653 1.00 49.13 117 ALA F O 1
ATOM 6189 N N . ILE F 1 130 ? 17.614 -7.184 -106.929 1.00 45.73 118 ILE F N 1
ATOM 6190 C CA . ILE F 1 130 ? 16.988 -7.594 -108.175 1.00 46.03 118 ILE F CA 1
ATOM 6191 C C . ILE F 1 130 ? 17.901 -8.561 -108.898 1.00 47.00 118 ILE F C 1
ATOM 6192 O O . ILE F 1 130 ? 19.074 -8.259 -109.191 1.00 46.68 118 ILE F O 1
ATOM 6197 N N . VAL F 1 131 ? 17.343 -9.724 -109.193 1.00 48.99 119 VAL F N 1
ATOM 6198 C CA . VAL F 1 131 ? 18.117 -10.877 -109.601 1.00 49.75 119 VAL F CA 1
ATOM 6199 C C . VAL F 1 131 ? 17.316 -11.658 -110.631 1.00 48.99 119 VAL F C 1
ATOM 6200 O O . VAL F 1 131 ? 16.096 -11.772 -110.484 1.00 50.60 119 VAL F O 1
ATOM 6204 N N . PRO F 1 132 ? 17.980 -12.188 -111.684 1.00 49.29 120 PRO F N 1
ATOM 6205 C CA . PRO F 1 132 ? 17.295 -13.085 -112.611 1.00 49.19 120 PRO F CA 1
ATOM 6206 C C . PRO F 1 132 ? 16.788 -14.299 -111.883 1.00 49.38 120 PRO F C 1
ATOM 6207 O O . PRO F 1 132 ? 17.504 -14.842 -111.037 1.00 50.87 120 PRO F O 1
ATOM 6211 N N . ARG F 1 133 ? 15.570 -14.725 -112.201 1.00 49.64 121 ARG F N 1
ATOM 6212 C CA . ARG F 1 133 ? 14.965 -15.868 -111.533 1.00 51.55 121 ARG F CA 1
ATOM 6213 C C . ARG F 1 133 ? 15.838 -17.084 -111.741 1.00 52.84 121 ARG F C 1
ATOM 6214 O O . ARG F 1 133 ? 16.058 -17.868 -110.809 1.00 52.87 121 ARG F O 1
ATOM 6222 N N . GLU F 1 134 ? 16.336 -17.236 -112.966 1.00 53.47 122 GLU F N 1
ATOM 6223 C CA . GLU F 1 134 ? 17.236 -18.345 -113.302 1.00 54.05 122 GLU F CA 1
ATOM 6224 C C . GLU F 1 134 ? 18.450 -18.366 -112.384 1.00 53.91 122 GLU F C 1
ATOM 6225 O O . GLU F 1 134 ? 18.854 -19.420 -111.930 1.00 53.71 122 GLU F O 1
ATOM 6227 N N . LYS F 1 135 ? 19.006 -17.195 -112.090 1.00 55.70 123 LYS F N 1
ATOM 6228 C CA . LYS F 1 135 ? 20.189 -17.093 -111.228 1.00 56.84 123 LYS F CA 1
ATOM 6229 C C . LYS F 1 135 ? 19.889 -17.544 -109.803 1.00 56.31 123 LYS F C 1
ATOM 6230 O O . LYS F 1 135 ? 20.644 -18.304 -109.206 1.00 55.00 123 LYS F O 1
ATOM 6236 N N . LEU F 1 136 ? 18.768 -17.085 -109.280 1.00 57.50 124 LEU F N 1
ATOM 6237 C CA . LEU F 1 136 ? 18.303 -17.489 -107.960 1.00 57.84 124 LEU F CA 1
ATOM 6238 C C . LEU F 1 136 ? 18.012 -19.012 -107.894 1.00 59.35 124 LEU F C 1
ATOM 6239 O O . LEU F 1 136 ? 18.323 -19.695 -106.905 1.00 59.17 124 LEU F O 1
ATOM 6244 N N . ARG F 1 137 ? 17.424 -19.558 -108.950 1.00 61.10 125 ARG F N 1
ATOM 6245 C CA . ARG F 1 137 ? 17.272 -21.005 -109.031 1.00 62.79 125 ARG F CA 1
ATOM 6246 C C . ARG F 1 137 ? 18.617 -21.701 -108.943 1.00 63.20 125 ARG F C 1
ATOM 6247 O O . ARG F 1 137 ? 18.763 -22.621 -108.149 1.00 63.22 125 ARG F O 1
ATOM 6255 N N . ARG F 1 138 ? 19.593 -21.268 -109.742 1.00 64.15 126 ARG F N 1
ATOM 6256 C CA . ARG F 1 138 ? 20.922 -21.891 -109.710 1.00 67.03 126 ARG F CA 1
ATOM 6257 C C . ARG F 1 138 ? 21.570 -21.848 -108.329 1.00 67.44 126 ARG F C 1
ATOM 6258 O O . ARG F 1 138 ? 22.233 -22.810 -107.929 1.00 68.12 126 ARG F O 1
ATOM 6266 N N . LEU F 1 139 ? 21.376 -20.755 -107.598 1.00 68.67 127 LEU F N 1
ATOM 6267 C CA . LEU F 1 139 ? 21.916 -20.637 -106.245 1.00 70.11 127 LEU F CA 1
ATOM 6268 C C . LEU F 1 139 ? 21.224 -21.659 -105.333 1.00 72.93 127 LEU F C 1
ATOM 6269 O O . LEU F 1 139 ? 21.883 -22.427 -104.619 1.00 73.04 127 LEU F O 1
ATOM 6274 N N . ALA F 1 140 ? 19.896 -21.697 -105.401 1.00 74.70 128 ALA F N 1
ATOM 6275 C CA . ALA F 1 140 ? 19.108 -22.640 -104.616 1.00 76.02 128 ALA F CA 1
ATOM 6276 C C . ALA F 1 140 ? 19.496 -24.102 -104.859 1.00 77.44 128 ALA F C 1
ATOM 6277 O O . ALA F 1 140 ? 19.635 -24.862 -103.899 1.00 77.97 128 ALA F O 1
ATOM 6279 N N . LEU F 1 141 ? 19.659 -24.496 -106.122 1.00 78.16 129 LEU F N 1
ATOM 6280 C CA A LEU F 1 141 ? 20.020 -25.877 -106.441 0.70 79.29 129 LEU F CA 1
ATOM 6281 C CA B LEU F 1 141 ? 20.031 -25.874 -106.461 0.30 78.78 129 LEU F CA 1
ATOM 6282 C C . LEU F 1 141 ? 21.447 -26.198 -105.993 1.00 80.02 129 LEU F C 1
ATOM 6283 O O . LEU F 1 141 ? 21.718 -27.309 -105.541 1.00 80.79 129 LEU F O 1
ATOM 6292 N N . GLU F 1 142 ? 22.355 -25.231 -106.118 1.00 81.10 130 GLU F N 1
ATOM 6293 C CA . GLU F 1 142 ? 23.739 -25.421 -105.693 1.00 81.15 130 GLU F CA 1
ATOM 6294 C C . GLU F 1 142 ? 23.781 -25.725 -104.200 1.00 81.35 130 GLU F C 1
ATOM 6295 O O . GLU F 1 142 ? 24.440 -26.675 -103.777 1.00 80.79 130 GLU F O 1
ATOM 6297 N N . LYS F 1 143 ? 23.060 -24.927 -103.412 1.00 81.75 131 LYS F N 1
ATOM 6298 C CA . LYS F 1 143 ? 22.968 -25.128 -101.955 1.00 82.21 131 LYS F CA 1
ATOM 6299 C C . LYS F 1 143 ? 22.340 -26.487 -101.580 1.00 82.57 131 LYS F C 1
ATOM 6300 O O . LYS F 1 143 ? 22.762 -27.135 -100.616 1.00 81.95 131 LYS F O 1
ATOM 6302 N N . ALA F 1 144 ? 21.345 -26.917 -102.350 1.00 83.03 132 ALA F N 1
ATOM 6303 C CA . ALA F 1 144 ? 20.702 -28.211 -102.131 1.00 82.95 132 ALA F CA 1
ATOM 6304 C C . ALA F 1 144 ? 21.638 -29.392 -102.407 1.00 83.86 132 ALA F C 1
ATOM 6305 O O . ALA F 1 144 ? 21.443 -30.473 -101.846 1.00 84.20 132 ALA F O 1
ATOM 6307 N N . GLU F 1 145 ? 22.643 -29.192 -103.266 1.00 84.11 133 GLU F N 1
ATOM 6308 C CA . GLU F 1 145 ? 23.620 -30.243 -103.585 1.00 84.10 133 GLU F CA 1
ATOM 6309 C C . GLU F 1 145 ? 24.584 -30.500 -102.420 1.00 84.28 133 GLU F C 1
ATOM 6310 O O . GLU F 1 145 ? 24.926 -29.591 -101.656 1.00 84.18 133 GLU F O 1
ATOM 6312 N N . HIS G 1 12 ? 15.119 9.781 -91.143 1.00 89.02 0 HIS G N 1
ATOM 6313 C CA . HIS G 1 12 ? 16.145 8.741 -90.856 1.00 88.84 0 HIS G CA 1
ATOM 6314 C C . HIS G 1 12 ? 15.757 7.946 -89.615 1.00 89.29 0 HIS G C 1
ATOM 6315 O O . HIS G 1 12 ? 14.870 8.353 -88.863 1.00 89.18 0 HIS G O 1
ATOM 6333 N N . ASP G 1 15 ? 21.494 5.183 -85.873 1.00 59.94 3 ASP G N 1
ATOM 6334 C CA . ASP G 1 15 ? 22.381 4.434 -84.972 1.00 56.61 3 ASP G CA 1
ATOM 6335 C C . ASP G 1 15 ? 23.326 5.337 -84.182 1.00 53.16 3 ASP G C 1
ATOM 6336 O O . ASP G 1 15 ? 24.186 6.008 -84.761 1.00 50.34 3 ASP G O 1
ATOM 6341 N N . PHE G 1 16 ? 23.202 5.303 -82.857 1.00 51.30 4 PHE G N 1
ATOM 6342 C CA . PHE G 1 16 ? 23.993 6.190 -81.989 1.00 50.59 4 PHE G CA 1
ATOM 6343 C C . PHE G 1 16 ? 25.138 5.492 -81.239 1.00 49.17 4 PHE G C 1
ATOM 6344 O O . PHE G 1 16 ? 25.681 6.052 -80.281 1.00 49.32 4 PHE G O 1
ATOM 6352 N N . ASP G 1 17 ? 25.527 4.299 -81.682 1.00 49.05 5 ASP G N 1
ATOM 6353 C CA . ASP G 1 17 ? 26.472 3.481 -80.895 1.00 50.30 5 ASP G CA 1
ATOM 6354 C C . ASP G 1 17 ? 27.899 4.049 -80.859 1.00 49.34 5 ASP G C 1
ATOM 6355 O O . ASP G 1 17 ? 28.669 3.752 -79.946 1.00 49.45 5 ASP G O 1
ATOM 6360 N N . PHE G 1 18 ? 28.226 4.915 -81.811 1.00 48.74 6 PHE G N 1
ATOM 6361 C CA . PHE G 1 18 ? 29.519 5.614 -81.806 1.00 49.72 6 PHE G CA 1
ATOM 6362 C C . PHE G 1 18 ? 29.757 6.461 -80.530 1.00 50.65 6 PHE G C 1
ATOM 6363 O O . PHE G 1 18 ? 30.909 6.803 -80.234 1.00 52.17 6 PHE G O 1
ATOM 6371 N N . LEU G 1 19 ? 28.688 6.811 -79.798 1.00 49.30 7 LEU G N 1
ATOM 6372 C CA . LEU G 1 19 ? 28.811 7.607 -78.573 1.00 48.52 7 LEU G CA 1
ATOM 6373 C C . LEU G 1 19 ? 29.482 6.831 -77.432 1.00 48.98 7 LEU G C 1
ATOM 6374 O O . LEU G 1 19 ? 30.011 7.442 -76.496 1.00 48.66 7 LEU G O 1
ATOM 6379 N N . GLU G 1 20 ? 29.466 5.496 -77.501 1.00 50.54 8 GLU G N 1
ATOM 6380 C CA . GLU G 1 20 ? 30.007 4.664 -76.406 1.00 53.24 8 GLU G CA 1
ATOM 6381 C C . GLU G 1 20 ? 31.456 5.035 -76.128 1.00 50.94 8 GLU G C 1
ATOM 6382 O O . GLU G 1 20 ? 32.255 5.070 -77.040 1.00 50.45 8 GLU G O 1
ATOM 6388 N N . GLY G 1 21 ? 31.775 5.336 -74.871 1.00 50.74 9 GLY G N 1
ATOM 6389 C CA . GLY G 1 21 ? 33.151 5.643 -74.471 1.00 49.98 9 GLY G CA 1
ATOM 6390 C C . GLY G 1 21 ? 33.503 7.125 -74.407 1.00 50.14 9 GLY G C 1
ATOM 6391 O O . GLY G 1 21 ? 34.482 7.500 -73.764 1.00 50.25 9 GLY G O 1
ATOM 6392 N N . LYS G 1 22 ? 32.716 7.983 -75.052 1.00 49.02 10 LYS G N 1
ATOM 6393 C CA . LYS G 1 22 ? 32.970 9.421 -74.974 1.00 48.40 10 LYS G CA 1
ATOM 6394 C C . LYS G 1 22 ? 32.899 9.860 -73.514 1.00 48.68 10 LYS G C 1
ATOM 6395 O O . LYS G 1 22 ? 32.124 9.313 -72.716 1.00 48.00 10 LYS G O 1
ATOM 6401 N N . ARG G 1 23 ? 33.698 10.853 -73.169 1.00 48.27 11 ARG G N 1
ATOM 6402 C CA . ARG G 1 23 ? 33.733 11.374 -71.819 1.00 51.80 11 ARG G CA 1
ATOM 6403 C C . ARG G 1 23 ? 33.909 12.902 -71.829 1.00 49.35 11 ARG G C 1
ATOM 6404 O O . ARG G 1 23 ? 34.454 13.458 -72.764 1.00 49.25 11 ARG G O 1
ATOM 6412 N N . LEU G 1 24 ? 33.420 13.568 -70.793 1.00 48.46 12 LEU G N 1
ATOM 6413 C CA . LEU G 1 24 ? 33.601 15.001 -70.630 1.00 48.54 12 LEU G CA 1
ATOM 6414 C C . LEU G 1 24 ? 33.659 15.314 -69.145 1.00 49.53 12 LEU G C 1
ATOM 6415 O O . LEU G 1 24 ? 32.893 14.752 -68.363 1.00 48.57 12 LEU G O 1
ATOM 6420 N N . THR G 1 25 ? 34.580 16.199 -68.773 1.00 51.03 13 THR G N 1
ATOM 6421 C CA . THR G 1 25 ? 34.733 16.685 -67.400 1.00 52.86 13 THR G CA 1
ATOM 6422 C C . THR G 1 25 ? 34.690 18.227 -67.400 1.00 53.63 13 THR G C 1
ATOM 6423 O O . THR G 1 25 ? 35.260 18.859 -68.274 1.00 52.93 13 THR G O 1
ATOM 6427 N N . GLU G 1 26 ? 34.005 18.813 -66.424 1.00 55.46 14 GLU G N 1
ATOM 6428 C CA . GLU G 1 26 ? 33.887 20.261 -66.327 1.00 57.24 14 GLU G CA 1
ATOM 6429 C C . GLU G 1 26 ? 34.098 20.704 -64.894 1.00 55.68 14 GLU G C 1
ATOM 6430 O O . GLU G 1 26 ? 33.635 20.054 -63.954 1.00 54.98 14 GLU G O 1
ATOM 6436 N N . ASP G 1 27 ? 34.773 21.834 -64.751 1.00 55.19 15 ASP G N 1
ATOM 6437 C CA . ASP G 1 27 ? 34.925 22.524 -63.489 1.00 56.30 15 ASP G CA 1
ATOM 6438 C C . ASP G 1 27 ? 33.664 23.382 -63.276 1.00 55.65 15 ASP G C 1
ATOM 6439 O O . ASP G 1 27 ? 33.367 24.247 -64.100 1.00 56.37 15 ASP G O 1
ATOM 6444 N N . VAL G 1 28 ? 32.913 23.125 -62.203 1.00 54.14 16 VAL G N 1
ATOM 6445 C CA . VAL G 1 28 ? 31.640 23.830 -61.944 1.00 53.82 16 VAL G CA 1
ATOM 6446 C C . VAL G 1 28 ? 31.558 24.515 -60.562 1.00 53.85 16 VAL G C 1
ATOM 6447 O O . VAL G 1 28 ? 31.809 23.891 -59.529 1.00 53.28 16 VAL G O 1
ATOM 6451 N N . ALA G 1 29 ? 31.177 25.795 -60.563 1.00 54.24 17 ALA G N 1
ATOM 6452 C CA . ALA G 1 29 ? 30.859 26.521 -59.335 1.00 54.43 17 ALA G CA 1
ATOM 6453 C C . ALA G 1 29 ? 29.476 26.144 -58.801 1.00 55.53 17 ALA G C 1
ATOM 6454 O O . ALA G 1 29 ? 28.470 26.267 -59.502 1.00 57.71 17 ALA G O 1
ATOM 6456 N N . LEU G 1 30 ? 29.419 25.690 -57.558 1.00 55.20 18 LEU G N 1
ATOM 6457 C CA . LEU G 1 30 ? 28.137 25.469 -56.899 1.00 55.47 18 LEU G CA 1
ATOM 6458 C C . LEU G 1 30 ? 27.713 26.783 -56.269 1.00 56.05 18 LEU G C 1
ATOM 6459 O O . LEU G 1 30 ? 28.371 27.273 -55.349 1.00 57.16 18 LEU G O 1
ATOM 6464 N N . ASP G 1 31 ? 26.627 27.355 -56.781 1.00 56.48 19 ASP G N 1
ATOM 6465 C CA . ASP G 1 31 ? 26.195 28.693 -56.392 1.00 56.96 19 ASP G CA 1
ATOM 6466 C C . ASP G 1 31 ? 24.985 28.633 -55.452 1.00 56.93 19 ASP G C 1
ATOM 6467 O O . ASP G 1 31 ? 24.485 27.554 -55.123 1.00 55.23 19 ASP G O 1
ATOM 6472 N N . GLU G 1 32 ? 24.508 29.810 -55.054 1.00 57.08 20 GLU G N 1
ATOM 6473 C CA . GLU G 1 32 ? 23.442 29.946 -54.058 1.00 58.00 20 GLU G CA 1
ATOM 6474 C C . GLU G 1 32 ? 22.050 29.554 -54.582 1.00 57.42 20 GLU G C 1
ATOM 6475 O O . GLU G 1 32 ? 21.143 29.284 -53.783 1.00 58.36 20 GLU G O 1
ATOM 6481 N N . THR G 1 33 ? 21.888 29.492 -55.907 1.00 56.23 21 THR G N 1
ATOM 6482 C CA . THR G 1 33 ? 20.664 28.949 -56.514 1.00 56.02 21 THR G CA 1
ATOM 6483 C C . THR G 1 33 ? 20.528 27.441 -56.283 1.00 55.33 21 THR G C 1
ATOM 6484 O O . THR G 1 33 ? 19.464 26.881 -56.494 1.00 55.27 21 THR G O 1
ATOM 6496 N N . VAL G 1 35 ? 21.176 25.894 -53.310 1.00 52.13 23 VAL G N 1
ATOM 6497 C CA . VAL G 1 35 ? 21.251 25.668 -51.875 1.00 51.96 23 VAL G CA 1
ATOM 6498 C C . VAL G 1 35 ? 20.107 24.749 -51.433 1.00 50.74 23 VAL G C 1
ATOM 6499 O O . VAL G 1 35 ? 18.997 24.802 -51.968 1.00 49.80 23 VAL G O 1
ATOM 6503 N N . TRP G 1 36 ? 20.421 23.873 -50.485 1.00 49.99 24 TRP G N 1
ATOM 6504 C CA . TRP G 1 36 ? 19.435 23.077 -49.777 1.00 48.15 24 TRP G CA 1
ATOM 6505 C C . TRP G 1 36 ? 18.610 23.987 -48.866 1.00 48.79 24 TRP G C 1
ATOM 6506 O O . TRP G 1 36 ? 19.147 24.614 -47.948 1.00 48.94 24 TRP G O 1
ATOM 6517 N N . ASN G 1 37 ? 17.309 24.072 -49.123 1.00 49.96 25 ASN G N 1
ATOM 6518 C CA . ASN G 1 37 ? 16.442 24.984 -48.357 1.00 51.53 25 ASN G CA 1
ATOM 6519 C C . ASN G 1 37 ? 15.191 24.333 -47.797 1.00 51.47 25 ASN G C 1
ATOM 6520 O O . ASN G 1 37 ? 14.316 25.019 -47.295 1.00 52.70 25 ASN G O 1
ATOM 6525 N N . GLU G 1 38 ? 15.101 23.011 -47.856 1.00 51.93 26 GLU G N 1
ATOM 6526 C CA . GLU G 1 38 ? 13.965 22.316 -47.254 1.00 51.41 26 GLU G CA 1
ATOM 6527 C C . GLU G 1 38 ? 13.762 22.721 -45.797 1.00 51.50 26 GLU G C 1
ATOM 6528 O O . GLU G 1 38 ? 12.624 22.817 -45.333 1.00 52.09 26 GLU G O 1
ATOM 6534 N N . ASP G 1 39 ? 14.866 22.958 -45.090 1.00 52.20 27 ASP G N 1
ATOM 6535 C CA . ASP G 1 39 ? 14.846 23.249 -43.654 1.00 53.32 27 ASP G CA 1
ATOM 6536 C C . ASP G 1 39 ? 15.362 24.659 -43.382 1.00 54.51 27 ASP G C 1
ATOM 6537 O O . ASP G 1 39 ? 16.497 25.003 -43.736 1.00 53.08 27 ASP G O 1
ATOM 6542 N N . ILE G 1 40 ? 14.537 25.441 -42.696 1.00 56.95 28 ILE G N 1
ATOM 6543 C CA . ILE G 1 40 ? 14.790 26.867 -42.486 1.00 59.34 28 ILE G CA 1
ATOM 6544 C C . ILE G 1 40 ? 15.907 27.055 -41.455 1.00 58.62 28 ILE G C 1
ATOM 6545 O O . ILE G 1 40 ? 16.735 27.965 -41.584 1.00 59.11 28 ILE G O 1
ATOM 6550 N N . GLU G 1 41 ? 15.936 26.166 -40.460 1.00 57.49 29 GLU G N 1
ATOM 6551 C CA . GLU G 1 41 ? 16.960 26.175 -39.415 1.00 58.23 29 GLU G CA 1
ATOM 6552 C C . GLU G 1 41 ? 18.348 25.750 -39.897 1.00 56.91 29 GLU G C 1
ATOM 6553 O O . GLU G 1 41 ? 19.299 25.815 -39.125 1.00 56.40 29 GLU G O 1
ATOM 6567 N N . LEU G 1 43 ? 19.558 26.611 -43.315 1.00 55.78 31 LEU G N 1
ATOM 6568 C CA . LEU G 1 43 ? 19.992 27.487 -44.417 1.00 56.49 31 LEU G CA 1
ATOM 6569 C C . LEU G 1 43 ? 21.399 28.066 -44.249 1.00 55.21 31 LEU G C 1
ATOM 6570 O O . LEU G 1 43 ? 22.101 28.271 -45.239 1.00 55.67 31 LEU G O 1
ATOM 6575 N N . ASP G 1 44 ? 21.794 28.339 -43.007 1.00 54.31 32 ASP G N 1
ATOM 6576 C CA . ASP G 1 44 ? 23.112 28.914 -42.710 1.00 54.87 32 ASP G CA 1
ATOM 6577 C C . ASP G 1 44 ? 24.296 27.955 -42.940 1.00 54.49 32 ASP G C 1
ATOM 6578 O O . ASP G 1 44 ? 25.448 28.390 -42.952 1.00 55.47 32 ASP G O 1
ATOM 6583 N N . LEU G 1 45 ? 24.027 26.665 -43.119 1.00 54.35 33 LEU G N 1
ATOM 6584 C CA . LEU G 1 45 ? 25.070 25.728 -43.547 1.00 54.10 33 LEU G CA 1
ATOM 6585 C C . LEU G 1 45 ? 25.378 25.861 -45.035 1.00 53.55 33 LEU G C 1
ATOM 6586 O O . LEU G 1 45 ? 26.395 25.352 -45.507 1.00 54.56 33 LEU G O 1
ATOM 6591 N N . HIS G 1 46 ? 24.491 26.543 -45.758 1.00 52.92 34 HIS G N 1
ATOM 6592 C CA A HIS G 1 46 ? 24.561 26.694 -47.215 0.50 53.34 34 HIS G CA 1
ATOM 6593 C CA B HIS G 1 46 ? 24.636 26.725 -47.198 0.50 52.80 34 HIS G CA 1
ATOM 6594 C C . HIS G 1 46 ? 25.124 25.444 -47.904 1.00 52.44 34 HIS G C 1
ATOM 6595 O O . HIS G 1 46 ? 26.089 25.480 -48.670 1.00 53.70 34 HIS G O 1
ATOM 6608 N N . LEU G 1 47 ? 24.467 24.321 -47.635 1.00 51.00 35 LEU G N 1
ATOM 6609 C CA . LEU G 1 47 ? 24.800 23.066 -48.291 1.00 49.70 35 LEU G CA 1
ATOM 6610 C C . LEU G 1 47 ? 24.067 22.995 -49.613 1.00 48.67 35 LEU G C 1
ATOM 6611 O O . LEU G 1 47 ? 22.999 23.592 -49.768 1.00 47.81 35 LEU G O 1
ATOM 6616 N N . VAL G 1 48 ? 24.658 22.269 -50.559 1.00 48.33 36 VAL G N 1
ATOM 6617 C CA A VAL G 1 48 ? 24.097 22.123 -51.894 0.50 48.04 36 VAL G CA 1
ATOM 6618 C CA B VAL G 1 48 ? 24.086 22.130 -51.894 0.50 47.55 36 VAL G CA 1
ATOM 6619 C C . VAL G 1 48 ? 23.072 20.992 -51.879 1.00 47.39 36 VAL G C 1
ATOM 6620 O O . VAL G 1 48 ? 23.323 19.932 -51.300 1.00 47.58 36 VAL G O 1
ATOM 6627 N N . ALA G 1 49 ? 21.924 21.226 -52.515 1.00 46.86 37 ALA G N 1
ATOM 6628 C CA . ALA G 1 49 ? 20.836 20.248 -52.569 1.00 44.92 37 ALA G CA 1
ATOM 6629 C C . ALA G 1 49 ? 21.204 19.039 -53.453 1.00 45.04 37 ALA G C 1
ATOM 6630 O O . ALA G 1 49 ? 21.948 19.171 -54.436 1.00 42.16 37 ALA G O 1
ATOM 6632 N N . THR G 1 50 ? 20.695 17.862 -53.087 1.00 44.07 38 THR G N 1
ATOM 6633 C CA . THR G 1 50 ? 20.918 16.661 -53.869 1.00 43.45 38 THR G CA 1
ATOM 6634 C C . THR G 1 50 ? 20.415 16.858 -55.302 1.00 45.02 38 THR G C 1
ATOM 6635 O O . THR G 1 50 ? 21.094 16.474 -56.261 1.00 44.60 38 THR G O 1
ATOM 6639 N N . SER G 1 51 ? 19.238 17.456 -55.445 1.00 43.68 39 SER G N 1
ATOM 6640 C CA . SER G 1 51 ? 18.656 17.669 -56.769 1.00 45.56 39 SER G CA 1
ATOM 6641 C C . SER G 1 51 ? 19.452 18.662 -57.578 1.00 46.16 39 SER G C 1
ATOM 6642 O O . SER G 1 51 ? 19.536 18.547 -58.790 1.00 47.33 39 SER G O 1
ATOM 6645 N N . ALA G 1 52 ? 20.042 19.652 -56.914 1.00 48.33 40 ALA G N 1
ATOM 6646 C CA . ALA G 1 52 ? 20.892 20.602 -57.605 1.00 47.93 40 ALA G CA 1
ATOM 6647 C C . ALA G 1 52 ? 22.078 19.869 -58.228 1.00 47.79 40 ALA G C 1
ATOM 6648 O O . ALA G 1 52 ? 22.389 20.091 -59.399 1.00 50.17 40 ALA G O 1
ATOM 6650 N N . LEU G 1 53 ? 22.710 18.983 -57.469 1.00 46.30 41 LEU G N 1
ATOM 6651 C CA . LEU G 1 53 ? 23.871 18.234 -57.958 1.00 47.99 41 LEU G CA 1
ATOM 6652 C C . LEU G 1 53 ? 23.530 17.299 -59.117 1.00 48.57 41 LEU G C 1
ATOM 6653 O O . LEU G 1 53 ? 24.336 17.100 -60.053 1.00 48.33 41 LEU G O 1
ATOM 6658 N N . ILE G 1 54 ? 22.341 16.716 -59.052 1.00 47.09 42 ILE G N 1
ATOM 6659 C CA . ILE G 1 54 ? 21.846 15.913 -60.159 1.00 48.07 42 ILE G CA 1
ATOM 6660 C C . ILE G 1 54 ? 21.668 16.765 -61.411 1.00 47.80 42 ILE G C 1
ATOM 6661 O O . ILE G 1 54 ? 21.975 16.330 -62.514 1.00 48.53 42 ILE G O 1
ATOM 6666 N N . GLY G 1 55 ? 21.176 17.989 -61.245 1.00 47.84 43 GLY G N 1
ATOM 6667 C CA . GLY G 1 55 ? 21.043 18.892 -62.396 1.00 48.35 43 GLY G CA 1
ATOM 6668 C C . GLY G 1 55 ? 22.391 19.104 -63.073 1.00 48.21 43 GLY G C 1
ATOM 6669 O O . GLY G 1 55 ? 22.494 19.099 -64.295 1.00 46.58 43 GLY G O 1
ATOM 6670 N N . VAL G 1 56 ? 23.411 19.279 -62.241 1.00 47.41 44 VAL G N 1
ATOM 6671 C CA . VAL G 1 56 ? 24.736 19.655 -62.665 1.00 47.87 44 VAL G CA 1
ATOM 6672 C C . VAL G 1 56 ? 25.347 18.511 -63.471 1.00 48.05 44 VAL G C 1
ATOM 6673 O O . VAL G 1 56 ? 25.940 18.729 -64.531 1.00 49.15 44 VAL G O 1
ATOM 6677 N N . VAL G 1 57 ? 25.195 17.293 -62.967 1.00 48.65 45 VAL G N 1
ATOM 6678 C CA . VAL G 1 57 ? 25.766 16.132 -63.624 1.00 49.02 45 VAL G CA 1
ATOM 6679 C C . VAL G 1 57 ? 25.043 15.914 -64.931 1.00 49.00 45 VAL G C 1
ATOM 6680 O O . VAL G 1 57 ? 25.659 15.654 -65.972 1.00 48.12 45 VAL G O 1
ATOM 6684 N N . HIS G 1 58 ? 23.723 16.033 -64.878 1.00 48.53 46 HIS G N 1
ATOM 6685 C CA . HIS G 1 58 ? 22.947 15.928 -66.089 1.00 48.87 46 HIS G CA 1
ATOM 6686 C C . HIS G 1 58 ? 23.425 16.907 -67.159 1.00 49.43 46 HIS G C 1
ATOM 6687 O O . HIS G 1 58 ? 23.571 16.532 -68.328 1.00 50.90 46 HIS G O 1
ATOM 6694 N N . ARG G 1 59 ? 23.673 18.147 -66.752 1.00 49.13 47 ARG G N 1
ATOM 6695 C CA A ARG G 1 59 ? 23.989 19.216 -67.707 0.50 50.16 47 ARG G CA 1
ATOM 6696 C CA B ARG G 1 59 ? 24.005 19.236 -67.669 0.50 50.93 47 ARG G CA 1
ATOM 6697 C C . ARG G 1 59 ? 25.235 18.885 -68.519 1.00 51.01 47 ARG G C 1
ATOM 6698 O O . ARG G 1 59 ? 25.261 19.093 -69.725 1.00 51.98 47 ARG G O 1
ATOM 6713 N N . VAL G 1 60 ? 26.257 18.357 -67.858 1.00 50.07 48 VAL G N 1
ATOM 6714 C CA . VAL G 1 60 ? 27.492 17.993 -68.527 1.00 49.57 48 VAL G CA 1
ATOM 6715 C C . VAL G 1 60 ? 27.199 16.924 -69.581 1.00 48.22 48 VAL G C 1
ATOM 6716 O O . VAL G 1 60 ? 27.768 16.973 -70.667 1.00 48.53 48 VAL G O 1
ATOM 6720 N N . SER G 1 61 ? 26.289 15.989 -69.290 1.00 47.08 49 SER G N 1
ATOM 6721 C CA . SER G 1 61 ? 25.917 14.964 -70.279 1.00 47.00 49 SER G CA 1
ATOM 6722 C C . SER G 1 61 ? 25.290 15.598 -71.526 1.00 47.83 49 SER G C 1
ATOM 6723 O O . SER G 1 61 ? 25.522 15.152 -72.659 1.00 48.07 49 SER G O 1
ATOM 6726 N N . TYR G 1 62 ? 24.515 16.658 -71.329 1.00 47.77 50 TYR G N 1
ATOM 6727 C CA . TYR G 1 62 ? 23.914 17.323 -72.468 1.00 49.06 50 TYR G CA 1
ATOM 6728 C C . TYR G 1 62 ? 25.004 17.988 -73.315 1.00 48.80 50 TYR G C 1
ATOM 6729 O O . TYR G 1 62 ? 24.991 17.876 -74.537 1.00 48.17 50 TYR G O 1
ATOM 6738 N N . GLU G 1 63 ? 25.944 18.656 -72.653 1.00 48.93 51 GLU G N 1
ATOM 6739 C CA . GLU G 1 63 ? 27.004 19.361 -73.353 1.00 51.63 51 GLU G CA 1
ATOM 6740 C C . GLU G 1 63 ? 27.834 18.363 -74.169 1.00 50.93 51 GLU G C 1
ATOM 6741 O O . GLU G 1 63 ? 28.130 18.595 -75.356 1.00 50.16 51 GLU G O 1
ATOM 6747 N N . LEU G 1 64 ? 28.165 17.230 -73.562 1.00 50.71 52 LEU G N 1
ATOM 6748 C CA . LEU G 1 64 ? 28.836 16.159 -74.308 1.00 50.64 52 LEU G CA 1
ATOM 6749 C C . LEU G 1 64 ? 27.999 15.759 -75.532 1.00 50.06 52 LEU G C 1
ATOM 6750 O O . LEU G 1 64 ? 28.479 15.833 -76.642 1.00 48.29 52 LEU G O 1
ATOM 6755 N N . LEU G 1 65 ? 26.752 15.339 -75.323 1.00 50.61 53 LEU G N 1
ATOM 6756 C CA . LEU G 1 65 ? 25.919 14.866 -76.445 1.00 51.26 53 LEU G CA 1
ATOM 6757 C C . LEU G 1 65 ? 25.788 15.909 -77.535 1.00 50.49 53 LEU G C 1
ATOM 6758 O O . LEU G 1 65 ? 25.902 15.579 -78.697 1.00 50.69 53 LEU G O 1
ATOM 6763 N N . SER G 1 66 ? 25.557 17.166 -77.165 1.00 51.89 54 SER G N 1
ATOM 6764 C CA . SER G 1 66 ? 25.314 18.224 -78.165 1.00 52.96 54 SER G CA 1
ATOM 6765 C C . SER G 1 66 ? 26.479 18.408 -79.128 1.00 53.76 54 SER G C 1
ATOM 6766 O O . SER G 1 66 ? 26.285 18.852 -80.262 1.00 53.43 54 SER G O 1
ATOM 6769 N N . ARG G 1 67 ? 27.681 18.045 -78.689 1.00 54.55 55 ARG G N 1
ATOM 6770 C CA . ARG G 1 67 ? 28.858 18.078 -79.559 1.00 55.56 55 ARG G CA 1
ATOM 6771 C C . ARG G 1 67 ? 28.851 16.988 -80.632 1.00 54.84 55 ARG G C 1
ATOM 6772 O O . ARG G 1 67 ? 29.688 17.017 -81.529 1.00 53.28 55 ARG G O 1
ATOM 6780 N N . TYR G 1 68 ? 27.948 16.012 -80.526 1.00 54.11 56 TYR G N 1
ATOM 6781 C CA . TYR G 1 68 ? 27.969 14.857 -81.432 1.00 54.30 56 TYR G CA 1
ATOM 6782 C C . TYR G 1 68 ? 26.636 14.519 -82.062 1.00 54.30 56 TYR G C 1
ATOM 6783 O O . TYR G 1 68 ? 26.603 13.711 -82.981 1.00 55.61 56 TYR G O 1
ATOM 6792 N N . LEU G 1 69 ? 25.541 15.089 -81.570 1.00 54.24 57 LEU G N 1
ATOM 6793 C CA . LEU G 1 69 ? 24.229 14.809 -82.145 1.00 54.26 57 LEU G CA 1
ATOM 6794 C C . LEU G 1 69 ? 24.064 15.604 -83.414 1.00 55.65 57 LEU G C 1
ATOM 6795 O O . LEU G 1 69 ? 24.660 16.676 -83.553 1.00 55.76 57 LEU G O 1
ATOM 6800 N N . PRO G 1 70 ? 23.268 15.082 -84.363 1.00 57.86 58 PRO G N 1
ATOM 6801 C CA . PRO G 1 70 ? 22.878 15.937 -85.471 1.00 58.41 58 PRO G CA 1
ATOM 6802 C C . PRO G 1 70 ? 22.081 17.127 -84.950 1.00 59.03 58 PRO G C 1
ATOM 6803 O O . PRO G 1 70 ? 21.480 17.052 -83.872 1.00 57.72 58 PRO G O 1
ATOM 6807 N N . ASN G 1 71 ? 22.083 18.205 -85.723 1.00 60.17 59 ASN G N 1
ATOM 6808 C CA . ASN G 1 71 ? 21.596 19.517 -85.275 1.00 61.62 59 ASN G CA 1
ATOM 6809 C C . ASN G 1 71 ? 20.078 19.635 -85.091 1.00 60.57 59 ASN G C 1
ATOM 6810 O O . ASN G 1 71 ? 19.585 20.665 -84.618 1.00 61.48 59 ASN G O 1
ATOM 6815 N N . ASP G 1 72 ? 19.355 18.592 -85.480 1.00 58.29 60 ASP G N 1
ATOM 6816 C CA . ASP G 1 72 ? 17.900 18.537 -85.395 1.00 57.80 60 ASP G CA 1
ATOM 6817 C C . ASP G 1 72 ? 17.441 17.690 -84.185 1.00 55.63 60 ASP G C 1
ATOM 6818 O O . ASP G 1 72 ? 16.251 17.655 -83.855 1.00 54.42 60 ASP G O 1
ATOM 6823 N N . TYR G 1 73 ? 18.393 17.017 -83.539 1.00 52.54 61 TYR G N 1
ATOM 6824 C CA . TYR G 1 73 ? 18.108 16.137 -82.413 1.00 52.16 61 TYR G CA 1
ATOM 6825 C C . TYR G 1 73 ? 18.425 16.799 -81.075 1.00 50.24 61 TYR G C 1
ATOM 6826 O O . TYR G 1 73 ? 19.393 17.536 -80.953 1.00 48.44 61 TYR G O 1
ATOM 6835 N N . THR G 1 74 ? 17.605 16.517 -80.066 1.00 49.39 62 THR G N 1
ATOM 6836 C CA . THR G 1 74 ? 17.936 16.869 -78.692 1.00 47.21 62 THR G CA 1
ATOM 6837 C C . THR G 1 74 ? 18.050 15.564 -77.888 1.00 47.32 62 THR G C 1
ATOM 6838 O O . THR G 1 74 ? 18.041 14.473 -78.462 1.00 45.39 62 THR G O 1
ATOM 6842 N N . ALA G 1 75 ? 18.217 15.686 -76.576 1.00 46.46 63 ALA G N 1
ATOM 6843 C CA . ALA G 1 75 ? 18.309 14.524 -75.688 1.00 47.39 63 ALA G CA 1
ATOM 6844 C C . ALA G 1 75 ? 17.736 14.912 -74.335 1.00 46.41 63 ALA G C 1
ATOM 6845 O O . ALA G 1 75 ? 18.070 15.959 -73.798 1.00 48.28 63 ALA G O 1
ATOM 6847 N N . VAL G 1 76 ? 16.836 14.098 -73.812 1.00 45.49 64 VAL G N 1
ATOM 6848 C CA . VAL G 1 76 ? 16.223 14.382 -72.518 1.00 44.94 64 VAL G CA 1
ATOM 6849 C C . VAL G 1 76 ? 16.441 13.218 -71.564 1.00 45.07 64 VAL G C 1
ATOM 6850 O O . VAL G 1 76 ? 16.523 12.068 -71.996 1.00 45.22 64 VAL G O 1
ATOM 6854 N N . VAL G 1 77 ? 16.545 13.525 -70.274 1.00 45.54 65 VAL G N 1
ATOM 6855 C CA . VAL G 1 77 ? 16.697 12.492 -69.243 1.00 45.16 65 VAL G CA 1
ATOM 6856 C C . VAL G 1 77 ? 15.387 11.740 -69.005 1.00 45.26 65 VAL G C 1
ATOM 6857 O O . VAL G 1 77 ? 14.317 12.349 -68.846 1.00 47.82 65 VAL G O 1
ATOM 6861 N N . VAL G 1 78 ? 15.470 10.414 -69.021 1.00 45.21 66 VAL G N 1
ATOM 6862 C CA . VAL G 1 78 ? 14.310 9.557 -68.776 1.00 45.65 66 VAL G CA 1
ATOM 6863 C C . VAL G 1 78 ? 14.429 8.744 -67.508 1.00 47.20 66 VAL G C 1
ATOM 6864 O O . VAL G 1 78 ? 13.429 8.272 -66.975 1.00 47.71 66 VAL G O 1
ATOM 6868 N N . GLU G 1 79 ? 15.653 8.582 -67.026 1.00 47.56 67 GLU G N 1
ATOM 6869 C CA . GLU G 1 79 ? 15.921 7.783 -65.855 1.00 47.91 67 GLU G CA 1
ATOM 6870 C C . GLU G 1 79 ? 17.241 8.209 -65.270 1.00 46.79 67 GLU G C 1
ATOM 6871 O O . GLU G 1 79 ? 18.190 8.489 -66.009 1.00 46.52 67 GLU G O 1
ATOM 6877 N N . THR G 1 80 ? 17.302 8.233 -63.943 1.00 46.21 68 THR G N 1
ATOM 6878 C CA . THR G 1 80 ? 18.497 8.656 -63.243 1.00 44.76 68 THR G CA 1
ATOM 6879 C C . THR G 1 80 ? 18.525 8.052 -61.842 1.00 46.13 68 THR G C 1
ATOM 6880 O O . THR G 1 80 ? 17.480 7.786 -61.219 1.00 43.79 68 THR G O 1
ATOM 6884 N N . LEU G 1 81 ? 19.746 7.807 -61.380 1.00 47.16 69 LEU G N 1
ATOM 6885 C CA . LEU G 1 81 ? 20.014 7.147 -60.116 1.00 46.68 69 LEU G CA 1
ATOM 6886 C C . LEU G 1 81 ? 21.200 7.892 -59.535 1.00 46.36 69 LEU G C 1
ATOM 6887 O O . LEU G 1 81 ? 22.199 8.043 -60.223 1.00 46.26 69 LEU G O 1
ATOM 6892 N N . ALA G 1 82 ? 21.115 8.364 -58.292 1.00 46.35 70 ALA G N 1
ATOM 6893 C CA . ALA G 1 82 ? 22.258 9.061 -57.682 1.00 45.48 70 ALA G CA 1
ATOM 6894 C C . ALA G 1 82 ? 22.444 8.690 -56.223 1.00 46.98 70 ALA G C 1
ATOM 6895 O O . ALA G 1 82 ? 21.466 8.476 -55.488 1.00 46.08 70 ALA G O 1
ATOM 6897 N N . ARG G 1 83 ? 23.710 8.572 -55.819 1.00 47.31 71 ARG G N 1
ATOM 6898 C CA . ARG G 1 83 ? 24.071 8.428 -54.412 1.00 49.27 71 ARG G CA 1
ATOM 6899 C C . ARG G 1 83 ? 24.833 9.677 -53.993 1.00 46.36 71 ARG G C 1
ATOM 6900 O O . ARG G 1 83 ? 25.855 10.012 -54.582 1.00 44.36 71 ARG G O 1
ATOM 6908 N N . HIS G 1 84 ? 24.336 10.337 -52.960 1.00 45.61 72 HIS G N 1
ATOM 6909 C CA . HIS G 1 84 ? 24.923 11.549 -52.434 1.00 45.45 72 HIS G CA 1
ATOM 6910 C C . HIS G 1 84 ? 25.681 11.161 -51.164 1.00 47.67 72 HIS G C 1
ATOM 6911 O O . HIS G 1 84 ? 25.096 10.966 -50.094 1.00 47.17 72 HIS G O 1
ATOM 6918 N N . VAL G 1 85 ? 26.998 11.074 -51.305 1.00 48.59 73 VAL G N 1
ATOM 6919 C CA . VAL G 1 85 ? 27.860 10.492 -50.288 1.00 50.16 73 VAL G CA 1
ATOM 6920 C C . VAL G 1 85 ? 28.416 11.487 -49.259 1.00 50.27 73 VAL G C 1
ATOM 6921 O O . VAL G 1 85 ? 28.575 11.132 -48.104 1.00 51.20 73 VAL G O 1
ATOM 6925 N N . LYS G 1 86 ? 28.691 12.724 -49.663 1.00 51.25 74 LYS G N 1
ATOM 6926 C CA . LYS G 1 86 ? 29.251 13.727 -48.749 1.00 52.24 74 LYS G CA 1
ATOM 6927 C C . LYS G 1 86 ? 28.620 15.083 -49.000 1.00 50.99 74 LYS G C 1
ATOM 6928 O O . LYS G 1 86 ? 28.402 15.461 -50.147 1.00 49.75 74 LYS G O 1
ATOM 6932 N N . ALA G 1 87 ? 28.334 15.811 -47.924 1.00 50.75 75 ALA G N 1
ATOM 6933 C CA . ALA G 1 87 ? 27.812 17.172 -48.026 1.00 52.27 75 ALA G CA 1
ATOM 6934 C C . ALA G 1 87 ? 28.851 18.112 -48.636 1.00 53.08 75 ALA G C 1
ATOM 6935 O O . ALA G 1 87 ? 30.056 17.896 -48.521 1.00 54.62 75 ALA G O 1
ATOM 6937 N N . VAL G 1 88 ? 28.390 19.159 -49.287 1.00 53.63 76 VAL G N 1
ATOM 6938 C CA . VAL G 1 88 ? 29.314 20.159 -49.804 1.00 53.33 76 VAL G CA 1
ATOM 6939 C C . VAL G 1 88 ? 28.641 21.525 -49.709 1.00 53.37 76 VAL G C 1
ATOM 6940 O O . VAL G 1 88 ? 27.441 21.623 -49.912 1.00 52.74 76 VAL G O 1
ATOM 6944 N N . PRO G 1 89 ? 29.399 22.577 -49.355 1.00 55.12 77 PRO G N 1
ATOM 6945 C CA . PRO G 1 89 ? 28.788 23.906 -49.280 1.00 54.65 77 PRO G CA 1
ATOM 6946 C C . PRO G 1 89 ? 28.729 24.612 -50.615 1.00 54.67 77 PRO G C 1
ATOM 6947 O O . PRO G 1 89 ? 29.619 24.421 -51.451 1.00 55.10 77 PRO G O 1
ATOM 6951 N N . THR G 1 90 ? 27.702 25.435 -50.810 1.00 53.77 78 THR G N 1
ATOM 6952 C CA . THR G 1 90 ? 27.696 26.361 -51.933 1.00 54.28 78 THR G CA 1
ATOM 6953 C C . THR G 1 90 ? 28.913 27.278 -51.782 1.00 55.35 78 THR G C 1
ATOM 6954 O O . THR G 1 90 ? 29.501 27.388 -50.692 1.00 53.85 78 THR G O 1
ATOM 6958 N N . GLY G 1 91 ? 29.275 27.943 -52.873 1.00 56.97 79 GLY G N 1
ATOM 6959 C CA . GLY G 1 91 ? 30.501 28.738 -52.914 1.00 58.50 79 GLY G CA 1
ATOM 6960 C C . GLY G 1 91 ? 31.710 27.836 -53.074 1.00 60.12 79 GLY G C 1
ATOM 6961 O O . GLY G 1 91 ? 32.827 28.230 -52.746 1.00 60.85 79 GLY G O 1
ATOM 6962 N N . THR G 1 92 ? 31.474 26.627 -53.591 1.00 60.80 80 THR G N 1
ATOM 6963 C CA . THR G 1 92 ? 32.512 25.619 -53.799 1.00 61.32 80 THR G CA 1
ATOM 6964 C C . THR G 1 92 ? 32.591 25.276 -55.276 1.00 59.99 80 THR G C 1
ATOM 6965 O O . THR G 1 92 ? 31.601 25.335 -55.994 1.00 60.43 80 THR G O 1
ATOM 6969 N N . ARG G 1 93 ? 33.785 24.919 -55.712 1.00 58.94 81 ARG G N 1
ATOM 6970 C CA . ARG G 1 93 ? 34.033 24.496 -57.066 1.00 58.67 81 ARG G CA 1
ATOM 6971 C C . ARG G 1 93 ? 34.134 22.976 -57.029 1.00 57.08 81 ARG G C 1
ATOM 6972 O O . ARG G 1 93 ? 34.597 22.420 -56.027 1.00 57.92 81 ARG G O 1
ATOM 6980 N N . VAL G 1 94 ? 33.676 22.296 -58.081 1.00 54.56 82 VAL G N 1
ATOM 6981 C CA . VAL G 1 94 ? 33.799 20.825 -58.160 1.00 52.41 82 VAL G CA 1
ATOM 6982 C C . VAL G 1 94 ? 34.157 20.327 -59.560 1.00 50.20 82 VAL G C 1
ATOM 6983 O O . VAL G 1 94 ? 33.887 20.988 -60.545 1.00 48.64 82 VAL G O 1
ATOM 6987 N N . ALA G 1 95 ? 34.777 19.155 -59.619 1.00 48.75 83 ALA G N 1
ATOM 6988 C CA . ALA G 1 95 ? 35.072 18.494 -60.883 1.00 48.03 83 ALA G CA 1
ATOM 6989 C C . ALA G 1 95 ? 33.965 17.496 -61.180 1.00 47.49 83 ALA G C 1
ATOM 6990 O O . ALA G 1 95 ? 33.769 16.534 -60.426 1.00 47.38 83 ALA G O 1
ATOM 6992 N N . VAL G 1 96 ? 33.264 17.723 -62.285 1.00 46.68 84 VAL G N 1
ATOM 6993 C CA . VAL G 1 96 ? 32.103 16.933 -62.670 1.00 46.65 84 VAL G CA 1
ATOM 6994 C C . VAL G 1 96 ? 32.436 16.167 -63.923 1.00 47.77 84 VAL G C 1
ATOM 6995 O O . VAL G 1 96 ? 32.709 16.764 -64.948 1.00 51.20 84 VAL G O 1
ATOM 6999 N N . GLY G 1 97 ? 32.423 14.844 -63.838 1.00 48.20 85 GLY G N 1
ATOM 7000 C CA . GLY G 1 97 ? 32.750 14.002 -64.975 1.00 47.94 85 GLY G CA 1
ATOM 7001 C C . GLY G 1 97 ? 31.581 13.108 -65.365 1.00 48.45 85 GLY G C 1
ATOM 7002 O O . GLY G 1 97 ? 30.861 12.592 -64.497 1.00 48.53 85 GLY G O 1
ATOM 7003 N N . VAL G 1 98 ? 31.396 12.945 -66.674 1.00 47.64 86 VAL G N 1
ATOM 7004 C CA . VAL G 1 98 ? 30.404 12.037 -67.236 1.00 48.27 86 VAL G CA 1
ATOM 7005 C C . VAL G 1 98 ? 31.027 11.166 -68.334 1.00 48.74 86 VAL G C 1
ATOM 7006 O O . VAL G 1 98 ? 31.965 11.585 -69.042 1.00 49.16 86 VAL G O 1
ATOM 7010 N N . ARG G 1 99 ? 30.497 9.962 -68.497 1.00 48.95 87 ARG G N 1
ATOM 7011 C CA A ARG G 1 99 ? 30.927 9.119 -69.602 0.70 50.12 87 ARG G CA 1
ATOM 7012 C CA B ARG G 1 99 ? 30.977 9.030 -69.515 0.30 48.37 87 ARG G CA 1
ATOM 7013 C C . ARG G 1 99 ? 29.832 8.188 -70.075 1.00 47.88 87 ARG G C 1
ATOM 7014 O O . ARG G 1 99 ? 29.042 7.660 -69.285 1.00 48.03 87 ARG G O 1
ATOM 7029 N N . VAL G 1 100 ? 29.767 8.029 -71.396 1.00 45.31 88 VAL G N 1
ATOM 7030 C CA . VAL G 1 100 ? 28.775 7.156 -72.015 1.00 45.72 88 VAL G CA 1
ATOM 7031 C C . VAL G 1 100 ? 29.237 5.707 -71.852 1.00 46.53 88 VAL G C 1
ATOM 7032 O O . VAL G 1 100 ? 30.275 5.310 -72.370 1.00 48.61 88 VAL G O 1
ATOM 7036 N N . VAL G 1 101 ? 28.471 4.924 -71.117 1.00 48.05 89 VAL G N 1
ATOM 7037 C CA . VAL G 1 101 ? 28.835 3.533 -70.834 1.00 49.31 89 VAL G CA 1
ATOM 7038 C C . VAL G 1 101 ? 28.048 2.506 -71.676 1.00 49.29 89 VAL G C 1
ATOM 7039 O O . VAL G 1 101 ? 28.413 1.342 -71.702 1.00 49.64 89 VAL G O 1
ATOM 7043 N N . GLY G 1 102 ? 27.006 2.944 -72.383 1.00 48.33 90 GLY G N 1
ATOM 7044 C CA . GLY G 1 102 ? 26.166 2.032 -73.168 1.00 47.31 90 GLY G CA 1
ATOM 7045 C C . GLY G 1 102 ? 25.127 2.751 -74.013 1.00 46.51 90 GLY G C 1
ATOM 7046 O O . GLY G 1 102 ? 24.599 3.777 -73.607 1.00 46.11 90 GLY G O 1
ATOM 7047 N N . VAL G 1 103 ? 24.850 2.214 -75.200 1.00 45.79 91 VAL G N 1
ATOM 7048 C CA . VAL G 1 103 ? 23.807 2.738 -76.069 1.00 44.73 91 VAL G CA 1
ATOM 7049 C C . VAL G 1 103 ? 22.903 1.605 -76.508 1.00 45.22 91 VAL G C 1
ATOM 7050 O O . VAL G 1 103 ? 23.390 0.585 -76.940 1.00 46.94 91 VAL G O 1
ATOM 7054 N N . VAL G 1 104 ? 21.587 1.787 -76.411 1.00 45.97 92 VAL G N 1
ATOM 7055 C CA . VAL G 1 104 ? 20.632 0.860 -77.017 1.00 45.46 92 VAL G CA 1
ATOM 7056 C C . VAL G 1 104 ? 19.536 1.667 -77.721 1.00 45.64 92 VAL G C 1
ATOM 7057 O O . VAL G 1 104 ? 18.767 2.387 -77.089 1.00 46.28 92 VAL G O 1
ATOM 7061 N N . GLY G 1 105 ? 19.481 1.552 -79.040 1.00 45.89 93 GLY G N 1
ATOM 7062 C CA . GLY G 1 105 ? 18.650 2.430 -79.853 1.00 45.61 93 GLY G CA 1
ATOM 7063 C C . GLY G 1 105 ? 18.992 3.878 -79.557 1.00 45.69 93 GLY G C 1
ATOM 7064 O O . GLY G 1 105 ? 20.156 4.277 -79.612 1.00 44.57 93 GLY G O 1
ATOM 7065 N N . ASN G 1 106 ? 17.967 4.640 -79.180 1.00 46.95 94 ASN G N 1
ATOM 7066 C CA . ASN G 1 106 ? 18.084 6.068 -78.878 1.00 46.05 94 ASN G CA 1
ATOM 7067 C C . ASN G 1 106 ? 18.262 6.346 -77.385 1.00 45.08 94 ASN G C 1
ATOM 7068 O O . ASN G 1 106 ? 18.199 7.503 -76.960 1.00 43.67 94 ASN G O 1
ATOM 7073 N N . ARG G 1 107 ? 18.491 5.290 -76.601 1.00 43.96 95 ARG G N 1
ATOM 7074 C CA . ARG G 1 107 ? 18.793 5.419 -75.180 1.00 45.08 95 ARG G CA 1
ATOM 7075 C C . ARG G 1 107 ? 20.294 5.355 -74.923 1.00 44.92 95 ARG G C 1
ATOM 7076 O O . ARG G 1 107 ? 20.937 4.364 -75.267 1.00 46.68 95 ARG G O 1
ATOM 7084 N N . VAL G 1 108 ? 20.825 6.383 -74.270 1.00 45.86 96 VAL G N 1
ATOM 7085 C CA . VAL G 1 108 ? 22.246 6.490 -73.935 1.00 45.69 96 VAL G CA 1
ATOM 7086 C C . VAL G 1 108 ? 22.456 6.520 -72.413 1.00 46.66 96 VAL G C 1
ATOM 7087 O O . VAL G 1 108 ? 21.966 7.419 -71.706 1.00 45.38 96 VAL G O 1
ATOM 7091 N N . LYS G 1 109 ? 23.217 5.553 -71.929 1.00 47.58 97 LYS G N 1
ATOM 7092 C CA . LYS G 1 109 ? 23.527 5.434 -70.513 1.00 48.80 97 LYS G CA 1
ATOM 7093 C C . LYS G 1 109 ? 24.835 6.167 -70.139 1.00 48.30 97 LYS G C 1
ATOM 7094 O O . LYS G 1 109 ? 25.874 5.980 -70.766 1.00 45.93 97 LYS G O 1
ATOM 7100 N N . PHE G 1 110 ? 24.768 6.971 -69.085 1.00 48.48 98 PHE G N 1
ATOM 7101 C CA . PHE G 1 110 ? 25.925 7.677 -68.544 1.00 46.84 98 PHE G CA 1
ATOM 7102 C C . PHE G 1 110 ? 26.247 7.277 -67.119 1.00 48.57 98 PHE G C 1
ATOM 7103 O O . PHE G 1 110 ? 25.337 7.032 -66.312 1.00 48.06 98 PHE G O 1
ATOM 7111 N N . ARG G 1 111 ? 27.538 7.208 -66.801 1.00 49.10 99 ARG G N 1
ATOM 7112 C CA A ARG G 1 111 ? 27.963 7.273 -65.407 0.50 49.68 99 ARG G CA 1
ATOM 7113 C CA B ARG G 1 111 ? 27.998 7.256 -65.414 0.50 49.47 99 ARG G CA 1
ATOM 7114 C C . ARG G 1 111 ? 28.525 8.665 -65.176 1.00 48.34 99 ARG G C 1
ATOM 7115 O O . ARG G 1 111 ? 29.177 9.228 -66.049 1.00 49.35 99 ARG G O 1
ATOM 7130 N N . GLY G 1 112 ? 28.247 9.223 -64.006 1.00 47.91 100 GLY G N 1
ATOM 7131 C CA . GLY G 1 112 ? 28.730 10.549 -63.641 1.00 47.89 100 GLY G CA 1
ATOM 7132 C C . GLY G 1 112 ? 29.234 10.632 -62.205 1.00 47.86 100 GLY G C 1
ATOM 7133 O O . GLY G 1 112 ? 28.781 9.900 -61.340 1.00 48.74 100 GLY G O 1
ATOM 7134 N N . ILE G 1 113 ? 30.173 11.540 -61.957 1.00 48.27 101 ILE G N 1
ATOM 7135 C CA . ILE G 1 113 ? 30.778 11.698 -60.640 1.00 47.49 101 ILE G CA 1
ATOM 7136 C C . ILE G 1 113 ? 30.966 13.174 -60.369 1.00 47.48 101 ILE G C 1
ATOM 7137 O O . ILE G 1 113 ? 31.269 13.940 -61.279 1.00 47.59 101 ILE G O 1
ATOM 7142 N N . VAL G 1 114 ? 30.758 13.579 -59.121 1.00 47.70 102 VAL G N 1
ATOM 7143 C CA . VAL G 1 114 ? 31.089 14.928 -58.687 1.00 47.00 102 VAL G CA 1
ATOM 7144 C C . VAL G 1 114 ? 32.143 14.799 -57.606 1.00 48.00 102 VAL G C 1
ATOM 7145 O O . VAL G 1 114 ? 31.913 14.119 -56.614 1.00 47.67 102 VAL G O 1
ATOM 7157 N N . SER G 1 116 ? 34.920 16.918 -55.059 1.00 53.07 104 SER G N 1
ATOM 7158 C CA . SER G 1 116 ? 35.457 18.146 -54.464 1.00 54.96 104 SER G CA 1
ATOM 7159 C C . SER G 1 116 ? 36.902 17.869 -54.067 1.00 56.04 104 SER G C 1
ATOM 7160 O O . SER G 1 116 ? 37.171 17.416 -52.947 1.00 56.19 104 SER G O 1
ATOM 7163 N N . GLY G 1 117 ? 37.819 18.134 -55.000 1.00 57.31 105 GLY G N 1
ATOM 7164 C CA . GLY G 1 117 ? 39.222 17.773 -54.842 1.00 58.42 105 GLY G CA 1
ATOM 7165 C C . GLY G 1 117 ? 39.377 16.267 -54.911 1.00 59.06 105 GLY G C 1
ATOM 7166 O O . GLY G 1 117 ? 39.058 15.656 -55.927 1.00 60.27 105 GLY G O 1
ATOM 7167 N N . ASP G 1 118 ? 39.844 15.669 -53.819 1.00 59.12 106 ASP G N 1
ATOM 7168 C CA . ASP G 1 118 ? 39.952 14.211 -53.700 1.00 58.94 106 ASP G CA 1
ATOM 7169 C C . ASP G 1 118 ? 38.685 13.563 -53.085 1.00 57.89 106 ASP G C 1
ATOM 7170 O O . ASP G 1 118 ? 38.645 12.344 -52.888 1.00 57.58 106 ASP G O 1
ATOM 7172 N N . GLU G 1 119 ? 37.663 14.365 -52.781 1.00 56.68 107 GLU G N 1
ATOM 7173 C CA . GLU G 1 119 ? 36.465 13.865 -52.095 1.00 56.87 107 GLU G CA 1
ATOM 7174 C C . GLU G 1 119 ? 35.342 13.598 -53.082 1.00 54.75 107 GLU G C 1
ATOM 7175 O O . GLU G 1 119 ? 34.861 14.519 -53.751 1.00 52.01 107 GLU G O 1
ATOM 7181 N N . LYS G 1 120 ? 34.911 12.345 -53.165 1.00 52.53 108 LYS G N 1
ATOM 7182 C CA . LYS G 1 120 ? 33.693 12.006 -53.898 1.00 53.71 108 LYS G CA 1
ATOM 7183 C C . LYS G 1 120 ? 32.468 12.647 -53.207 1.00 51.12 108 LYS G C 1
ATOM 7184 O O . LYS G 1 120 ? 32.241 12.441 -52.007 1.00 51.58 108 LYS G O 1
ATOM 7190 N N . ILE G 1 121 ? 31.710 13.449 -53.944 1.00 48.54 109 ILE G N 1
ATOM 7191 C CA . ILE G 1 121 ? 30.499 14.080 -53.401 1.00 47.36 109 ILE G CA 1
ATOM 7192 C C . ILE G 1 121 ? 29.269 13.297 -53.805 1.00 46.24 109 ILE G C 1
ATOM 7193 O O . ILE G 1 121 ? 28.403 13.015 -52.985 1.00 47.01 109 ILE G O 1
ATOM 7198 N N . LEU G 1 122 ? 29.192 12.943 -55.079 1.00 46.55 110 LEU G N 1
ATOM 7199 C CA . LEU G 1 122 ? 27.994 12.311 -55.625 1.00 47.22 110 LEU G CA 1
ATOM 7200 C C . LEU G 1 122 ? 28.400 11.448 -56.798 1.00 47.94 110 LEU G C 1
ATOM 7201 O O . LEU G 1 122 ? 29.248 11.847 -57.594 1.00 46.19 110 LEU G O 1
ATOM 7206 N N . GLU G 1 123 ? 27.808 10.264 -56.897 1.00 47.22 111 GLU G N 1
ATOM 7207 C CA . GLU G 1 123 ? 27.922 9.485 -58.122 1.00 48.59 111 GLU G CA 1
ATOM 7208 C C . GLU G 1 123 ? 26.552 9.171 -58.708 1.00 48.11 111 GLU G C 1
ATOM 7209 O O . GLU G 1 123 ? 25.558 9.024 -57.989 1.00 46.34 111 GLU G O 1
ATOM 7215 N N . ALA G 1 124 ? 26.511 9.070 -60.030 1.00 47.12 112 ALA G N 1
ATOM 7216 C CA . ALA G 1 124 ? 25.256 8.874 -60.725 1.00 46.37 112 ALA G CA 1
ATOM 7217 C C . ALA G 1 124 ? 25.378 7.955 -61.908 1.00 46.29 112 ALA G C 1
ATOM 7218 O O . ALA G 1 124 ? 26.431 7.798 -62.511 1.00 46.00 112 ALA G O 1
ATOM 7220 N N . GLU G 1 125 ? 24.239 7.410 -62.259 1.00 46.86 113 GLU G N 1
ATOM 7221 C CA . GLU G 1 125 ? 24.074 6.644 -63.463 1.00 48.33 113 GLU G CA 1
ATOM 7222 C C . GLU G 1 125 ? 22.687 7.017 -64.012 1.00 47.40 113 GLU G C 1
ATOM 7223 O O . GLU G 1 125 ? 21.654 6.969 -63.284 1.00 46.29 113 GLU G O 1
ATOM 7229 N N . PHE G 1 126 ? 22.650 7.430 -65.272 1.00 44.96 114 PHE G N 1
ATOM 7230 C CA . PHE G 1 126 ? 21.402 7.894 -65.830 1.00 45.22 114 PHE G CA 1
ATOM 7231 C C . PHE G 1 126 ? 21.306 7.694 -67.335 1.00 48.17 114 PHE G C 1
ATOM 7232 O O . PHE G 1 126 ? 22.307 7.359 -68.014 1.00 46.37 114 PHE G O 1
ATOM 7240 N N . VAL G 1 127 ? 20.086 7.884 -67.843 1.00 47.90 115 VAL G N 1
ATOM 7241 C CA . VAL G 1 127 ? 19.774 7.564 -69.224 1.00 46.54 115 VAL G CA 1
ATOM 7242 C C . VAL G 1 127 ? 19.110 8.761 -69.902 1.00 46.84 115 VAL G C 1
ATOM 7243 O O . VAL G 1 127 ? 18.159 9.344 -69.380 1.00 46.66 115 VAL G O 1
ATOM 7247 N N . ARG G 1 128 ? 19.630 9.112 -71.070 1.00 47.88 116 ARG G N 1
ATOM 7248 C CA . ARG G 1 128 ? 18.991 10.063 -71.958 1.00 46.99 116 ARG G CA 1
ATOM 7249 C C . ARG G 1 128 ? 18.394 9.383 -73.170 1.00 45.80 116 ARG G C 1
ATOM 7250 O O . ARG G 1 128 ? 18.916 8.392 -73.645 1.00 47.66 116 ARG G O 1
ATOM 7258 N N . ALA G 1 129 ? 17.312 9.958 -73.673 1.00 46.81 117 ALA G N 1
ATOM 7259 C CA . ALA G 1 129 ? 16.663 9.536 -74.900 1.00 46.16 117 ALA G CA 1
ATOM 7260 C C . ALA G 1 129 ? 16.935 10.611 -75.955 1.00 46.09 117 ALA G C 1
ATOM 7261 O O . ALA G 1 129 ? 16.627 11.784 -75.743 1.00 44.23 117 ALA G O 1
ATOM 7263 N N . ILE G 1 130 ? 17.534 10.192 -77.073 1.00 46.26 118 ILE G N 1
ATOM 7264 C CA . ILE G 1 130 ? 17.838 11.070 -78.195 1.00 45.94 118 ILE G CA 1
ATOM 7265 C C . ILE G 1 130 ? 16.603 11.094 -79.070 1.00 47.22 118 ILE G C 1
ATOM 7266 O O . ILE G 1 130 ? 16.100 10.054 -79.502 1.00 46.79 118 ILE G O 1
ATOM 7271 N N . VAL G 1 131 ? 16.100 12.294 -79.297 1.00 48.28 119 VAL G N 1
ATOM 7272 C CA . VAL G 1 131 ? 14.812 12.486 -79.928 1.00 49.92 119 VAL G CA 1
ATOM 7273 C C . VAL G 1 131 ? 14.920 13.739 -80.801 1.00 48.43 119 VAL G C 1
ATOM 7274 O O . VAL G 1 131 ? 15.567 14.699 -80.399 1.00 48.99 119 VAL G O 1
ATOM 7278 N N . PRO G 1 132 ? 14.298 13.732 -81.997 1.00 48.29 120 PRO G N 1
ATOM 7279 C CA . PRO G 1 132 ? 14.204 14.962 -82.778 1.00 48.55 120 PRO G CA 1
ATOM 7280 C C . PRO G 1 132 ? 13.477 16.066 -81.992 1.00 49.30 120 PRO G C 1
ATOM 7281 O O . PRO G 1 132 ? 12.525 15.784 -81.248 1.00 49.03 120 PRO G O 1
ATOM 7285 N N . ARG G 1 133 ? 13.932 17.307 -82.130 1.00 49.86 121 ARG G N 1
ATOM 7286 C CA . ARG G 1 133 ? 13.274 18.413 -81.444 1.00 50.88 121 ARG G CA 1
ATOM 7287 C C . ARG G 1 133 ? 11.805 18.541 -81.876 1.00 52.19 121 ARG G C 1
ATOM 7288 O O . ARG G 1 133 ? 10.924 18.759 -81.043 1.00 51.96 121 ARG G O 1
ATOM 7296 N N . GLU G 1 134 ? 11.536 18.377 -83.166 1.00 53.49 122 GLU G N 1
ATOM 7297 C CA A GLU G 1 134 ? 10.167 18.408 -83.700 0.50 53.96 122 GLU G CA 1
ATOM 7298 C CA B GLU G 1 134 ? 10.156 18.475 -83.636 0.50 54.85 122 GLU G CA 1
ATOM 7299 C C . GLU G 1 134 ? 9.248 17.438 -82.960 1.00 55.31 122 GLU G C 1
ATOM 7300 O O . GLU G 1 134 ? 8.092 17.748 -82.659 1.00 55.26 122 GLU G O 1
ATOM 7311 N N . LYS G 1 135 ? 9.768 16.241 -82.685 1.00 56.74 123 LYS G N 1
ATOM 7312 C CA . LYS G 1 135 ? 8.971 15.198 -82.038 1.00 57.30 123 LYS G CA 1
ATOM 7313 C C . LYS G 1 135 ? 8.585 15.626 -80.631 1.00 56.28 123 LYS G C 1
ATOM 7314 O O . LYS G 1 135 ? 7.446 15.450 -80.196 1.00 54.63 123 LYS G O 1
ATOM 7320 N N . LEU G 1 136 ? 9.552 16.185 -79.920 1.00 57.13 124 LEU G N 1
ATOM 7321 C CA . LEU G 1 136 ? 9.303 16.695 -78.579 1.00 57.94 124 LEU G CA 1
ATOM 7322 C C . LEU G 1 136 ? 8.315 17.855 -78.658 1.00 58.68 124 LEU G C 1
ATOM 7323 O O . LEU G 1 136 ? 7.383 17.926 -77.870 1.00 59.25 124 LEU G O 1
ATOM 7328 N N . ARG G 1 137 ? 8.515 18.750 -79.622 1.00 59.77 125 ARG G N 1
ATOM 7329 C CA A ARG G 1 137 ? 7.602 19.867 -79.806 0.50 60.94 125 ARG G CA 1
ATOM 7330 C CA B ARG G 1 137 ? 7.602 19.876 -79.841 0.50 60.78 125 ARG G CA 1
ATOM 7331 C C . ARG G 1 137 ? 6.173 19.370 -80.072 1.00 62.74 125 ARG G C 1
ATOM 7332 O O . ARG G 1 137 ? 5.242 19.753 -79.359 1.00 62.98 125 ARG G O 1
ATOM 7347 N N . ARG G 1 138 ? 6.007 18.509 -81.081 1.00 64.47 126 ARG G N 1
ATOM 7348 C CA . ARG G 1 138 ? 4.698 17.923 -81.398 1.00 67.85 126 ARG G CA 1
ATOM 7349 C C . ARG G 1 138 ? 3.975 17.335 -80.186 1.00 68.47 126 ARG G C 1
ATOM 7350 O O . ARG G 1 138 ? 2.811 17.656 -79.955 1.00 69.50 126 ARG G O 1
ATOM 7358 N N . LEU G 1 139 ? 4.645 16.463 -79.438 1.00 69.32 127 LEU G N 1
ATOM 7359 C CA . LEU G 1 139 ? 4.105 15.950 -78.173 1.00 71.05 127 LEU G CA 1
ATOM 7360 C C . LEU G 1 139 ? 3.599 17.100 -77.295 1.00 73.10 127 LEU G C 1
ATOM 7361 O O . LEU G 1 139 ? 2.501 17.026 -76.734 1.00 73.20 127 LEU G O 1
ATOM 7366 N N . ALA G 1 140 ? 4.412 18.154 -77.183 1.00 74.93 128 ALA G N 1
ATOM 7367 C CA . ALA G 1 140 ? 4.109 19.293 -76.314 1.00 76.16 128 ALA G CA 1
ATOM 7368 C C . ALA G 1 140 ? 2.800 19.970 -76.695 1.00 77.45 128 ALA G C 1
ATOM 7369 O O . ALA G 1 140 ? 2.066 20.430 -75.825 1.00 78.25 128 ALA G O 1
ATOM 7371 N N . LEU G 1 141 ? 2.519 20.025 -77.998 1.00 79.01 129 LEU G N 1
ATOM 7372 C CA . LEU G 1 141 ? 1.247 20.552 -78.529 1.00 80.09 129 LEU G CA 1
ATOM 7373 C C . LEU G 1 141 ? 0.010 19.822 -77.980 1.00 81.04 129 LEU G C 1
ATOM 7374 O O . LEU G 1 141 ? -1.059 20.423 -77.847 1.00 80.95 129 LEU G O 1
ATOM 7376 N N . GLU G 1 142 ? 0.167 18.532 -77.667 1.00 81.84 130 GLU G N 1
ATOM 7377 C CA . GLU G 1 142 ? -0.922 17.701 -77.147 1.00 82.08 130 GLU G CA 1
ATOM 7378 C C . GLU G 1 142 ? -1.514 18.260 -75.853 1.00 81.90 130 GLU G C 1
ATOM 7379 O O . GLU G 1 142 ? -0.814 18.868 -75.046 1.00 80.71 130 GLU G O 1
ATOM 7381 N N . HIS H 1 12 ? 16.709 8.204 -25.797 1.00 71.10 0 HIS H N 1
ATOM 7382 C CA . HIS H 1 12 ? 17.641 9.095 -26.548 1.00 72.58 0 HIS H CA 1
ATOM 7383 C C . HIS H 1 12 ? 18.166 8.454 -27.845 1.00 72.48 0 HIS H C 1
ATOM 7384 O O . HIS H 1 12 ? 18.755 9.150 -28.670 1.00 74.45 0 HIS H O 1
ATOM 7402 N N . ASP H 1 15 ? 13.942 4.912 -32.311 1.00 56.66 3 ASP H N 1
ATOM 7403 C CA . ASP H 1 15 ? 13.481 3.936 -33.282 1.00 54.94 3 ASP H CA 1
ATOM 7404 C C . ASP H 1 15 ? 12.570 4.690 -34.251 1.00 52.88 3 ASP H C 1
ATOM 7405 O O . ASP H 1 15 ? 11.724 5.488 -33.823 1.00 51.51 3 ASP H O 1
ATOM 7410 N N . PHE H 1 16 ? 12.748 4.460 -35.550 1.00 49.76 4 PHE H N 1
ATOM 7411 C CA . PHE H 1 16 ? 11.994 5.197 -36.533 1.00 49.19 4 PHE H CA 1
ATOM 7412 C C . PHE H 1 16 ? 11.030 4.328 -37.307 1.00 49.43 4 PHE H C 1
ATOM 7413 O O . PHE H 1 16 ? 10.443 4.775 -38.303 1.00 49.83 4 PHE H O 1
ATOM 7421 N N . ASP H 1 17 ? 10.860 3.090 -36.861 1.00 49.61 5 ASP H N 1
ATOM 7422 C CA . ASP H 1 17 ? 10.044 2.129 -37.599 1.00 50.78 5 ASP H CA 1
ATOM 7423 C C . ASP H 1 17 ? 8.593 2.588 -37.672 1.00 49.59 5 ASP H C 1
ATOM 7424 O O . ASP H 1 17 ? 7.862 2.202 -38.574 1.00 49.70 5 ASP H O 1
ATOM 7429 N N . PHE H 1 18 ? 8.178 3.426 -36.736 1.00 48.90 6 PHE H N 1
ATOM 7430 C CA . PHE H 1 18 ? 6.837 3.962 -36.776 1.00 49.68 6 PHE H CA 1
ATOM 7431 C C . PHE H 1 18 ? 6.577 4.806 -38.027 1.00 50.23 6 PHE H C 1
ATOM 7432 O O . PHE H 1 18 ? 5.436 5.164 -38.286 1.00 50.84 6 PHE H O 1
ATOM 7440 N N . LEU H 1 19 ? 7.615 5.148 -38.791 1.00 49.78 7 LEU H N 1
ATOM 7441 C CA . LEU H 1 19 ? 7.408 5.934 -40.016 1.00 49.29 7 LEU H CA 1
ATOM 7442 C C . LEU H 1 19 ? 6.784 5.099 -41.136 1.00 49.63 7 LEU H C 1
ATOM 7443 O O . LEU H 1 19 ? 6.196 5.668 -42.051 1.00 49.55 7 LEU H O 1
ATOM 7448 N N . GLU H 1 20 ? 6.878 3.768 -41.053 1.00 49.50 8 GLU H N 1
ATOM 7449 C CA . GLU H 1 20 ? 6.443 2.898 -42.152 1.00 51.87 8 GLU H CA 1
ATOM 7450 C C . GLU H 1 20 ? 4.965 3.088 -42.447 1.00 51.11 8 GLU H C 1
ATOM 7451 O O . GLU H 1 20 ? 4.144 3.064 -41.545 1.00 49.94 8 GLU H O 1
ATOM 7457 N N . GLY H 1 21 ? 4.643 3.302 -43.721 1.00 51.49 9 GLY H N 1
ATOM 7458 C CA . GLY H 1 21 ? 3.256 3.466 -44.148 1.00 50.26 9 GLY H CA 1
ATOM 7459 C C . GLY H 1 21 ? 2.724 4.886 -44.090 1.00 49.89 9 GLY H C 1
ATOM 7460 O O . GLY H 1 21 ? 1.597 5.137 -44.531 1.00 50.81 9 GLY H O 1
ATOM 7461 N N . LYS H 1 22 ? 3.516 5.815 -43.558 1.00 48.26 10 LYS H N 1
ATOM 7462 C CA . LYS H 1 22 ? 3.157 7.217 -43.588 1.00 49.17 10 LYS H CA 1
ATOM 7463 C C . LYS H 1 22 ? 3.263 7.789 -45.014 1.00 48.83 10 LYS H C 1
ATOM 7464 O O . LYS H 1 22 ? 4.289 7.654 -45.676 1.00 48.95 10 LYS H O 1
ATOM 7470 N N . ARG H 1 23 ? 2.199 8.445 -45.462 1.00 50.13 11 ARG H N 1
ATOM 7471 C CA . ARG H 1 23 ? 2.113 9.033 -46.800 1.00 51.64 11 ARG H CA 1
ATOM 7472 C C . ARG H 1 23 ? 1.655 10.486 -46.758 1.00 49.79 11 ARG H C 1
ATOM 7473 O O . ARG H 1 23 ? 1.068 10.926 -45.784 1.00 48.69 11 ARG H O 1
ATOM 7481 N N . LEU H 1 24 ? 1.947 11.224 -47.828 1.00 48.75 12 LEU H N 1
ATOM 7482 C CA . LEU H 1 24 ? 1.544 12.617 -47.958 1.00 47.81 12 LEU H CA 1
ATOM 7483 C C . LEU H 1 24 ? 1.384 12.981 -49.422 1.00 49.23 12 LEU H C 1
ATOM 7484 O O . LEU H 1 24 ? 2.259 12.693 -50.213 1.00 50.55 12 LEU H O 1
ATOM 7489 N N . THR H 1 25 ? 0.277 13.617 -49.787 1.00 50.64 13 THR H N 1
ATOM 7490 C CA . THR H 1 25 ? 0.146 14.192 -51.124 1.00 50.43 13 THR H CA 1
ATOM 7491 C C . THR H 1 25 ? -0.069 15.703 -51.030 1.00 53.04 13 THR H C 1
ATOM 7492 O O . THR H 1 25 ? -0.849 16.172 -50.207 1.00 53.07 13 THR H O 1
ATOM 7496 N N . GLU H 1 26 ? 0.643 16.455 -51.865 1.00 54.06 14 GLU H N 1
ATOM 7497 C CA . GLU H 1 26 ? 0.489 17.899 -51.950 1.00 56.58 14 GLU H CA 1
ATOM 7498 C C . GLU H 1 26 ? 0.376 18.279 -53.407 1.00 54.38 14 GLU H C 1
ATOM 7499 O O . GLU H 1 26 ? 1.073 17.733 -54.244 1.00 52.53 14 GLU H O 1
ATOM 7505 N N . ASP H 1 27 ? -0.511 19.209 -53.710 1.00 54.38 15 ASP H N 1
ATOM 7506 C CA . ASP H 1 27 ? -0.518 19.833 -55.018 1.00 56.41 15 ASP H CA 1
ATOM 7507 C C . ASP H 1 27 ? 0.609 20.851 -55.026 1.00 55.26 15 ASP H C 1
ATOM 7508 O O . ASP H 1 27 ? 0.739 21.645 -54.096 1.00 56.53 15 ASP H O 1
ATOM 7513 N N . VAL H 1 28 ? 1.429 20.818 -56.069 1.00 54.62 16 VAL H N 1
ATOM 7514 C CA . VAL H 1 28 ? 2.560 21.741 -56.195 1.00 53.72 16 VAL H CA 1
ATOM 7515 C C . VAL H 1 28 ? 2.528 22.431 -57.552 1.00 52.76 16 VAL H C 1
ATOM 7516 O O . VAL H 1 28 ? 2.305 21.781 -58.573 1.00 52.93 16 VAL H O 1
ATOM 7520 N N . ALA H 1 29 ? 2.736 23.746 -57.559 1.00 53.65 17 ALA H N 1
ATOM 7521 C CA . ALA H 1 29 ? 2.789 24.506 -58.822 1.00 55.17 17 ALA H CA 1
ATOM 7522 C C . ALA H 1 29 ? 4.212 24.458 -59.375 1.00 55.57 17 ALA H C 1
ATOM 7523 O O . ALA H 1 29 ? 5.170 24.738 -58.648 1.00 57.52 17 ALA H O 1
ATOM 7525 N N . LEU H 1 30 ? 4.348 24.079 -60.643 1.00 54.62 18 LEU H N 1
ATOM 7526 C CA . LEU H 1 30 ? 5.663 23.969 -61.272 1.00 55.14 18 LEU H CA 1
ATOM 7527 C C . LEU H 1 30 ? 6.026 25.313 -61.862 1.00 56.32 18 LEU H C 1
ATOM 7528 O O . LEU H 1 30 ? 5.508 25.697 -62.908 1.00 57.04 18 LEU H O 1
ATOM 7533 N N . ASP H 1 31 ? 6.918 26.025 -61.180 1.00 56.87 19 ASP H N 1
ATOM 7534 C CA . ASP H 1 31 ? 7.233 27.398 -61.540 1.00 56.57 19 ASP H CA 1
ATOM 7535 C C . ASP H 1 31 ? 8.426 27.469 -62.496 1.00 56.45 19 ASP H C 1
ATOM 7536 O O . ASP H 1 31 ? 9.049 26.457 -62.806 1.00 54.79 19 ASP H O 1
ATOM 7541 N N . GLU H 1 32 ? 8.726 28.681 -62.949 1.00 57.23 20 GLU H N 1
ATOM 7542 C CA . GLU H 1 32 ? 9.720 28.905 -63.995 1.00 58.67 20 GLU H CA 1
ATOM 7543 C C . GLU H 1 32 ? 11.158 28.742 -63.532 1.00 57.22 20 GLU H C 1
ATOM 7544 O O . GLU H 1 32 ? 12.054 28.633 -64.371 1.00 56.97 20 GLU H O 1
ATOM 7550 N N . THR H 1 33 ? 11.389 28.738 -62.220 1.00 55.72 21 THR H N 1
ATOM 7551 C CA . THR H 1 33 ? 12.723 28.431 -61.714 1.00 56.27 21 THR H CA 1
ATOM 7552 C C . THR H 1 33 ? 13.048 26.948 -61.895 1.00 55.16 21 THR H C 1
ATOM 7553 O O . THR H 1 33 ? 14.157 26.532 -61.574 1.00 55.81 21 THR H O 1
ATOM 7565 N N . VAL H 1 35 ? 12.511 25.218 -64.903 1.00 52.52 23 VAL H N 1
ATOM 7566 C CA . VAL H 1 35 ? 12.456 24.929 -66.322 1.00 52.76 23 VAL H CA 1
ATOM 7567 C C . VAL H 1 35 ? 13.691 24.168 -66.814 1.00 51.04 23 VAL H C 1
ATOM 7568 O O . VAL H 1 35 ? 14.801 24.355 -66.319 1.00 50.06 23 VAL H O 1
ATOM 7572 N N . TRP H 1 36 ? 13.470 23.301 -67.793 1.00 49.05 24 TRP H N 1
ATOM 7573 C CA . TRP H 1 36 ? 14.549 22.710 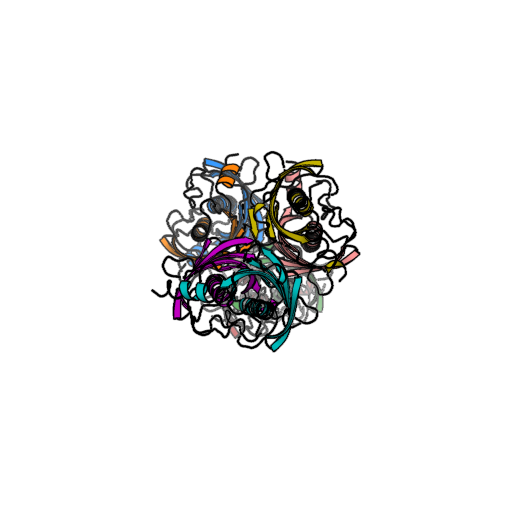-68.552 1.00 48.65 24 TRP H CA 1
ATOM 7574 C C . TRP H 1 36 ? 15.138 23.767 -69.455 1.00 48.86 24 TRP H C 1
ATOM 7575 O O . TRP H 1 36 ? 14.436 24.315 -70.319 1.00 51.24 24 TRP H O 1
ATOM 7586 N N . ASN H 1 37 ? 16.421 24.051 -69.266 1.00 48.89 25 ASN H N 1
ATOM 7587 C CA . ASN H 1 37 ? 17.103 25.061 -70.077 1.00 50.68 25 ASN H CA 1
ATOM 7588 C C . ASN H 1 37 ? 18.453 24.655 -70.675 1.00 50.37 25 ASN H C 1
ATOM 7589 O O . ASN H 1 37 ? 19.173 25.513 -71.147 1.00 52.20 25 ASN H O 1
ATOM 7594 N N . GLU H 1 38 ? 18.782 23.361 -70.668 1.00 51.06 26 GLU H N 1
ATOM 7595 C CA . GLU H 1 38 ? 20.009 22.862 -71.303 1.00 50.52 26 GLU H CA 1
ATOM 7596 C C . GLU H 1 38 ? 20.059 23.178 -72.791 1.00 51.34 26 GLU H C 1
ATOM 7597 O O . GLU H 1 38 ? 21.133 23.401 -73.341 1.00 52.21 26 GLU H O 1
ATOM 7603 N N . ASP H 1 39 ? 18.898 23.176 -73.440 1.00 51.46 27 ASP H N 1
ATOM 7604 C CA . ASP H 1 39 ? 18.822 23.294 -74.884 1.00 52.24 27 ASP H CA 1
ATOM 7605 C C . ASP H 1 39 ? 18.117 24.592 -75.319 1.00 53.30 27 ASP H C 1
ATOM 7606 O O . ASP H 1 39 ? 16.899 24.701 -75.252 1.00 53.48 27 ASP H O 1
ATOM 7611 N N . ILE H 1 40 ? 18.921 25.550 -75.777 1.00 54.76 28 ILE H N 1
ATOM 7612 C CA . ILE H 1 40 ? 18.482 26.846 -76.326 1.00 57.04 28 ILE H CA 1
ATOM 7613 C C . ILE H 1 40 ? 17.219 26.805 -77.201 1.00 56.56 28 ILE H C 1
ATOM 7614 O O . ILE H 1 40 ? 16.358 27.686 -77.112 1.00 56.46 28 ILE H O 1
ATOM 7619 N N . GLU H 1 41 ? 17.132 25.789 -78.048 1.00 55.32 29 GLU H N 1
ATOM 7620 C CA . GLU H 1 41 ? 16.087 25.715 -79.043 1.00 55.17 29 GLU H CA 1
ATOM 7621 C C . GLU H 1 41 ? 14.780 25.224 -78.478 1.00 55.65 29 GLU H C 1
ATOM 7622 O O . GLU H 1 41 ? 13.775 25.287 -79.171 1.00 56.43 29 GLU H O 1
ATOM 7636 N N . LEU H 1 43 ? 13.609 26.248 -75.281 1.00 53.57 31 LEU H N 1
ATOM 7637 C CA . LEU H 1 43 ? 13.197 27.071 -74.141 1.00 54.61 31 LEU H CA 1
ATOM 7638 C C . LEU H 1 43 ? 11.714 27.438 -74.158 1.00 54.57 31 LEU H C 1
ATOM 7639 O O . LEU H 1 43 ? 11.078 27.495 -73.114 1.00 54.53 31 LEU H O 1
ATOM 7644 N N . ASP H 1 44 ? 11.168 27.688 -75.345 1.00 54.71 32 ASP H N 1
ATOM 7645 C CA . ASP H 1 44 ? 9.774 28.112 -75.461 1.00 55.60 32 ASP H CA 1
ATOM 7646 C C . ASP H 1 44 ? 8.739 27.043 -75.048 1.00 54.63 32 ASP H C 1
ATOM 7647 O O . ASP H 1 44 ? 7.603 27.384 -74.727 1.00 54.51 32 ASP H O 1
ATOM 7652 N N . LEU H 1 45 ? 9.122 25.767 -75.048 1.00 54.47 33 LEU H N 1
ATOM 7653 C CA . LEU H 1 45 ? 8.248 24.706 -74.520 1.00 54.51 33 LEU H CA 1
ATOM 7654 C C . LEU H 1 45 ? 8.097 24.791 -72.997 1.00 53.80 33 LEU H C 1
ATOM 7655 O O . LEU H 1 45 ? 7.125 24.292 -72.436 1.00 53.02 33 LEU H O 1
ATOM 7660 N N . HIS H 1 46 ? 9.065 25.447 -72.356 1.00 54.05 34 HIS H N 1
ATOM 7661 C CA . HIS H 1 46 ? 9.269 25.455 -70.901 1.00 55.53 34 HIS H CA 1
ATOM 7662 C C . HIS H 1 46 ? 8.852 24.175 -70.152 1.00 53.39 34 HIS H C 1
ATOM 7663 O O . HIS H 1 46 ? 8.095 24.184 -69.164 1.00 52.93 34 HIS H O 1
ATOM 7670 N N . LEU H 1 47 ? 9.417 23.070 -70.625 1.00 50.99 35 LEU H N 1
ATOM 7671 C CA . LEU H 1 47 ? 9.300 21.801 -69.955 1.00 50.30 35 LEU H CA 1
ATOM 7672 C C . LEU H 1 47 ? 9.996 21.881 -68.607 1.00 49.97 35 LEU H C 1
ATOM 7673 O O . LEU H 1 47 ? 10.996 22.576 -68.480 1.00 50.74 35 LEU H O 1
ATOM 7678 N N . VAL H 1 48 ? 9.447 21.189 -67.607 1.00 49.31 36 VAL H N 1
ATOM 7679 C CA . VAL H 1 48 ? 10.063 21.099 -66.284 1.00 50.22 36 VAL H CA 1
ATOM 7680 C C . VAL H 1 48 ? 11.237 20.114 -66.328 1.00 48.97 36 VAL H C 1
ATOM 7681 O O . VAL H 1 48 ? 11.136 19.041 -66.938 1.00 46.87 36 VAL H O 1
ATOM 7685 N N . ALA H 1 49 ? 12.339 20.496 -65.679 1.00 47.15 37 ALA H N 1
ATOM 7686 C CA . ALA H 1 49 ? 13.547 19.675 -65.617 1.00 46.52 37 ALA H CA 1
ATOM 7687 C C . ALA H 1 49 ? 13.378 18.462 -64.697 1.00 47.53 37 ALA H C 1
ATOM 7688 O O . ALA H 1 49 ? 12.689 18.541 -63.642 1.00 47.97 37 ALA H O 1
ATOM 7690 N N . THR H 1 50 ? 14.007 17.347 -65.093 1.00 46.59 38 THR H N 1
ATOM 7691 C CA . THR H 1 50 ? 13.993 16.109 -64.307 1.00 46.57 38 THR H CA 1
ATOM 7692 C C . THR H 1 50 ? 14.458 16.414 -62.881 1.00 46.50 38 THR H C 1
ATOM 7693 O O . THR H 1 50 ? 13.769 16.074 -61.910 1.00 46.49 38 THR H O 1
ATOM 7697 N N . SER H 1 51 ? 15.583 17.120 -62.772 1.00 45.80 39 SER H N 1
ATOM 7698 C CA . SER H 1 51 ? 16.200 17.410 -61.476 1.00 46.58 39 SER H CA 1
ATOM 7699 C C . SER H 1 51 ? 15.312 18.300 -60.613 1.00 45.28 39 SER H C 1
ATOM 7700 O O . SER H 1 51 ? 15.288 18.171 -59.400 1.00 47.28 39 SER H O 1
ATOM 7703 N N . ALA H 1 52 ? 14.562 19.177 -61.257 1.00 47.37 40 ALA H N 1
ATOM 7704 C CA . ALA H 1 52 ? 13.576 20.012 -60.573 1.00 47.04 40 ALA H CA 1
ATOM 7705 C C . ALA H 1 52 ? 12.458 19.167 -59.961 1.00 46.39 40 ALA H C 1
ATOM 7706 O O . ALA H 1 52 ? 12.078 19.371 -58.809 1.00 48.15 40 ALA H O 1
ATOM 7708 N N . LEU H 1 53 ? 11.930 18.213 -60.716 1.00 46.79 41 LEU H N 1
ATOM 7709 C CA . LEU H 1 53 ? 10.836 17.377 -60.211 1.00 47.33 41 LEU H CA 1
ATOM 7710 C C . LEU H 1 53 ? 11.307 16.476 -59.076 1.00 47.56 41 LEU H C 1
ATOM 7711 O O . LEU H 1 53 ? 10.583 16.233 -58.118 1.00 46.63 41 LEU H O 1
ATOM 7716 N N . ILE H 1 54 ? 12.531 15.975 -59.194 1.00 47.27 42 ILE H N 1
ATOM 7717 C CA . ILE H 1 54 ? 13.141 15.201 -58.127 1.00 47.34 42 ILE H CA 1
ATOM 7718 C C . ILE H 1 54 ? 13.204 16.056 -56.844 1.00 45.77 42 ILE H C 1
ATOM 7719 O O . ILE H 1 54 ? 12.789 15.606 -55.809 1.00 46.19 42 ILE H O 1
ATOM 7724 N N . GLY H 1 55 ? 13.661 17.298 -56.950 1.00 45.23 43 GLY H N 1
ATOM 7725 C CA . GLY H 1 55 ? 13.631 18.231 -55.823 1.00 47.17 43 GLY H CA 1
ATOM 7726 C C . GLY H 1 55 ? 12.257 18.398 -55.197 1.00 45.81 43 GLY H C 1
ATOM 7727 O O . GLY H 1 55 ? 12.105 18.374 -53.977 1.00 45.69 43 GLY H O 1
ATOM 7728 N N . VAL H 1 56 ? 11.260 18.555 -56.052 1.00 46.51 44 VAL H N 1
ATOM 7729 C CA . VAL H 1 56 ? 9.879 18.698 -55.625 1.00 47.43 44 VAL H CA 1
ATOM 7730 C C . VAL H 1 56 ? 9.474 17.486 -54.781 1.00 48.68 44 VAL H C 1
ATOM 7731 O O . VAL H 1 56 ? 8.922 17.629 -53.698 1.00 48.77 44 VAL H O 1
ATOM 7735 N N . VAL H 1 57 ? 9.801 16.294 -55.261 1.00 48.90 45 VAL H N 1
ATOM 7736 C CA . VAL H 1 57 ? 9.390 15.072 -54.588 1.00 48.63 45 VAL H CA 1
ATOM 7737 C C . VAL H 1 57 ? 10.102 14.940 -53.254 1.00 48.79 45 VAL H C 1
ATOM 7738 O O . VAL H 1 57 ? 9.490 14.595 -52.237 1.00 47.70 45 VAL H O 1
ATOM 7742 N N . HIS H 1 58 ? 11.398 15.225 -53.252 1.00 48.31 46 HIS H N 1
ATOM 7743 C CA . HIS H 1 58 ? 12.160 15.224 -52.020 1.00 47.30 46 HIS H CA 1
ATOM 7744 C C . HIS H 1 58 ? 11.506 16.132 -50.998 1.00 48.82 46 HIS H C 1
ATOM 7745 O O . HIS H 1 58 ? 11.363 15.760 -49.838 1.00 48.91 46 HIS H O 1
ATOM 7752 N N . ARG H 1 59 ? 11.091 17.316 -51.430 1.00 49.37 47 ARG H N 1
ATOM 7753 C CA . ARG H 1 59 ? 10.563 18.290 -50.508 1.00 49.25 47 ARG H CA 1
ATOM 7754 C C . ARG H 1 59 ? 9.324 17.789 -49.801 1.00 49.72 47 ARG H C 1
ATOM 7755 O O . ARG H 1 59 ? 9.180 18.005 -48.588 1.00 50.07 47 ARG H O 1
ATOM 7763 N N . VAL H 1 60 ? 8.412 17.151 -50.537 1.00 49.54 48 VAL H N 1
ATOM 7764 C CA . VAL H 1 60 ? 7.181 16.645 -49.916 1.00 48.30 48 VAL H CA 1
ATOM 7765 C C . VAL H 1 60 ? 7.569 15.645 -48.813 1.00 47.82 48 VAL H C 1
ATOM 7766 O O . VAL H 1 60 ? 6.968 15.628 -47.745 1.00 47.20 48 VAL H O 1
ATOM 7770 N N . SER H 1 61 ? 8.594 14.832 -49.066 1.00 47.12 49 SER H N 1
ATOM 7771 C CA . SER H 1 61 ? 9.064 13.874 -48.062 1.00 47.67 49 SER H CA 1
ATOM 7772 C C . SER H 1 61 ? 9.617 14.590 -46.831 1.00 48.00 49 SER H C 1
ATOM 7773 O O . SER H 1 61 ? 9.382 14.146 -45.704 1.00 47.33 49 SER H O 1
ATOM 7776 N N . TYR H 1 62 ? 10.338 15.695 -47.036 1.00 47.25 50 TYR H N 1
ATOM 7777 C CA . TYR H 1 62 ? 10.808 16.459 -45.900 1.00 48.67 50 TYR H CA 1
ATOM 7778 C C . TYR H 1 62 ? 9.613 16.945 -45.061 1.00 48.47 50 TYR H C 1
ATOM 7779 O O . TYR H 1 62 ? 9.589 16.782 -43.840 1.00 46.89 50 TYR H O 1
ATOM 7788 N N . GLU H 1 63 ? 8.634 17.536 -45.731 1.00 48.87 51 GLU H N 1
ATOM 7789 C CA . GLU H 1 63 ? 7.414 17.985 -45.063 1.00 51.35 51 GLU H CA 1
ATOM 7790 C C . GLU H 1 63 ? 6.815 16.849 -44.217 1.00 50.69 51 GLU H C 1
ATOM 7791 O O . GLU H 1 63 ? 6.481 17.055 -43.059 1.00 50.18 51 GLU H O 1
ATOM 7797 N N . LEU H 1 64 ? 6.719 15.651 -44.787 1.00 50.81 52 LEU H N 1
ATOM 7798 C CA . LEU H 1 64 ? 6.144 14.511 -44.078 1.00 50.74 52 LEU H CA 1
ATOM 7799 C C . LEU H 1 64 ? 6.970 14.162 -42.857 1.00 50.54 52 LEU H C 1
ATOM 7800 O O . LEU H 1 64 ? 6.433 14.022 -41.768 1.00 49.86 52 LEU H O 1
ATOM 7805 N N . LEU H 1 65 ? 8.281 14.029 -43.037 1.00 50.40 53 LEU H N 1
ATOM 7806 C CA . LEU H 1 65 ? 9.175 13.683 -41.925 1.00 50.21 53 LEU H CA 1
ATOM 7807 C C . LEU H 1 65 ? 9.149 14.728 -40.800 1.00 50.76 53 LEU H C 1
ATOM 7808 O O . LEU H 1 65 ? 9.160 14.375 -39.613 1.00 50.99 53 LEU H O 1
ATOM 7813 N N . SER H 1 66 ? 9.097 16.005 -41.170 1.00 51.47 54 SER H N 1
ATOM 7814 C CA . SER H 1 66 ? 9.198 17.093 -40.181 1.00 53.73 54 SER H CA 1
ATOM 7815 C C . SER H 1 66 ? 8.048 17.091 -39.175 1.00 53.69 54 SER H C 1
ATOM 7816 O O . SER H 1 66 ? 8.192 17.617 -38.069 1.00 53.40 54 SER H O 1
ATOM 7819 N N . ARG H 1 67 ? 6.923 16.486 -39.564 1.00 54.81 55 ARG H N 1
ATOM 7820 C CA . ARG H 1 67 ? 5.785 16.249 -38.654 1.00 56.49 55 ARG H CA 1
ATOM 7821 C C . ARG H 1 67 ? 6.111 15.290 -37.522 1.00 54.93 55 ARG H C 1
ATOM 7822 O O . ARG H 1 67 ? 5.694 15.502 -36.391 1.00 56.15 55 ARG H O 1
ATOM 7830 N N . TYR H 1 68 ? 6.852 14.234 -37.828 1.00 54.26 56 TYR H N 1
ATOM 7831 C CA . TYR H 1 68 ? 7.101 13.165 -36.851 1.00 54.40 56 TYR H CA 1
ATOM 7832 C C . TYR H 1 68 ? 8.480 13.177 -36.214 1.00 53.16 56 TYR H C 1
ATOM 7833 O O . TYR H 1 68 ? 8.686 12.503 -35.225 1.00 55.31 56 TYR H O 1
ATOM 7842 N N . LEU H 1 69 ? 9.428 13.919 -36.765 1.00 53.69 57 LEU H N 1
ATOM 7843 C CA . LEU H 1 69 ? 10.777 13.896 -36.230 1.00 54.54 57 LEU H CA 1
ATOM 7844 C C . LEU H 1 69 ? 10.812 14.758 -34.998 1.00 55.31 57 LEU H C 1
ATOM 7845 O O . LEU H 1 69 ? 10.052 15.704 -34.907 1.00 53.78 57 LEU H O 1
ATOM 7850 N N . PRO H 1 70 ? 11.721 14.452 -34.055 1.00 57.33 58 PRO H N 1
ATOM 7851 C CA . PRO H 1 70 ? 11.865 15.355 -32.927 1.00 58.71 58 PRO H CA 1
ATOM 7852 C C . PRO H 1 70 ? 12.452 16.658 -33.426 1.00 59.40 58 PRO H C 1
ATOM 7853 O O . PRO H 1 70 ? 13.041 16.688 -34.514 1.00 57.24 58 PRO H O 1
ATOM 7857 N N . ASN H 1 71 ? 12.301 17.710 -32.623 1.00 60.77 59 ASN H N 1
ATOM 7858 C CA . ASN H 1 71 ? 12.641 19.073 -33.037 1.00 61.46 59 ASN H CA 1
ATOM 7859 C C . ASN H 1 71 ? 14.134 19.281 -33.286 1.00 60.83 59 ASN H C 1
ATOM 7860 O O . ASN H 1 71 ? 14.498 20.274 -33.901 1.00 61.44 59 ASN H O 1
ATOM 7862 N N . ASP H 1 72 ? 14.985 18.362 -32.810 1.00 59.26 60 ASP H N 1
ATOM 7863 C CA . ASP H 1 72 ? 16.448 18.495 -32.961 1.00 58.89 60 ASP H CA 1
ATOM 7864 C C . ASP H 1 72 ? 17.022 17.642 -34.092 1.00 56.60 60 ASP H C 1
ATOM 7865 O O . ASP H 1 72 ? 18.234 17.651 -34.324 1.00 56.03 60 ASP H O 1
ATOM 7870 N N . TYR H 1 73 ? 16.153 16.923 -34.798 1.00 54.39 61 TYR H N 1
ATOM 7871 C CA . TYR H 1 73 ? 16.577 16.063 -35.900 1.00 53.01 61 TYR H CA 1
ATOM 7872 C C . TYR H 1 73 ? 16.244 16.653 -37.241 1.00 50.79 61 TYR H C 1
ATOM 7873 O O . TYR H 1 73 ? 15.316 17.445 -37.385 1.00 50.29 61 TYR H O 1
ATOM 7882 N N . THR H 1 74 ? 16.986 16.201 -38.238 1.00 48.46 62 THR H N 1
ATOM 7883 C CA . THR H 1 74 ? 16.683 16.513 -39.603 1.00 47.27 62 THR H CA 1
ATOM 7884 C C . THR H 1 74 ? 16.859 15.242 -40.448 1.00 47.01 62 THR H C 1
ATOM 7885 O O . THR H 1 74 ? 16.959 14.132 -39.916 1.00 44.78 62 THR H O 1
ATOM 7889 N N . ALA H 1 75 ? 16.823 15.411 -41.763 1.00 46.13 63 ALA H N 1
ATOM 7890 C CA . ALA H 1 75 ? 16.804 14.296 -42.687 1.00 46.79 63 ALA H CA 1
ATOM 7891 C C . ALA H 1 75 ? 17.360 14.805 -44.012 1.00 46.44 63 ALA H C 1
ATOM 7892 O O . ALA H 1 75 ? 16.902 15.818 -44.528 1.00 47.96 63 ALA H O 1
ATOM 7894 N N . VAL H 1 76 ? 18.351 14.102 -44.535 1.00 44.89 64 VAL H N 1
ATOM 7895 C CA . VAL H 1 76 ? 19.007 14.465 -45.774 1.00 45.71 64 VAL H CA 1
ATOM 7896 C C . VAL H 1 76 ? 18.910 13.276 -46.714 1.00 45.76 64 VAL H C 1
ATOM 7897 O O . VAL H 1 76 ? 18.772 12.160 -46.265 1.00 47.81 64 VAL H O 1
ATOM 7901 N N . VAL H 1 77 ? 18.907 13.524 -48.018 1.00 47.17 65 VAL H N 1
ATOM 7902 C CA . VAL H 1 77 ? 18.782 12.461 -49.016 1.00 44.17 65 VAL H CA 1
ATOM 7903 C C . VAL H 1 77 ? 20.169 11.891 -49.261 1.00 45.55 65 VAL H C 1
ATOM 7904 O O . VAL H 1 77 ? 21.149 12.635 -49.344 1.00 47.43 65 VAL H O 1
ATOM 7908 N N . VAL H 1 78 ? 20.254 10.570 -49.336 1.00 44.83 66 VAL H N 1
ATOM 7909 C CA . VAL H 1 78 ? 21.505 9.882 -49.569 1.00 45.91 66 VAL H CA 1
ATOM 7910 C C . VAL H 1 78 ? 21.476 9.051 -50.860 1.00 47.60 66 VAL H C 1
ATOM 7911 O O . VAL H 1 78 ? 22.513 8.717 -51.419 1.00 46.24 66 VAL H O 1
ATOM 7915 N N . GLU H 1 79 ? 20.282 8.743 -51.344 1.00 47.61 67 GLU H N 1
ATOM 7916 C CA . GLU H 1 79 ? 20.139 7.951 -52.534 1.00 48.99 67 GLU H CA 1
ATOM 7917 C C . GLU H 1 79 ? 18.797 8.255 -53.184 1.00 46.93 67 GLU H C 1
ATOM 7918 O O . GLU H 1 79 ? 17.783 8.371 -52.502 1.00 46.61 67 GLU H O 1
ATOM 7924 N N . THR H 1 80 ? 18.792 8.441 -54.498 1.00 46.31 68 THR H N 1
ATOM 7925 C CA . THR H 1 80 ? 17.547 8.749 -55.197 1.00 46.10 68 THR H CA 1
ATOM 7926 C C . THR H 1 80 ? 17.555 8.151 -56.594 1.00 47.88 68 THR H C 1
ATOM 7927 O O . THR H 1 80 ? 18.575 8.146 -57.255 1.00 44.47 68 THR H O 1
ATOM 7931 N N . LEU H 1 81 ? 16.390 7.631 -56.993 1.00 46.98 69 LEU H N 1
ATOM 7932 C CA . LEU H 1 81 ? 16.167 7.011 -58.262 1.00 46.79 69 LEU H CA 1
ATOM 7933 C C . LEU H 1 81 ? 14.846 7.543 -58.831 1.00 47.43 69 LEU H C 1
ATOM 7934 O O . LEU H 1 81 ? 13.847 7.632 -58.112 1.00 46.67 69 LEU H O 1
ATOM 7939 N N . ALA H 1 82 ? 14.834 7.899 -60.114 1.00 46.34 70 ALA H N 1
ATOM 7940 C CA . ALA H 1 82 ? 13.620 8.444 -60.735 1.00 46.48 70 ALA H CA 1
ATOM 7941 C C . ALA H 1 82 ? 13.473 8.038 -62.204 1.00 45.68 70 ALA H C 1
ATOM 7942 O O . ALA H 1 82 ? 14.463 7.935 -62.916 1.00 46.13 70 ALA H O 1
ATOM 7944 N N . ARG H 1 83 ? 12.234 7.817 -62.640 1.00 45.88 71 ARG H N 1
ATOM 7945 C CA . ARG H 1 83 ? 11.904 7.681 -64.052 1.00 47.80 71 ARG H CA 1
ATOM 7946 C C . ARG H 1 83 ? 11.007 8.845 -64.454 1.00 47.26 71 ARG H C 1
ATOM 7947 O O . ARG H 1 83 ? 9.983 9.069 -63.820 1.00 47.74 71 ARG H O 1
ATOM 7955 N N . HIS H 1 84 ? 11.412 9.572 -65.495 1.00 46.05 72 HIS H N 1
ATOM 7956 C CA . HIS H 1 84 ? 10.692 10.712 -66.023 1.00 47.18 72 HIS H CA 1
ATOM 7957 C C . HIS H 1 84 ? 10.029 10.255 -67.323 1.00 47.12 72 HIS H C 1
ATOM 7958 O O . HIS H 1 84 ? 10.658 10.172 -68.372 1.00 46.18 72 HIS H O 1
ATOM 7965 N N . VAL H 1 85 ? 8.755 9.906 -67.232 1.00 47.82 73 VAL H N 1
ATOM 7966 C CA . VAL H 1 85 ? 8.112 9.173 -68.315 1.00 48.50 73 VAL H CA 1
ATOM 7967 C C . VAL H 1 85 ? 7.323 10.064 -69.282 1.00 48.22 73 VAL H C 1
ATOM 7968 O O . VAL H 1 85 ? 6.973 9.619 -70.373 1.00 49.36 73 VAL H O 1
ATOM 7972 N N . LYS H 1 86 ? 7.060 11.303 -68.886 1.00 48.46 74 LYS H N 1
ATOM 7973 C CA . LYS H 1 86 ? 6.216 12.203 -69.653 1.00 51.00 74 LYS H CA 1
ATOM 7974 C C . LYS H 1 86 ? 6.694 13.626 -69.414 1.00 51.32 74 LYS H C 1
ATOM 7975 O O . LYS H 1 86 ? 7.018 13.993 -68.277 1.00 50.98 74 LYS H O 1
ATOM 7979 N N . ALA H 1 87 ? 6.761 14.413 -70.487 1.00 51.42 75 ALA H N 1
ATOM 7980 C CA . ALA H 1 87 ? 7.037 15.855 -70.391 1.00 52.25 75 ALA H CA 1
ATOM 7981 C C . ALA H 1 87 ? 5.834 16.623 -69.831 1.00 53.38 75 ALA H C 1
ATOM 7982 O O . ALA H 1 87 ? 4.689 16.287 -70.129 1.00 55.19 75 ALA H O 1
ATOM 7984 N N . VAL H 1 88 ? 6.098 17.646 -69.017 1.00 53.52 76 VAL H N 1
ATOM 7985 C CA . VAL H 1 88 ? 5.050 18.561 -68.563 1.00 54.14 76 VAL H CA 1
ATOM 7986 C C . VAL H 1 88 ? 5.617 19.982 -68.447 1.00 54.21 76 VAL H C 1
ATOM 7987 O O . VAL H 1 88 ? 6.753 20.166 -67.990 1.00 51.91 76 VAL H O 1
ATOM 7991 N N . PRO H 1 89 ? 4.830 20.998 -68.872 1.00 54.96 77 PRO H N 1
ATOM 7992 C CA . PRO H 1 89 ? 5.357 22.350 -68.896 1.00 54.22 77 PRO H CA 1
ATOM 7993 C C . PRO H 1 89 ? 5.183 23.024 -67.565 1.00 53.90 77 PRO H C 1
ATOM 7994 O O . PRO H 1 89 ? 4.345 22.629 -66.783 1.00 54.18 77 PRO H O 1
ATOM 7998 N N . THR H 1 90 ? 5.982 24.047 -67.322 1.00 54.66 78 THR H N 1
ATOM 7999 C CA . THR H 1 90 ? 5.865 24.837 -66.124 1.00 55.08 78 THR H CA 1
ATOM 8000 C C . THR H 1 90 ? 4.581 25.656 -66.203 1.00 55.57 78 THR H C 1
ATOM 8001 O O . THR H 1 90 ? 4.058 25.890 -67.286 1.00 54.39 78 THR H O 1
ATOM 8005 N N . GLY H 1 91 ? 4.076 26.087 -65.050 1.00 57.06 79 GLY H N 1
ATOM 8006 C CA . GLY H 1 91 ? 2.759 26.747 -64.976 1.00 58.96 79 GLY H CA 1
ATOM 8007 C C . GLY H 1 91 ? 1.653 25.717 -64.819 1.00 60.08 79 GLY H C 1
ATOM 8008 O O . GLY H 1 91 ? 0.480 26.055 -64.823 1.00 60.99 79 GLY H O 1
ATOM 8009 N N . THR H 1 92 ? 2.056 24.452 -64.711 1.00 61.20 80 THR H N 1
ATOM 8010 C CA . THR H 1 92 ? 1.172 23.332 -64.437 1.00 61.52 80 THR H CA 1
ATOM 8011 C C . THR H 1 92 ? 1.150 23.115 -62.928 1.00 60.74 80 THR H C 1
ATOM 8012 O O . THR H 1 92 ? 2.124 23.399 -62.231 1.00 59.43 80 THR H O 1
ATOM 8016 N N . ARG H 1 93 ? 0.021 22.619 -62.442 1.00 59.64 81 ARG H N 1
ATOM 8017 C CA . ARG H 1 93 ? -0.131 22.204 -61.069 1.00 59.56 81 ARG H CA 1
ATOM 8018 C C . ARG H 1 93 ? -0.093 20.678 -61.113 1.00 57.07 81 ARG H C 1
ATOM 8019 O O . ARG H 1 93 ? -0.699 20.086 -62.008 1.00 56.45 81 ARG H O 1
ATOM 8027 N N . VAL H 1 94 ? 0.649 20.058 -60.189 1.00 54.16 82 VAL H N 1
ATOM 8028 C CA . VAL H 1 94 ? 0.805 18.590 -60.153 1.00 51.43 82 VAL H CA 1
ATOM 8029 C C . VAL H 1 94 ? 0.580 18.044 -58.755 1.00 50.19 82 VAL H C 1
ATOM 8030 O O . VAL H 1 94 ? 0.870 18.723 -57.763 1.00 50.38 82 VAL H O 1
ATOM 8034 N N . ALA H 1 95 ? 0.047 16.823 -58.680 1.00 48.75 83 ALA H N 1
ATOM 8035 C CA . ALA H 1 95 ? -0.209 16.159 -57.406 1.00 47.78 83 ALA H CA 1
ATOM 8036 C C . ALA H 1 95 ? 0.990 15.270 -57.103 1.00 47.20 83 ALA H C 1
ATOM 8037 O O . ALA H 1 95 ? 1.265 14.337 -57.836 1.00 49.36 83 ALA H O 1
ATOM 8039 N N . VAL H 1 96 ? 1.696 15.581 -56.023 1.00 46.54 84 VAL H N 1
ATOM 8040 C CA . VAL H 1 96 ? 2.941 14.926 -55.678 1.00 47.32 84 VAL H CA 1
ATOM 8041 C C . VAL H 1 96 ? 2.704 14.067 -54.445 1.00 49.87 84 VAL H C 1
ATOM 8042 O O . VAL H 1 96 ? 2.325 14.598 -53.401 1.00 51.94 84 VAL H O 1
ATOM 8046 N N . GLY H 1 97 ? 2.917 12.753 -54.555 1.00 48.78 85 GLY H N 1
ATOM 8047 C CA . GLY H 1 97 ? 2.663 11.831 -53.440 1.00 48.18 85 GLY H CA 1
ATOM 8048 C C . GLY H 1 97 ? 3.932 11.141 -52.966 1.00 48.07 85 GLY H C 1
ATOM 8049 O O . GLY H 1 97 ? 4.772 10.752 -53.776 1.00 46.82 85 GLY H O 1
ATOM 8050 N N . VAL H 1 98 ? 4.086 11.000 -51.653 1.00 47.75 86 VAL H N 1
ATOM 8051 C CA . VAL H 1 98 ? 5.186 10.220 -51.102 1.00 47.09 86 VAL H CA 1
ATOM 8052 C C . VAL H 1 98 ? 4.676 9.278 -50.022 1.00 48.34 86 VAL H C 1
ATOM 8053 O O . VAL H 1 98 ? 3.712 9.584 -49.310 1.00 44.58 86 VAL H O 1
ATOM 8057 N N . ARG H 1 99 ? 5.317 8.117 -49.933 1.00 48.77 87 ARG H N 1
ATOM 8058 C CA . ARG H 1 99 ? 4.896 7.066 -49.012 1.00 51.27 87 ARG H CA 1
ATOM 8059 C C . ARG H 1 99 ? 6.149 6.378 -48.464 1.00 49.15 87 ARG H C 1
ATOM 8060 O O . ARG H 1 99 ? 7.047 6.021 -49.241 1.00 48.34 87 ARG H O 1
ATOM 8068 N N . VAL H 1 100 ? 6.217 6.205 -47.140 1.00 46.91 88 VAL H N 1
ATOM 8069 C CA . VAL H 1 100 ? 7.327 5.487 -46.531 1.00 46.95 88 VAL H CA 1
ATOM 8070 C C . VAL H 1 100 ? 7.098 3.992 -46.760 1.00 48.79 88 VAL H C 1
ATOM 8071 O O . VAL H 1 100 ? 6.099 3.443 -46.311 1.00 46.94 88 VAL H O 1
ATOM 8075 N N . VAL H 1 101 ? 8.017 3.355 -47.481 1.00 49.56 89 VAL H N 1
ATOM 8076 C CA . VAL H 1 101 ? 7.896 1.937 -47.778 1.00 49.94 89 VAL H CA 1
ATOM 8077 C C . VAL H 1 101 ? 8.886 1.081 -46.983 1.00 49.54 89 VAL H C 1
ATOM 8078 O O . VAL H 1 101 ? 8.872 -0.131 -47.085 1.00 50.73 89 VAL H O 1
ATOM 8082 N N . GLY H 1 102 ? 9.748 1.691 -46.186 1.00 49.31 90 GLY H N 1
ATOM 8083 C CA . GLY H 1 102 ? 10.611 0.897 -45.330 1.00 46.68 90 GLY H CA 1
ATOM 8084 C C . GLY H 1 102 ? 11.538 1.733 -44.492 1.00 47.44 90 GLY H C 1
ATOM 8085 O O . GLY H 1 102 ? 11.857 2.868 -44.841 1.00 47.21 90 GLY H O 1
ATOM 8086 N N . VAL H 1 103 ? 11.956 1.168 -43.362 1.00 47.57 91 VAL H N 1
ATOM 8087 C CA . VAL H 1 103 ? 12.880 1.838 -42.461 1.00 45.95 91 VAL H CA 1
ATOM 8088 C C . VAL H 1 103 ? 13.886 0.809 -41.992 1.00 46.32 91 VAL H C 1
ATOM 8089 O O . VAL H 1 103 ? 13.506 -0.266 -41.519 1.00 46.02 91 VAL H O 1
ATOM 8093 N N . VAL H 1 104 ? 15.170 1.132 -42.137 1.00 46.41 92 VAL H N 1
ATOM 8094 C CA . VAL H 1 104 ? 16.242 0.337 -41.530 1.00 45.58 92 VAL H CA 1
ATOM 8095 C C . VAL H 1 104 ? 17.206 1.297 -40.814 1.00 46.80 92 VAL H C 1
ATOM 8096 O O . VAL H 1 104 ? 17.821 2.157 -41.451 1.00 48.51 92 VAL H O 1
ATOM 8100 N N . GLY H 1 105 ? 17.294 1.174 -39.4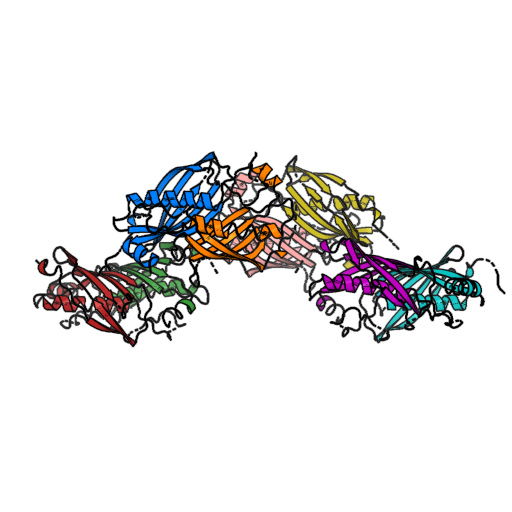93 1.00 47.29 93 GLY H N 1
ATOM 8101 C CA . GLY H 1 105 ? 18.056 2.110 -38.682 1.00 46.62 93 GLY H CA 1
ATOM 8102 C C . GLY H 1 105 ? 17.498 3.507 -38.848 1.00 45.72 93 GLY H C 1
ATOM 8103 O O . GLY H 1 105 ? 16.311 3.715 -38.686 1.00 47.23 93 GLY H O 1
ATOM 8104 N N . ASN H 1 106 ? 18.359 4.452 -39.210 1.00 45.74 94 ASN H N 1
ATOM 8105 C CA . ASN H 1 106 ? 17.937 5.823 -39.505 1.00 45.93 94 ASN H CA 1
ATOM 8106 C C . ASN H 1 106 ? 17.711 6.073 -40.990 1.00 46.15 94 ASN H C 1
ATOM 8107 O O . ASN H 1 106 ? 17.604 7.227 -41.405 1.00 47.08 94 ASN H O 1
ATOM 8112 N N . ARG H 1 107 ? 17.657 5.005 -41.795 1.00 46.47 95 ARG H N 1
ATOM 8113 C CA . ARG H 1 107 ? 17.401 5.131 -43.230 1.00 45.91 95 ARG H CA 1
ATOM 8114 C C . ARG H 1 107 ? 15.929 4.874 -43.517 1.00 44.96 95 ARG H C 1
ATOM 8115 O O . ARG H 1 107 ? 15.409 3.810 -43.212 1.00 45.45 95 ARG H O 1
ATOM 8123 N N . VAL H 1 108 ? 15.273 5.881 -44.096 1.00 46.18 96 VAL H N 1
ATOM 8124 C CA . VAL H 1 108 ? 13.868 5.849 -44.438 1.00 45.27 96 VAL H CA 1
ATOM 8125 C C . VAL H 1 108 ? 13.721 5.833 -45.947 1.00 47.37 96 VAL H C 1
ATOM 8126 O O . VAL H 1 108 ? 14.155 6.771 -46.646 1.00 48.01 96 VAL H O 1
ATOM 8130 N N . LYS H 1 109 ? 13.094 4.774 -46.458 1.00 47.62 97 LYS H N 1
ATOM 8131 C CA . LYS H 1 109 ? 12.899 4.624 -47.881 1.00 47.42 97 LYS H CA 1
ATOM 8132 C C . LYS H 1 109 ? 11.511 5.091 -48.309 1.00 47.71 97 LYS H C 1
ATOM 8133 O O . LYS H 1 109 ? 10.497 4.683 -47.723 1.00 48.35 97 LYS H O 1
ATOM 8139 N N . PHE H 1 110 ? 11.485 5.926 -49.351 1.00 47.69 98 PHE H N 1
ATOM 8140 C CA . PHE H 1 110 ? 10.253 6.489 -49.904 1.00 46.93 98 PHE H CA 1
ATOM 8141 C C . PHE H 1 110 ? 10.004 6.078 -51.314 1.00 46.96 98 PHE H C 1
ATOM 8142 O O . PHE H 1 110 ? 10.924 5.870 -52.091 1.00 49.14 98 PHE H O 1
ATOM 8150 N N . ARG H 1 111 ? 8.728 6.027 -51.659 1.00 48.83 99 ARG H N 1
ATOM 8151 C CA . ARG H 1 111 ? 8.291 5.981 -53.035 1.00 50.98 99 ARG H CA 1
ATOM 8152 C C . ARG H 1 111 ? 7.543 7.254 -53.305 1.00 48.05 99 ARG H C 1
ATOM 8153 O O . ARG H 1 111 ? 6.840 7.766 -52.435 1.00 48.02 99 ARG H O 1
ATOM 8161 N N . GLY H 1 112 ? 7.726 7.801 -54.494 1.00 47.46 100 GLY H N 1
ATOM 8162 C CA . GLY H 1 112 ? 7.068 9.045 -54.852 1.00 47.32 100 GLY H CA 1
ATOM 8163 C C . GLY H 1 112 ? 6.497 9.006 -56.251 1.00 47.19 100 GLY H C 1
ATOM 8164 O O . GLY H 1 112 ? 6.939 8.230 -57.104 1.00 46.40 100 GLY H O 1
ATOM 8165 N N . ILE H 1 113 ? 5.524 9.865 -56.491 1.00 47.66 101 ILE H N 1
ATOM 8166 C CA . ILE H 1 113 ? 4.877 9.927 -57.778 1.00 47.39 101 ILE H CA 1
ATOM 8167 C C . ILE H 1 113 ? 4.424 11.365 -58.036 1.00 47.86 101 ILE H C 1
ATOM 8168 O O . ILE H 1 113 ? 3.982 12.068 -57.126 1.00 47.50 101 ILE H O 1
ATOM 8173 N N . VAL H 1 114 ? 4.597 11.809 -59.272 1.00 47.89 102 VAL H N 1
ATOM 8174 C CA . VAL H 1 114 ? 4.091 13.093 -59.716 1.00 47.57 102 VAL H CA 1
ATOM 8175 C C . VAL H 1 114 ? 3.014 12.842 -60.784 1.00 47.64 102 VAL H C 1
ATOM 8176 O O . VAL H 1 114 ? 3.301 12.278 -61.841 1.00 46.01 102 VAL H O 1
ATOM 8188 N N . SER H 1 116 ? 0.063 14.618 -63.238 1.00 52.32 104 SER H N 1
ATOM 8189 C CA . SER H 1 116 ? -0.602 15.755 -63.865 1.00 54.10 104 SER H CA 1
ATOM 8190 C C . SER H 1 116 ? -1.947 15.242 -64.351 1.00 55.94 104 SER H C 1
ATOM 8191 O O . SER H 1 116 ? -2.036 14.597 -65.400 1.00 53.54 104 SER H O 1
ATOM 8194 N N . GLY H 1 117 ? -2.979 15.510 -63.550 1.00 58.19 105 GLY H N 1
ATOM 8195 C CA . GLY H 1 117 ? -4.278 14.868 -63.690 1.00 59.04 105 GLY H CA 1
ATOM 8196 C C . GLY H 1 117 ? -4.136 13.378 -63.432 1.00 59.52 105 GLY H C 1
ATOM 8197 O O . GLY H 1 117 ? -3.775 12.959 -62.327 1.00 59.10 105 GLY H O 1
ATOM 8198 N N . ASP H 1 118 ? -4.411 12.592 -64.471 1.00 59.92 106 ASP H N 1
ATOM 8199 C CA . ASP H 1 118 ? -4.286 11.143 -64.428 1.00 60.27 106 ASP H CA 1
ATOM 8200 C C . ASP H 1 118 ? -3.098 10.631 -65.242 1.00 58.97 106 ASP H C 1
ATOM 8201 O O . ASP H 1 118 ? -2.914 9.417 -65.375 1.00 59.92 106 ASP H O 1
ATOM 8206 N N . GLU H 1 119 ? -2.284 11.545 -65.766 1.00 57.42 107 GLU H N 1
ATOM 8207 C CA . GLU H 1 119 ? -1.034 11.173 -66.420 1.00 56.59 107 GLU H CA 1
ATOM 8208 C C . GLU H 1 119 ? 0.093 11.168 -65.389 1.00 54.78 107 GLU H C 1
ATOM 8209 O O . GLU H 1 119 ? 0.324 12.171 -64.704 1.00 52.96 107 GLU H O 1
ATOM 8211 N N . LYS H 1 120 ? 0.782 10.035 -65.283 1.00 52.18 108 LYS H N 1
ATOM 8212 C CA . LYS H 1 120 ? 1.991 9.936 -64.488 1.00 51.52 108 LYS H CA 1
ATOM 8213 C C . LYS H 1 120 ? 3.110 10.677 -65.200 1.00 49.42 108 LYS H C 1
ATOM 8214 O O . LYS H 1 120 ? 3.380 10.418 -66.365 1.00 50.78 108 LYS H O 1
ATOM 8220 N N . ILE H 1 121 ? 3.771 11.583 -64.492 1.00 48.28 109 ILE H N 1
ATOM 8221 C CA . ILE H 1 121 ? 4.881 12.342 -65.044 1.00 48.24 109 ILE H CA 1
ATOM 8222 C C . ILE H 1 121 ? 6.212 11.708 -64.659 1.00 47.79 109 ILE H C 1
ATOM 8223 O O . ILE H 1 121 ? 7.060 11.450 -65.511 1.00 47.76 109 ILE H O 1
ATOM 8228 N N . LEU H 1 122 ? 6.377 11.454 -63.361 1.00 48.96 110 LEU H N 1
ATOM 8229 C CA . LEU H 1 122 ? 7.589 10.878 -62.825 1.00 46.16 110 LEU H CA 1
ATOM 8230 C C . LEU H 1 122 ? 7.268 9.972 -61.635 1.00 46.52 110 LEU H C 1
ATOM 8231 O O . LEU H 1 122 ? 6.275 10.170 -60.930 1.00 45.41 110 LEU H O 1
ATOM 8236 N N . GLU H 1 123 ? 8.083 8.933 -61.481 1.00 46.63 111 GLU H N 1
ATOM 8237 C CA . GLU H 1 123 ? 8.070 8.091 -60.308 1.00 49.01 111 GLU H CA 1
ATOM 8238 C C . GLU H 1 123 ? 9.480 7.980 -59.782 1.00 47.64 111 GLU H C 1
ATOM 8239 O O . GLU H 1 123 ? 10.463 8.139 -60.512 1.00 45.87 111 GLU H O 1
ATOM 8245 N N . ALA H 1 124 ? 9.559 7.700 -58.489 1.00 46.63 112 ALA H N 1
ATOM 8246 C CA . ALA H 1 124 ? 10.791 7.846 -57.759 1.00 45.18 112 ALA H CA 1
ATOM 8247 C C . ALA H 1 124 ? 10.825 6.910 -56.568 1.00 46.42 112 ALA H C 1
ATOM 8248 O O . ALA H 1 124 ? 9.789 6.491 -56.046 1.00 44.64 112 ALA H O 1
ATOM 8250 N N . GLU H 1 125 ? 12.037 6.523 -56.212 1.00 48.38 113 GLU H N 1
ATOM 8251 C CA . GLU H 1 125 ? 12.298 5.741 -55.020 1.00 51.54 113 GLU H CA 1
ATOM 8252 C C . GLU H 1 125 ? 13.588 6.374 -54.475 1.00 49.69 113 GLU H C 1
ATOM 8253 O O . GLU H 1 125 ? 14.529 6.589 -55.240 1.00 49.11 113 GLU H O 1
ATOM 8259 N N . PHE H 1 126 ? 13.590 6.759 -53.196 1.00 48.20 114 PHE H N 1
ATOM 8260 C CA . PHE H 1 126 ? 14.732 7.469 -52.610 1.00 45.21 114 PHE H CA 1
ATOM 8261 C C . PHE H 1 126 ? 14.852 7.208 -51.130 1.00 45.76 114 PHE H C 1
ATOM 8262 O O . PHE H 1 126 ? 13.891 6.802 -50.488 1.00 44.60 114 PHE H O 1
ATOM 8270 N N . VAL H 1 127 ? 16.041 7.483 -50.600 1.00 46.62 115 VAL H N 1
ATOM 8271 C CA . VAL H 1 127 ? 16.400 7.179 -49.229 1.00 44.56 115 VAL H CA 1
ATOM 8272 C C . VAL H 1 127 ? 16.878 8.453 -48.526 1.00 46.21 115 VAL H C 1
ATOM 8273 O O . VAL H 1 127 ? 17.778 9.152 -49.004 1.00 44.20 115 VAL H O 1
ATOM 8277 N N . ARG H 1 128 ? 16.272 8.721 -47.374 1.00 47.89 116 ARG H N 1
ATOM 8278 C CA . ARG H 1 128 ? 16.729 9.747 -46.456 1.00 47.44 116 ARG H CA 1
ATOM 8279 C C . ARG H 1 128 ? 17.360 9.130 -45.229 1.00 48.10 116 ARG H C 1
ATOM 8280 O O . ARG H 1 128 ? 16.884 8.093 -44.731 1.00 47.97 116 ARG H O 1
ATOM 8288 N N . ALA H 1 129 ? 18.425 9.780 -44.747 1.00 46.53 117 ALA H N 1
ATOM 8289 C CA . ALA H 1 129 ? 19.043 9.446 -43.478 1.00 47.20 117 ALA H CA 1
ATOM 8290 C C . ALA H 1 129 ? 18.602 10.484 -42.472 1.00 45.14 117 ALA H C 1
ATOM 8291 O O . ALA H 1 129 ? 18.787 11.668 -42.688 1.00 46.57 117 ALA H O 1
ATOM 8293 N N . ILE H 1 130 ? 18.026 10.016 -41.374 1.00 45.78 118 ILE H N 1
ATOM 8294 C CA . ILE H 1 130 ? 17.627 10.866 -40.266 1.00 45.58 118 ILE H CA 1
ATOM 8295 C C . ILE H 1 130 ? 18.816 11.109 -39.357 1.00 45.67 118 ILE H C 1
ATOM 8296 O O . ILE H 1 130 ? 19.469 10.166 -38.916 1.00 44.93 118 ILE H O 1
ATOM 8301 N N . VAL H 1 131 ? 19.089 12.384 -39.098 1.00 47.14 119 VAL H N 1
ATOM 8302 C CA . VAL H 1 131 ? 20.319 12.831 -38.435 1.00 49.24 119 VAL H CA 1
ATOM 8303 C C . VAL H 1 131 ? 20.042 14.034 -37.519 1.00 47.80 119 VAL H C 1
ATOM 8304 O O . VAL H 1 131 ? 19.221 14.887 -37.848 1.00 46.62 119 VAL H O 1
ATOM 8308 N N . PRO H 1 132 ? 20.714 14.106 -36.358 1.00 49.43 120 PRO H N 1
ATOM 8309 C CA . PRO H 1 132 ? 20.581 15.327 -35.558 1.00 48.93 120 PRO H CA 1
ATOM 8310 C C . PRO H 1 132 ? 21.088 16.543 -36.326 1.00 49.47 120 PRO H C 1
ATOM 8311 O O . PRO H 1 132 ? 22.107 16.459 -37.013 1.00 49.20 120 PRO H O 1
ATOM 8315 N N . ARG H 1 133 ? 20.382 17.661 -36.216 1.00 50.72 121 ARG H N 1
ATOM 8316 C CA . ARG H 1 133 ? 20.858 18.914 -36.807 1.00 52.85 121 ARG H CA 1
ATOM 8317 C C . ARG H 1 133 ? 22.310 19.202 -36.381 1.00 52.67 121 ARG H C 1
ATOM 8318 O O . ARG H 1 133 ? 23.159 19.548 -37.217 1.00 52.57 121 ARG H O 1
ATOM 8326 N N . GLU H 1 134 ? 22.581 19.030 -35.089 1.00 53.49 122 GLU H N 1
ATOM 8327 C CA . GLU H 1 134 ? 23.916 19.255 -34.519 1.00 55.43 122 GLU H CA 1
ATOM 8328 C C . GLU H 1 134 ? 25.020 18.425 -35.191 1.00 56.28 122 GLU H C 1
ATOM 8329 O O . GLU H 1 134 ? 26.157 18.877 -35.308 1.00 57.26 122 GLU H O 1
ATOM 8331 N N . LYS H 1 135 ? 24.688 17.209 -35.614 1.00 57.33 123 LYS H N 1
ATOM 8332 C CA . LYS H 1 135 ? 25.646 16.329 -36.280 1.00 58.56 123 LYS H CA 1
ATOM 8333 C C . LYS H 1 135 ? 25.976 16.871 -37.659 1.00 57.66 123 LYS H C 1
ATOM 8334 O O . LYS H 1 135 ? 27.112 16.780 -38.120 1.00 57.01 123 LYS H O 1
ATOM 8339 N N . LEU H 1 136 ? 24.970 17.441 -38.310 1.00 58.15 124 LEU H N 1
ATOM 8340 C CA . LEU H 1 136 ? 25.116 17.937 -39.679 1.00 58.67 124 LEU H CA 1
ATOM 8341 C C . LEU H 1 136 ? 25.919 19.231 -39.687 1.00 59.93 124 LEU H C 1
ATOM 8342 O O . LEU H 1 136 ? 26.648 19.520 -40.639 1.00 61.19 124 LEU H O 1
ATOM 8347 N N . ARG H 1 137 ? 25.795 20.007 -38.617 1.00 61.13 125 ARG H N 1
ATOM 8348 C CA . ARG H 1 137 ? 26.622 21.196 -38.451 1.00 62.39 125 ARG H CA 1
ATOM 8349 C C . ARG H 1 137 ? 28.082 20.823 -38.244 1.00 63.27 125 ARG H C 1
ATOM 8350 O O . ARG H 1 137 ? 28.969 21.434 -38.834 1.00 63.33 125 ARG H O 1
ATOM 8358 N N . ARG H 1 138 ? 28.330 19.821 -37.406 1.00 65.31 126 ARG H N 1
ATOM 8359 C CA . ARG H 1 138 ? 29.696 19.349 -37.166 1.00 68.34 126 ARG H CA 1
ATOM 8360 C C . ARG H 1 138 ? 30.316 18.797 -38.448 1.00 68.41 126 ARG H C 1
ATOM 8361 O O . ARG H 1 138 ? 31.441 19.149 -38.795 1.00 67.83 126 ARG H O 1
ATOM 8369 N N . LEU H 1 139 ? 29.575 17.946 -39.154 1.00 69.71 127 LEU H N 1
ATOM 8370 C CA . LEU H 1 139 ? 30.036 17.423 -40.439 1.00 71.27 127 LEU H CA 1
ATOM 8371 C C . LEU H 1 139 ? 30.382 18.567 -41.391 1.00 72.77 127 LEU H C 1
ATOM 8372 O O . LEU H 1 139 ? 31.518 18.669 -41.856 1.00 72.85 127 LEU H O 1
ATOM 8377 N N . ALA H 1 140 ? 29.403 19.438 -41.635 1.00 74.38 128 ALA H N 1
ATOM 8378 C CA . ALA H 1 140 ? 29.540 20.570 -42.561 1.00 75.86 128 ALA H CA 1
ATOM 8379 C C . ALA H 1 140 ? 30.736 21.485 -42.262 1.00 77.24 128 ALA H C 1
ATOM 8380 O O . ALA H 1 140 ? 31.423 21.950 -43.178 1.00 77.36 128 ALA H O 1
ATOM 8382 N N . LEU H 1 141 ? 30.977 21.739 -40.981 1.00 78.80 129 LEU H N 1
ATOM 8383 C CA . LEU H 1 141 ? 32.071 22.606 -40.559 1.00 80.55 129 LEU H CA 1
ATOM 8384 C C . LEU H 1 141 ? 33.422 21.877 -40.490 1.00 81.17 129 LEU H C 1
ATOM 8385 O O . LEU H 1 141 ? 34.452 22.515 -40.277 1.00 81.27 129 LEU H O 1
ATOM 8390 N N . GLU H 1 142 ? 33.420 20.553 -40.669 1.00 82.10 130 GLU H N 1
ATOM 8391 C CA . GLU H 1 142 ? 34.660 19.763 -40.700 1.00 82.30 130 GLU H CA 1
ATOM 8392 C C . GLU H 1 142 ? 35.404 19.962 -42.020 1.00 82.18 130 GLU H C 1
ATOM 8393 O O . GLU H 1 142 ? 34.882 20.569 -42.957 1.00 81.57 130 GLU H O 1
#

Secondary structure (DSSP, 8-state):
------GGGGTT-EEEEEEEE------S----TT-BPPHHHHHHHHHHHHHHHHHTTS-TTEEEEEEEEEEEE-S--BSSEEEEEEEEEEEEETTEEEEEEE--TTS--EEEEEEEEEEEHHHHHHHHH-/---GGGTT-EEEEEEE-------S----TT-BPPHHHHHHHHHHHHHHHHHTTS-TTEEEEEEEEEEEE-S--BSS-EEEEEEEEEEEETTEEEEEEE--TTS--EEEEEEEEEEEHHHHHHHHT-/---GGGTT-EEEEEEE-------S----TT-BPPHHHHHHHHHHHHHHHHHTTS-TTEEEEEEEEEEEE-S--BSS-EEEEEEEEEEEETTEEEEEEE--TTS--EEEEEEEEEEEHHHHHHHHH-/--GGGTT-EEEEEEE-------S----TT-BPPHHHHHHHHHHHHHHHHHTTS-TTEEEEEEEEEEEE-S--BSS-EEEEEEEEEEEETTEEEEEEE--TTS--EEEEEEEEEEEHHHHHHHH--/---GGGTT-EEEEEEE-------S----TT-BPPHHHHHHHHHHHHHHHHHTTS-TTEEEEEEEEEEEE-S--BSSSEEEEEEEEEEEETTEEEEEEE--TT---EEEEEEEEEEEHHHHHHHTT-/-----GGGTT-EEEEEEE-------S----TT-BPPHHHHHHHHHHHHHHHHHHHS-TTEEEEEEEEEEEE-S--BTT-EEEEEEEEEEEETTEEEEEEE--TT---EEEEEEEEEEEHHHHHHHHHHHH-/---GGGTT-EEEEEEEE------S----TT-BPPHHHHHHHHHHHHHHHHHTTS-TTEEEEEEEEEEEE-S--BSSEEEEEEEEEEEEETTEEEEEEE--TT---EEEEEEEEEEEHHHHHHHHH-/---GGGTT-EEEEEEE-------S----TT-BPPHHHHHHHHHHHHHHHHHHHS-TTEEEEEEEEEEEE-S--BTT-EEEEEEEEEEEETTEEEEEEE--TTS--EEEEEEEEEEEHHHHHHHHH-

InterPro domains:
  IPR025540 Fluoroacetyl-CoA thioesterase [PTHR36934] (3-136)
  IPR029069 HotDog domain superfamily [SSF54637] (1-128)
  IPR054485 Fluoroacetyl-CoA-specific thioesterase-like domain [PF22636] (19-122)

B-factor: mean 54.89, std 11.37, range [25.11, 124.44]

CATH classification: 3.10.129.10

Organism: Thermotoga maritima (strain ATCC 43589 / DSM 3109 / JCM 10099 / NBRC 100826 / MSB8) (NCBI:txid243274)

Foldseek 3Di:
DVPDDQPCVQAWFKDKDKAAFAQVADPPDVVCPQRWGDPVVVVVVQVVRVQVRCVVPAPDQKHKDWDWKDKDFDDTDHHRAIKMKMKGFHDDDPQKTKIWMWIHVPDTGMIMITIIGIGGPVVVVVVVVD/DDPQVQAFDKDKDWAAFAQVADPPDVVCPQRWRDPVVVVVVQVVRVQVRVVVPDDPQKHKDWDDKDKDFDDIDHGVAIKMKMKGFHDDDPQKTKIWMWMHVPDTGMIMITIIGMGGPVVVVVVVVD/DDPFVQAFDKDKDWDAQAQVADPPDVVCPQQWRDPVVVVVVLVVRVQVRCVVPADDQKGKAWDDKDKDFDDIDHGRAIKMKMKGFHGDDPQKTWIWIWMHVVDTGMIMITIIGIGGPVVVCVVVPD/DCFVQAFQKDKDKDAFAQVADPPDVVCVQRWGDPVNVQVVLVVRVQVSVVVPDDPQKGKDWDWKDKDQPDIDHGRAIKMKMKGFHDDDDQKTKMWMFIHVPDTGMIMITIIGMDGPVVVVVVVVD/DDDFVQAFQKDKDKDAQDLVADPPDPVCVQRWRDPVNVVVVLVVRVQVSVVVPDPPQKGKDWDWKDKDFDDIDHGRAIKIKMKGFHDDDPQKTWIWIFMHVPDTGMIMITIIGMDGPVVVVVVVVD/DDDDPQVQAWDKDKDWDQQALVADDPDPVCVQRWGDPVSVQVVQVVRVQVRVVVPDDPQKGKDWDDKDKDFDDIDHHRAIKMKMKHFNGDDPQKTKMWIWMHVVDTGMIMITIIGMDGPVVVVVVVVVVVD/DDDFVQAWDKDKDKDAQAQVADPPDPVCVQQWGDPVNVVVVLVVRVQVRVCVPDPPQKHKDWDWKDKDFDDIDHHRAIKMKMKGFHDDDPQKTKIWIFMHVPDTGMIMITIIGIGGPVVVVVVVVD/DDDFVQAFQKDKDKDAFAQVADDPDPVCVQRWGDPVRVQVVQVVRVQVRVCVPDPPQKGKDWDWKDKDFPDTDHGRAIKMKMKGFHGDDDQKTKIWMWMHVPDTGMIMITIIGMGGPVVVVVVVVD

Solvent-accessible surface area: 46788 Å² total

Sequence (1016 aa):
HHHHHDFDFLEGKRLTEDVALDETVWNEDIELDLHLVATSALIGVVHRVSYELLSRYLPNDYTAVVVETLARHVKAVPTGTRVAVGVRVVGVVGNRVKFRGIVSGDEKILEAEFVRAIVPREKLRRLALEHDFDFLEGKRLTEDVALDETVVWNEDIIELDLHLVATSALIGVVHRRVSYEELLSRYLPNDYTAVVVETLARHVKAVPTGTRVAVGVRVVGVVGNRVKFRGIVSGDEKILEAEFVRAIVVPREKLRRLALEHDFDFLEGKRLTEDVALDETVWNEDIELDLHLVATSALIGVVHRRVSYELLSRYLPNDYTAVVVETLARRHVKAVPTGTRVAVGVRRVVGVVGNRVKFRGIVSGDEKILEAEFVRAIVVPREKLRRRLALEDFDFLEGKKRLTTEDVALDETVVWNEDIELDLHLVATSALIGVVHRRVSYELLSRYLPNDYTAVVVETLARHVKAVPTGTRVAVGVRRVVGVVGNRVKFRGIVSGDDEKILEAEFVRAIVVPREKLRRLALEHDFDFLEGKRLTEEDVALDETVWNEDIELDLHLVATSALIGVVHRVSYELLSRYLPNDYTAVVVETLARHVKAVPTGTRVAVGVRVVGVVGNRVKFRGIVSGDEKILEAEFVRAIVPREKLRRRLALEHHHDFDFLEGKRLTEDVALDETVWNEDIELDLHLVATSALIGVVHRVSYELLSRYLPNDYTAVVVETLARHVKAVPTGTRVAVGVRVVGVVGNRVKFRGIVSGDEKILEAEFVRAIVPREKLRRLALLEKAEHDFDFLEGKRLTEDVALDETVWNEDIELDLHHLVVATSALIGVVHRRVSYELLSRYLPNDYTAVVVETLARHVKAVPTGTRVAVGVRRVVGVVGNRVKFRRGIVSGDEKILEAEFVRAIVPREEKLRRRLALEHDFDFLEGKRLTEDVALDETVWNEDIELDLHLVATSALIGVVHRVSYELLSRYLPNDYTAVVVETLARHVKAVPTGTRVAVGVRVVGVVGNRVKFRGIVSGDEKILEAEFVRAIVPREKLRRLALE